Protein AF-A0A934L0L3-F1 (afdb_monomer)

Radius of gyration: 34.27 Å; Cα contacts (8 Å, |Δi|>4): 1612; chains: 1; bounding box: 88×77×84 Å

pLDDT: mean 89.63, std 11.17, range [34.09, 98.56]

Foldseek 3Di:
DWKKKWFFALPADPVLVCVLCVLLPHNDDDPQWDDDPPTIIMGDHPDDDDPVSVVVNVPGGRTDDMDIDDQLPPDDAQDWFDLDLRQIFIRLAAAEEEEAAAQDDQVFRLVRLQLCLVLPHQAYEHEQADPDPDPPADGHVHLVRLVSNLVSCVVSVHFYEYEDDDLVCLVSNLVRHLEYEHDQVCLVVLVSLLSNLQPQSNRAYEYEHHQADDLVSNVVSLVSSQSSVVNNPHPDSSYEYEQEAHDDPDDQAQHARPLVSQVVNCSRPSYAYEYELLNRGLACVRSLVVNLSNVLSPHSYYHAHEGCQLVPRSPSSRSHDHSVSSSVSSVVSVLSSLLVVVLVVLQPPPPPDNQFADPDDFFDADPLNVLLVVLCVVVVFAFFHFTDQLLLQQLLCCLQQLAGDALVRLVVLNPDPDPCSSLVSLVVSLLDLSNLLLVLLLVCLLLLLACDPPQNLFPLLLVQQSVVSSVCSNVQPFVLNLLCCLLQPWFKSNPSSSPSSQSRQSPNQLLSSLQSSCLRQLLARCPPPDPLLSLLSSLLSQQWDWDDDPPPSIITTDGHLVGDSDDDPDPDARWGQENVRDTHGAPRPRRSSVVNSVCQPDPPVLSRLLLLLQVSVCSLQVAGLFPPSSHDDPPGDGLRPPSSVVLSVQCVVVSRRPSSSVSSCSSHSLSRGGQRGPDPDPCCSSSSSGRPKFFRQLQSLQLLLCQQLVHWDWKWAVPPPPIDTDDTPDGSSNDSHLRIDDPSNVVCFPASSNRSDPVSGDRDDDPVNLCCLQPNPVSLCSLPPRPNNVVLLPDPPSQQSLCCSQSSGGDDPVRVVSLVVVVVPDDSSVSSSSVSSSSSSHSSRRISD

Solvent-accessible surface area (backbone atoms only — not comparable to full-atom values): 44257 Å² total; per-residue (Å²): 107,34,39,37,41,38,27,37,37,82,82,37,53,74,65,40,57,54,49,47,38,45,76,73,74,37,93,64,96,48,96,49,50,48,83,43,86,75,29,28,38,40,39,52,34,76,57,78,78,52,73,68,57,52,52,58,54,66,67,39,66,43,52,72,48,76,45,78,54,67,89,43,84,82,74,92,66,64,36,60,34,68,43,45,96,86,37,48,32,15,63,92,32,75,28,37,32,26,18,33,64,47,37,85,46,65,68,60,43,41,52,30,33,46,54,27,42,77,51,63,35,56,24,30,33,36,18,16,51,45,95,59,96,48,92,87,49,78,48,47,51,44,68,66,22,38,53,46,48,32,53,23,16,62,75,54,72,24,31,28,36,32,50,55,90,50,67,85,48,45,71,62,49,59,70,48,32,33,23,44,26,36,48,34,89,48,42,79,38,56,68,40,35,22,49,56,26,38,36,89,84,65,50,24,37,37,40,26,43,29,44,83,56,52,72,65,58,45,52,55,38,53,46,36,24,39,52,15,16,46,57,60,68,43,91,64,71,46,49,34,40,28,52,36,19,32,68,68,93,63,80,94,38,68,16,54,65,58,56,70,52,41,49,52,47,30,66,47,68,32,38,23,29,24,31,24,28,21,66,5,31,48,31,42,84,45,21,51,62,43,43,44,51,33,48,74,51,62,30,18,23,38,44,43,35,31,31,83,56,20,91,74,44,90,50,69,27,59,18,24,28,35,64,72,58,46,44,49,40,46,53,52,48,54,51,48,50,54,51,54,50,54,64,51,49,77,75,64,58,83,86,61,86,44,80,52,44,41,95,67,84,73,52,74,83,37,74,67,31,54,43,38,52,50,49,27,57,78,68,76,48,61,66,27,57,39,32,12,67,33,35,48,56,36,36,49,29,40,62,50,36,44,35,70,46,50,40,66,57,30,51,52,58,70,68,53,83,59,93,57,52,66,59,54,48,53,54,56,51,69,71,36,70,46,22,17,39,36,52,28,40,58,46,32,39,48,50,20,31,16,30,47,82,74,30,53,45,34,53,67,22,20,51,36,28,42,50,50,49,22,52,38,51,63,70,61,55,31,46,64,59,54,52,47,47,37,71,67,37,56,31,35,28,61,82,29,26,49,19,33,53,64,61,26,41,71,50,75,48,27,56,39,48,34,47,54,47,33,36,65,47,43,9,19,67,59,84,81,49,59,65,70,48,49,52,18,38,10,35,31,38,39,34,64,41,76,44,76,59,93,52,87,86,40,38,31,34,35,82,37,73,88,48,66,72,60,91,67,96,54,104,60,84,62,52,37,32,39,84,88,70,50,72,47,81,45,60,92,79,56,68,47,42,54,60,52,48,54,45,56,75,63,45,92,82,39,47,40,41,32,26,50,44,24,41,54,41,18,66,70,50,80,51,24,53,33,72,56,51,49,46,54,49,96,90,47,67,49,57,41,72,66,49,54,61,50,50,21,51,51,26,57,76,50,64,31,35,63,67,58,51,52,51,54,48,66,57,20,41,50,64,37,17,9,48,62,68,74,58,90,56,79,66,41,55,68,52,47,28,18,29,56,68,40,60,51,54,28,38,34,43,52,39,39,54,21,62,55,14,51,50,67,61,78,43,36,22,70,59,56,82,75,65,40,71,50,67,80,66,58,49,54,46,68,56,47,44,37,55,48,51,46,75,63,38,55,69,43,24,52,42,65,26,79,81,34,54,81,77,59,45,41,72,74,89,50,72,67,53,54,48,40,66,77,65,31,68,70,52,49,48,37,65,73,68,11,60,41,32,52,53,45,63,69,43,98,56,34,66,51,52,48,28,14,47,62,57,26,31,75,70,50,71,69,54,51,52,52,49,51,65,58,44,77,77,56,58,72,64,58,47,49,50,52,48,54,53,51,49,62,73,26,69,74,48,47,26,48,82

Nearest PDB structures (foldseek):
  4c1l-assembly1_A  TM=9.726E-01  e=7.140E-23  Pyrococcus furiosus
  1zco-assembly1_A  TM=9.753E-01  e=2.040E-22  Pyrococcus furiosus
  3pg9-assembly1_F  TM=7.643E-01  e=1.333E-24  Thermotoga maritima
  3pg8-assembly1_B  TM=9.707E-01  e=3.123E-20  Thermotoga maritima
  4grs-assembly1_D  TM=7.682E-01  e=1.241E-23  Thermotoga maritima MSB8

Sequence (849 aa):
MTSIAVCFLHDAPAESVQQCLSLLGFAGPDPRWRWHPPGLLTVVLAETPTPELLERVRRLAGLRSVVERSNGQGRTTRLGVDLGGGVIAGAGRLCIVAGPCSVEGRTQIEEIAALAAENGADAVRGGAFKPRSSPYSFGGLGEAGLELLAAAGARCGLPVVTEVLDAGDLDLVARYADVLQIGSRNMHNSTLLFRAGCHARGRPVLLKRGMAATLEETRLAAEYVQLGRLCAGFDEPRLMLCERGVRTFEPEVRFALDVAAIPLLQRTLQLPVIADPSHAAGQRDLVEPLARAAVAAGADGLLIEVHTDPDRAWSDGAQTLGPAAFGSLVRHVRALVAVVALLMVSLTARAQGSPFESSGPTAAVSRIDALVDERLRQLGLEASPPCSDGVFVRRVHLAVLGTLPTAAEARAFLADDEPDKRSRLVDAVLDRPEFAAFQAMRWCDLLRVKAEFPINLWPNAVQAYQRWIEDSLRRGMPYDQFVRTLLLATGSNFRAPESNFLRAVADRTPAGLAKASALTFLGARIESWPQERRDGLASCFAQVAYKSTLEWKEEIVFFDPTRPLGAGKSGRAAGVVLPDGSTQKVEPGADPRIAFTDWLLQEPSHWLARSLCNRIWFWLFGRGVVHEVDDLRADNEAAVPGLLEHLAAELLAAQWDQKRVFREILLSATWQRSPLPRSRDAGAAVHFAHYSIRRLEAEVLIDAICQITGTSEEYSSPIPEPFTVIPPGTRAIALADGSTTSAFLELFGRPPRDLGLASERNDRPTAEQCLHLLNSSHVRKKLESGPAIVRLLRSGNALDELYLTFLSRFPTAAERDAIRRHATAGNPRRVASDVAWALLNSAEFLYQH

Structure (mmCIF, N/CA/C/O backbone):
data_AF-A0A934L0L3-F1
#
_entry.id   AF-A0A934L0L3-F1
#
loop_
_atom_site.group_PDB
_atom_site.id
_atom_site.type_symbol
_atom_site.label_atom_id
_atom_site.label_alt_id
_atom_site.label_comp_id
_atom_site.label_asym_id
_atom_site.label_entity_id
_atom_site.label_seq_id
_atom_site.pdbx_PDB_ins_code
_atom_site.Cartn_x
_atom_site.Cartn_y
_atom_site.Cartn_z
_atom_site.occupancy
_atom_site.B_iso_or_equiv
_atom_site.auth_seq_id
_atom_site.auth_comp_id
_atom_site.auth_asym_id
_atom_site.auth_atom_id
_atom_site.pdbx_PDB_model_num
ATOM 1 N N . MET A 1 1 ? 16.358 34.759 -9.720 1.00 59.41 1 MET A N 1
ATOM 2 C CA . MET A 1 1 ? 17.603 34.924 -10.493 1.00 59.41 1 MET A CA 1
ATOM 3 C C . MET A 1 1 ? 17.548 34.013 -11.701 1.00 59.41 1 MET A C 1
ATOM 5 O O . MET A 1 1 ? 17.260 32.832 -11.535 1.00 59.41 1 MET A O 1
ATOM 9 N N . THR A 1 2 ? 17.790 34.569 -12.884 1.00 74.69 2 THR A N 1
ATOM 10 C CA . THR A 1 2 ? 17.682 33.876 -14.174 1.00 74.69 2 THR A CA 1
ATOM 11 C C . THR A 1 2 ? 19.037 33.920 -14.866 1.00 74.69 2 THR A C 1
ATOM 13 O O . THR A 1 2 ? 19.644 34.985 -14.969 1.00 74.69 2 THR A O 1
ATOM 16 N N . SER A 1 3 ? 19.535 32.768 -15.314 1.00 81.06 3 SER A N 1
ATOM 17 C CA . SER A 1 3 ? 20.805 32.674 -16.037 1.00 81.06 3 SER A CA 1
ATOM 18 C C . SER A 1 3 ? 20.553 32.662 -17.541 1.00 81.06 3 SER A C 1
ATOM 20 O O . SER A 1 3 ? 19.686 31.935 -18.024 1.00 81.06 3 SER A O 1
ATOM 22 N N . ILE A 1 4 ? 21.325 33.442 -18.291 1.00 84.81 4 ILE A N 1
ATOM 23 C CA . ILE A 1 4 ? 21.291 33.466 -19.754 1.00 84.81 4 ILE A CA 1
ATOM 24 C C . ILE A 1 4 ? 22.689 33.205 -20.318 1.00 84.81 4 ILE A C 1
ATOM 26 O O . ILE A 1 4 ? 23.695 33.681 -19.789 1.00 84.81 4 ILE A O 1
ATOM 30 N N . ALA A 1 5 ? 22.745 32.435 -21.400 1.00 83.69 5 ALA A N 1
ATOM 31 C CA . ALA A 1 5 ? 23.943 32.206 -22.194 1.00 83.69 5 ALA A CA 1
ATOM 32 C C . ALA A 1 5 ? 23.775 32.906 -23.548 1.00 83.69 5 ALA A C 1
ATOM 34 O O . ALA A 1 5 ? 22.867 32.583 -24.313 1.00 83.69 5 ALA A O 1
ATOM 35 N N . VAL A 1 6 ? 24.640 33.874 -23.833 1.00 84.94 6 VAL A N 1
ATOM 36 C CA . VAL A 1 6 ? 24.663 34.653 -25.071 1.00 84.94 6 VAL A CA 1
ATOM 37 C C . VAL A 1 6 ? 25.855 34.189 -25.901 1.00 84.94 6 VAL A C 1
ATOM 39 O O . VAL A 1 6 ? 27.008 34.363 -25.510 1.00 84.94 6 VAL A O 1
ATOM 42 N N . CYS A 1 7 ? 25.574 33.558 -27.035 1.00 83.19 7 CYS A N 1
ATOM 43 C CA . CYS A 1 7 ? 26.579 33.041 -27.950 1.00 83.19 7 CYS A CA 1
ATOM 44 C C . CYS A 1 7 ? 26.795 34.030 -29.092 1.00 83.19 7 CYS A C 1
ATOM 46 O O . CYS A 1 7 ? 25.869 34.328 -29.844 1.00 83.19 7 CYS A O 1
ATOM 48 N N . PHE A 1 8 ? 28.028 34.480 -29.250 1.00 83.38 8 PHE A N 1
ATOM 49 C CA . PHE A 1 8 ? 28.519 35.290 -30.351 1.00 83.38 8 PHE A CA 1
ATOM 50 C C . PHE A 1 8 ? 29.225 34.411 -31.393 1.00 83.38 8 PHE A C 1
ATOM 52 O O . PHE A 1 8 ? 29.723 33.322 -31.092 1.00 83.38 8 PHE A O 1
ATOM 59 N N . LEU A 1 9 ? 29.250 34.884 -32.635 1.00 78.69 9 LEU A N 1
ATOM 60 C CA . LEU A 1 9 ? 30.102 34.368 -33.698 1.00 78.69 9 LEU A CA 1
ATOM 61 C C . LEU A 1 9 ? 31.576 34.660 -33.372 1.00 78.69 9 LEU A C 1
ATOM 63 O O . LEU A 1 9 ? 31.891 35.568 -32.604 1.00 78.69 9 LEU A O 1
ATOM 67 N N . HIS A 1 10 ? 32.484 33.871 -33.946 1.00 71.06 10 HIS A N 1
ATOM 68 C CA . HIS A 1 10 ? 33.921 33.968 -33.661 1.00 71.06 10 HIS A CA 1
ATOM 69 C C . HIS A 1 10 ? 34.530 35.330 -34.046 1.00 71.06 10 HIS A C 1
ATOM 71 O O . HIS A 1 10 ? 35.522 35.755 -33.461 1.00 71.06 10 HIS A O 1
ATOM 77 N N . ASP A 1 11 ? 33.919 36.008 -35.013 1.00 73.44 11 ASP A N 1
ATOM 78 C CA . ASP A 1 11 ? 34.282 37.308 -35.575 1.00 73.44 11 ASP A CA 1
ATOM 79 C C . ASP A 1 11 ? 33.437 38.468 -35.015 1.00 73.44 11 ASP A C 1
ATOM 81 O O . ASP A 1 11 ? 33.457 39.573 -35.559 1.00 73.44 11 ASP A O 1
ATOM 85 N N . ALA A 1 12 ? 32.683 38.242 -33.932 1.00 75.69 12 ALA A N 1
ATOM 86 C CA . ALA A 1 12 ? 31.831 39.274 -33.360 1.00 75.69 12 ALA A CA 1
ATOM 87 C C . ALA A 1 12 ? 32.644 40.507 -32.906 1.00 75.69 12 ALA A C 1
ATOM 89 O O . ALA A 1 12 ? 33.650 40.358 -32.201 1.00 75.69 12 ALA A O 1
ATOM 90 N N . PRO A 1 13 ? 32.204 41.738 -33.242 1.00 77.25 13 PRO A N 1
ATOM 91 C CA . PRO A 1 13 ? 32.889 42.952 -32.812 1.00 77.25 13 PRO A CA 1
ATOM 92 C C . PRO A 1 13 ? 32.948 43.052 -31.283 1.00 77.25 13 PRO A C 1
ATOM 94 O O . PRO A 1 13 ? 31.936 42.861 -30.605 1.00 77.25 13 PRO A O 1
ATOM 97 N N . ALA A 1 14 ? 34.101 43.434 -30.722 1.00 76.69 14 ALA A N 1
ATOM 98 C CA . ALA A 1 14 ? 34.268 43.607 -29.271 1.00 76.69 14 ALA A CA 1
ATOM 99 C C . ALA A 1 14 ? 33.242 44.591 -28.665 1.00 76.69 14 ALA A C 1
ATOM 101 O O . ALA A 1 14 ? 32.788 44.418 -27.532 1.00 76.69 14 ALA A O 1
ATOM 102 N N . GLU A 1 15 ? 32.820 45.584 -29.451 1.00 84.19 15 GLU A N 1
ATOM 103 C CA . GLU A 1 15 ? 31.772 46.545 -29.098 1.00 84.19 15 GLU A CA 1
ATOM 104 C C . GLU A 1 15 ? 30.406 45.880 -28.872 1.00 84.19 15 GLU A C 1
ATOM 106 O O . GLU A 1 15 ? 29.655 46.308 -28.000 1.00 84.19 15 GLU A O 1
ATOM 111 N N . SER A 1 16 ? 30.096 44.790 -29.582 1.00 84.75 16 SER A N 1
ATOM 112 C CA . SER A 1 16 ? 28.811 44.083 -29.459 1.00 84.75 16 SER A CA 1
ATOM 113 C C . SER A 1 16 ? 28.675 43.360 -28.117 1.00 84.75 16 SER A C 1
ATOM 115 O O . SER A 1 16 ? 27.586 43.315 -27.544 1.00 84.75 16 SER A O 1
ATOM 117 N N . VAL A 1 17 ? 29.782 42.860 -27.555 1.00 83.44 17 VAL A N 1
ATOM 118 C CA . VAL A 1 17 ? 29.801 42.269 -26.205 1.00 83.44 17 VAL A CA 1
ATOM 119 C C . VAL A 1 17 ? 29.563 43.346 -25.144 1.00 83.44 17 VAL A C 1
ATOM 121 O O . VAL A 1 17 ? 28.759 43.146 -24.233 1.00 83.44 17 VAL A O 1
ATOM 124 N N . GLN A 1 18 ? 30.197 44.515 -25.287 1.00 85.56 18 GLN A N 1
ATOM 125 C CA . GLN A 1 18 ? 29.990 45.656 -24.385 1.00 85.56 18 GLN A CA 1
ATOM 126 C C . GLN A 1 18 ? 28.561 46.201 -24.472 1.00 85.56 18 GLN A C 1
ATOM 128 O O . GLN A 1 18 ? 27.929 46.477 -23.453 1.00 85.56 18 GLN A O 1
ATOM 133 N N . GLN A 1 19 ? 28.009 46.280 -25.682 1.00 88.25 19 GLN A N 1
ATOM 134 C CA . GLN A 1 19 ? 26.629 46.690 -25.905 1.00 88.25 19 GLN A CA 1
ATOM 135 C C . GLN A 1 19 ? 25.639 45.682 -25.303 1.00 88.25 19 GLN A C 1
ATOM 137 O O . GLN A 1 19 ? 24.652 46.090 -24.695 1.00 88.25 19 GLN A O 1
ATOM 142 N N . CYS A 1 20 ? 25.924 44.377 -25.388 1.00 89.19 20 CYS A N 1
ATOM 143 C CA . CYS A 1 20 ? 25.141 43.338 -24.718 1.00 89.19 20 CYS A CA 1
ATOM 144 C C . CYS A 1 20 ? 25.147 43.505 -23.197 1.00 89.19 20 CYS A C 1
ATOM 146 O O . CYS A 1 20 ? 24.089 43.460 -22.574 1.00 89.19 20 CYS A O 1
ATOM 148 N N . LEU A 1 21 ? 26.319 43.717 -22.595 1.00 89.06 21 LEU A N 1
ATOM 149 C CA . LEU A 1 21 ? 26.448 43.943 -21.155 1.00 89.06 21 LEU A CA 1
ATOM 150 C C . LEU A 1 21 ? 25.685 45.198 -20.717 1.00 89.06 21 LEU A C 1
ATOM 152 O O . LEU A 1 21 ? 24.921 45.134 -19.756 1.00 89.06 21 LEU A O 1
ATOM 156 N N . SER A 1 22 ? 25.801 46.291 -21.474 1.00 89.19 22 SER A N 1
ATOM 157 C CA . SER A 1 22 ? 25.073 47.536 -21.215 1.00 89.19 22 SER A CA 1
ATOM 158 C C . SER A 1 22 ? 23.554 47.352 -21.294 1.00 89.19 22 SER A C 1
ATOM 160 O O . SER A 1 22 ? 22.842 47.776 -20.384 1.00 89.19 22 SER A O 1
ATOM 162 N N . LEU A 1 23 ? 23.050 46.658 -22.324 1.00 89.62 23 LEU A N 1
ATOM 163 C CA . LEU A 1 23 ? 21.625 46.325 -22.451 1.00 89.62 23 LEU A CA 1
ATOM 164 C C . LEU A 1 23 ? 21.117 45.499 -21.265 1.00 89.62 23 LEU A C 1
ATOM 166 O O . LEU A 1 23 ? 19.986 45.691 -20.826 1.00 89.62 23 LEU A O 1
ATOM 170 N N . LEU A 1 24 ? 21.956 44.608 -20.739 1.00 88.38 24 LEU A N 1
ATOM 171 C CA . LEU A 1 24 ? 21.658 43.759 -19.587 1.00 88.38 24 LEU A CA 1
ATOM 172 C C . LEU A 1 24 ? 21.902 44.454 -18.233 1.00 88.38 24 LEU A C 1
ATOM 174 O O . LEU A 1 24 ? 21.756 43.817 -17.191 1.00 88.38 24 LEU A O 1
ATOM 178 N N . GLY A 1 25 ? 22.239 45.749 -18.233 1.00 87.12 25 GLY A N 1
ATOM 179 C CA . GLY A 1 25 ? 22.380 46.564 -17.024 1.00 87.12 25 GLY A CA 1
ATOM 180 C C . GLY A 1 25 ? 23.762 46.521 -16.367 1.00 87.12 25 GLY A C 1
ATOM 181 O O . GLY A 1 25 ? 23.889 46.885 -15.199 1.00 87.12 25 GLY A O 1
ATOM 182 N N . PHE A 1 26 ? 24.801 46.095 -17.088 1.00 87.88 26 PHE A N 1
ATOM 183 C CA . PHE A 1 26 ? 26.179 46.046 -16.599 1.00 87.88 26 PHE A CA 1
ATOM 184 C C . PHE A 1 26 ? 27.032 47.136 -17.257 1.00 87.88 26 PHE A C 1
ATOM 186 O O . PHE A 1 26 ? 27.120 47.220 -18.478 1.00 87.88 26 PHE A O 1
ATOM 193 N N . ALA A 1 27 ? 27.693 47.957 -16.437 1.00 79.38 27 ALA A N 1
ATOM 194 C CA . ALA A 1 27 ? 28.583 49.034 -16.889 1.00 79.38 27 ALA A CA 1
ATOM 195 C C . ALA A 1 27 ? 30.083 48.678 -16.788 1.00 79.38 27 ALA A C 1
ATOM 197 O O . ALA A 1 27 ? 30.936 49.505 -17.098 1.00 79.38 27 ALA A O 1
ATOM 198 N N . GLY A 1 28 ? 30.418 47.465 -16.330 1.00 76.69 28 GLY A N 1
ATOM 199 C CA . GLY A 1 28 ? 31.792 47.016 -16.097 1.00 76.69 28 GLY A CA 1
ATOM 200 C C . GLY A 1 28 ? 31.872 45.578 -15.560 1.00 76.69 28 GLY A C 1
ATOM 201 O O . GLY A 1 28 ? 30.868 44.857 -15.599 1.00 76.69 28 GLY A O 1
ATOM 202 N N . PRO A 1 29 ? 33.051 45.141 -15.071 1.00 80.00 29 PRO A N 1
ATOM 203 C CA . PRO A 1 29 ? 33.240 43.828 -14.455 1.00 80.00 29 PRO A CA 1
ATOM 204 C C . PRO A 1 29 ? 32.281 43.610 -13.282 1.00 80.00 29 PRO A C 1
ATOM 206 O O . PRO A 1 29 ? 32.235 44.415 -12.356 1.00 80.00 29 PRO A O 1
ATOM 209 N N . ASP A 1 30 ? 31.528 42.516 -13.314 1.00 87.62 30 ASP A N 1
ATOM 210 C CA . ASP A 1 30 ? 30.567 42.144 -12.276 1.00 87.62 30 ASP A CA 1
ATOM 211 C C . ASP A 1 30 ? 30.617 40.619 -12.097 1.00 87.62 30 ASP A C 1
ATOM 213 O O . ASP A 1 30 ? 30.682 39.900 -13.098 1.00 87.62 30 ASP A O 1
ATOM 217 N N . PRO A 1 31 ? 30.586 40.089 -10.859 1.00 81.81 31 PRO A N 1
ATOM 218 C CA . PRO A 1 31 ? 30.641 38.644 -10.612 1.00 81.81 31 PRO A CA 1
ATOM 219 C C . PRO A 1 31 ? 29.486 37.860 -11.253 1.00 81.81 31 PRO A C 1
ATOM 221 O O . PRO A 1 31 ? 29.557 36.637 -11.364 1.00 81.81 31 PRO A O 1
ATOM 224 N N . ARG A 1 32 ? 28.413 38.541 -11.665 1.00 85.69 32 ARG A N 1
ATOM 225 C CA . ARG A 1 32 ? 27.239 37.936 -12.294 1.00 85.69 32 ARG A CA 1
ATOM 226 C C . ARG A 1 32 ? 27.411 37.669 -13.782 1.00 85.69 32 ARG A C 1
ATOM 228 O O . ARG A 1 32 ? 26.543 37.013 -14.350 1.00 85.69 32 ARG A O 1
ATOM 235 N N . TRP A 1 33 ? 28.484 38.121 -14.428 1.00 88.38 33 TRP A N 1
ATOM 236 C CA . TRP A 1 33 ? 28.755 37.747 -15.814 1.00 88.38 33 TRP A CA 1
ATOM 237 C C . TRP A 1 33 ? 30.172 37.222 -16.015 1.00 88.38 33 TRP A C 1
ATOM 239 O O . TRP A 1 33 ? 31.101 37.533 -15.275 1.00 88.38 33 TRP A O 1
ATOM 249 N N . ARG A 1 34 ? 30.337 36.385 -17.040 1.00 84.94 34 ARG A N 1
ATOM 250 C CA . ARG A 1 34 ? 31.628 35.811 -17.416 1.00 84.94 34 ARG A CA 1
ATOM 251 C C . ARG A 1 34 ? 31.729 35.639 -18.924 1.00 84.94 34 ARG A C 1
ATOM 253 O O . ARG A 1 34 ? 30.832 35.073 -19.545 1.00 84.94 34 ARG A O 1
ATOM 260 N N . TRP A 1 35 ? 32.839 36.108 -19.489 1.00 83.25 35 TRP A N 1
ATOM 261 C CA . TRP A 1 35 ? 33.219 35.852 -20.876 1.00 83.25 35 TRP A CA 1
ATOM 262 C C . TRP A 1 35 ? 34.044 34.565 -20.977 1.00 83.25 35 TRP A C 1
ATOM 264 O O . TRP A 1 35 ? 35.013 34.377 -20.239 1.00 83.25 35 TRP A O 1
ATOM 274 N N . HIS A 1 36 ? 33.663 33.695 -21.906 1.00 78.62 36 HIS A N 1
ATOM 275 C CA . HIS A 1 36 ? 34.315 32.435 -22.241 1.00 78.62 36 HIS A CA 1
ATOM 276 C C . HIS A 1 36 ? 34.736 32.493 -23.718 1.00 78.62 36 HIS A C 1
ATOM 278 O O . HIS A 1 36 ? 33.886 32.410 -24.614 1.00 78.62 36 HIS A O 1
ATOM 284 N N . PRO A 1 37 ? 36.036 32.663 -24.008 1.00 67.19 37 PRO A N 1
ATOM 285 C CA . PRO A 1 37 ? 36.528 32.643 -25.379 1.00 67.19 37 PRO A CA 1
ATOM 286 C C . PRO A 1 37 ? 36.218 31.307 -26.090 1.00 67.19 37 PRO A C 1
ATOM 288 O O . PRO A 1 37 ? 36.249 30.258 -25.444 1.00 67.19 37 PRO A O 1
ATOM 291 N N . PRO A 1 38 ? 35.965 31.318 -27.413 1.00 61.53 38 PRO A N 1
ATOM 292 C CA . PRO A 1 38 ? 36.091 32.475 -28.294 1.00 61.53 38 PRO A CA 1
ATOM 293 C C . PRO A 1 38 ? 34.780 33.242 -28.573 1.00 61.53 38 PRO A C 1
ATOM 295 O O . PRO A 1 38 ? 34.768 34.061 -29.484 1.00 61.53 38 PRO A O 1
ATOM 298 N N . GLY A 1 39 ? 33.687 33.014 -27.834 1.00 78.06 39 GLY A N 1
ATOM 299 C CA . GLY A 1 39 ? 32.414 33.658 -28.191 1.00 78.06 39 GLY A CA 1
ATOM 300 C C . GLY A 1 39 ? 31.223 33.423 -27.266 1.00 78.06 39 GLY A C 1
ATOM 301 O O . GLY A 1 39 ? 30.093 33.531 -27.721 1.00 78.06 39 GLY A O 1
ATOM 302 N N . LEU A 1 40 ? 31.406 33.050 -26.000 1.00 83.62 40 LEU A N 1
ATOM 303 C CA . LEU A 1 40 ? 30.284 32.789 -25.092 1.00 83.62 40 LEU A CA 1
ATOM 304 C C . LEU A 1 40 ? 30.293 33.765 -23.912 1.00 83.62 40 LEU A C 1
ATOM 306 O O . LEU A 1 40 ? 31.241 33.811 -23.138 1.00 83.62 40 LEU A O 1
ATOM 310 N N . LEU A 1 41 ? 29.193 34.486 -23.718 1.00 85.88 41 LEU A N 1
ATOM 311 C CA . LEU A 1 41 ? 28.944 35.316 -22.545 1.00 85.88 41 LEU A CA 1
ATOM 312 C C . LEU A 1 41 ? 27.863 34.660 -21.677 1.00 85.88 41 LEU A C 1
ATOM 314 O O . LEU A 1 41 ? 26.738 34.462 -22.125 1.00 85.88 41 LEU A O 1
ATOM 318 N N . THR A 1 42 ? 28.173 34.342 -20.424 1.00 84.94 42 THR A N 1
ATOM 319 C CA . THR A 1 42 ? 27.178 33.865 -19.447 1.00 84.94 42 THR A CA 1
ATOM 320 C C . THR A 1 42 ? 26.840 34.977 -18.470 1.00 84.94 42 THR A C 1
ATOM 322 O O . THR A 1 42 ? 27.763 35.582 -17.929 1.00 84.94 42 THR A O 1
ATOM 325 N N . VAL A 1 43 ? 25.554 35.229 -18.222 1.00 84.56 43 VAL A N 1
ATOM 326 C CA . VAL A 1 43 ? 25.067 36.323 -17.365 1.00 84.56 43 VAL A CA 1
ATOM 327 C C . VAL A 1 43 ? 23.999 35.808 -16.399 1.00 84.56 43 VAL A C 1
ATOM 329 O O . VAL A 1 43 ? 23.135 35.022 -16.781 1.00 84.56 43 VAL A O 1
ATOM 332 N N . VAL A 1 44 ? 24.039 36.264 -15.150 1.00 83.25 44 VAL A N 1
ATOM 333 C CA . VAL A 1 44 ? 23.041 36.007 -14.108 1.00 83.25 44 VAL A CA 1
ATOM 334 C C . VAL A 1 44 ? 22.300 37.305 -13.804 1.00 83.25 44 VAL A C 1
ATOM 336 O O . VAL A 1 44 ? 22.880 38.281 -13.335 1.00 83.25 44 VAL A O 1
ATOM 339 N N . LEU A 1 45 ? 20.997 37.313 -14.055 1.00 82.00 45 LEU A N 1
ATOM 340 C CA . LEU A 1 45 ? 20.125 38.458 -13.822 1.00 82.00 45 LEU A CA 1
ATOM 341 C C . LEU A 1 45 ? 19.330 38.262 -12.527 1.00 82.00 45 LEU A C 1
ATOM 343 O O . LEU A 1 45 ? 18.960 37.139 -12.168 1.00 82.00 45 LEU A O 1
ATOM 347 N N . ALA A 1 46 ? 19.066 39.357 -11.811 1.00 77.06 46 ALA A N 1
ATOM 348 C CA . ALA A 1 46 ? 18.252 39.325 -10.594 1.00 77.06 46 ALA A CA 1
ATOM 349 C C . ALA A 1 46 ? 16.809 38.888 -10.906 1.00 77.06 46 ALA A C 1
ATOM 351 O O . ALA A 1 46 ? 16.258 38.017 -10.225 1.00 77.06 46 ALA A O 1
ATOM 352 N N . GLU A 1 47 ? 16.272 39.416 -12.005 1.00 78.50 47 GLU A N 1
ATOM 353 C CA . GLU A 1 47 ? 14.920 39.192 -12.511 1.00 78.50 47 GLU A CA 1
ATOM 354 C C . GLU A 1 47 ? 14.956 38.527 -13.894 1.00 78.50 47 GLU A C 1
ATOM 356 O O . GLU A 1 47 ? 15.984 38.522 -14.577 1.00 78.50 47 GLU A O 1
ATOM 361 N N . THR A 1 48 ? 13.836 37.934 -14.304 1.00 79.00 48 THR A N 1
ATOM 362 C CA . THR A 1 48 ? 13.698 37.347 -15.641 1.00 79.00 48 THR A CA 1
ATOM 363 C C . THR A 1 48 ? 13.654 38.465 -16.687 1.00 79.00 48 THR A C 1
ATOM 365 O O . THR A 1 48 ? 12.847 39.383 -16.540 1.00 79.00 48 THR A O 1
ATOM 368 N N . PRO A 1 49 ? 14.501 38.422 -17.732 1.00 80.62 49 PRO A N 1
ATOM 369 C CA . PRO A 1 49 ? 14.517 39.457 -18.760 1.00 80.62 49 PRO A CA 1
ATOM 370 C C . PRO A 1 49 ? 13.193 39.472 -19.534 1.00 80.62 49 PRO A C 1
ATOM 372 O O . PRO A 1 49 ? 12.636 38.417 -19.838 1.00 80.62 49 PRO A O 1
ATOM 375 N N . THR A 1 50 ? 12.686 40.661 -19.869 1.00 84.75 50 THR A N 1
ATOM 376 C CA . THR A 1 50 ? 11.449 40.768 -20.654 1.00 84.75 50 THR A CA 1
ATOM 377 C C . THR A 1 50 ? 11.674 40.305 -22.103 1.00 84.75 50 THR A C 1
ATOM 379 O O . THR A 1 50 ? 12.806 40.382 -22.606 1.00 84.75 50 THR A O 1
ATOM 382 N N . PRO A 1 51 ? 10.626 39.845 -22.812 1.00 84.81 51 PRO A N 1
ATOM 383 C CA . PRO A 1 51 ? 10.733 39.457 -24.220 1.00 84.81 51 PRO A CA 1
ATOM 384 C C . PRO A 1 51 ? 11.351 40.547 -25.108 1.00 84.81 51 PRO A C 1
ATOM 386 O O . PRO A 1 51 ? 12.175 40.244 -25.970 1.00 84.81 51 PRO A O 1
ATOM 389 N N . GLU A 1 52 ? 11.030 41.817 -24.851 1.00 86.38 52 GLU A N 1
ATOM 390 C CA . GLU A 1 52 ? 11.537 42.971 -25.601 1.00 86.38 52 GLU A CA 1
ATOM 391 C C . GLU A 1 52 ? 13.039 43.177 -25.372 1.00 86.38 52 GLU A C 1
ATOM 393 O O . GLU A 1 52 ? 13.783 43.499 -26.302 1.00 86.38 52 GLU A O 1
ATOM 398 N N . LEU A 1 53 ? 13.516 42.971 -24.138 1.00 86.06 53 LEU A N 1
ATOM 399 C CA . LEU A 1 53 ? 14.942 43.033 -23.824 1.00 86.06 53 LEU A CA 1
ATOM 400 C C . LEU A 1 53 ? 15.706 41.921 -24.551 1.00 86.06 53 LEU A C 1
ATOM 402 O O . LEU A 1 53 ? 16.743 42.185 -25.161 1.00 86.06 53 LEU A O 1
ATOM 406 N N . LEU A 1 54 ? 15.179 40.696 -24.538 1.00 84.88 54 LEU A N 1
ATOM 407 C CA . LEU A 1 54 ? 15.784 39.569 -25.249 1.00 84.88 54 LEU A CA 1
ATOM 408 C C . LEU A 1 54 ? 15.798 39.787 -26.762 1.00 84.88 54 LEU A C 1
ATOM 410 O O . LEU A 1 54 ? 16.776 39.433 -27.416 1.00 84.88 54 LEU A O 1
ATOM 414 N N . GLU A 1 55 ? 14.756 40.389 -27.332 1.00 86.19 55 GLU A N 1
ATOM 415 C CA . GLU A 1 55 ? 14.726 40.732 -28.753 1.00 86.19 55 GLU A CA 1
ATOM 416 C C . GLU A 1 55 ? 15.788 41.781 -29.110 1.00 86.19 55 GLU A C 1
ATOM 418 O O . GLU A 1 55 ? 16.491 41.634 -30.110 1.00 86.19 55 GLU A O 1
ATOM 423 N N . ARG A 1 56 ? 15.981 42.799 -28.263 1.00 87.81 56 ARG A N 1
ATOM 424 C CA . ARG A 1 56 ? 17.056 43.789 -28.440 1.00 87.81 56 ARG A CA 1
ATOM 425 C C . ARG A 1 56 ? 18.440 43.151 -28.382 1.00 87.81 56 ARG A C 1
ATOM 427 O O . ARG A 1 56 ? 19.276 43.478 -29.218 1.00 87.81 56 ARG A O 1
ATOM 434 N N . VAL A 1 57 ? 18.667 42.229 -27.444 1.00 87.56 57 VAL A N 1
ATOM 435 C CA . VAL A 1 57 ? 19.920 41.460 -27.376 1.00 87.56 57 VAL A CA 1
ATOM 436 C C . VAL A 1 57 ? 20.088 40.616 -28.640 1.00 87.56 57 VAL A C 1
ATOM 438 O O . VAL A 1 57 ? 21.148 40.661 -29.252 1.00 87.56 57 VAL A O 1
ATOM 441 N N . ARG A 1 58 ? 19.039 39.924 -29.105 1.00 87.19 58 ARG A N 1
ATOM 442 C CA . ARG A 1 58 ? 19.083 39.094 -30.325 1.00 87.19 58 ARG A CA 1
ATOM 443 C C . ARG A 1 58 ? 19.422 39.871 -31.606 1.00 87.19 58 ARG A C 1
ATOM 445 O O . ARG A 1 58 ? 19.864 39.255 -32.568 1.00 87.19 58 ARG A O 1
ATOM 452 N N . ARG A 1 59 ? 19.227 41.194 -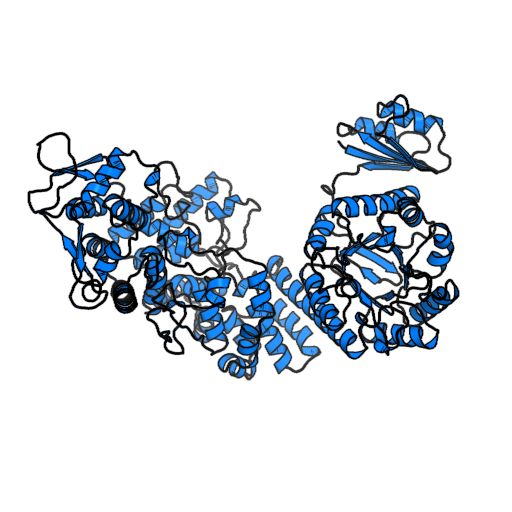31.629 1.00 88.12 59 ARG A N 1
ATOM 453 C CA . ARG A 1 59 ? 19.535 42.073 -32.774 1.00 88.12 59 ARG A CA 1
ATOM 454 C C . ARG A 1 59 ? 20.979 42.594 -32.795 1.00 88.12 59 ARG A C 1
ATOM 456 O O . ARG A 1 59 ? 21.329 43.320 -33.722 1.00 88.12 59 ARG A O 1
ATOM 463 N N . LEU A 1 60 ? 21.805 42.273 -31.796 1.00 89.19 60 LEU A N 1
ATOM 464 C CA . LEU A 1 60 ? 23.208 42.695 -31.772 1.00 89.19 60 LEU A CA 1
ATOM 465 C C . LEU A 1 60 ? 24.011 42.048 -32.908 1.00 89.19 60 LEU A C 1
ATOM 467 O O . LEU A 1 60 ? 23.836 40.871 -33.227 1.00 89.19 60 LEU A O 1
ATOM 471 N N . ALA A 1 61 ? 24.921 42.823 -33.499 1.00 83.50 61 ALA A N 1
ATOM 472 C CA . ALA A 1 61 ? 25.796 42.340 -34.558 1.00 83.50 61 ALA A CA 1
ATOM 473 C C . ALA A 1 61 ? 26.697 41.199 -34.054 1.00 83.50 61 ALA A C 1
ATOM 475 O O . ALA A 1 61 ? 27.210 41.233 -32.936 1.00 83.50 61 ALA A O 1
ATOM 476 N N . GLY A 1 62 ? 26.881 40.168 -34.881 1.00 79.44 62 GLY A N 1
ATOM 477 C CA . GLY A 1 62 ? 27.722 39.022 -34.532 1.00 79.44 62 GLY A CA 1
ATOM 478 C C . GLY A 1 62 ? 27.126 38.089 -33.473 1.00 79.44 62 GLY A C 1
ATOM 479 O O . GLY A 1 62 ? 27.839 37.226 -32.972 1.00 79.44 62 GLY A O 1
ATOM 480 N N . LEU A 1 63 ? 25.848 38.223 -33.106 1.00 84.19 63 LEU A N 1
ATOM 481 C CA . LEU A 1 63 ? 25.197 37.310 -32.169 1.00 84.19 63 LEU A CA 1
ATOM 482 C C . LEU A 1 63 ? 24.628 36.083 -32.897 1.00 84.19 63 LEU A C 1
ATOM 484 O O . LEU A 1 63 ? 23.910 36.208 -33.885 1.00 84.19 63 LEU A O 1
ATOM 488 N N . ARG A 1 64 ? 24.936 34.885 -32.388 1.00 83.00 64 ARG A N 1
ATOM 489 C CA . ARG A 1 64 ? 24.448 33.601 -32.914 1.00 83.00 64 ARG A CA 1
ATOM 490 C C . ARG A 1 64 ? 23.168 33.149 -32.220 1.00 83.00 64 ARG A C 1
ATOM 492 O O . ARG A 1 64 ? 22.215 32.765 -32.886 1.00 83.00 64 ARG A O 1
ATOM 499 N N . SER A 1 65 ? 23.146 33.150 -30.887 1.00 81.88 65 SER A N 1
ATOM 500 C CA . SER A 1 65 ? 21.980 32.687 -30.125 1.00 81.88 65 SER A CA 1
ATOM 501 C C . SER A 1 65 ? 21.944 33.233 -28.698 1.00 81.88 65 SER A C 1
ATOM 503 O O . SER A 1 65 ? 22.972 33.555 -28.105 1.00 81.88 65 SER A O 1
ATOM 505 N N . VAL A 1 66 ? 20.736 33.325 -28.133 1.00 82.69 66 VAL A N 1
ATOM 506 C CA . VAL A 1 66 ? 20.506 33.606 -26.708 1.00 82.69 66 VAL A CA 1
ATOM 507 C C . VAL A 1 66 ? 19.704 32.452 -26.134 1.00 82.69 66 VAL A C 1
ATOM 509 O O . VAL A 1 66 ? 18.589 32.195 -26.590 1.00 82.69 66 VAL A O 1
ATOM 512 N N . VAL A 1 67 ? 20.268 31.770 -25.141 1.00 78.25 67 VAL A N 1
ATOM 513 C CA . VAL A 1 67 ? 19.640 30.634 -24.469 1.00 78.25 67 VAL A CA 1
ATOM 514 C C . VAL A 1 67 ? 19.341 31.014 -23.027 1.00 78.25 67 VAL A C 1
ATOM 516 O O . VAL A 1 67 ? 20.248 31.246 -22.226 1.00 78.25 67 VAL A O 1
ATOM 519 N N . GLU A 1 68 ? 18.057 31.054 -22.689 1.00 74.12 68 GLU A N 1
ATOM 520 C CA . GLU A 1 68 ? 17.608 31.158 -21.305 1.00 74.12 68 GLU A CA 1
ATOM 521 C C . GLU A 1 68 ? 17.797 29.810 -20.608 1.00 74.12 68 GLU A C 1
ATOM 523 O O . GLU A 1 68 ? 17.332 28.769 -21.078 1.00 74.12 68 GLU A O 1
ATOM 528 N N . ARG A 1 69 ? 18.501 29.813 -19.478 1.00 68.44 69 ARG A N 1
ATOM 529 C CA . ARG A 1 69 ? 18.763 28.616 -18.680 1.00 68.44 69 ARG A CA 1
ATOM 530 C C . ARG A 1 69 ? 17.811 28.640 -17.490 1.00 68.44 69 ARG A C 1
ATOM 532 O O . ARG A 1 69 ? 18.119 29.174 -16.428 1.00 68.44 69 ARG A O 1
ATOM 539 N N . SER A 1 70 ? 16.613 28.095 -17.690 1.00 52.44 70 SER A N 1
ATOM 540 C CA . SER A 1 70 ? 15.712 27.760 -16.585 1.00 52.44 70 SER A CA 1
ATOM 541 C C . SER A 1 70 ? 16.214 26.495 -15.876 1.00 52.44 70 SER A C 1
ATOM 543 O O . SER A 1 70 ? 16.911 25.676 -16.475 1.00 52.44 70 SER A O 1
ATOM 545 N N . ASN A 1 71 ? 15.857 26.307 -14.601 1.00 52.19 71 ASN A N 1
ATOM 546 C CA . ASN A 1 71 ? 16.198 25.124 -13.789 1.00 52.19 71 ASN A CA 1
ATOM 547 C C . ASN A 1 71 ? 15.490 23.825 -14.265 1.00 52.19 71 ASN A C 1
ATOM 549 O O . ASN A 1 71 ? 14.937 23.084 -13.459 1.00 52.19 71 ASN A O 1
ATOM 553 N N . GLY A 1 72 ? 15.448 23.556 -15.573 1.00 47.38 72 GLY A N 1
ATOM 554 C CA . GLY A 1 72 ? 14.816 22.369 -16.159 1.00 47.38 72 GLY A CA 1
ATOM 555 C C . GLY A 1 72 ? 13.286 22.429 -16.270 1.00 47.38 72 GLY A C 1
ATOM 556 O O . GLY A 1 72 ? 12.679 21.452 -16.697 1.00 47.38 72 GLY A O 1
ATOM 557 N N . GLN A 1 73 ? 12.642 23.558 -15.944 1.00 38.38 73 GLN A N 1
ATOM 558 C CA . GLN A 1 73 ? 11.174 23.671 -15.846 1.00 38.38 73 GLN A CA 1
ATOM 559 C C . GLN A 1 73 ? 10.407 23.818 -17.184 1.00 38.38 73 GLN A C 1
ATOM 561 O O . GLN A 1 73 ? 9.220 24.120 -17.162 1.00 38.38 73 GLN A O 1
ATOM 566 N N . GLY A 1 74 ? 11.032 23.596 -18.348 1.00 37.91 74 GLY A N 1
ATOM 567 C CA . GLY A 1 74 ? 10.396 23.878 -19.652 1.00 37.91 74 GLY A CA 1
ATOM 568 C C . GLY A 1 74 ? 10.367 22.750 -20.688 1.00 37.91 74 GLY A C 1
ATOM 569 O O . GLY A 1 74 ? 9.675 22.884 -21.692 1.00 37.91 74 GLY A O 1
ATOM 570 N N . ARG A 1 75 ? 11.104 21.649 -20.498 1.00 49.94 75 ARG A N 1
ATOM 571 C CA . ARG A 1 75 ? 11.106 20.522 -21.451 1.00 49.94 75 ARG A CA 1
ATOM 572 C C . ARG A 1 75 ? 10.204 19.400 -20.926 1.00 49.94 75 ARG A C 1
ATOM 574 O O . ARG A 1 75 ? 10.162 19.155 -19.724 1.00 49.94 75 ARG A O 1
ATOM 581 N N . THR A 1 76 ? 9.439 18.751 -21.796 1.00 46.94 76 THR A N 1
ATOM 582 C CA . THR A 1 76 ? 8.468 17.704 -21.418 1.00 46.94 76 THR A CA 1
ATOM 583 C C . THR A 1 76 ? 8.911 16.298 -21.832 1.00 46.94 76 THR A C 1
ATOM 585 O O . THR A 1 76 ? 8.197 15.333 -21.564 1.00 46.94 76 THR A O 1
ATOM 588 N N . THR A 1 77 ? 10.093 16.154 -22.443 1.00 58.56 77 THR A N 1
ATOM 589 C CA . THR A 1 77 ? 10.520 14.923 -23.126 1.00 58.56 77 THR A CA 1
ATOM 590 C C . THR A 1 77 ? 11.944 14.533 -22.731 1.00 58.56 77 THR A C 1
ATOM 592 O O . THR A 1 77 ? 12.869 15.332 -22.871 1.00 58.56 77 THR A O 1
ATOM 595 N N . ARG A 1 78 ? 12.141 13.281 -22.283 1.00 72.94 78 ARG A N 1
ATOM 596 C CA . ARG A 1 78 ? 13.482 12.717 -22.037 1.00 72.94 78 ARG A CA 1
ATOM 597 C C . ARG A 1 78 ? 14.279 12.662 -23.341 1.00 72.94 78 ARG A C 1
ATOM 599 O O . ARG A 1 78 ? 13.777 12.152 -24.341 1.00 72.94 78 ARG A O 1
ATOM 606 N N . LEU A 1 79 ? 15.517 13.147 -23.313 1.00 82.19 79 LEU A N 1
ATOM 607 C CA . LEU A 1 79 ? 16.401 13.147 -24.477 1.00 82.19 79 LEU A CA 1
ATOM 608 C C . LEU A 1 79 ? 17.057 11.775 -24.678 1.00 82.19 79 LEU A C 1
ATOM 610 O O . LEU A 1 79 ? 17.281 11.033 -23.723 1.00 82.19 79 LEU A O 1
ATOM 614 N N . GLY A 1 80 ? 17.369 11.456 -25.933 1.00 88.94 80 GLY A N 1
ATOM 615 C CA . GLY A 1 80 ? 18.269 10.368 -26.309 1.00 88.94 80 GLY A CA 1
ATOM 616 C C . GLY A 1 80 ? 19.583 10.942 -26.836 1.00 88.94 80 GLY A C 1
ATOM 617 O O . GLY A 1 80 ? 19.596 12.036 -27.400 1.00 88.94 80 GLY A O 1
ATOM 618 N N . VAL A 1 81 ? 20.684 10.224 -26.643 1.00 92.62 81 VAL A N 1
ATOM 619 C CA . VAL A 1 81 ? 22.003 10.583 -27.179 1.00 92.62 81 VAL A CA 1
ATOM 620 C C . VAL A 1 81 ? 22.471 9.461 -28.094 1.00 92.62 81 VAL A C 1
ATOM 622 O O . VAL A 1 81 ? 22.517 8.313 -27.665 1.00 92.62 81 VAL A O 1
ATOM 625 N N . ASP A 1 82 ? 22.805 9.799 -29.340 1.00 92.62 82 ASP A N 1
ATOM 626 C CA . ASP A 1 82 ? 23.439 8.883 -30.293 1.00 92.62 82 ASP A CA 1
ATOM 627 C C . ASP A 1 82 ? 24.930 8.754 -29.964 1.00 92.62 82 ASP A C 1
ATOM 629 O O . ASP A 1 82 ? 25.647 9.756 -29.916 1.00 92.62 82 ASP A O 1
ATOM 633 N N . LEU A 1 83 ? 25.378 7.529 -29.700 1.00 92.81 83 LEU A N 1
ATOM 634 C CA . LEU A 1 83 ? 26.765 7.184 -29.400 1.00 92.81 83 LEU A CA 1
ATOM 635 C C . LEU A 1 83 ? 27.582 6.938 -30.676 1.00 92.81 83 LEU A C 1
ATOM 637 O O . LEU A 1 83 ? 28.802 6.877 -30.587 1.00 92.81 83 LEU A O 1
ATOM 641 N N . GLY A 1 84 ? 26.939 6.801 -31.838 1.00 85.38 84 GLY A N 1
ATOM 642 C CA . GLY A 1 84 ? 27.530 6.357 -33.099 1.00 85.38 84 GLY A CA 1
ATOM 643 C C . GLY A 1 84 ? 26.870 5.072 -33.609 1.00 85.38 84 GLY A C 1
ATOM 644 O O . GLY A 1 84 ? 26.328 4.282 -32.839 1.00 85.38 84 GLY A O 1
ATOM 645 N N . GLY A 1 85 ? 26.883 4.854 -34.929 1.00 79.81 85 GLY A N 1
ATOM 646 C CA . GLY A 1 85 ? 26.354 3.622 -35.537 1.00 79.81 85 GLY A CA 1
ATOM 647 C C . GLY A 1 85 ? 24.845 3.387 -35.349 1.00 79.81 85 GLY A C 1
ATOM 648 O O . GLY A 1 85 ? 24.380 2.274 -35.569 1.00 79.81 85 GLY A O 1
ATOM 649 N N . GLY A 1 86 ? 24.076 4.409 -34.944 1.00 83.25 86 GLY A N 1
ATOM 650 C CA . GLY A 1 86 ? 22.639 4.305 -34.655 1.00 83.25 86 GLY A CA 1
ATOM 651 C C . GLY A 1 86 ? 22.304 3.833 -33.232 1.00 83.25 86 GLY A C 1
ATOM 652 O O . GLY A 1 86 ? 21.131 3.589 -32.926 1.00 83.25 86 GLY A O 1
ATOM 653 N N . VAL A 1 87 ? 23.308 3.708 -32.359 1.00 91.81 87 VAL A N 1
ATOM 654 C CA . VAL A 1 87 ? 23.146 3.308 -30.956 1.00 91.81 87 VAL A CA 1
ATOM 655 C C . VAL A 1 87 ? 22.727 4.514 -30.123 1.00 91.81 87 VAL A C 1
ATOM 657 O O . VAL A 1 87 ? 23.457 5.493 -30.025 1.00 91.81 87 VAL A O 1
ATOM 660 N N . ILE A 1 88 ? 21.560 4.437 -29.480 1.00 92.00 88 ILE A N 1
ATOM 661 C CA . ILE A 1 88 ? 20.995 5.539 -28.689 1.00 92.00 88 ILE A CA 1
ATOM 662 C C . ILE A 1 88 ? 20.872 5.121 -27.225 1.00 92.00 88 ILE A C 1
ATOM 664 O O . ILE A 1 88 ? 20.219 4.120 -26.929 1.00 92.00 88 ILE A O 1
ATOM 668 N N . ALA A 1 89 ? 21.420 5.930 -26.319 1.00 90.94 89 ALA A N 1
ATOM 669 C CA . ALA A 1 89 ? 21.154 5.844 -24.885 1.00 90.94 89 ALA A CA 1
ATOM 670 C C . ALA A 1 89 ? 20.093 6.873 -24.472 1.00 90.94 89 ALA A C 1
ATOM 672 O O . ALA A 1 89 ? 20.180 8.046 -24.847 1.00 90.94 89 ALA A O 1
ATOM 673 N N . GLY A 1 90 ? 19.106 6.453 -23.679 1.00 89.12 90 GLY A N 1
ATOM 674 C CA . GLY A 1 90 ? 17.974 7.296 -23.283 1.00 89.12 90 GLY A CA 1
ATOM 675 C C . GLY A 1 90 ? 16.779 7.180 -24.222 1.00 89.12 90 GLY A C 1
ATOM 676 O O . GLY A 1 90 ? 16.683 6.252 -25.024 1.00 89.12 90 GLY A O 1
ATOM 677 N N . ALA A 1 91 ? 15.815 8.095 -24.083 1.00 84.19 91 ALA A N 1
ATOM 678 C CA . ALA A 1 91 ? 14.542 8.060 -24.818 1.00 84.19 91 ALA A CA 1
ATOM 679 C C . ALA A 1 91 ? 13.825 6.685 -24.771 1.00 84.19 91 ALA A C 1
ATOM 681 O O . ALA A 1 91 ? 13.245 6.233 -25.758 1.00 84.19 91 ALA A O 1
ATOM 682 N N . GLY A 1 92 ? 13.878 6.003 -23.619 1.00 80.44 92 GLY A N 1
ATOM 683 C CA . GLY A 1 92 ? 13.250 4.691 -23.415 1.00 80.44 92 GLY A CA 1
ATOM 684 C C . GLY A 1 92 ? 14.075 3.490 -23.893 1.00 80.44 92 GLY A C 1
ATOM 685 O O . GLY A 1 92 ? 13.575 2.368 -23.854 1.00 80.44 92 GLY A O 1
ATOM 686 N N . ARG A 1 93 ? 15.326 3.695 -24.328 1.00 87.06 93 ARG A N 1
ATOM 687 C CA . ARG A 1 93 ? 16.263 2.624 -24.693 1.00 87.06 93 ARG A CA 1
ATOM 688 C C . ARG A 1 93 ? 17.325 2.441 -23.612 1.00 87.06 93 ARG A C 1
ATOM 690 O O . ARG A 1 93 ? 17.976 3.408 -23.224 1.00 87.06 93 ARG A O 1
ATOM 697 N N . LEU A 1 94 ? 17.504 1.195 -23.168 1.00 93.62 94 LEU A N 1
ATOM 698 C CA . LEU A 1 94 ? 18.599 0.791 -22.287 1.00 93.62 94 LEU A CA 1
ATOM 699 C C . LEU A 1 94 ? 19.847 0.496 -23.131 1.00 93.62 94 LEU A C 1
ATOM 701 O O . LEU A 1 94 ? 19.823 -0.449 -23.914 1.00 93.62 94 LEU A O 1
ATOM 705 N N . CYS A 1 95 ? 20.922 1.264 -22.935 1.00 95.94 95 CYS A N 1
ATOM 706 C CA . CYS A 1 95 ? 22.208 1.073 -23.615 1.00 95.94 95 CYS A CA 1
ATOM 707 C C . CYS A 1 95 ? 23.238 0.388 -22.701 1.00 95.94 95 CYS A C 1
ATOM 709 O O . CYS A 1 95 ? 23.569 0.908 -21.635 1.00 95.94 95 CYS A O 1
ATOM 711 N N . ILE A 1 96 ? 23.793 -0.750 -23.114 1.00 98.06 96 ILE A N 1
ATOM 712 C CA . ILE A 1 96 ? 24.814 -1.493 -22.364 1.00 98.06 96 ILE A CA 1
ATOM 713 C C . ILE A 1 96 ? 26.188 -1.245 -22.988 1.00 98.06 96 ILE A C 1
ATOM 715 O O . ILE A 1 96 ? 26.476 -1.694 -24.092 1.00 98.06 96 ILE A O 1
ATOM 719 N N . VAL A 1 97 ? 27.062 -0.567 -22.251 1.00 98.44 97 VAL A N 1
ATOM 720 C CA . VAL A 1 97 ? 28.460 -0.338 -22.622 1.00 98.44 97 VAL A CA 1
ATOM 721 C C . VAL A 1 97 ? 29.335 -1.314 -21.838 1.00 98.44 97 VAL A C 1
ATOM 723 O O . VAL A 1 97 ? 29.351 -1.269 -20.607 1.00 98.44 97 VAL A O 1
ATOM 726 N N . ALA A 1 98 ? 30.072 -2.189 -22.522 1.00 98.31 98 ALA A N 1
ATOM 727 C CA . ALA A 1 98 ? 30.850 -3.243 -21.869 1.00 98.31 98 ALA A CA 1
ATOM 728 C C . ALA A 1 98 ? 32.259 -3.392 -22.447 1.00 98.31 98 ALA A C 1
ATOM 730 O O . ALA A 1 98 ? 32.490 -3.178 -23.631 1.00 98.31 98 ALA A O 1
ATOM 731 N N . GLY A 1 99 ? 33.225 -3.745 -21.606 1.00 97.75 99 GLY A N 1
ATOM 732 C CA . GLY A 1 99 ? 34.608 -3.978 -22.024 1.00 97.75 99 GLY A CA 1
ATOM 733 C C . GLY A 1 99 ? 35.579 -3.858 -20.853 1.00 97.75 99 GLY A C 1
ATOM 734 O O . GLY A 1 99 ? 35.136 -3.660 -19.718 1.00 97.75 99 GLY A O 1
ATOM 735 N N . PRO A 1 100 ? 36.894 -3.984 -21.074 1.00 97.69 100 PRO A N 1
ATOM 736 C CA . PRO A 1 100 ? 37.830 -4.076 -19.966 1.00 97.69 100 PRO A CA 1
ATOM 737 C C . PRO A 1 100 ? 38.038 -2.748 -19.234 1.00 97.69 100 PRO A C 1
ATOM 739 O O . PRO A 1 100 ? 37.789 -1.644 -19.745 1.00 97.69 100 PRO A O 1
ATOM 742 N N . CYS A 1 101 ? 38.579 -2.852 -18.016 1.00 95.94 101 CYS A N 1
ATOM 743 C CA . CYS A 1 101 ? 39.019 -1.683 -17.266 1.00 95.94 101 CYS A CA 1
ATOM 744 C C . CYS A 1 101 ? 40.118 -0.912 -18.026 1.00 95.94 101 CYS A C 1
ATOM 746 O O . CYS A 1 101 ? 40.047 0.320 -18.154 1.00 95.94 101 CYS A O 1
ATOM 748 N N . SER A 1 102 ? 41.087 -1.635 -18.591 1.00 96.75 102 SER A N 1
ATOM 749 C CA . SER A 1 102 ? 42.175 -1.123 -19.430 1.00 96.75 102 SER A CA 1
ATOM 750 C C . SER A 1 102 ? 42.355 -1.958 -20.696 1.00 96.75 102 SER A C 1
ATOM 752 O O . SER A 1 102 ? 42.105 -3.159 -20.685 1.00 96.75 102 SER A O 1
ATOM 754 N N . VAL A 1 103 ? 42.817 -1.329 -21.777 1.00 97.50 103 VAL A N 1
ATOM 755 C CA . VAL A 1 103 ? 43.297 -2.058 -22.960 1.00 97.50 103 VAL A CA 1
ATOM 756 C C . VAL A 1 103 ? 44.688 -2.606 -22.644 1.00 97.50 103 VAL A C 1
ATOM 758 O O . VAL A 1 103 ? 45.577 -1.834 -22.285 1.00 97.50 103 VAL A O 1
ATOM 761 N N . GLU A 1 104 ? 44.864 -3.923 -22.748 1.00 96.75 104 GLU A N 1
ATOM 762 C CA . GLU A 1 104 ? 46.096 -4.620 -22.326 1.00 96.75 104 GLU A CA 1
ATOM 763 C C . GLU A 1 104 ? 46.889 -5.166 -23.518 1.00 96.75 104 GLU A C 1
ATOM 765 O O . GLU A 1 104 ? 48.107 -5.316 -23.460 1.00 96.75 104 GLU A O 1
ATOM 770 N N . GLY A 1 105 ? 46.214 -5.400 -24.641 1.00 95.31 105 GLY A N 1
ATOM 771 C CA . GLY A 1 105 ? 46.835 -5.835 -25.882 1.00 95.31 105 GLY A CA 1
ATOM 772 C C . GLY A 1 105 ? 45.796 -6.161 -26.944 1.00 95.31 105 GLY A C 1
ATOM 773 O O . GLY A 1 105 ? 44.597 -6.180 -26.673 1.00 95.31 105 GLY A O 1
ATOM 774 N N . ARG A 1 106 ? 46.268 -6.432 -28.166 1.00 96.56 106 ARG A N 1
ATOM 775 C CA . ARG A 1 106 ? 45.410 -6.690 -29.331 1.00 96.56 106 ARG A CA 1
ATOM 776 C C . ARG A 1 106 ? 44.454 -7.860 -29.107 1.00 96.56 106 ARG A C 1
ATOM 778 O O . ARG A 1 106 ? 43.249 -7.675 -29.205 1.00 96.56 106 ARG A O 1
ATOM 785 N N . THR A 1 107 ? 44.986 -9.038 -28.785 1.00 96.19 107 THR A N 1
ATOM 786 C CA . THR A 1 107 ? 44.180 -10.254 -28.608 1.00 96.19 107 THR A CA 1
ATOM 787 C C . THR A 1 107 ? 43.118 -10.064 -27.526 1.00 96.19 107 THR A C 1
ATOM 789 O O . THR A 1 107 ? 41.951 -10.356 -27.751 1.00 96.19 107 THR A O 1
ATOM 792 N N . GLN A 1 108 ? 43.507 -9.466 -26.395 1.00 96.94 108 GLN A N 1
ATOM 793 C CA . GLN A 1 108 ? 42.622 -9.202 -25.263 1.00 96.94 108 GLN A CA 1
ATOM 794 C C . GLN A 1 108 ? 41.423 -8.325 -25.645 1.00 96.94 108 GLN A C 1
ATOM 796 O O . GLN A 1 108 ? 40.282 -8.708 -25.392 1.00 96.94 108 GLN A O 1
ATOM 801 N N . ILE A 1 109 ? 41.648 -7.164 -26.269 1.00 98.12 109 ILE A N 1
ATOM 802 C CA . ILE A 1 109 ? 40.536 -6.261 -26.591 1.00 98.12 109 ILE A CA 1
ATOM 803 C C . ILE A 1 109 ? 39.661 -6.796 -27.726 1.00 98.12 109 ILE A C 1
ATOM 805 O O . ILE A 1 109 ? 38.450 -6.596 -27.700 1.00 98.12 109 ILE A O 1
ATOM 809 N N . GLU A 1 110 ? 40.247 -7.500 -28.697 1.00 97.62 110 GLU A N 1
ATOM 810 C CA . GLU A 1 110 ? 39.501 -8.106 -29.801 1.00 97.62 110 GLU A CA 1
ATOM 811 C C . GLU A 1 110 ? 38.569 -9.223 -29.306 1.00 97.62 110 GLU A C 1
ATOM 813 O O . GLU A 1 110 ? 37.401 -9.253 -29.692 1.00 97.62 110 GLU A O 1
ATOM 818 N N . GLU A 1 111 ? 39.044 -10.093 -28.409 1.00 97.56 111 GLU A N 1
ATOM 819 C CA . GLU A 1 111 ? 38.224 -11.144 -27.793 1.00 97.56 111 GLU A CA 1
ATOM 820 C C . GLU A 1 111 ? 37.124 -10.567 -26.894 1.00 97.56 111 GLU A C 1
ATOM 822 O O . GLU A 1 111 ? 35.979 -11.014 -26.953 1.00 97.56 111 GLU A O 1
ATOM 827 N N . ILE A 1 112 ? 37.433 -9.550 -26.081 1.00 98.00 112 ILE A N 1
ATOM 828 C CA . ILE A 1 112 ? 36.437 -8.945 -25.185 1.00 98.00 112 ILE A CA 1
ATOM 829 C C . ILE A 1 112 ? 35.388 -8.150 -25.969 1.00 98.00 112 ILE A C 1
ATOM 831 O O . ILE A 1 112 ? 34.213 -8.194 -25.609 1.00 98.00 112 ILE A O 1
ATOM 835 N N . ALA A 1 113 ? 35.768 -7.447 -27.040 1.00 97.81 113 ALA A N 1
ATOM 836 C CA . ALA A 1 113 ? 34.811 -6.745 -27.896 1.00 97.81 113 ALA A CA 1
ATOM 837 C C . ALA A 1 113 ? 33.864 -7.727 -28.603 1.00 97.81 113 ALA A C 1
ATOM 839 O O . ALA A 1 113 ? 32.656 -7.486 -28.631 1.00 97.81 113 ALA A O 1
ATOM 840 N N . ALA A 1 114 ? 34.389 -8.855 -29.098 1.00 97.31 114 ALA A N 1
ATOM 841 C CA . ALA A 1 114 ? 33.573 -9.924 -29.671 1.00 97.31 114 ALA A CA 1
ATOM 842 C C . ALA A 1 114 ? 32.615 -10.513 -28.624 1.00 97.31 114 ALA A C 1
ATOM 844 O O . ALA A 1 114 ? 31.408 -10.556 -28.852 1.00 97.31 114 ALA A O 1
ATOM 845 N N . LEU A 1 115 ? 33.120 -10.851 -27.432 1.00 96.94 115 LEU A N 1
ATOM 846 C CA . LEU A 1 115 ? 32.313 -11.331 -26.308 1.00 96.94 115 LEU A CA 1
ATOM 847 C C . LEU A 1 115 ? 31.202 -10.340 -25.922 1.00 96.94 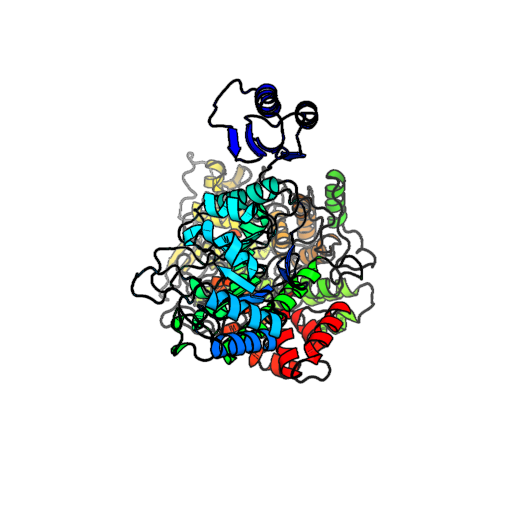115 LEU A C 1
ATOM 849 O O . LEU A 1 115 ? 30.071 -10.749 -25.640 1.00 96.94 115 LEU A O 1
ATOM 853 N N . ALA A 1 116 ? 31.526 -9.045 -25.879 1.00 96.62 116 ALA A N 1
ATOM 854 C CA . ALA A 1 116 ? 30.577 -7.988 -25.567 1.00 96.62 116 ALA A CA 1
ATOM 855 C C . ALA A 1 116 ? 29.461 -7.934 -26.621 1.00 96.62 116 ALA A C 1
ATOM 857 O O . ALA A 1 116 ? 28.287 -7.978 -26.253 1.00 96.62 116 ALA A O 1
ATOM 858 N N . ALA A 1 117 ? 29.816 -7.923 -27.910 1.00 96.12 117 ALA A N 1
ATOM 859 C CA . ALA A 1 117 ? 28.863 -7.923 -29.019 1.00 96.12 117 ALA A CA 1
ATOM 860 C C . ALA A 1 117 ? 27.970 -9.177 -29.023 1.00 96.12 117 ALA A C 1
ATOM 862 O O . ALA A 1 117 ? 26.748 -9.063 -29.095 1.00 96.12 117 ALA A O 1
ATOM 863 N N . GLU A 1 118 ? 28.557 -10.368 -28.870 1.00 95.81 118 GLU A N 1
ATOM 864 C CA . GLU A 1 118 ? 27.841 -11.654 -28.849 1.00 95.81 118 GLU A CA 1
ATOM 865 C C . GLU A 1 118 ? 26.803 -11.736 -27.724 1.00 95.81 118 GLU A C 1
ATOM 867 O O . GLU A 1 118 ? 25.728 -12.311 -27.896 1.00 95.81 118 GLU A O 1
ATOM 872 N N . ASN A 1 119 ? 27.099 -11.132 -26.570 1.00 94.50 119 ASN A N 1
ATOM 873 C CA . ASN A 1 119 ? 26.173 -11.078 -25.439 1.00 94.50 119 ASN A CA 1
ATOM 874 C C . ASN A 1 119 ? 25.224 -9.872 -25.497 1.00 94.50 119 ASN A C 1
ATOM 876 O O . ASN A 1 119 ? 24.389 -9.718 -24.606 1.00 94.50 119 ASN A O 1
ATOM 880 N N . GLY A 1 120 ? 25.301 -9.055 -26.550 1.00 91.81 120 GLY A N 1
ATOM 881 C CA . GLY A 1 120 ? 24.384 -7.954 -26.810 1.00 91.81 120 GLY A CA 1
ATOM 882 C C . GLY A 1 120 ? 24.737 -6.648 -26.105 1.00 91.81 120 GLY A C 1
ATOM 883 O O . GLY A 1 120 ? 23.822 -5.914 -25.749 1.00 91.81 120 GLY A O 1
ATOM 884 N N . ALA A 1 121 ? 26.013 -6.346 -25.876 1.00 96.44 121 ALA A N 1
ATOM 885 C CA . ALA A 1 121 ? 26.427 -4.975 -25.587 1.00 96.44 121 ALA A CA 1
ATOM 886 C C . ALA A 1 121 ? 26.170 -4.075 -26.806 1.00 96.44 121 ALA A C 1
ATOM 888 O O . ALA A 1 121 ? 26.293 -4.516 -27.947 1.00 96.44 121 ALA A O 1
ATOM 889 N N . ASP A 1 122 ? 25.839 -2.815 -26.553 1.00 97.19 122 ASP A N 1
ATOM 890 C CA . ASP A 1 122 ? 25.536 -1.821 -27.583 1.00 97.19 122 ASP A CA 1
ATOM 891 C C . ASP A 1 122 ? 26.757 -0.945 -27.911 1.00 97.19 122 ASP A C 1
ATOM 893 O O . ASP A 1 122 ? 26.814 -0.340 -28.974 1.00 97.19 122 ASP A O 1
ATOM 897 N N . ALA A 1 123 ? 27.749 -0.885 -27.018 1.00 98.06 123 ALA A N 1
ATOM 898 C CA . ALA A 1 123 ? 29.018 -0.191 -27.232 1.00 98.06 123 ALA A CA 1
ATOM 899 C C . ALA A 1 123 ? 30.159 -0.863 -26.454 1.00 98.06 123 ALA A C 1
ATOM 901 O O . ALA A 1 123 ? 29.927 -1.547 -25.450 1.00 98.06 123 ALA A O 1
ATOM 902 N N . VAL A 1 124 ? 31.399 -0.633 -26.892 1.00 98.19 124 VAL A N 1
ATOM 903 C CA . VAL A 1 124 ? 32.600 -1.162 -26.236 1.00 98.19 124 VAL A CA 1
ATOM 904 C C . VAL A 1 124 ? 33.326 -0.073 -25.456 1.00 98.19 124 VAL A C 1
ATOM 906 O O . VAL A 1 124 ? 33.524 1.039 -25.948 1.00 98.19 124 VAL A O 1
ATOM 909 N N . ARG A 1 125 ? 33.756 -0.389 -24.229 1.00 98.38 125 ARG A N 1
ATOM 910 C CA . ARG A 1 125 ? 34.629 0.493 -23.437 1.00 98.38 125 ARG A CA 1
ATOM 911 C C . ARG A 1 125 ? 36.036 -0.066 -23.270 1.00 98.38 125 ARG A C 1
ATOM 913 O O . ARG A 1 125 ? 36.216 -1.274 -23.210 1.00 98.38 125 ARG A O 1
ATOM 920 N N . GLY A 1 126 ? 37.022 0.807 -23.074 1.00 97.25 126 GLY A N 1
ATOM 921 C CA . GLY A 1 126 ? 38.384 0.395 -22.716 1.00 97.25 126 GLY A CA 1
ATOM 922 C C . GLY A 1 126 ? 39.265 1.581 -22.342 1.00 97.25 126 GLY A C 1
ATOM 923 O O . GLY A 1 126 ? 39.345 2.550 -23.084 1.00 97.25 126 GLY A O 1
ATOM 924 N N . GLY A 1 127 ? 39.929 1.534 -21.184 1.00 95.94 127 GLY A N 1
ATOM 925 C CA . GLY A 1 127 ? 40.813 2.622 -20.757 1.00 95.94 127 GLY A CA 1
ATOM 926 C C . GLY A 1 127 ? 42.176 2.554 -21.446 1.00 95.94 127 GLY A C 1
ATOM 927 O O . GLY A 1 127 ? 42.962 1.658 -21.139 1.00 95.94 127 GLY A O 1
ATOM 928 N N . ALA A 1 128 ? 42.465 3.507 -22.333 1.00 95.62 128 ALA A N 1
ATOM 929 C CA . ALA A 1 128 ? 43.786 3.664 -22.952 1.00 95.62 128 ALA A CA 1
ATOM 930 C C . ALA A 1 128 ? 44.741 4.518 -22.096 1.00 95.62 128 ALA A C 1
ATOM 932 O O . ALA A 1 128 ? 45.939 4.246 -22.046 1.00 95.62 128 ALA A O 1
ATOM 933 N N . PHE A 1 129 ? 44.184 5.484 -21.361 1.00 93.00 129 PHE A N 1
ATOM 934 C CA . PHE A 1 129 ? 44.854 6.279 -20.334 1.00 93.00 129 PHE A CA 1
ATOM 935 C C . PHE A 1 129 ? 44.192 5.999 -18.979 1.00 93.00 129 PHE A C 1
ATOM 937 O O . PHE A 1 129 ? 42.962 6.008 -18.878 1.00 93.00 129 PHE A O 1
ATOM 944 N N . LYS A 1 130 ? 44.973 5.719 -17.927 1.00 89.12 130 LYS A N 1
ATOM 945 C CA . LYS A 1 130 ? 44.437 5.336 -16.607 1.00 89.12 130 LYS A CA 1
ATOM 946 C C . LYS A 1 130 ? 44.839 6.329 -15.504 1.00 89.12 130 LYS A C 1
ATOM 948 O O . LYS A 1 130 ? 46.025 6.451 -15.207 1.00 89.12 130 LYS A O 1
ATOM 953 N N . PRO A 1 131 ? 43.877 6.958 -14.797 1.00 79.50 131 PRO A N 1
ATOM 954 C CA . PRO A 1 131 ? 44.172 7.835 -13.668 1.00 79.50 131 PRO A CA 1
ATOM 955 C C . PRO A 1 131 ? 44.398 6.988 -12.408 1.00 79.50 131 PRO A C 1
ATOM 957 O O . PRO A 1 131 ? 43.454 6.644 -11.684 1.00 79.50 131 PRO A O 1
ATOM 960 N N . ARG A 1 132 ? 45.647 6.573 -12.174 1.00 79.69 132 ARG A N 1
ATOM 961 C CA . ARG A 1 132 ? 46.009 5.683 -11.061 1.00 79.69 132 ARG A CA 1
ATOM 962 C C . ARG A 1 132 ? 46.291 6.469 -9.784 1.00 79.69 132 ARG A C 1
ATOM 964 O O . ARG A 1 132 ? 46.957 7.495 -9.807 1.00 79.69 132 ARG A O 1
ATOM 971 N N . SER A 1 133 ? 45.820 5.943 -8.651 1.00 76.81 133 SER A N 1
ATOM 972 C CA . SER A 1 133 ? 46.138 6.499 -7.328 1.00 76.81 133 SER A CA 1
ATOM 973 C C . SER A 1 133 ? 47.606 6.287 -6.934 1.00 76.81 133 SER A C 1
ATOM 975 O O . SER A 1 133 ? 48.121 7.024 -6.105 1.00 76.81 133 SER A O 1
ATOM 977 N N . SER A 1 134 ? 48.266 5.275 -7.509 1.00 80.94 134 SER A N 1
ATOM 978 C CA . SER A 1 134 ? 49.689 4.986 -7.312 1.00 80.94 134 SER A CA 1
ATOM 979 C C . SER A 1 134 ? 50.442 5.168 -8.634 1.00 80.94 134 SER A C 1
ATOM 981 O O . SER A 1 134 ? 49.984 4.630 -9.647 1.00 80.94 134 SER A O 1
ATOM 983 N N . PRO A 1 135 ? 51.596 5.863 -8.641 1.00 83.62 135 PRO A N 1
ATOM 984 C CA . PRO A 1 135 ? 52.387 6.094 -9.852 1.00 83.62 135 PRO A CA 1
ATOM 985 C C . PRO A 1 135 ? 53.061 4.823 -10.396 1.00 83.62 135 PRO A C 1
ATOM 987 O O . PRO A 1 135 ? 53.473 4.801 -11.547 1.00 83.62 135 PRO A O 1
ATOM 990 N N . TYR A 1 136 ? 53.152 3.752 -9.599 1.00 86.62 136 TYR A N 1
ATOM 991 C CA . TYR A 1 136 ? 53.756 2.468 -9.999 1.00 86.62 136 TYR A CA 1
ATOM 992 C C . TYR A 1 136 ? 52.769 1.515 -10.674 1.00 86.62 136 TYR A C 1
ATOM 994 O O . TYR A 1 136 ? 53.111 0.404 -11.070 1.00 86.62 136 TYR A O 1
ATOM 1002 N N . SER A 1 137 ? 51.506 1.915 -10.736 1.00 89.12 137 SER A N 1
ATOM 1003 C CA . SER A 1 137 ? 50.462 1.116 -11.344 1.00 89.12 137 SER A CA 1
ATOM 1004 C C . SER A 1 137 ? 50.426 1.305 -12.860 1.00 89.12 137 SER A C 1
ATOM 1006 O O . SER A 1 137 ? 50.705 2.392 -13.351 1.00 89.12 137 SER A O 1
ATOM 1008 N N . PHE A 1 138 ? 49.987 0.281 -13.599 1.00 90.38 138 PHE A N 1
ATOM 1009 C CA . PHE A 1 138 ? 49.828 0.352 -15.055 1.00 90.38 138 PHE A CA 1
ATOM 1010 C C . PHE A 1 138 ? 49.037 1.601 -15.501 1.00 90.38 138 PHE A C 1
ATOM 1012 O O . PHE A 1 138 ? 47.875 1.777 -15.111 1.00 90.38 138 PHE A O 1
ATOM 1019 N N . GLY A 1 139 ? 49.684 2.459 -16.298 1.00 87.62 139 GLY A N 1
ATOM 1020 C CA . GLY A 1 139 ? 49.160 3.755 -16.752 1.00 87.62 139 GLY A CA 1
ATOM 1021 C C . GLY A 1 139 ? 48.278 3.697 -18.005 1.00 87.62 139 GLY A C 1
ATOM 1022 O O . GLY A 1 139 ? 47.662 4.703 -18.356 1.00 87.62 139 GLY A O 1
ATOM 1023 N N . GLY A 1 140 ? 48.170 2.525 -18.639 1.00 93.19 140 GLY A N 1
ATOM 1024 C CA . GLY A 1 140 ? 47.529 2.351 -19.944 1.00 93.19 140 GLY A CA 1
ATOM 1025 C C . GLY A 1 140 ? 48.532 2.384 -21.105 1.00 93.19 140 GLY A C 1
ATOM 1026 O O . GLY A 1 140 ? 49.694 2.739 -20.922 1.00 93.19 140 GLY A O 1
ATOM 1027 N N . LEU A 1 141 ? 48.085 1.977 -22.298 1.00 95.56 141 LEU A N 1
ATOM 1028 C CA . LEU A 1 141 ? 48.914 1.906 -23.513 1.00 95.56 141 LEU A CA 1
ATOM 1029 C C . LEU A 1 141 ? 48.961 3.222 -24.315 1.00 95.56 141 LEU A C 1
ATOM 1031 O O . LEU A 1 141 ? 49.578 3.265 -25.378 1.00 95.56 141 LEU A O 1
ATOM 1035 N N . GLY A 1 142 ? 48.295 4.284 -23.851 1.00 94.62 142 GLY A N 1
ATOM 1036 C CA . GLY A 1 142 ? 48.232 5.565 -24.559 1.00 94.62 142 GLY A CA 1
ATOM 1037 C C . GLY A 1 142 ? 47.581 5.436 -25.940 1.00 94.62 142 GLY A C 1
ATOM 1038 O O . GLY A 1 142 ? 46.600 4.709 -26.099 1.00 94.62 142 GLY A O 1
ATOM 1039 N N . GLU A 1 143 ? 48.129 6.111 -26.954 1.00 97.19 143 GLU A N 1
ATOM 1040 C CA . GLU A 1 143 ? 47.582 6.086 -28.322 1.00 97.19 143 GLU A CA 1
ATOM 1041 C C . GLU A 1 143 ? 47.495 4.670 -28.912 1.00 97.19 143 GLU A C 1
ATOM 1043 O O . GLU A 1 143 ? 46.470 4.326 -29.494 1.00 97.19 143 GLU A O 1
ATOM 1048 N N . ALA A 1 144 ? 48.483 3.802 -28.667 1.00 97.00 144 ALA A N 1
ATOM 1049 C CA . ALA A 1 144 ? 48.424 2.412 -29.126 1.00 97.00 144 ALA A CA 1
ATOM 1050 C C . ALA A 1 144 ? 47.193 1.675 -28.561 1.00 97.00 144 ALA A C 1
ATOM 1052 O O . ALA A 1 144 ? 46.563 0.874 -29.246 1.00 97.00 144 ALA A O 1
ATOM 1053 N N . GLY A 1 145 ? 46.799 1.978 -27.319 1.00 97.75 145 GLY A N 1
ATOM 1054 C CA . GLY A 1 145 ? 45.566 1.454 -26.731 1.00 97.75 145 GLY A CA 1
ATOM 1055 C C . GLY A 1 145 ? 44.300 1.992 -27.404 1.00 97.75 145 GLY A C 1
ATOM 1056 O O . GLY A 1 145 ? 43.340 1.242 -27.575 1.00 97.75 145 GLY A O 1
ATOM 1057 N N . LEU A 1 146 ? 44.298 3.269 -27.807 1.00 98.12 146 LEU A N 1
ATOM 1058 C CA . LEU A 1 146 ? 43.190 3.883 -28.547 1.00 98.12 146 LEU A CA 1
ATOM 1059 C C . LEU A 1 146 ? 43.013 3.250 -29.932 1.00 98.12 146 LEU A C 1
ATOM 1061 O O . LEU A 1 146 ? 41.888 2.926 -30.308 1.00 98.12 146 LEU A O 1
ATOM 1065 N N . GLU A 1 147 ? 44.109 3.029 -30.661 1.00 98.31 147 GLU A N 1
ATOM 1066 C CA . GLU A 1 147 ? 44.100 2.369 -31.971 1.00 98.31 147 GLU A CA 1
ATOM 1067 C C . GLU A 1 147 ? 43.530 0.949 -31.890 1.00 98.31 147 GLU A C 1
ATOM 1069 O O . GLU A 1 147 ? 42.664 0.571 -32.683 1.00 98.31 147 GLU A O 1
ATOM 1074 N N . LEU A 1 148 ? 43.984 0.164 -30.906 1.00 98.44 148 LEU A N 1
ATOM 1075 C CA . LEU A 1 148 ? 43.511 -1.204 -30.694 1.00 98.44 148 LEU A CA 1
ATOM 1076 C C . LEU A 1 148 ? 42.019 -1.247 -30.344 1.00 98.44 148 LEU A C 1
ATOM 1078 O O . LEU A 1 148 ? 41.284 -2.074 -30.885 1.00 98.44 148 LEU A O 1
ATOM 1082 N N . LEU A 1 149 ? 41.562 -0.342 -29.475 1.00 98.44 149 LEU A N 1
ATOM 1083 C CA . LEU A 1 149 ? 40.155 -0.246 -29.094 1.00 98.44 149 LEU A CA 1
ATOM 1084 C C . LEU A 1 149 ? 39.268 0.161 -30.278 1.00 98.44 149 LEU A C 1
ATOM 1086 O O . LEU A 1 149 ? 38.224 -0.454 -30.490 1.00 98.44 149 LEU A O 1
ATOM 1090 N N . ALA A 1 150 ? 39.699 1.144 -31.073 1.00 98.06 150 ALA A N 1
ATOM 1091 C CA . ALA A 1 150 ? 39.002 1.562 -32.288 1.00 98.06 150 ALA A CA 1
ATOM 1092 C C . ALA A 1 150 ? 38.892 0.425 -33.309 1.00 98.06 150 ALA A C 1
ATOM 1094 O O . ALA A 1 150 ? 37.814 0.185 -33.853 1.00 98.06 150 ALA A O 1
ATOM 1095 N N . ALA A 1 151 ? 39.979 -0.320 -33.528 1.00 98.00 151 ALA A N 1
ATOM 1096 C CA . ALA A 1 151 ? 39.979 -1.465 -34.432 1.00 98.00 151 ALA A CA 1
ATOM 1097 C C . ALA A 1 151 ? 39.034 -2.584 -33.955 1.00 98.00 151 ALA A C 1
ATOM 1099 O O . ALA A 1 151 ? 38.301 -3.156 -34.765 1.00 98.00 151 ALA A O 1
ATOM 1100 N N . ALA A 1 152 ? 39.018 -2.882 -32.653 1.00 98.00 152 ALA A N 1
ATOM 1101 C CA . ALA A 1 152 ? 38.135 -3.893 -32.074 1.00 98.00 152 ALA A CA 1
ATOM 1102 C C . ALA A 1 152 ? 36.652 -3.484 -32.145 1.00 98.00 152 ALA A C 1
ATOM 1104 O O . ALA A 1 152 ? 35.817 -4.292 -32.557 1.00 98.00 152 ALA A O 1
ATOM 1105 N N . GLY A 1 153 ? 36.335 -2.225 -31.818 1.00 97.19 153 GLY A N 1
ATOM 1106 C CA . GLY A 1 153 ? 34.985 -1.668 -31.942 1.00 97.19 153 GLY A CA 1
ATOM 1107 C C . GLY A 1 153 ? 34.479 -1.703 -33.384 1.00 97.19 153 GLY A C 1
ATOM 1108 O O . GLY A 1 153 ? 33.416 -2.263 -33.648 1.00 97.19 153 GLY A O 1
ATOM 1109 N N . ALA A 1 154 ? 35.286 -1.229 -34.340 1.00 96.81 154 AL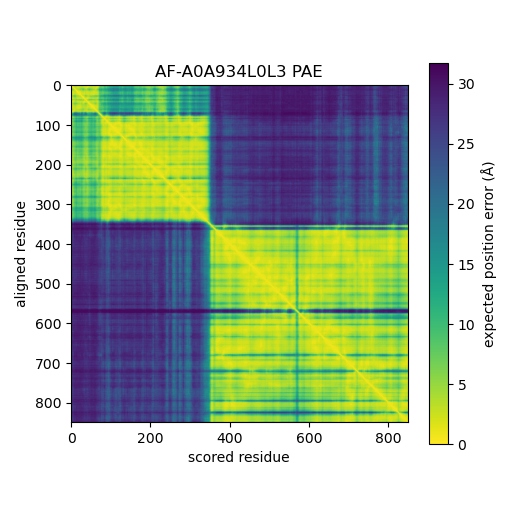A A N 1
ATOM 1110 C CA . ALA A 1 154 ? 34.941 -1.241 -35.762 1.00 96.81 154 ALA A CA 1
ATOM 1111 C C . ALA A 1 154 ? 34.673 -2.657 -36.297 1.00 96.81 154 ALA A C 1
ATOM 1113 O O . ALA A 1 154 ? 33.710 -2.867 -37.031 1.00 96.81 154 ALA A O 1
ATOM 1114 N N . ARG A 1 155 ? 35.486 -3.645 -35.896 1.00 96.62 155 ARG A N 1
ATOM 1115 C CA . ARG A 1 155 ? 35.288 -5.053 -36.278 1.00 96.62 155 ARG A CA 1
ATOM 1116 C C . ARG A 1 155 ? 33.974 -5.642 -35.772 1.00 96.62 155 ARG A C 1
ATOM 1118 O O . ARG A 1 155 ? 33.411 -6.498 -36.445 1.00 96.62 155 ARG A O 1
ATOM 1125 N N . CYS A 1 156 ? 33.519 -5.214 -34.598 1.00 96.06 156 CYS A N 1
ATOM 1126 C CA . CYS A 1 156 ? 32.309 -5.735 -33.962 1.00 96.06 156 CYS A CA 1
ATOM 1127 C C . CYS A 1 156 ? 31.072 -4.856 -34.214 1.00 96.06 156 CYS A C 1
ATOM 1129 O O . CYS A 1 156 ? 29.993 -5.183 -33.732 1.00 96.06 156 CYS A O 1
ATOM 1131 N N . GLY A 1 157 ? 31.218 -3.740 -34.939 1.00 95.69 157 GLY A N 1
ATOM 1132 C CA . GLY A 1 157 ? 30.146 -2.762 -35.134 1.00 95.69 157 GLY A CA 1
ATOM 1133 C C . GLY A 1 157 ? 29.735 -2.033 -33.850 1.00 95.69 157 GLY A C 1
ATOM 1134 O O . GLY A 1 157 ? 28.595 -1.592 -33.746 1.00 95.69 157 GLY A O 1
ATOM 1135 N N . LEU A 1 158 ? 30.638 -1.922 -32.870 1.00 97.44 158 LEU A N 1
ATOM 1136 C CA . LEU A 1 158 ? 30.379 -1.292 -31.576 1.00 97.44 158 LEU A CA 1
ATOM 1137 C C . LEU A 1 158 ? 31.024 0.102 -31.505 1.00 97.44 158 LEU A C 1
ATOM 1139 O O . LEU A 1 158 ? 32.239 0.205 -31.703 1.00 97.44 158 LEU A O 1
ATOM 1143 N N . PRO A 1 159 ? 30.266 1.157 -31.152 1.00 97.88 159 PRO A N 1
ATOM 1144 C CA . PRO A 1 159 ? 30.829 2.463 -30.830 1.00 97.88 159 PRO A CA 1
ATOM 1145 C C . PRO A 1 159 ? 31.810 2.383 -29.663 1.00 97.88 159 PRO A C 1
ATOM 1147 O O . PRO A 1 159 ? 31.629 1.593 -28.729 1.00 97.88 159 PRO A O 1
ATOM 1150 N N . VAL A 1 160 ? 32.834 3.230 -29.697 1.00 98.12 160 VAL A N 1
ATOM 1151 C CA . VAL A 1 160 ? 33.920 3.211 -28.712 1.00 98.12 160 VAL A CA 1
ATOM 1152 C C . VAL A 1 160 ? 33.744 4.286 -27.645 1.00 98.12 160 VAL A C 1
ATOM 1154 O O . VAL A 1 160 ? 33.680 5.480 -27.946 1.00 98.12 160 VAL A O 1
ATOM 1157 N N . VAL A 1 161 ? 33.770 3.863 -26.379 1.00 98.38 161 VAL A N 1
ATOM 1158 C CA . VAL A 1 161 ? 33.775 4.731 -25.193 1.00 98.38 161 VAL A CA 1
ATOM 1159 C C . VAL A 1 161 ? 35.125 4.632 -24.477 1.00 98.38 161 VAL A C 1
ATOM 1161 O O . VAL A 1 161 ? 35.518 3.567 -23.997 1.00 98.38 161 VAL A O 1
ATOM 1164 N N . THR A 1 162 ? 35.851 5.742 -24.356 1.00 98.06 162 THR A N 1
ATOM 1165 C CA . THR A 1 162 ? 37.150 5.770 -23.657 1.00 98.06 162 THR A CA 1
ATOM 1166 C C . THR A 1 162 ? 37.372 7.091 -22.930 1.00 98.06 162 THR A C 1
ATOM 1168 O O . THR A 1 162 ? 36.751 8.107 -23.246 1.00 98.06 162 THR A O 1
ATOM 1171 N N . GLU A 1 163 ? 38.209 7.055 -21.896 1.00 97.62 163 GLU A N 1
ATOM 1172 C CA . GLU A 1 163 ? 38.401 8.168 -20.969 1.00 97.62 163 GLU A CA 1
ATOM 1173 C C . GLU A 1 163 ? 39.427 9.184 -21.473 1.00 97.62 163 GLU A C 1
ATOM 1175 O O . GLU A 1 163 ? 40.501 8.814 -21.947 1.00 97.62 163 GLU A O 1
ATOM 1180 N N . VAL A 1 164 ? 39.103 10.468 -21.306 1.00 96.75 164 VAL A N 1
ATOM 1181 C CA . VAL A 1 164 ? 40.020 11.592 -21.508 1.00 96.75 164 VAL A CA 1
ATOM 1182 C C . VAL A 1 164 ? 40.454 12.119 -20.143 1.00 96.75 164 VAL A C 1
ATOM 1184 O O . VAL A 1 164 ? 39.614 12.483 -19.313 1.00 96.75 164 VAL A O 1
ATOM 1187 N N . LEU A 1 165 ? 41.764 12.161 -19.900 1.00 92.81 165 LEU A N 1
ATOM 1188 C CA . LEU A 1 165 ? 42.319 12.628 -18.626 1.00 92.81 165 LEU A CA 1
ATOM 1189 C C . LEU A 1 165 ? 42.714 14.101 -18.651 1.00 92.81 165 LEU A C 1
ATOM 1191 O O . LEU A 1 165 ? 42.515 14.784 -17.646 1.00 92.81 165 LEU A O 1
ATOM 1195 N N . ASP A 1 166 ? 43.226 14.574 -19.786 1.00 92.00 166 ASP A N 1
ATOM 1196 C CA . ASP A 1 166 ? 43.709 15.936 -19.971 1.00 92.00 166 ASP A CA 1
ATOM 1197 C C . ASP A 1 166 ? 43.066 16.601 -21.195 1.00 92.00 166 ASP A C 1
ATOM 1199 O O . ASP A 1 166 ? 42.705 15.949 -22.176 1.00 92.00 166 ASP A O 1
ATOM 1203 N N . ALA A 1 167 ? 42.907 17.924 -21.144 1.00 90.19 167 ALA A N 1
ATOM 1204 C CA . ALA A 1 167 ? 42.302 18.675 -22.236 1.00 90.19 167 ALA A CA 1
ATOM 1205 C C . ALA A 1 167 ? 43.195 18.754 -23.488 1.00 90.19 167 ALA A C 1
ATOM 1207 O O . ALA A 1 167 ? 42.673 18.993 -24.576 1.00 90.19 167 ALA A O 1
ATOM 1208 N N . GLY A 1 168 ? 44.512 18.578 -23.351 1.00 91.00 168 GLY A N 1
ATOM 1209 C CA . GLY A 1 168 ? 45.458 18.482 -24.464 1.00 91.00 168 GLY A CA 1
ATOM 1210 C C . GLY A 1 168 ? 45.294 17.205 -25.291 1.00 91.00 168 GLY A C 1
ATOM 1211 O O . GLY A 1 168 ? 45.545 17.228 -26.491 1.00 91.00 168 GLY A O 1
ATOM 1212 N N . ASP A 1 169 ? 44.779 16.130 -24.689 1.00 93.38 169 ASP A N 1
ATOM 1213 C CA . ASP A 1 169 ? 44.589 14.837 -25.358 1.00 93.38 169 ASP A CA 1
ATOM 1214 C C . ASP A 1 169 ? 43.229 14.718 -26.067 1.00 93.38 169 ASP A C 1
ATOM 1216 O O . ASP A 1 169 ? 42.945 13.700 -26.699 1.00 93.38 169 ASP A O 1
ATOM 1220 N N . LEU A 1 170 ? 42.366 15.739 -25.988 1.00 94.56 170 LEU A N 1
ATOM 1221 C CA . LEU A 1 170 ? 41.016 15.696 -26.562 1.00 94.56 170 LEU A CA 1
ATOM 1222 C C . LEU A 1 170 ? 41.025 15.411 -28.071 1.00 94.56 170 LEU A C 1
ATOM 1224 O O . LEU A 1 170 ? 40.286 14.533 -28.516 1.00 94.56 170 LEU A O 1
ATOM 1228 N N . ASP A 1 171 ? 41.875 16.101 -28.839 1.00 94.56 171 ASP A N 1
ATOM 1229 C CA . ASP A 1 171 ? 41.971 15.925 -30.298 1.00 94.56 171 ASP A CA 1
ATOM 1230 C C . ASP A 1 171 ? 42.438 14.513 -30.672 1.00 94.56 171 ASP A C 1
ATOM 1232 O O . ASP A 1 171 ? 41.955 13.912 -31.640 1.00 94.56 171 ASP A O 1
ATOM 1236 N N . LEU A 1 172 ? 43.371 13.976 -29.881 1.00 96.88 172 LEU A N 1
ATOM 1237 C CA . LEU A 1 172 ? 43.894 12.628 -30.034 1.00 96.88 172 LEU A CA 1
ATOM 1238 C C . LEU A 1 172 ? 42.810 11.591 -29.726 1.00 96.88 172 LEU A C 1
ATOM 1240 O O . LEU A 1 172 ? 42.509 10.742 -30.561 1.00 96.88 172 LEU A O 1
ATOM 1244 N N . VAL A 1 173 ? 42.176 11.673 -28.556 1.00 97.56 173 VAL A N 1
ATOM 1245 C CA . VAL A 1 173 ? 41.174 10.692 -28.123 1.00 97.56 173 VAL A CA 1
ATOM 1246 C C . VAL A 1 173 ? 39.937 10.736 -29.022 1.00 97.56 173 VAL A C 1
ATOM 1248 O O . VAL A 1 173 ? 39.463 9.689 -29.461 1.00 97.56 173 VAL A O 1
ATOM 1251 N N . ALA A 1 174 ? 39.453 11.925 -29.394 1.00 96.44 174 ALA A N 1
ATOM 1252 C CA . ALA A 1 174 ? 38.312 12.087 -30.299 1.00 96.44 174 ALA A CA 1
ATOM 1253 C C . ALA A 1 174 ? 38.588 11.597 -31.735 1.00 96.44 174 ALA A C 1
ATOM 1255 O O . ALA A 1 174 ? 37.652 11.493 -32.546 1.00 96.44 174 ALA A O 1
ATOM 1256 N N . ARG A 1 175 ? 39.857 11.296 -32.067 1.00 96.62 175 ARG A N 1
ATOM 1257 C CA . ARG A 1 175 ? 40.227 10.595 -33.300 1.00 96.62 175 ARG A CA 1
ATOM 1258 C C . ARG A 1 175 ? 39.680 9.179 -33.347 1.00 96.62 175 ARG A C 1
ATOM 1260 O O . ARG A 1 175 ? 39.149 8.790 -34.384 1.00 96.62 175 ARG A O 1
ATOM 1267 N N . TYR A 1 176 ? 39.786 8.475 -32.227 1.00 97.56 176 TYR A N 1
ATOM 1268 C CA . TYR A 1 176 ? 39.524 7.043 -32.108 1.00 97.56 176 TYR A CA 1
ATOM 1269 C C . TYR A 1 176 ? 38.209 6.732 -31.385 1.00 97.56 176 TYR A C 1
ATOM 1271 O O . TYR A 1 176 ? 37.596 5.705 -31.646 1.00 97.56 176 TYR A O 1
ATOM 1279 N N . ALA A 1 177 ? 37.777 7.613 -30.482 1.00 97.38 177 ALA A N 1
ATOM 1280 C CA . ALA A 1 177 ? 36.580 7.434 -29.676 1.00 97.38 177 ALA A CA 1
ATOM 1281 C C . ALA A 1 177 ? 35.333 7.996 -30.360 1.00 97.38 177 ALA A C 1
ATOM 1283 O O . ALA A 1 177 ? 35.377 9.075 -30.964 1.00 97.38 177 ALA A O 1
ATOM 1284 N N . ASP A 1 178 ? 34.205 7.319 -30.165 1.00 97.75 178 ASP A N 1
ATOM 1285 C CA . ASP A 1 178 ? 32.891 7.850 -30.512 1.00 97.75 178 ASP A CA 1
ATOM 1286 C C . ASP A 1 178 ? 32.264 8.612 -29.345 1.00 97.75 178 ASP A C 1
ATOM 1288 O O . ASP A 1 178 ? 31.620 9.637 -29.563 1.00 97.75 178 ASP A O 1
ATOM 1292 N N . VAL A 1 179 ? 32.545 8.195 -28.107 1.00 97.94 179 VAL A N 1
ATOM 1293 C CA . VAL A 1 179 ? 32.107 8.865 -26.877 1.00 97.94 179 VAL A CA 1
ATOM 1294 C C . VAL A 1 179 ? 33.309 9.192 -25.995 1.00 97.94 179 VAL A C 1
ATOM 1296 O O . VAL A 1 179 ? 34.111 8.320 -25.653 1.00 97.94 179 VAL A O 1
ATOM 1299 N N . LEU A 1 180 ? 33.401 10.453 -25.574 1.00 98.12 180 LEU A N 1
ATOM 1300 C CA . LEU A 1 180 ? 34.421 10.939 -24.649 1.00 98.12 180 LEU A CA 1
ATOM 1301 C C . LEU A 1 180 ? 33.945 10.733 -23.208 1.00 98.12 180 LEU A C 1
ATOM 1303 O O . LEU A 1 180 ? 33.027 11.413 -22.746 1.00 98.12 180 LEU A O 1
ATOM 1307 N N . GLN A 1 181 ? 34.564 9.811 -22.475 1.00 98.44 181 GLN A N 1
ATOM 1308 C CA . GLN A 1 181 ? 34.293 9.640 -21.050 1.00 98.44 181 GLN A CA 1
ATOM 1309 C C . GLN A 1 181 ? 35.132 10.626 -20.230 1.00 98.44 181 GLN A C 1
ATOM 1311 O O . GLN A 1 181 ? 36.353 10.672 -20.357 1.00 98.44 181 GLN A O 1
ATOM 1316 N N . ILE A 1 182 ? 34.485 11.361 -19.328 1.00 98.25 182 ILE A N 1
ATOM 1317 C CA . ILE A 1 182 ? 35.150 12.139 -18.282 1.00 98.25 182 ILE A CA 1
ATOM 1318 C C . ILE A 1 182 ? 34.941 11.406 -16.960 1.00 98.25 182 ILE A C 1
ATOM 1320 O O . ILE A 1 182 ? 33.812 11.260 -16.483 1.00 98.25 182 ILE A O 1
ATOM 1324 N N . GLY A 1 183 ? 36.029 10.889 -16.387 1.00 96.25 183 GLY A N 1
ATOM 1325 C CA . GLY A 1 183 ? 35.981 10.108 -15.156 1.00 96.25 183 GLY A CA 1
ATOM 1326 C C . GLY A 1 183 ? 35.635 10.929 -13.915 1.00 96.25 183 GLY A C 1
ATOM 1327 O O . GLY A 1 183 ? 35.750 12.152 -13.882 1.00 96.25 183 GLY A O 1
ATOM 1328 N N . SER A 1 184 ? 35.273 10.228 -12.838 1.00 95.88 184 SER A N 1
ATOM 1329 C CA . SER A 1 184 ? 34.784 10.835 -11.590 1.00 95.88 184 SER A CA 1
ATOM 1330 C C . SER A 1 184 ? 35.788 11.778 -10.920 1.00 95.88 184 SER A C 1
ATOM 1332 O O . SER A 1 184 ? 35.387 12.730 -10.258 1.00 95.88 184 SER A O 1
ATOM 1334 N N . ARG A 1 185 ? 37.096 11.553 -11.108 1.00 94.06 185 ARG A N 1
ATOM 1335 C CA . ARG A 1 185 ? 38.159 12.444 -10.603 1.00 94.06 185 ARG A CA 1
ATOM 1336 C C . ARG A 1 185 ? 38.216 13.780 -11.346 1.00 94.06 185 ARG A C 1
ATOM 1338 O O . ARG A 1 185 ? 38.643 14.771 -10.770 1.00 94.06 185 ARG A O 1
ATOM 1345 N N . ASN A 1 186 ? 37.756 13.804 -12.594 1.00 96.75 186 ASN A N 1
ATOM 1346 C CA . ASN A 1 186 ? 37.769 14.975 -13.462 1.00 96.75 186 ASN A CA 1
ATOM 1347 C C . ASN A 1 186 ? 36.406 15.682 -13.543 1.00 96.75 186 ASN A C 1
ATOM 1349 O O . ASN A 1 186 ? 36.283 16.661 -14.273 1.00 96.75 186 ASN A O 1
ATOM 1353 N N . MET A 1 187 ? 35.396 15.262 -12.767 1.00 97.25 187 MET A N 1
ATOM 1354 C CA . MET A 1 187 ? 34.077 15.915 -12.770 1.00 97.25 187 MET A CA 1
ATOM 1355 C C . MET A 1 187 ? 34.144 17.401 -12.366 1.00 97.25 187 MET A C 1
ATOM 1357 O O . MET A 1 187 ? 33.303 18.186 -12.776 1.00 97.25 187 MET A O 1
ATOM 1361 N N . HIS A 1 188 ? 35.151 17.818 -11.592 1.00 94.50 188 HIS A N 1
ATOM 1362 C CA . HIS A 1 188 ? 35.357 19.230 -11.235 1.00 94.50 188 HIS A CA 1
ATOM 1363 C C . HIS A 1 188 ? 36.402 19.942 -12.110 1.00 94.50 188 HIS A C 1
ATOM 1365 O O . HIS A 1 188 ? 36.699 21.114 -11.885 1.00 94.50 188 HIS A O 1
ATOM 1371 N N . ASN A 1 189 ? 36.952 19.272 -13.128 1.00 95.88 189 ASN A N 1
ATOM 1372 C CA . ASN A 1 189 ? 37.883 19.882 -14.072 1.00 95.88 189 ASN A CA 1
ATOM 1373 C C . ASN A 1 189 ? 37.100 20.692 -15.118 1.00 95.88 189 ASN A C 1
ATOM 1375 O O . ASN A 1 189 ? 36.865 20.245 -16.240 1.00 95.88 189 ASN A O 1
ATOM 1379 N N . SER A 1 190 ? 36.659 21.888 -14.726 1.00 91.69 190 SER A N 1
ATOM 1380 C CA . SER A 1 190 ? 35.816 22.769 -15.545 1.00 91.69 190 SER A CA 1
ATOM 1381 C C . SER A 1 190 ? 36.429 23.096 -16.911 1.00 91.69 190 SER A C 1
ATOM 1383 O O . SER A 1 190 ? 35.701 23.156 -17.902 1.00 91.69 190 SER A O 1
ATOM 1385 N N . THR A 1 191 ? 37.757 23.228 -16.993 1.00 91.06 191 THR A N 1
ATOM 1386 C CA . THR A 1 191 ? 38.484 23.428 -18.255 1.00 91.06 191 THR A CA 1
ATOM 1387 C C . THR A 1 191 ? 38.321 22.234 -19.192 1.00 91.06 191 THR A C 1
ATOM 1389 O O . THR A 1 191 ? 37.975 22.420 -20.359 1.00 91.06 191 THR A O 1
ATOM 1392 N N . LEU A 1 192 ? 38.535 21.011 -18.697 1.00 95.94 192 LEU A N 1
ATOM 1393 C CA . LEU A 1 192 ? 38.351 19.793 -19.488 1.00 95.94 192 LEU A CA 1
ATOM 1394 C C . LEU A 1 192 ? 36.887 19.620 -19.914 1.00 95.94 192 LEU A C 1
ATOM 1396 O O . LEU A 1 192 ? 36.629 19.347 -21.082 1.00 95.94 192 LEU A O 1
ATOM 1400 N N . LEU A 1 193 ? 35.933 19.837 -19.004 1.00 95.62 193 LEU A N 1
ATOM 1401 C CA . LEU A 1 193 ? 34.499 19.736 -19.296 1.00 95.62 193 LEU A CA 1
ATOM 1402 C C . LEU A 1 193 ? 34.062 20.698 -20.405 1.00 95.62 193 LEU A C 1
ATOM 1404 O O . LEU A 1 193 ? 33.412 20.286 -21.367 1.00 95.62 193 LEU A O 1
ATOM 1408 N N . PHE A 1 194 ? 34.445 21.972 -20.290 1.00 92.00 194 PHE A N 1
ATOM 1409 C CA . PHE A 1 194 ? 34.110 22.986 -21.283 1.00 92.00 194 PHE A CA 1
ATOM 1410 C C . PHE A 1 194 ? 34.756 22.670 -22.638 1.00 92.00 194 PHE A C 1
ATOM 1412 O O . PHE A 1 194 ? 34.074 22.678 -23.661 1.00 92.00 194 PHE A O 1
ATOM 1419 N N . ARG A 1 195 ? 36.049 22.310 -22.659 1.00 92.56 195 ARG A N 1
ATOM 1420 C CA . ARG A 1 195 ? 36.763 21.975 -23.904 1.00 92.56 195 ARG A CA 1
ATOM 1421 C C . ARG A 1 195 ? 36.238 20.698 -24.563 1.00 92.56 195 ARG A C 1
ATOM 1423 O O . ARG A 1 195 ? 36.145 20.667 -25.785 1.00 92.56 195 ARG A O 1
ATOM 1430 N N . ALA A 1 196 ? 35.827 19.693 -23.789 1.00 94.06 196 ALA A N 1
ATOM 1431 C CA . ALA A 1 196 ? 35.168 18.499 -24.318 1.00 94.06 196 ALA A CA 1
ATOM 1432 C C . ALA A 1 196 ? 33.825 18.838 -24.994 1.00 94.06 196 ALA A C 1
ATOM 1434 O O . ALA A 1 196 ? 33.509 18.300 -26.056 1.00 94.06 196 ALA A O 1
ATOM 1435 N N . GLY A 1 197 ? 33.060 19.777 -24.422 1.00 91.12 197 GLY A N 1
ATOM 1436 C CA . GLY A 1 197 ? 31.849 20.321 -25.041 1.00 91.12 197 GLY A CA 1
ATOM 1437 C C . GLY A 1 197 ? 32.130 21.101 -26.331 1.00 91.12 197 GLY A C 1
ATOM 1438 O O . GLY A 1 197 ? 31.446 20.885 -27.332 1.00 91.12 197 GLY A O 1
ATOM 1439 N N . CYS A 1 198 ? 33.165 21.951 -26.322 1.00 88.25 198 CYS A N 1
ATOM 1440 C CA . CYS A 1 198 ? 33.585 22.784 -27.458 1.00 88.25 198 CYS A CA 1
ATOM 1441 C C . CYS A 1 198 ? 34.292 22.025 -28.592 1.00 88.25 198 CYS A C 1
ATOM 1443 O O . CYS A 1 198 ? 34.637 22.626 -29.608 1.00 88.25 198 CYS A O 1
ATOM 1445 N N . HIS A 1 199 ? 34.594 20.740 -28.414 1.00 90.56 199 HIS A N 1
ATOM 1446 C CA . HIS A 1 199 ? 35.459 20.020 -29.338 1.00 90.56 199 HIS A CA 1
ATOM 1447 C C . HIS A 1 199 ? 34.840 19.913 -30.745 1.00 90.56 199 HIS A C 1
ATOM 1449 O O . HIS A 1 199 ? 33.707 19.449 -30.898 1.00 90.56 199 HIS A O 1
ATOM 1455 N N . ALA A 1 200 ? 35.611 20.261 -31.783 1.00 83.31 200 ALA A N 1
ATOM 1456 C CA . ALA A 1 200 ? 35.124 20.429 -33.159 1.00 83.31 200 ALA A CA 1
ATOM 1457 C C . ALA A 1 200 ? 34.472 19.170 -33.763 1.00 83.31 200 ALA A C 1
ATOM 1459 O O . ALA A 1 200 ? 33.541 19.272 -34.555 1.00 83.31 200 ALA A O 1
ATOM 1460 N N . ARG A 1 201 ? 34.913 17.968 -33.363 1.00 85.94 201 ARG A N 1
ATOM 1461 C CA . ARG A 1 201 ? 34.302 16.699 -33.815 1.00 85.94 201 ARG A CA 1
ATOM 1462 C C . ARG A 1 201 ? 32.919 16.410 -33.215 1.00 85.94 201 ARG A C 1
ATOM 1464 O O . ARG A 1 201 ? 32.295 15.436 -33.618 1.00 85.94 201 ARG A O 1
ATOM 1471 N N . GLY A 1 202 ? 32.467 17.169 -32.214 1.00 88.31 202 GLY A N 1
ATOM 1472 C CA . GLY A 1 202 ? 31.119 17.024 -31.646 1.00 88.31 202 GLY A CA 1
ATOM 1473 C C . GLY A 1 202 ? 30.810 15.666 -31.000 1.00 88.31 202 GLY A C 1
ATOM 1474 O O . GLY A 1 202 ? 29.638 15.306 -30.879 1.00 88.31 202 GLY A O 1
ATOM 1475 N N . ARG A 1 203 ? 31.838 14.897 -30.603 1.00 93.94 203 ARG A N 1
ATOM 1476 C CA . ARG A 1 203 ? 31.688 13.564 -29.988 1.00 93.94 203 ARG A CA 1
ATOM 1477 C C . ARG A 1 203 ? 30.905 13.657 -28.680 1.00 93.94 203 ARG A C 1
ATOM 1479 O O . ARG A 1 203 ? 31.315 14.478 -27.860 1.00 93.94 203 ARG A O 1
ATOM 1486 N N . PRO A 1 204 ? 29.845 12.858 -28.450 1.00 95.56 204 PRO A N 1
ATOM 1487 C CA . PRO A 1 204 ? 29.119 12.817 -27.183 1.00 95.56 204 PRO A CA 1
ATOM 1488 C C . PRO A 1 204 ? 30.026 12.687 -25.960 1.00 95.56 204 PRO A C 1
ATOM 1490 O O . PRO A 1 204 ? 31.096 12.083 -26.028 1.00 95.56 204 PRO A O 1
ATOM 1493 N N . VAL A 1 205 ? 29.584 13.242 -24.831 1.00 97.69 205 VAL A N 1
ATOM 1494 C CA . VAL A 1 205 ? 30.315 13.163 -23.559 1.00 97.69 205 VAL A CA 1
ATOM 1495 C C . VAL A 1 205 ? 29.566 12.264 -22.583 1.00 97.69 205 VAL A C 1
ATOM 1497 O O . VAL A 1 205 ? 28.359 12.408 -22.402 1.00 97.69 205 VAL A O 1
ATOM 1500 N N . LEU A 1 206 ? 30.295 11.364 -21.926 1.00 98.31 206 LEU A N 1
ATOM 1501 C CA . LEU A 1 206 ? 29.828 10.593 -20.780 1.00 98.31 206 LEU A CA 1
ATOM 1502 C C . LEU A 1 206 ? 30.489 11.135 -19.508 1.00 98.31 206 LEU A C 1
ATOM 1504 O O . LEU A 1 206 ? 31.677 10.915 -19.278 1.00 98.31 206 LEU A O 1
ATOM 1508 N N . LEU A 1 207 ? 29.727 11.839 -18.675 1.00 98.44 207 LEU A N 1
ATOM 1509 C CA . LEU A 1 207 ? 30.228 12.471 -17.457 1.00 98.44 207 LEU A CA 1
ATOM 1510 C C . LEU A 1 207 ? 29.946 11.599 -16.230 1.00 98.44 207 LEU A C 1
ATOM 1512 O O . LEU A 1 207 ? 28.796 11.445 -15.819 1.00 98.44 207 LEU A O 1
ATOM 1516 N N . LYS A 1 208 ? 30.997 11.054 -15.611 1.00 98.38 208 LYS A N 1
ATOM 1517 C CA . LYS A 1 208 ? 30.878 10.309 -14.351 1.00 98.38 208 LYS A CA 1
ATOM 1518 C C . LYS A 1 208 ? 30.739 11.248 -13.160 1.00 98.38 208 LYS A C 1
ATOM 1520 O O . LYS A 1 208 ? 31.552 12.157 -12.992 1.00 98.38 208 LYS A O 1
ATOM 1525 N N . ARG A 1 209 ? 29.767 10.967 -12.287 1.00 98.12 209 ARG A N 1
ATOM 1526 C CA . ARG A 1 209 ? 29.598 11.675 -11.015 1.00 98.12 209 ARG A CA 1
ATOM 1527 C C . ARG A 1 209 ? 30.862 11.556 -10.160 1.00 98.12 209 ARG A C 1
ATOM 1529 O O . ARG A 1 209 ? 31.472 10.488 -10.059 1.00 98.12 209 ARG A O 1
ATOM 1536 N N . GLY A 1 210 ? 31.253 12.666 -9.542 1.00 97.12 210 GLY A N 1
ATOM 1537 C CA . GLY A 1 210 ? 32.361 12.736 -8.602 1.00 97.12 210 GLY A CA 1
ATOM 1538 C C . GLY A 1 210 ? 32.058 11.927 -7.347 1.00 97.12 210 GLY A C 1
ATOM 1539 O O . GLY A 1 210 ? 30.955 11.974 -6.815 1.00 97.12 210 GLY A O 1
ATOM 1540 N N . MET A 1 211 ? 33.052 11.203 -6.837 1.00 94.19 211 MET A N 1
ATOM 1541 C CA . MET A 1 211 ? 32.860 10.277 -5.711 1.00 94.19 211 MET A CA 1
ATOM 1542 C C . MET A 1 211 ? 32.462 10.950 -4.385 1.00 94.19 211 MET A C 1
ATOM 1544 O O . MET A 1 211 ? 32.097 10.255 -3.451 1.00 94.19 211 MET A O 1
ATOM 1548 N N . ALA A 1 212 ? 32.551 12.274 -4.281 1.00 94.06 212 ALA A N 1
ATOM 1549 C CA . ALA A 1 212 ? 32.102 13.050 -3.123 1.00 94.06 212 ALA A CA 1
ATOM 1550 C C . ALA A 1 212 ? 31.090 14.143 -3.513 1.00 94.06 212 ALA A C 1
ATOM 1552 O O . ALA A 1 212 ? 30.783 15.010 -2.704 1.00 94.06 212 ALA A O 1
ATOM 1553 N N . ALA A 1 213 ? 30.606 14.124 -4.758 1.00 93.81 213 ALA A N 1
ATOM 1554 C CA . ALA A 1 213 ? 29.799 15.203 -5.298 1.00 93.81 213 ALA A CA 1
ATOM 1555 C C . ALA A 1 213 ? 28.320 15.053 -4.941 1.00 93.81 213 ALA A C 1
ATOM 1557 O O . ALA A 1 213 ? 27.724 13.974 -5.051 1.00 93.81 213 ALA A O 1
ATOM 1558 N N . THR A 1 214 ? 27.700 16.174 -4.607 1.00 96.00 214 THR A N 1
ATOM 1559 C CA . THR A 1 214 ? 26.248 16.326 -4.519 1.00 96.00 214 THR A CA 1
ATOM 1560 C C . THR A 1 214 ? 25.597 16.284 -5.909 1.00 96.00 214 THR A C 1
ATOM 1562 O O . THR A 1 214 ? 26.256 16.408 -6.950 1.00 96.00 214 THR A O 1
ATOM 1565 N N . LEU A 1 215 ? 24.270 16.126 -5.949 1.00 94.00 215 LEU A N 1
ATOM 1566 C CA . LEU A 1 215 ? 23.513 16.204 -7.205 1.00 94.00 215 LEU A CA 1
ATOM 1567 C C . LEU A 1 215 ? 23.602 17.597 -7.839 1.00 94.00 215 LEU A C 1
ATOM 1569 O O . LEU A 1 215 ? 23.658 17.706 -9.061 1.00 94.00 215 LEU A O 1
ATOM 1573 N N . GLU A 1 216 ? 23.673 18.649 -7.021 1.00 90.69 216 GLU A N 1
ATOM 1574 C CA . GLU A 1 216 ? 23.806 20.024 -7.504 1.00 90.69 216 GLU A CA 1
ATOM 1575 C C . GLU A 1 216 ? 25.173 20.264 -8.150 1.00 90.69 216 GLU A C 1
ATOM 1577 O O . GLU A 1 216 ? 25.251 20.788 -9.257 1.00 90.69 216 GLU A O 1
ATOM 1582 N N . GLU A 1 217 ? 26.261 19.798 -7.537 1.00 94.19 217 GLU A N 1
ATOM 1583 C CA . GLU A 1 217 ? 27.591 19.879 -8.154 1.00 94.19 217 GLU A CA 1
ATOM 1584 C C . GLU A 1 217 ? 27.669 19.071 -9.453 1.00 94.19 217 GLU A C 1
ATOM 1586 O O . GLU A 1 217 ? 28.283 19.512 -10.424 1.00 94.19 217 GLU A O 1
ATOM 1591 N N . THR A 1 218 ? 26.995 17.920 -9.505 1.00 95.62 218 THR A N 1
ATOM 1592 C CA . THR A 1 218 ? 26.875 17.113 -10.729 1.00 95.62 218 THR A CA 1
ATOM 1593 C C . THR A 1 218 ? 26.118 17.877 -11.821 1.00 95.62 218 THR A C 1
ATOM 1595 O O . THR A 1 218 ? 26.532 17.884 -12.982 1.00 95.62 218 THR A O 1
ATOM 1598 N N . ARG A 1 219 ? 25.038 18.578 -11.450 1.00 92.00 219 ARG A N 1
ATOM 1599 C CA . ARG A 1 219 ? 24.252 19.441 -12.343 1.00 92.00 219 ARG A CA 1
ATOM 1600 C C . ARG A 1 219 ? 25.099 20.574 -12.914 1.00 92.00 219 ARG A C 1
ATOM 1602 O O . ARG A 1 219 ? 25.088 20.802 -14.121 1.00 92.00 219 ARG A O 1
ATOM 1609 N N . LEU A 1 220 ? 25.871 21.243 -12.064 1.00 89.00 220 LEU A N 1
ATOM 1610 C CA . LEU A 1 220 ? 26.762 22.330 -12.464 1.00 89.00 220 LEU A CA 1
ATOM 1611 C C . LEU A 1 220 ? 27.944 21.832 -13.312 1.00 89.00 220 LEU A C 1
ATOM 1613 O O . LEU A 1 220 ? 28.369 22.521 -14.235 1.00 89.00 220 LEU A O 1
ATOM 1617 N N . ALA A 1 221 ? 28.452 20.622 -13.077 1.00 94.38 221 ALA A N 1
ATOM 1618 C CA . ALA A 1 221 ? 29.461 20.017 -13.946 1.00 94.38 221 ALA A CA 1
ATOM 1619 C C . ALA A 1 221 ? 28.902 19.723 -15.353 1.00 94.38 221 ALA A C 1
ATOM 1621 O O . ALA A 1 221 ? 29.538 20.039 -16.361 1.00 94.38 221 ALA A O 1
ATOM 1622 N N . ALA A 1 222 ? 27.680 19.189 -15.437 1.00 93.38 222 ALA A N 1
ATOM 1623 C CA . ALA A 1 222 ? 26.980 18.987 -16.707 1.00 93.38 222 ALA A CA 1
ATOM 1624 C C . ALA A 1 222 ? 26.743 20.310 -17.461 1.00 93.38 222 ALA A C 1
ATOM 1626 O O . ALA A 1 222 ? 26.763 20.347 -18.694 1.00 93.38 222 ALA A O 1
ATOM 1627 N N . GLU A 1 223 ? 26.540 21.403 -16.725 1.00 87.69 223 GLU A N 1
ATOM 1628 C CA . GLU A 1 223 ? 26.369 22.747 -17.272 1.00 87.69 223 GLU A CA 1
ATOM 1629 C C . GLU A 1 223 ? 27.614 23.220 -18.036 1.00 87.69 223 GLU A C 1
ATOM 1631 O O . GLU A 1 223 ? 27.478 23.726 -19.147 1.00 87.69 223 GLU A O 1
ATOM 1636 N N . TYR A 1 224 ? 28.826 22.982 -17.522 1.00 90.38 224 TYR A N 1
ATOM 1637 C CA . TYR A 1 224 ? 30.068 23.347 -18.222 1.00 90.38 224 TYR A CA 1
ATOM 1638 C C . TYR A 1 224 ? 30.196 22.680 -19.595 1.00 90.38 224 TYR A C 1
ATOM 1640 O O . TYR A 1 224 ? 30.581 23.336 -20.564 1.00 90.38 224 TYR A O 1
ATOM 1648 N N . VAL A 1 225 ? 29.843 21.395 -19.698 1.00 92.69 225 VAL A N 1
ATOM 1649 C CA . VAL A 1 225 ? 29.872 20.673 -20.980 1.00 92.69 225 VAL A CA 1
ATOM 1650 C C . VAL A 1 225 ? 28.852 21.266 -21.951 1.00 92.69 225 VAL A C 1
ATOM 1652 O O . VAL A 1 225 ? 29.174 21.523 -23.110 1.00 92.69 225 VAL A O 1
ATOM 1655 N N . GLN A 1 226 ? 27.629 21.525 -21.483 1.00 87.75 226 GLN A N 1
ATOM 1656 C CA . GLN A 1 226 ? 26.574 22.114 -22.309 1.00 87.75 226 GLN A CA 1
ATOM 1657 C C . GLN A 1 226 ? 26.911 23.538 -22.769 1.00 87.75 226 GLN A C 1
ATOM 1659 O O . GLN A 1 226 ? 26.641 23.888 -23.913 1.00 87.75 226 GLN A O 1
ATOM 1664 N N . LEU A 1 227 ? 27.532 24.353 -21.916 1.00 84.88 227 LEU A N 1
ATOM 1665 C CA . LEU A 1 227 ? 28.023 25.674 -22.305 1.00 84.88 227 LEU A CA 1
ATOM 1666 C C . LEU A 1 227 ? 29.088 25.566 -23.398 1.00 84.88 227 LEU A C 1
ATOM 1668 O O . LEU A 1 227 ? 29.043 26.319 -24.369 1.00 84.88 227 LEU A O 1
ATOM 1672 N N . GLY A 1 228 ? 29.998 24.596 -23.285 1.00 87.62 228 GLY A N 1
ATOM 1673 C CA . GLY A 1 228 ? 30.977 24.334 -24.334 1.00 87.62 228 GLY A CA 1
ATOM 1674 C C . GLY A 1 228 ? 30.324 23.925 -25.660 1.00 87.62 228 GLY A C 1
ATOM 1675 O O . GLY A 1 228 ? 30.670 24.439 -26.722 1.00 87.62 228 GLY A O 1
ATOM 1676 N N . ARG A 1 229 ? 29.302 23.064 -25.607 1.00 86.88 229 ARG A N 1
ATOM 1677 C CA . ARG A 1 229 ? 28.510 22.666 -26.786 1.00 86.88 229 ARG A CA 1
ATOM 1678 C C . ARG A 1 229 ? 27.854 23.853 -27.469 1.00 86.88 229 ARG A C 1
ATOM 1680 O O . ARG A 1 229 ? 28.010 24.029 -28.676 1.00 86.88 229 ARG A O 1
ATOM 1687 N N . LEU A 1 230 ? 27.177 24.682 -26.678 1.00 82.44 230 LEU A N 1
ATOM 1688 C CA . LEU A 1 230 ? 26.547 25.901 -27.160 1.00 82.44 230 LEU A CA 1
ATOM 1689 C C . LEU A 1 230 ? 27.580 26.826 -27.791 1.00 82.44 230 LEU A C 1
ATOM 1691 O O . LEU A 1 230 ? 27.313 27.362 -28.859 1.00 82.44 230 LEU A O 1
ATOM 1695 N N . CYS A 1 231 ? 28.767 26.969 -27.189 1.00 81.44 231 CYS A N 1
ATOM 1696 C CA . CYS A 1 231 ? 29.872 27.762 -27.730 1.00 81.44 231 CYS A CA 1
ATOM 1697 C C . CYS A 1 231 ? 30.347 27.239 -29.099 1.00 81.44 231 CYS A C 1
ATOM 1699 O O . CYS A 1 231 ? 30.525 28.035 -30.025 1.00 81.44 231 CYS A O 1
ATOM 1701 N N . ALA A 1 232 ? 30.438 25.920 -29.273 1.00 82.06 232 ALA A N 1
ATOM 1702 C CA . ALA A 1 232 ? 30.768 25.287 -30.552 1.00 82.06 232 ALA A CA 1
ATOM 1703 C C . ALA A 1 232 ? 29.613 25.257 -31.574 1.00 82.06 232 ALA A C 1
ATOM 1705 O O . ALA A 1 232 ? 29.824 24.836 -32.707 1.00 82.06 232 ALA A O 1
ATOM 1706 N N . GLY A 1 233 ? 28.418 25.743 -31.218 1.00 79.31 233 GLY A N 1
ATOM 1707 C CA . GLY A 1 233 ? 27.268 25.814 -32.125 1.00 79.31 233 GLY A CA 1
ATOM 1708 C C . GLY A 1 233 ? 26.452 24.522 -32.217 1.00 79.31 233 GLY A C 1
ATOM 1709 O O . GLY A 1 233 ? 25.730 24.338 -33.190 1.00 79.31 233 GLY A O 1
ATOM 1710 N N . PHE A 1 234 ? 26.558 23.630 -31.228 1.00 81.75 234 PHE A N 1
ATOM 1711 C CA . PHE A 1 234 ? 25.691 22.456 -31.126 1.00 81.75 234 PHE A CA 1
ATOM 1712 C C . PHE A 1 234 ? 24.409 22.798 -30.355 1.00 81.75 234 PHE A C 1
ATOM 1714 O O . PHE A 1 234 ? 24.476 23.208 -29.195 1.00 81.75 234 PHE A O 1
ATOM 1721 N N . ASP A 1 235 ? 23.249 22.570 -30.976 1.00 70.56 235 ASP A N 1
ATOM 1722 C CA . ASP A 1 235 ? 21.935 22.788 -30.348 1.00 70.56 235 ASP A CA 1
ATOM 1723 C C . ASP A 1 235 ? 21.500 21.616 -29.444 1.00 70.56 235 ASP A C 1
ATOM 1725 O O . ASP A 1 235 ? 20.715 21.781 -28.505 1.00 70.56 235 ASP A O 1
ATOM 1729 N N . GLU A 1 236 ? 22.037 20.418 -29.692 1.00 75.12 236 GLU A N 1
ATOM 1730 C CA . GLU A 1 236 ? 21.795 19.222 -28.884 1.00 75.12 236 GLU A CA 1
ATOM 1731 C C . GLU A 1 236 ? 22.830 19.082 -27.755 1.00 75.12 236 GLU A C 1
ATOM 1733 O O . GLU A 1 236 ? 24.029 19.261 -27.985 1.00 75.12 236 GLU A O 1
ATOM 1738 N N . PRO A 1 237 ? 22.423 18.664 -26.541 1.00 75.88 237 PRO A N 1
ATOM 1739 C CA . PRO A 1 237 ? 23.351 18.564 -25.418 1.00 75.88 237 PRO A CA 1
ATOM 1740 C C . PRO A 1 237 ? 24.408 17.461 -25.587 1.00 75.88 237 PRO A C 1
ATOM 1742 O O . PRO A 1 237 ? 25.516 17.618 -25.076 1.00 75.88 237 PRO A O 1
ATOM 1745 N N . ARG A 1 238 ? 24.087 16.358 -26.292 1.00 88.75 238 ARG A N 1
ATOM 1746 C CA . ARG A 1 238 ? 24.985 15.204 -26.552 1.00 88.75 238 ARG A CA 1
ATOM 1747 C C . ARG A 1 238 ? 25.828 14.825 -25.327 1.00 88.75 238 ARG A C 1
ATOM 1749 O O . ARG A 1 238 ? 27.057 14.721 -25.393 1.00 88.75 238 ARG A O 1
ATOM 1756 N N . LEU A 1 239 ? 25.139 14.696 -24.196 1.00 94.38 239 LEU A N 1
ATOM 1757 C CA . LEU A 1 239 ? 25.707 14.488 -22.871 1.00 94.38 239 LEU A CA 1
ATOM 1758 C C . LEU A 1 239 ? 24.897 13.423 -22.140 1.00 94.38 239 LEU A C 1
ATOM 1760 O O . LEU A 1 239 ? 23.676 13.529 -22.039 1.00 94.38 239 LEU A O 1
ATOM 1764 N N . MET A 1 240 ? 25.600 12.435 -21.605 1.00 96.81 240 MET A N 1
ATOM 1765 C CA . MET A 1 240 ? 25.070 11.425 -20.700 1.00 96.81 240 MET A CA 1
ATOM 1766 C C . MET A 1 240 ? 25.731 11.582 -19.335 1.00 96.81 240 MET A C 1
ATOM 1768 O O . MET A 1 240 ? 26.927 11.876 -19.248 1.00 96.81 240 MET A O 1
ATOM 1772 N N . LEU A 1 241 ? 24.971 11.352 -18.271 1.00 97.94 241 LEU A N 1
ATOM 1773 C CA . LEU A 1 241 ? 25.503 11.292 -16.913 1.00 97.94 241 LEU A CA 1
ATOM 1774 C C . LEU A 1 241 ? 25.690 9.841 -16.491 1.00 97.94 241 LEU A C 1
ATOM 1776 O O . LEU A 1 241 ? 24.957 8.963 -16.937 1.00 97.94 241 LEU A O 1
ATOM 1780 N N . CYS A 1 242 ? 26.660 9.592 -15.620 1.00 98.38 242 CYS A N 1
ATOM 1781 C CA . CYS A 1 242 ? 26.938 8.265 -15.098 1.00 98.38 242 CYS A CA 1
ATOM 1782 C C . CYS A 1 242 ? 27.011 8.285 -13.569 1.00 98.38 242 CYS A C 1
ATOM 1784 O O . CYS A 1 242 ? 27.967 8.816 -12.992 1.00 98.38 242 CYS A O 1
ATOM 1786 N N . GLU A 1 243 ? 26.000 7.702 -12.924 1.00 98.19 243 GLU A N 1
ATOM 1787 C CA . GLU A 1 243 ? 26.014 7.410 -11.490 1.00 98.19 243 GLU A CA 1
ATOM 1788 C C . GLU A 1 243 ? 26.928 6.204 -11.239 1.00 98.19 243 GLU A C 1
ATOM 1790 O O . GLU A 1 243 ? 26.826 5.183 -11.915 1.00 98.19 243 GLU A O 1
ATOM 1795 N N . ARG A 1 244 ? 27.871 6.333 -10.308 1.00 97.00 244 ARG A N 1
ATOM 1796 C CA . ARG A 1 244 ? 28.983 5.378 -10.137 1.00 97.00 244 ARG A CA 1
ATOM 1797 C C . ARG A 1 244 ? 29.369 5.145 -8.677 1.00 97.00 244 ARG A C 1
ATOM 1799 O O . ARG A 1 244 ? 30.449 4.624 -8.390 1.00 97.00 244 ARG A O 1
ATOM 1806 N N . GLY A 1 245 ? 28.506 5.587 -7.772 1.00 96.12 245 GLY A N 1
ATOM 1807 C CA . GLY A 1 245 ? 28.661 5.544 -6.334 1.00 96.12 245 GLY A CA 1
ATOM 1808 C C . GLY A 1 245 ? 29.386 6.750 -5.746 1.00 96.12 245 GLY A C 1
ATOM 1809 O O . GLY A 1 245 ? 30.318 7.311 -6.339 1.00 96.12 245 GLY A O 1
ATOM 1810 N N . VAL A 1 246 ? 28.969 7.099 -4.530 1.00 96.12 246 VAL A N 1
ATOM 1811 C CA . VAL A 1 246 ? 29.573 8.131 -3.683 1.00 96.12 246 VAL A CA 1
ATOM 1812 C C . VAL A 1 246 ? 30.222 7.516 -2.447 1.00 96.12 246 VAL A C 1
ATOM 1814 O O . VAL A 1 246 ? 29.913 6.401 -2.029 1.00 96.12 246 VAL A O 1
ATOM 1817 N N . ARG A 1 247 ? 31.171 8.240 -1.864 1.00 93.75 247 ARG A N 1
ATOM 1818 C CA . ARG A 1 247 ? 31.850 7.854 -0.635 1.00 93.75 247 ARG A CA 1
ATOM 1819 C C . ARG A 1 247 ? 30.909 8.086 0.543 1.00 93.75 247 ARG A C 1
ATOM 1821 O O . ARG A 1 247 ? 30.415 9.194 0.733 1.00 93.75 247 ARG A O 1
ATOM 1828 N N . THR A 1 248 ? 30.706 7.045 1.334 1.00 89.38 248 THR A N 1
ATOM 1829 C CA . THR A 1 248 ? 29.952 7.083 2.590 1.00 89.38 248 THR A CA 1
ATOM 1830 C C . THR A 1 248 ? 30.839 6.565 3.724 1.00 89.38 248 THR A C 1
ATOM 1832 O O . THR A 1 248 ? 32.047 6.402 3.546 1.00 89.38 248 THR A O 1
ATOM 1835 N N . PHE A 1 249 ? 30.254 6.344 4.900 1.00 89.56 249 PHE A N 1
ATOM 1836 C CA . PHE A 1 249 ? 30.929 5.713 6.035 1.00 89.56 249 PHE A CA 1
ATOM 1837 C C . PHE A 1 249 ? 31.069 4.184 5.895 1.00 89.56 249 PHE A C 1
ATOM 1839 O O . PHE A 1 249 ? 31.731 3.580 6.730 1.00 89.56 249 PHE A O 1
ATOM 1846 N N . GLU A 1 250 ? 30.436 3.566 4.892 1.00 88.44 250 GLU A N 1
ATOM 1847 C CA . GLU A 1 250 ? 30.351 2.109 4.730 1.00 88.44 250 GLU A CA 1
ATOM 1848 C C . GLU A 1 250 ? 31.646 1.530 4.125 1.00 88.44 250 GLU A C 1
ATOM 1850 O O . GLU A 1 250 ? 31.991 1.913 3.002 1.00 88.44 250 GLU A O 1
ATOM 1855 N N . PRO A 1 251 ? 32.373 0.639 4.830 1.00 86.12 251 PRO A N 1
ATOM 1856 C CA . PRO A 1 251 ? 33.620 0.061 4.327 1.00 86.12 251 PRO A CA 1
ATOM 1857 C C . PRO A 1 251 ? 33.450 -1.166 3.417 1.00 86.12 251 PRO A C 1
ATOM 1859 O O . PRO A 1 251 ? 34.387 -1.473 2.680 1.00 86.12 251 PRO A O 1
ATOM 1862 N N . GLU A 1 252 ? 32.314 -1.872 3.454 1.00 86.88 252 GLU A N 1
ATOM 1863 C CA . GLU A 1 252 ? 32.145 -3.163 2.757 1.00 86.88 252 GLU A CA 1
ATOM 1864 C C . GLU A 1 252 ? 32.007 -3.028 1.231 1.00 86.88 252 GLU A C 1
ATOM 1866 O O . GLU A 1 252 ? 32.174 -3.995 0.493 1.00 86.88 252 GLU A O 1
ATOM 1871 N N . VAL A 1 253 ? 31.723 -1.824 0.727 1.00 88.88 253 VAL A N 1
ATOM 1872 C CA . VAL A 1 253 ? 31.654 -1.535 -0.713 1.00 88.88 253 VAL A CA 1
ATOM 1873 C C . VAL A 1 253 ? 32.589 -0.395 -1.082 1.00 88.88 253 VAL A C 1
ATOM 1875 O O . VAL A 1 253 ? 32.829 0.524 -0.300 1.00 88.88 253 VAL A O 1
ATOM 1878 N N . ARG A 1 254 ? 33.105 -0.407 -2.317 1.00 90.94 254 ARG A N 1
ATOM 1879 C CA . ARG A 1 254 ? 34.055 0.623 -2.769 1.00 90.94 254 ARG A CA 1
ATOM 1880 C C . ARG A 1 254 ? 33.428 2.021 -2.763 1.00 90.94 254 ARG A C 1
ATOM 1882 O O . ARG A 1 254 ? 34.088 2.983 -2.366 1.00 90.94 254 ARG A O 1
ATOM 1889 N N . PHE A 1 255 ? 32.183 2.130 -3.229 1.00 95.38 255 PHE A N 1
ATOM 1890 C CA . PHE A 1 255 ? 31.342 3.324 -3.143 1.00 95.38 255 PHE A CA 1
ATOM 1891 C C . PHE A 1 255 ? 29.864 2.917 -3.052 1.00 95.38 255 PHE A C 1
ATOM 1893 O O . PHE A 1 255 ? 29.415 2.026 -3.768 1.00 95.38 255 PHE A O 1
ATOM 1900 N N . ALA A 1 256 ? 29.070 3.610 -2.237 1.00 94.56 256 ALA A N 1
ATOM 1901 C CA . ALA A 1 256 ? 27.636 3.349 -2.171 1.00 94.56 256 ALA A CA 1
ATOM 1902 C C . ALA A 1 256 ? 26.957 3.868 -3.446 1.00 94.56 256 ALA A C 1
ATOM 1904 O O . ALA A 1 256 ? 26.995 5.072 -3.718 1.00 94.56 256 ALA A O 1
ATOM 1905 N N . LEU A 1 257 ? 26.356 2.973 -4.239 1.00 97.06 257 LEU A N 1
ATOM 1906 C CA . LEU A 1 257 ? 25.604 3.356 -5.435 1.00 97.06 257 LEU A CA 1
ATOM 1907 C C . LEU A 1 257 ? 24.350 4.141 -5.027 1.00 97.06 257 LEU A C 1
ATOM 1909 O O . LEU A 1 257 ? 23.415 3.579 -4.460 1.00 97.06 257 LEU A O 1
ATOM 1913 N N . ASP A 1 258 ? 24.315 5.433 -5.345 1.00 96.56 258 ASP A N 1
ATOM 1914 C CA . ASP A 1 258 ? 23.178 6.303 -5.046 1.00 96.56 258 ASP A CA 1
ATOM 1915 C C . ASP A 1 258 ? 22.095 6.137 -6.119 1.00 96.56 258 ASP A C 1
ATOM 1917 O O . ASP A 1 258 ? 21.971 6.921 -7.057 1.00 96.56 258 ASP A O 1
ATOM 1921 N N . VAL A 1 259 ? 21.312 5.065 -6.003 1.00 96.31 259 VAL A N 1
ATOM 1922 C CA . VAL A 1 259 ? 20.263 4.717 -6.973 1.00 96.31 259 VAL A CA 1
ATOM 1923 C C . VAL A 1 259 ? 19.195 5.818 -7.086 1.00 96.31 259 VAL A C 1
ATOM 1925 O O . VAL A 1 259 ? 18.612 6.003 -8.154 1.00 96.31 259 VAL A O 1
ATOM 1928 N N . ALA A 1 260 ? 18.974 6.604 -6.026 1.00 94.25 260 ALA A N 1
ATOM 1929 C CA . ALA A 1 260 ? 18.040 7.730 -6.040 1.00 94.25 260 ALA A CA 1
ATOM 1930 C C . ALA A 1 260 ? 18.520 8.891 -6.931 1.00 94.25 260 ALA A C 1
ATOM 1932 O O . ALA A 1 260 ? 17.692 9.627 -7.479 1.00 94.25 260 ALA A O 1
ATOM 1933 N N . ALA A 1 261 ? 19.834 9.037 -7.140 1.00 95.12 261 ALA A N 1
ATOM 1934 C CA . ALA A 1 261 ? 20.397 10.046 -8.036 1.00 95.12 261 ALA A CA 1
ATOM 1935 C C . ALA A 1 261 ? 19.891 9.906 -9.475 1.00 95.12 261 ALA A C 1
ATOM 1937 O O . ALA A 1 261 ? 19.688 10.914 -10.151 1.00 95.12 261 ALA A O 1
ATOM 1938 N N . ILE A 1 262 ? 19.652 8.672 -9.931 1.00 96.06 262 ILE A N 1
ATOM 1939 C CA . ILE A 1 262 ? 19.252 8.360 -11.307 1.00 96.06 262 ILE A CA 1
ATOM 1940 C C . ILE A 1 262 ? 17.950 9.094 -11.685 1.00 96.06 262 ILE A C 1
ATOM 1942 O O . ILE A 1 262 ? 18.002 9.976 -12.550 1.00 96.06 262 ILE A O 1
ATOM 1946 N N . PRO A 1 263 ? 16.798 8.847 -11.025 1.00 92.38 263 PRO A N 1
ATOM 1947 C CA . PRO A 1 263 ? 15.556 9.538 -11.362 1.00 92.38 263 PRO A CA 1
ATOM 1948 C C . PRO A 1 263 ? 15.591 11.040 -11.039 1.00 92.38 263 PRO A C 1
ATOM 1950 O O . PRO A 1 263 ? 14.949 11.829 -11.735 1.00 92.38 263 PRO A O 1
ATOM 1953 N N . LEU A 1 264 ? 16.345 11.473 -10.020 1.00 91.44 264 LEU A N 1
ATOM 1954 C CA . LEU A 1 264 ? 16.440 12.891 -9.647 1.00 91.44 264 LEU A CA 1
ATOM 1955 C C . LEU A 1 264 ? 17.192 13.722 -10.697 1.00 91.44 264 LEU A C 1
ATOM 1957 O O . LEU A 1 264 ? 16.740 14.813 -11.065 1.00 91.44 264 LEU A O 1
ATOM 1961 N N . LEU A 1 265 ? 18.304 13.199 -11.220 1.00 90.81 265 LEU A N 1
ATOM 1962 C CA . LEU A 1 265 ? 19.066 13.834 -12.295 1.00 90.81 265 LEU A CA 1
ATOM 1963 C C . LEU A 1 265 ? 18.282 13.810 -13.610 1.00 90.81 265 LEU A C 1
ATOM 1965 O O . LEU A 1 265 ? 18.194 14.846 -14.271 1.00 90.81 265 LEU A O 1
ATOM 1969 N N . GLN A 1 266 ? 17.629 12.690 -13.945 1.00 89.19 266 GLN A N 1
ATOM 1970 C CA . GLN A 1 266 ? 16.740 12.605 -15.111 1.00 89.19 266 GLN A CA 1
ATOM 1971 C C . GLN A 1 266 ? 15.625 13.654 -15.051 1.00 89.19 266 GLN A C 1
ATOM 1973 O O . GLN A 1 266 ? 15.365 14.332 -16.041 1.00 89.19 266 GLN A O 1
ATOM 1978 N N . ARG A 1 267 ? 14.982 13.833 -13.890 1.00 83.12 267 ARG A N 1
ATOM 1979 C CA . ARG A 1 267 ? 13.901 14.817 -13.726 1.00 83.12 267 ARG A CA 1
ATOM 1980 C C . ARG A 1 267 ? 14.393 16.254 -13.889 1.00 83.12 267 ARG A C 1
ATOM 1982 O O . ARG A 1 267 ? 13.690 17.079 -14.461 1.00 83.12 267 ARG A O 1
ATOM 1989 N N . THR A 1 268 ? 15.579 16.550 -13.367 1.00 81.94 268 THR A N 1
ATOM 1990 C CA . THR A 1 268 ? 16.096 17.925 -13.297 1.00 81.94 268 THR A CA 1
ATOM 1991 C C . THR A 1 268 ? 16.766 18.361 -14.601 1.00 81.94 268 THR A C 1
ATOM 1993 O O . THR A 1 268 ? 16.657 19.520 -14.988 1.00 81.94 268 THR A O 1
ATOM 1996 N N . LEU A 1 269 ? 17.450 17.442 -15.290 1.00 82.19 269 LEU A N 1
ATOM 1997 C CA . LEU A 1 269 ? 18.256 17.741 -16.479 1.00 82.19 269 LEU A CA 1
ATOM 1998 C C . LEU A 1 269 ? 17.683 17.177 -17.782 1.00 82.19 269 LEU A C 1
ATOM 2000 O O . LEU A 1 269 ? 18.033 17.668 -18.852 1.00 82.19 269 LEU A O 1
ATOM 2004 N N . GLN A 1 270 ? 16.824 16.155 -17.708 1.00 84.88 270 GLN A N 1
ATOM 2005 C CA . GLN A 1 270 ? 16.249 15.442 -18.863 1.00 84.88 270 GLN A CA 1
ATOM 2006 C C . GLN A 1 270 ? 17.282 14.803 -19.803 1.00 84.88 270 GLN A C 1
ATOM 2008 O O . GLN A 1 270 ? 16.956 14.424 -20.929 1.00 84.88 270 GLN A O 1
ATOM 2013 N N . LEU A 1 271 ? 18.520 14.668 -19.329 1.00 90.69 271 LEU A N 1
ATOM 2014 C CA . LEU A 1 271 ? 19.601 13.949 -19.990 1.00 90.69 271 LEU A CA 1
ATOM 2015 C C . LEU A 1 271 ? 19.525 12.455 -19.650 1.00 90.69 271 LEU A C 1
ATOM 2017 O O . LEU A 1 271 ? 19.048 12.119 -18.559 1.00 90.69 271 LEU A O 1
ATOM 2021 N N . PRO A 1 272 ? 20.040 11.569 -20.521 1.00 94.94 272 PRO A N 1
ATOM 2022 C CA . PRO A 1 272 ? 20.218 10.171 -20.167 1.00 94.94 272 PRO A CA 1
ATOM 2023 C C . PRO A 1 272 ? 21.132 10.021 -18.949 1.00 94.94 272 PRO A C 1
ATOM 2025 O O . PRO A 1 272 ? 22.198 10.647 -18.878 1.00 94.94 272 PRO A O 1
ATOM 2028 N N . VAL A 1 273 ? 20.734 9.163 -18.013 1.00 97.31 273 VAL A N 1
ATOM 2029 C CA . VAL A 1 273 ? 21.541 8.799 -16.845 1.00 97.31 273 VAL A CA 1
ATOM 2030 C C . VAL A 1 273 ? 21.787 7.298 -16.864 1.00 97.31 273 VAL A C 1
ATOM 2032 O O . VAL A 1 273 ? 20.862 6.506 -16.695 1.00 97.31 273 VAL A O 1
ATOM 2035 N N . ILE A 1 274 ? 23.041 6.908 -17.071 1.00 97.94 274 ILE A N 1
ATOM 2036 C CA . ILE A 1 274 ? 23.496 5.517 -17.009 1.00 97.94 274 ILE A CA 1
ATOM 2037 C C . ILE A 1 274 ? 24.118 5.216 -15.638 1.00 97.94 274 ILE A C 1
ATOM 2039 O O . ILE A 1 274 ? 24.461 6.136 -14.892 1.00 97.94 274 ILE A O 1
ATOM 2043 N N . ALA A 1 275 ? 24.312 3.940 -15.308 1.00 98.25 275 ALA A N 1
ATOM 2044 C CA . ALA A 1 275 ? 24.960 3.530 -14.060 1.00 98.25 275 ALA A CA 1
ATOM 2045 C C . ALA A 1 275 ? 26.227 2.688 -14.287 1.00 98.25 275 ALA A C 1
ATOM 2047 O O . ALA A 1 275 ? 26.282 1.868 -15.199 1.00 98.25 275 ALA A O 1
ATOM 2048 N N . ASP A 1 276 ? 27.234 2.866 -13.433 1.00 98.44 276 ASP A N 1
ATOM 2049 C CA . ASP A 1 276 ? 28.469 2.072 -13.363 1.00 98.44 276 ASP A CA 1
ATOM 2050 C C . ASP A 1 276 ? 28.477 1.259 -12.056 1.00 98.44 276 ASP A C 1
ATOM 2052 O O . ASP A 1 276 ? 29.001 1.715 -11.031 1.00 98.44 276 ASP A O 1
ATOM 2056 N N . PRO A 1 277 ? 27.857 0.065 -12.058 1.00 97.31 277 PRO A N 1
ATOM 2057 C CA . PRO A 1 277 ? 27.812 -0.800 -10.886 1.00 97.31 277 PRO A CA 1
ATOM 2058 C C . PRO A 1 277 ? 29.164 -1.461 -10.597 1.00 97.31 277 PRO A C 1
ATOM 2060 O O . PRO A 1 277 ? 29.418 -1.802 -9.447 1.00 97.31 277 PRO A O 1
ATOM 2063 N N . SER A 1 278 ? 30.045 -1.613 -11.596 1.00 97.31 278 SER A N 1
ATOM 2064 C CA . SER A 1 278 ? 31.370 -2.221 -11.418 1.00 97.31 278 SER A CA 1
ATOM 2065 C C . SER A 1 278 ? 32.216 -1.417 -10.436 1.00 97.31 278 SER A C 1
ATOM 2067 O O . SER A 1 278 ? 32.670 -1.949 -9.424 1.00 97.31 278 SER A O 1
ATOM 2069 N N . HIS A 1 279 ? 32.377 -0.114 -10.677 1.00 95.00 279 HIS A N 1
ATOM 2070 C CA . HIS A 1 279 ? 33.170 0.719 -9.778 1.00 95.00 279 HIS A CA 1
ATOM 2071 C C . HIS A 1 279 ? 32.479 1.030 -8.454 1.00 95.00 279 HIS A C 1
ATOM 2073 O O . HIS A 1 279 ? 33.187 1.304 -7.485 1.00 95.00 279 HIS A O 1
ATOM 2079 N N . ALA A 1 280 ? 31.144 1.047 -8.417 1.00 92.88 280 ALA A N 1
ATOM 2080 C CA . ALA A 1 280 ? 30.409 1.228 -7.171 1.00 92.88 280 ALA A CA 1
ATOM 2081 C C . ALA A 1 280 ? 30.621 0.019 -6.248 1.00 92.88 280 ALA A C 1
ATOM 2083 O O . ALA A 1 280 ? 31.087 0.176 -5.123 1.00 92.88 280 ALA A O 1
ATOM 2084 N N . ALA A 1 281 ? 30.397 -1.192 -6.769 1.00 88.62 281 ALA A N 1
ATOM 2085 C CA . ALA A 1 281 ? 30.614 -2.434 -6.039 1.00 88.62 281 ALA A CA 1
ATOM 2086 C C . ALA A 1 281 ? 32.063 -2.578 -5.555 1.00 88.62 281 ALA A C 1
ATOM 2088 O O . ALA A 1 281 ? 32.309 -2.772 -4.369 1.00 88.62 281 ALA A O 1
ATOM 2089 N N . GLY A 1 282 ? 33.029 -2.512 -6.479 1.00 90.88 282 GLY A N 1
ATOM 2090 C CA . GLY A 1 282 ? 34.410 -2.924 -6.206 1.00 90.88 282 GLY A CA 1
ATOM 2091 C C . GLY A 1 282 ? 34.626 -4.441 -6.151 1.00 90.88 282 GLY A C 1
ATOM 2092 O O . GLY A 1 282 ? 35.771 -4.875 -6.048 1.00 90.88 282 GLY A O 1
ATOM 2093 N N . GLN A 1 283 ? 33.561 -5.236 -6.296 1.00 93.75 283 GLN A N 1
ATOM 2094 C CA . GLN A 1 283 ? 33.584 -6.697 -6.261 1.00 93.75 283 GLN A CA 1
ATOM 2095 C C . GLN A 1 283 ? 32.551 -7.314 -7.214 1.00 93.75 283 GLN A C 1
ATOM 2097 O O . GLN A 1 283 ? 31.477 -6.757 -7.445 1.00 93.75 283 GLN A O 1
ATOM 2102 N N . ARG A 1 284 ? 32.907 -8.460 -7.804 1.00 93.62 284 ARG A N 1
ATOM 2103 C CA . ARG A 1 284 ? 32.218 -9.100 -8.939 1.00 93.62 284 ARG A CA 1
ATOM 2104 C C . ARG A 1 284 ? 30.781 -9.532 -8.631 1.00 93.62 284 ARG A C 1
ATOM 2106 O O . ARG A 1 284 ? 29.910 -9.414 -9.488 1.00 93.62 284 ARG A O 1
ATOM 2113 N N . ASP A 1 285 ? 30.539 -10.033 -7.427 1.00 92.25 285 ASP A N 1
ATOM 2114 C CA . ASP A 1 285 ? 29.258 -10.575 -6.958 1.00 92.25 285 ASP A CA 1
ATOM 2115 C C . ASP A 1 285 ? 28.170 -9.503 -6.781 1.00 92.25 285 ASP A C 1
ATOM 2117 O O . ASP A 1 285 ? 26.987 -9.789 -6.967 1.00 92.25 285 ASP A O 1
ATOM 2121 N N . LEU A 1 286 ? 28.559 -8.255 -6.510 1.00 95.19 286 LEU A N 1
ATOM 2122 C CA . LEU A 1 286 ? 27.625 -7.137 -6.351 1.00 95.19 286 LEU A CA 1
ATOM 2123 C C . LEU A 1 286 ? 27.298 -6.405 -7.660 1.00 95.19 286 LEU A C 1
ATOM 2125 O O . LEU A 1 286 ? 26.317 -5.659 -7.709 1.00 95.19 286 LEU A O 1
ATOM 2129 N N . VAL A 1 287 ? 28.052 -6.629 -8.742 1.00 97.38 287 VAL A N 1
ATOM 2130 C CA . VAL A 1 287 ? 27.842 -5.919 -10.019 1.00 97.38 287 VAL A CA 1
ATOM 2131 C C . VAL A 1 287 ? 26.448 -6.177 -10.586 1.00 97.38 287 VAL A C 1
ATOM 2133 O O . VAL A 1 287 ? 25.757 -5.242 -10.987 1.00 97.38 287 VAL A O 1
ATOM 2136 N N . GLU A 1 288 ? 26.009 -7.435 -10.615 1.00 96.25 288 GLU A N 1
ATOM 2137 C CA . GLU A 1 288 ? 24.712 -7.795 -11.188 1.00 96.25 288 GLU A CA 1
ATOM 2138 C C . GLU A 1 288 ? 23.516 -7.302 -10.345 1.00 96.25 288 GLU A C 1
ATOM 2140 O O . GLU A 1 288 ? 22.621 -6.677 -10.923 1.00 96.25 288 GLU A O 1
ATOM 2145 N N . PRO A 1 289 ? 23.474 -7.496 -9.010 1.00 96.31 289 PRO A N 1
ATOM 2146 C CA . PRO A 1 289 ? 22.434 -6.906 -8.167 1.00 96.31 289 PRO A CA 1
ATOM 2147 C C . PRO A 1 289 ? 22.315 -5.385 -8.324 1.00 96.31 289 PRO A C 1
ATOM 2149 O O . PRO A 1 289 ? 21.209 -4.870 -8.504 1.00 96.31 289 PRO A O 1
ATOM 2152 N N . LEU A 1 290 ? 23.442 -4.667 -8.330 1.00 96.81 290 LEU A N 1
ATOM 2153 C CA . LEU A 1 290 ? 23.451 -3.211 -8.483 1.00 96.81 290 LEU A CA 1
ATOM 2154 C C . LEU A 1 290 ? 23.031 -2.766 -9.891 1.00 96.81 290 LEU A C 1
ATOM 2156 O O . LEU A 1 290 ? 22.306 -1.781 -10.027 1.00 96.81 290 LEU A O 1
ATOM 2160 N N . ALA A 1 291 ? 23.412 -3.509 -10.935 1.00 97.25 291 ALA A N 1
ATOM 2161 C CA . ALA A 1 291 ? 22.948 -3.261 -12.299 1.00 97.25 291 ALA A CA 1
ATOM 2162 C C . ALA A 1 291 ? 21.420 -3.373 -12.405 1.00 97.25 291 ALA A C 1
ATOM 2164 O O . ALA A 1 291 ? 20.768 -2.501 -12.981 1.00 97.25 291 ALA A O 1
ATOM 2165 N N . ARG A 1 292 ? 20.832 -4.419 -11.809 1.00 95.56 292 ARG A N 1
ATOM 2166 C CA . ARG A 1 292 ? 19.372 -4.598 -11.770 1.00 95.56 292 ARG A CA 1
ATOM 2167 C C . ARG A 1 292 ? 18.690 -3.476 -10.989 1.00 95.56 292 ARG A C 1
ATOM 2169 O O . ARG A 1 292 ? 17.681 -2.960 -11.458 1.00 95.56 292 ARG A O 1
ATOM 2176 N N . ALA A 1 293 ? 19.244 -3.073 -9.843 1.00 94.88 293 ALA A N 1
ATOM 2177 C CA . ALA A 1 293 ? 18.708 -1.971 -9.044 1.00 94.88 293 ALA A CA 1
ATOM 2178 C C . ALA A 1 293 ? 18.709 -0.642 -9.818 1.00 94.88 293 ALA A C 1
ATOM 2180 O O . ALA A 1 293 ? 17.701 0.062 -9.834 1.00 94.88 293 ALA A O 1
ATOM 2181 N N . ALA A 1 294 ? 19.802 -0.331 -10.522 1.00 96.38 294 ALA A N 1
ATOM 2182 C CA . ALA A 1 294 ? 19.895 0.865 -11.354 1.00 96.38 294 ALA A CA 1
ATOM 2183 C C . ALA A 1 294 ? 18.868 0.860 -12.500 1.00 96.38 294 ALA A C 1
ATOM 2185 O O . ALA A 1 294 ? 18.186 1.860 -12.724 1.00 96.38 294 ALA A O 1
ATOM 2186 N N . VAL A 1 295 ? 18.713 -0.271 -13.198 1.00 94.94 295 VAL A N 1
ATOM 2187 C CA . VAL A 1 295 ? 17.717 -0.418 -14.274 1.00 94.94 295 VAL A CA 1
ATOM 2188 C C . VAL A 1 295 ? 16.290 -0.320 -13.731 1.00 94.94 295 VAL A C 1
ATOM 2190 O O . VAL A 1 295 ? 15.469 0.377 -14.321 1.00 94.94 295 VAL A O 1
ATOM 2193 N N . ALA A 1 296 ? 15.997 -0.937 -12.582 1.00 90.00 296 ALA A N 1
ATOM 2194 C CA . ALA A 1 296 ? 14.695 -0.824 -11.919 1.00 90.00 296 ALA A CA 1
ATOM 2195 C C . ALA A 1 296 ? 14.366 0.622 -11.510 1.00 90.00 296 ALA A C 1
ATOM 2197 O O . ALA A 1 296 ? 13.218 1.045 -11.610 1.00 90.00 296 ALA A O 1
ATOM 2198 N N . ALA A 1 297 ? 15.373 1.399 -11.102 1.00 88.75 297 ALA A N 1
ATOM 2199 C CA . ALA A 1 297 ? 15.231 2.824 -10.806 1.00 88.75 297 ALA A CA 1
ATOM 2200 C C . ALA A 1 297 ? 15.109 3.714 -12.056 1.00 88.75 297 ALA A C 1
ATOM 2202 O O . ALA A 1 297 ? 14.903 4.923 -11.935 1.00 88.75 297 ALA A O 1
ATOM 2203 N N . GLY A 1 298 ? 15.209 3.123 -13.251 1.00 90.50 298 GLY A N 1
ATOM 2204 C CA . GLY A 1 298 ? 14.988 3.790 -14.527 1.00 90.50 298 GLY A CA 1
ATOM 2205 C C . GLY A 1 298 ? 16.252 4.271 -15.233 1.00 90.50 298 GLY A C 1
ATOM 2206 O O . GLY A 1 298 ? 16.136 5.182 -16.050 1.00 90.50 298 GLY A O 1
ATOM 2207 N N . ALA A 1 299 ? 17.433 3.712 -14.938 1.00 95.44 299 ALA A N 1
ATOM 2208 C CA . ALA A 1 299 ? 18.667 4.037 -15.661 1.00 95.44 299 ALA A CA 1
ATOM 2209 C C . ALA A 1 299 ? 18.530 3.797 -17.174 1.00 95.44 299 ALA A C 1
ATOM 2211 O O . ALA A 1 299 ? 18.019 2.769 -17.614 1.00 95.44 299 ALA A O 1
ATOM 2212 N N . ASP A 1 300 ? 19.058 4.727 -17.967 1.00 95.56 300 ASP A N 1
ATOM 2213 C CA . ASP A 1 300 ? 19.035 4.688 -19.434 1.00 95.56 300 ASP A CA 1
ATOM 2214 C C . ASP A 1 300 ? 20.168 3.825 -20.023 1.00 95.56 300 ASP A C 1
ATOM 2216 O O . ASP A 1 300 ? 20.279 3.639 -21.236 1.00 95.56 300 ASP A O 1
ATOM 2220 N N . GLY A 1 301 ? 21.038 3.288 -19.171 1.00 96.75 301 GLY A N 1
ATOM 2221 C CA . GLY A 1 301 ? 22.134 2.435 -19.595 1.00 96.75 301 GLY A CA 1
ATOM 2222 C C . GLY A 1 301 ? 22.996 1.930 -18.451 1.00 96.75 301 GLY A C 1
ATOM 2223 O O . GLY A 1 301 ? 22.839 2.329 -17.295 1.00 96.75 301 GLY A O 1
ATOM 2224 N N . LEU A 1 302 ? 23.938 1.061 -18.799 1.00 98.38 302 LEU A N 1
ATOM 2225 C CA . LEU A 1 302 ? 24.904 0.464 -17.887 1.00 98.38 302 LEU A CA 1
ATOM 2226 C C . LEU A 1 302 ? 26.311 0.559 -18.472 1.00 98.38 302 LEU A C 1
ATOM 2228 O O . LEU A 1 302 ? 26.500 0.351 -19.667 1.00 98.38 302 LEU A O 1
ATOM 2232 N N . LEU A 1 303 ? 27.296 0.825 -17.621 1.00 98.44 303 LEU A N 1
ATOM 2233 C CA . LEU A 1 303 ? 28.717 0.774 -17.947 1.00 98.44 303 LEU A CA 1
ATOM 2234 C C . LEU A 1 303 ? 29.363 -0.354 -17.135 1.00 98.44 303 LEU A C 1
ATOM 2236 O O . LEU A 1 303 ? 29.557 -0.214 -15.930 1.00 98.44 303 LEU A O 1
ATOM 2240 N N . ILE A 1 304 ? 29.671 -1.473 -17.790 1.00 98.38 304 ILE A N 1
ATOM 2241 C CA . ILE A 1 304 ? 30.081 -2.726 -17.143 1.00 98.38 304 ILE A CA 1
ATOM 2242 C C . ILE A 1 304 ? 31.522 -3.080 -17.508 1.00 98.38 304 ILE A C 1
ATOM 2244 O O . ILE A 1 304 ? 31.916 -3.017 -18.673 1.00 98.38 304 ILE A O 1
ATOM 2248 N N . GLU A 1 305 ? 32.309 -3.488 -16.515 1.00 98.19 305 GLU A N 1
ATOM 2249 C CA . GLU A 1 305 ? 33.644 -4.037 -16.755 1.00 98.19 305 GLU A CA 1
ATOM 2250 C C . GLU A 1 305 ? 33.591 -5.541 -17.016 1.00 98.19 305 GLU A C 1
ATOM 2252 O O . GLU A 1 305 ? 33.032 -6.303 -16.224 1.00 98.19 305 GLU A O 1
ATOM 2257 N N . VAL A 1 306 ? 34.188 -5.960 -18.134 1.00 97.62 306 VAL A N 1
ATOM 2258 C CA . VAL A 1 306 ? 34.221 -7.355 -18.592 1.00 97.62 306 VAL A CA 1
ATOM 2259 C C . VAL A 1 306 ? 35.633 -7.727 -19.024 1.00 97.62 306 VAL A C 1
ATOM 2261 O O . VAL A 1 306 ? 36.318 -6.933 -19.668 1.00 97.62 306 VAL A O 1
ATOM 2264 N N . HIS A 1 307 ? 36.059 -8.942 -18.691 1.00 97.12 307 HIS A N 1
ATOM 2265 C CA . HIS A 1 307 ? 37.324 -9.517 -19.138 1.00 97.12 307 HIS A CA 1
ATOM 2266 C C . HIS A 1 307 ? 37.165 -11.019 -19.385 1.00 97.12 307 HIS A C 1
ATOM 2268 O O . HIS A 1 307 ? 36.362 -11.672 -18.718 1.00 97.12 307 HIS A O 1
ATOM 2274 N N . THR A 1 308 ? 37.916 -11.582 -20.334 1.00 94.50 308 THR A N 1
ATOM 2275 C CA . THR A 1 308 ? 37.897 -13.031 -20.611 1.00 94.50 308 THR A CA 1
ATOM 2276 C C . THR A 1 308 ? 38.510 -13.835 -19.464 1.00 94.50 308 THR A C 1
ATOM 2278 O O . THR A 1 308 ? 37.997 -14.896 -19.120 1.00 94.50 308 THR A O 1
ATOM 2281 N N . ASP A 1 309 ? 39.536 -13.279 -18.816 1.00 94.25 309 ASP A N 1
ATOM 2282 C CA . ASP A 1 309 ? 40.170 -13.812 -17.604 1.00 94.25 309 ASP A CA 1
ATOM 2283 C C . ASP A 1 309 ? 40.325 -12.710 -16.534 1.00 94.25 309 ASP A C 1
ATOM 2285 O O . ASP A 1 309 ? 41.371 -12.058 -16.460 1.00 94.25 309 ASP A O 1
ATOM 2289 N N . PRO A 1 310 ? 39.265 -12.384 -15.773 1.00 93.88 310 PRO A N 1
ATOM 2290 C CA . PRO A 1 310 ? 39.279 -11.261 -14.833 1.00 93.88 310 PRO A CA 1
ATOM 2291 C C . PRO A 1 310 ? 40.356 -11.338 -13.744 1.00 93.88 310 PRO A C 1
ATOM 2293 O O . PRO A 1 310 ? 40.819 -10.300 -13.276 1.00 93.88 310 PRO A O 1
ATOM 2296 N N . ASP A 1 311 ? 40.768 -12.543 -13.345 1.00 93.31 311 ASP A N 1
ATOM 2297 C CA . ASP A 1 311 ? 41.739 -12.737 -12.262 1.00 93.31 311 ASP A CA 1
ATOM 2298 C C . ASP A 1 311 ? 43.172 -12.399 -12.714 1.00 93.31 311 ASP A C 1
ATOM 2300 O O . ASP A 1 311 ? 44.047 -12.153 -11.882 1.00 93.31 311 ASP A O 1
ATOM 2304 N N . ARG A 1 312 ? 43.405 -12.324 -14.033 1.00 93.12 312 ARG A N 1
ATOM 2305 C CA . ARG A 1 312 ? 44.669 -11.889 -14.648 1.00 93.12 312 ARG A CA 1
ATOM 2306 C C . ARG A 1 312 ? 44.632 -10.482 -15.250 1.00 93.12 312 ARG A C 1
ATOM 2308 O O . ARG A 1 312 ? 45.627 -10.064 -15.841 1.00 93.12 312 ARG A O 1
ATOM 2315 N N . ALA A 1 313 ? 43.530 -9.749 -15.097 1.00 93.75 313 ALA A N 1
ATOM 2316 C CA . ALA A 1 313 ? 43.419 -8.381 -15.600 1.00 93.75 313 ALA A CA 1
ATOM 2317 C C . ALA A 1 313 ? 44.466 -7.456 -14.949 1.00 93.75 313 ALA A C 1
ATOM 2319 O O . ALA A 1 313 ? 44.711 -7.508 -13.740 1.00 93.75 313 ALA A O 1
ATOM 2320 N N . TRP A 1 314 ? 45.058 -6.552 -15.730 1.00 92.06 314 TRP A N 1
ATOM 2321 C CA . TRP A 1 314 ? 46.106 -5.631 -15.262 1.00 92.06 314 TRP A CA 1
ATOM 2322 C C . TRP A 1 314 ? 45.551 -4.487 -14.397 1.00 92.06 314 TRP A C 1
ATOM 2324 O O . TRP A 1 314 ? 46.303 -3.742 -13.753 1.00 92.06 314 TRP A O 1
ATOM 2334 N N . SER A 1 315 ? 44.226 -4.312 -14.375 1.00 89.19 315 SER A N 1
ATOM 2335 C CA . SER A 1 315 ? 43.539 -3.391 -13.470 1.00 89.19 315 SER A CA 1
ATOM 2336 C C . SER A 1 315 ? 42.110 -3.834 -13.138 1.00 89.19 315 SER A C 1
ATOM 2338 O O . SER A 1 315 ? 41.417 -4.397 -13.976 1.00 89.19 315 SER A O 1
ATOM 2340 N N . ASP A 1 316 ? 41.684 -3.562 -11.895 1.00 89.44 316 ASP A N 1
ATOM 2341 C CA . ASP A 1 316 ? 40.312 -3.746 -11.387 1.00 89.44 316 ASP A CA 1
ATOM 2342 C C . ASP A 1 316 ? 39.693 -5.157 -11.617 1.00 89.44 316 ASP A C 1
ATOM 2344 O O . ASP A 1 316 ? 38.477 -5.313 -11.745 1.00 89.44 316 ASP A O 1
ATOM 2348 N N . GLY A 1 317 ? 40.503 -6.225 -11.593 1.00 91.50 317 GLY A N 1
ATOM 2349 C CA . GLY A 1 317 ? 40.031 -7.610 -11.786 1.00 91.50 317 GLY A CA 1
ATOM 2350 C C . GLY A 1 317 ? 38.959 -8.083 -10.786 1.00 91.50 317 GLY A C 1
ATOM 2351 O O . GLY A 1 317 ? 38.052 -8.839 -11.145 1.00 91.50 317 GLY A O 1
ATOM 2352 N N . ALA A 1 318 ? 38.994 -7.573 -9.547 1.00 92.88 318 ALA A N 1
ATOM 2353 C CA . ALA A 1 318 ? 38.053 -7.932 -8.480 1.00 92.88 318 ALA A CA 1
ATOM 2354 C C . ALA A 1 318 ? 36.593 -7.545 -8.780 1.00 92.88 318 ALA A C 1
ATOM 2356 O O . ALA A 1 318 ? 35.681 -8.264 -8.382 1.00 92.88 318 ALA A O 1
ATOM 2357 N N . GLN A 1 319 ? 36.365 -6.447 -9.510 1.00 94.06 319 GLN A N 1
ATOM 2358 C CA . GLN A 1 319 ? 35.032 -5.947 -9.891 1.00 94.06 319 GLN A CA 1
ATOM 2359 C C . GLN A 1 319 ? 34.627 -6.314 -11.326 1.00 94.06 319 GLN A C 1
ATOM 2361 O O . GLN A 1 319 ? 33.521 -6.001 -11.766 1.00 94.06 319 GLN A O 1
ATOM 2366 N N . THR A 1 320 ? 35.532 -6.940 -12.075 1.00 96.75 320 THR A N 1
ATOM 2367 C CA . THR A 1 320 ? 35.354 -7.221 -13.499 1.00 96.75 320 THR A CA 1
ATOM 2368 C C . THR A 1 320 ? 34.629 -8.549 -13.693 1.00 96.75 320 THR A C 1
ATOM 2370 O O . THR A 1 320 ? 35.010 -9.556 -13.097 1.00 96.75 320 THR A O 1
ATOM 2373 N N . LEU A 1 321 ? 33.578 -8.574 -14.516 1.00 97.44 321 LEU A N 1
ATOM 2374 C CA . LEU A 1 321 ? 32.810 -9.787 -14.801 1.00 97.44 321 LEU A CA 1
ATOM 2375 C C . LEU A 1 321 ? 33.529 -10.687 -15.815 1.00 97.44 321 LEU A C 1
ATOM 2377 O O . LEU A 1 321 ? 34.143 -10.206 -16.766 1.00 97.44 321 LEU A O 1
ATOM 2381 N N . GLY A 1 322 ? 33.391 -12.002 -15.638 1.00 96.06 322 GLY A N 1
ATOM 2382 C CA . GLY A 1 322 ? 33.770 -12.991 -16.650 1.00 96.06 322 GLY A CA 1
ATOM 2383 C C . GLY A 1 322 ? 32.658 -13.233 -17.686 1.00 96.06 322 GLY A C 1
ATOM 2384 O O . GLY A 1 322 ? 31.519 -12.801 -17.472 1.00 96.06 322 GLY A O 1
ATOM 2385 N N . PRO A 1 323 ? 32.935 -13.993 -18.763 1.00 94.12 323 PRO A N 1
ATOM 2386 C CA . PRO A 1 323 ? 32.005 -14.219 -19.877 1.00 94.12 323 PRO A CA 1
ATOM 2387 C C . PRO A 1 323 ? 30.605 -14.694 -19.461 1.00 94.12 323 PRO A C 1
ATOM 2389 O O . PRO A 1 323 ? 29.595 -14.096 -19.833 1.00 94.12 323 PRO A O 1
ATOM 2392 N N . ALA A 1 324 ? 30.534 -15.742 -18.634 1.00 92.69 324 ALA A N 1
ATOM 2393 C CA . ALA A 1 324 ? 29.263 -16.330 -18.213 1.00 92.69 324 ALA A CA 1
ATOM 2394 C C . ALA A 1 324 ? 28.425 -15.370 -17.348 1.00 92.69 324 ALA A C 1
ATOM 2396 O O . ALA A 1 324 ? 27.209 -15.266 -17.534 1.00 92.69 324 ALA A O 1
ATOM 2397 N N . ALA A 1 325 ? 29.077 -14.650 -16.430 1.00 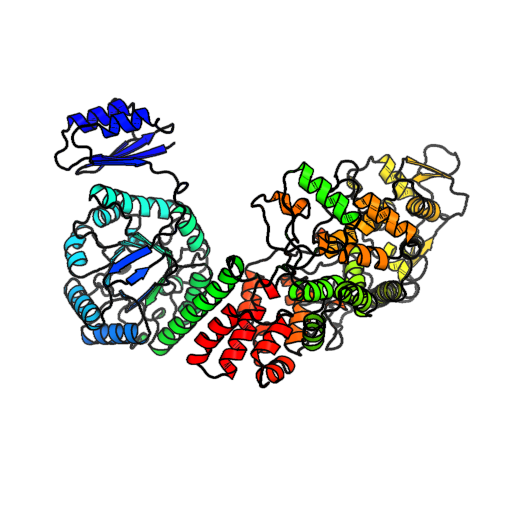94.12 325 ALA A N 1
ATOM 2398 C CA . ALA A 1 325 ? 28.424 -13.683 -15.550 1.00 94.12 325 ALA A CA 1
ATOM 2399 C C . ALA A 1 325 ? 27.914 -12.467 -16.335 1.00 94.12 325 ALA A C 1
ATOM 2401 O O . ALA A 1 325 ? 26.787 -12.028 -16.119 1.00 94.12 325 ALA A O 1
ATOM 2402 N N . PHE A 1 326 ? 28.691 -11.971 -17.303 1.00 97.50 326 PHE A N 1
ATOM 2403 C CA . PHE A 1 326 ? 28.257 -10.876 -18.167 1.00 97.50 326 PHE A CA 1
ATOM 2404 C C . PHE A 1 326 ? 27.037 -11.261 -19.016 1.00 97.50 326 PHE A C 1
ATOM 2406 O O . PHE A 1 326 ? 26.030 -10.553 -19.002 1.00 97.50 326 PHE A O 1
ATOM 2413 N N . GLY A 1 327 ? 27.068 -12.424 -19.678 1.00 94.19 327 GLY A N 1
ATOM 2414 C CA . GLY A 1 327 ? 25.919 -12.910 -20.445 1.00 94.19 327 GLY A CA 1
ATOM 2415 C C . GLY A 1 327 ? 24.667 -13.121 -19.585 1.00 94.19 327 GLY A C 1
ATOM 2416 O O . GLY A 1 327 ? 23.549 -12.850 -20.025 1.00 94.19 327 GLY A O 1
ATOM 2417 N N . SER A 1 328 ? 24.841 -13.577 -18.338 1.00 93.19 328 SER A N 1
ATOM 2418 C CA . SER A 1 328 ? 23.762 -13.663 -17.343 1.00 93.19 328 SER A CA 1
ATOM 2419 C C . SER A 1 328 ? 23.166 -12.289 -17.037 1.00 93.19 328 SER A C 1
ATOM 2421 O O . SER A 1 328 ? 21.957 -12.102 -17.188 1.00 93.19 328 SER A O 1
ATOM 2423 N N . LEU A 1 329 ? 24.014 -11.315 -16.696 1.00 96.38 329 LEU A N 1
ATOM 2424 C CA . LEU A 1 329 ? 23.608 -9.947 -16.391 1.00 96.38 329 LEU A CA 1
ATOM 2425 C C . LEU A 1 329 ? 22.800 -9.334 -17.537 1.00 96.38 329 LEU A C 1
ATOM 2427 O O . LEU A 1 329 ? 21.695 -8.854 -17.286 1.00 96.38 329 LEU A O 1
ATOM 2431 N N . VAL A 1 330 ? 23.296 -9.387 -18.782 1.00 95.38 330 VAL A N 1
ATOM 2432 C CA . VAL A 1 330 ? 22.611 -8.777 -19.939 1.00 95.38 330 VAL A CA 1
ATOM 2433 C C . VAL A 1 330 ? 21.215 -9.370 -20.135 1.00 95.38 330 VAL A C 1
ATOM 2435 O O . VAL A 1 330 ? 20.247 -8.627 -20.321 1.00 95.38 330 VAL A O 1
ATOM 2438 N N . ARG A 1 331 ? 21.075 -10.699 -20.029 1.00 91.19 331 ARG A N 1
ATOM 2439 C CA . ARG A 1 331 ? 19.763 -11.360 -20.111 1.00 91.19 331 ARG A CA 1
ATOM 2440 C C . ARG A 1 331 ? 18.821 -10.882 -19.011 1.00 91.19 331 ARG A C 1
ATOM 2442 O O . ARG A 1 331 ? 17.669 -10.564 -19.300 1.00 91.19 331 ARG A O 1
ATOM 2449 N N . HIS A 1 332 ? 19.296 -10.812 -17.770 1.00 91.19 332 HIS A N 1
ATOM 2450 C CA . HIS A 1 332 ? 18.457 -10.429 -16.639 1.00 91.19 332 HIS A CA 1
ATOM 2451 C C . HIS A 1 332 ? 18.021 -8.962 -16.692 1.00 91.19 332 HIS A C 1
ATOM 2453 O O . HIS A 1 332 ? 16.847 -8.679 -16.458 1.00 91.19 332 HIS A O 1
ATOM 2459 N N . VAL A 1 333 ? 18.910 -8.027 -17.045 1.00 91.31 333 VAL A N 1
ATOM 2460 C CA . VAL A 1 333 ? 18.539 -6.602 -17.120 1.00 91.31 333 VAL A CA 1
ATOM 2461 C C . VAL A 1 333 ? 17.617 -6.305 -18.304 1.00 91.31 333 VAL A C 1
ATOM 2463 O O . VAL A 1 333 ? 16.692 -5.511 -18.164 1.00 91.31 333 VAL A O 1
ATOM 2466 N N . ARG A 1 334 ? 17.783 -6.987 -19.446 1.00 89.62 334 ARG A N 1
ATOM 2467 C CA . ARG A 1 334 ? 16.854 -6.857 -20.583 1.00 89.62 334 ARG A CA 1
ATOM 2468 C C . ARG A 1 334 ? 15.475 -7.440 -20.273 1.00 89.62 334 ARG A C 1
ATOM 2470 O O . ARG A 1 334 ? 14.469 -6.814 -20.603 1.00 89.62 334 ARG A O 1
ATOM 2477 N N . ALA A 1 335 ? 15.417 -8.589 -19.596 1.00 84.50 335 ALA A N 1
ATOM 2478 C CA . ALA A 1 335 ? 14.156 -9.151 -19.112 1.00 84.50 335 ALA A CA 1
ATOM 2479 C C . ALA A 1 335 ? 13.459 -8.193 -18.132 1.00 84.50 335 ALA A C 1
ATOM 2481 O O . ALA A 1 335 ? 12.260 -7.952 -18.249 1.00 84.50 335 ALA A O 1
ATOM 2482 N N . LEU A 1 336 ? 14.221 -7.579 -17.223 1.00 84.44 336 LEU A N 1
ATOM 2483 C CA . LEU A 1 336 ? 13.703 -6.589 -16.283 1.00 84.44 336 LEU A CA 1
ATOM 2484 C C . LEU A 1 336 ? 13.099 -5.370 -16.996 1.00 84.44 336 LEU A C 1
ATOM 2486 O O . LEU A 1 336 ? 12.002 -4.959 -16.635 1.00 84.44 336 LEU A O 1
ATOM 2490 N N . VAL A 1 337 ? 13.750 -4.826 -18.033 1.00 82.38 337 VAL A N 1
ATOM 2491 C CA . VAL A 1 337 ? 13.185 -3.721 -18.836 1.00 82.38 337 VAL A CA 1
ATOM 2492 C C . VAL A 1 337 ? 11.858 -4.117 -19.477 1.00 82.38 337 VAL A C 1
ATOM 2494 O O . VAL A 1 337 ? 10.912 -3.335 -19.436 1.00 82.38 337 VAL A O 1
ATOM 2497 N N . ALA A 1 338 ? 11.759 -5.327 -20.034 1.00 74.44 338 ALA A N 1
ATOM 2498 C CA . ALA A 1 338 ? 10.512 -5.810 -20.624 1.00 74.44 338 ALA A CA 1
ATOM 2499 C C . ALA A 1 338 ? 9.387 -5.898 -19.579 1.00 74.44 338 ALA A C 1
ATOM 2501 O O . ALA A 1 338 ? 8.267 -5.466 -19.850 1.00 74.44 338 ALA A O 1
ATOM 2502 N N . VAL A 1 339 ? 9.692 -6.385 -18.371 1.00 72.94 339 VAL A N 1
ATOM 2503 C CA . VAL A 1 339 ? 8.733 -6.441 -17.257 1.00 72.94 339 VAL A CA 1
ATOM 2504 C C . VAL A 1 339 ? 8.324 -5.039 -16.802 1.00 72.94 339 VAL A C 1
ATOM 2506 O O . VAL A 1 339 ? 7.135 -4.762 -16.686 1.00 72.94 339 VAL A O 1
ATOM 2509 N N . VAL A 1 340 ? 9.276 -4.130 -16.586 1.00 68.12 340 VAL A N 1
ATOM 2510 C CA . VAL A 1 340 ? 8.981 -2.747 -16.171 1.00 68.12 340 VAL A CA 1
ATOM 2511 C C . VAL A 1 340 ? 8.149 -2.022 -17.235 1.00 68.12 340 VAL A C 1
ATOM 2513 O O . VAL A 1 340 ? 7.195 -1.321 -16.900 1.00 68.12 340 VAL A O 1
ATOM 2516 N N . ALA A 1 341 ? 8.447 -2.228 -18.520 1.00 62.69 341 ALA A N 1
ATOM 2517 C CA . ALA A 1 341 ? 7.659 -1.677 -19.618 1.00 62.69 341 ALA A CA 1
ATOM 2518 C C . ALA A 1 341 ? 6.234 -2.252 -19.650 1.00 62.69 341 ALA A C 1
ATOM 2520 O O . ALA A 1 341 ? 5.286 -1.497 -19.843 1.00 62.69 341 ALA A O 1
ATOM 2521 N N . LEU A 1 342 ? 6.061 -3.555 -19.402 1.00 57.44 342 LEU A N 1
ATOM 2522 C CA . LEU A 1 342 ? 4.742 -4.187 -19.281 1.00 57.44 342 LEU A CA 1
ATOM 2523 C C . LEU A 1 342 ? 3.928 -3.588 -18.130 1.00 57.44 342 LEU A C 1
ATOM 2525 O O . LEU A 1 342 ? 2.767 -3.241 -18.327 1.00 57.44 342 LEU A O 1
ATOM 2529 N N . LEU A 1 343 ? 4.554 -3.381 -16.970 1.00 56.09 343 LEU A N 1
ATOM 2530 C CA . LEU A 1 343 ? 3.924 -2.745 -15.809 1.00 56.09 343 LEU A CA 1
ATOM 2531 C C . LEU A 1 343 ? 3.509 -1.285 -16.080 1.00 56.09 343 LEU A C 1
ATOM 2533 O O . LEU A 1 343 ? 2.493 -0.830 -15.560 1.00 56.09 343 LEU A O 1
ATOM 2537 N N . MET A 1 344 ? 4.261 -0.559 -16.915 1.00 48.56 344 MET A N 1
ATOM 2538 C CA . MET A 1 344 ? 3.989 0.841 -17.280 1.00 48.56 344 MET A CA 1
ATOM 2539 C C . MET A 1 344 ? 2.970 0.994 -18.424 1.00 48.56 344 MET A C 1
ATOM 2541 O O . MET A 1 344 ? 2.199 1.955 -18.444 1.00 48.56 344 MET A O 1
ATOM 2545 N N . VAL A 1 345 ? 2.917 0.055 -19.376 1.00 45.19 345 VAL A N 1
ATOM 2546 C CA . VAL A 1 345 ? 1.909 0.052 -20.457 1.00 45.19 345 VAL A CA 1
ATOM 2547 C C . VAL A 1 345 ? 0.504 -0.201 -19.898 1.00 45.19 345 VAL A C 1
ATOM 2549 O O . VAL A 1 345 ? -0.460 0.383 -20.399 1.00 45.19 345 VAL A O 1
ATOM 2552 N N . SER A 1 346 ? 0.386 -0.929 -18.783 1.00 42.59 346 SER A N 1
ATOM 2553 C CA . SER A 1 346 ? -0.870 -1.077 -18.031 1.00 42.59 346 SER A CA 1
ATOM 2554 C C . SER A 1 346 ? -1.449 0.248 -17.505 1.00 42.59 346 SER A C 1
ATOM 2556 O O . SER A 1 346 ? -2.625 0.297 -17.156 1.00 42.59 346 SER A O 1
ATOM 2558 N N . LEU A 1 347 ? -0.666 1.336 -17.490 1.00 39.31 347 LEU A N 1
ATOM 2559 C CA . LEU A 1 347 ? -1.096 2.671 -17.050 1.00 39.31 347 LEU A CA 1
ATOM 2560 C C . LEU A 1 347 ? -1.418 3.643 -18.203 1.00 39.31 347 LEU A C 1
ATOM 2562 O O . LEU A 1 347 ? -1.938 4.727 -17.944 1.00 39.31 347 LEU A O 1
ATOM 2566 N N . THR A 1 348 ? -1.130 3.303 -19.468 1.00 34.09 348 THR A N 1
ATOM 2567 C CA . THR A 1 348 ? -1.254 4.256 -20.600 1.00 34.09 348 THR A CA 1
ATOM 2568 C C . THR A 1 348 ? -2.063 3.763 -21.801 1.00 34.09 348 THR A C 1
ATOM 2570 O O . THR A 1 348 ? -2.256 4.524 -22.751 1.00 34.09 348 THR A O 1
ATOM 2573 N N . ALA A 1 349 ? -2.631 2.555 -21.764 1.00 34.91 349 ALA A N 1
ATOM 2574 C CA . ALA A 1 349 ? -3.531 2.074 -22.812 1.00 34.91 349 ALA A CA 1
ATOM 2575 C C . ALA A 1 349 ? -4.913 2.770 -22.776 1.00 34.91 349 ALA A C 1
ATOM 2577 O O . ALA A 1 349 ? -5.921 2.195 -22.375 1.00 34.91 349 ALA A O 1
ATOM 2578 N N . ARG A 1 350 ? -4.982 4.015 -23.260 1.00 38.28 350 ARG A N 1
ATOM 2579 C CA . ARG A 1 350 ? -6.206 4.599 -23.830 1.00 38.28 350 ARG A CA 1
ATOM 2580 C C . ARG A 1 350 ? -6.194 4.333 -25.336 1.00 38.28 350 ARG A C 1
ATOM 2582 O O . ARG A 1 350 ? -5.695 5.177 -26.065 1.00 38.28 350 ARG A O 1
ATOM 2589 N N . ALA A 1 351 ? -6.681 3.170 -25.790 1.00 34.72 351 ALA A N 1
ATOM 2590 C CA . ALA A 1 351 ? -7.136 2.978 -27.188 1.00 34.72 351 ALA A CA 1
ATOM 2591 C C . ALA A 1 351 ? -7.724 1.589 -27.528 1.00 34.72 351 ALA A C 1
ATOM 2593 O O . ALA A 1 351 ? -8.313 1.441 -28.593 1.00 34.72 351 ALA A O 1
ATOM 2594 N N . GLN A 1 352 ? -7.631 0.574 -26.668 1.00 39.62 352 GLN A N 1
ATOM 2595 C CA . GLN A 1 352 ? -8.447 -0.647 -26.768 1.00 39.62 352 GLN A CA 1
ATOM 2596 C C . GLN A 1 352 ? -8.981 -0.936 -25.368 1.00 39.62 352 GLN A C 1
ATOM 2598 O O . GLN A 1 352 ? -8.229 -0.723 -24.421 1.00 39.62 352 GLN A O 1
ATOM 2603 N N . GLY A 1 353 ? -10.268 -1.290 -25.244 1.00 61.62 353 GLY A N 1
ATOM 2604 C CA . GLY A 1 353 ? -11.041 -1.273 -23.990 1.00 61.62 353 GLY A CA 1
ATOM 2605 C C . GLY A 1 353 ? -10.199 -1.543 -22.742 1.00 61.62 353 GLY A C 1
ATOM 2606 O O . GLY A 1 353 ? -9.612 -2.616 -22.613 1.00 61.62 353 GLY A O 1
ATOM 2607 N N . SER A 1 354 ? -10.094 -0.538 -21.868 1.00 80.12 354 SER A N 1
ATOM 2608 C CA . SER A 1 354 ? -9.315 -0.641 -20.634 1.00 80.12 354 SER A CA 1
ATOM 2609 C C . SER A 1 354 ? -9.803 -1.849 -19.829 1.00 80.12 354 SER A C 1
ATOM 2611 O O . SER A 1 354 ? -11.010 -1.952 -19.606 1.00 80.12 354 SER A O 1
ATOM 2613 N N . PRO A 1 355 ? -8.914 -2.733 -19.332 1.00 87.81 355 PRO A N 1
ATOM 2614 C CA . PRO A 1 355 ? -9.331 -3.858 -18.495 1.00 87.81 355 PRO A CA 1
ATOM 2615 C C . PRO A 1 355 ? -9.995 -3.398 -17.189 1.00 87.81 355 PRO A C 1
ATOM 2617 O O . PRO A 1 355 ? -10.618 -4.208 -16.507 1.00 87.81 355 PRO A O 1
ATOM 2620 N N . PHE A 1 356 ? -9.894 -2.108 -16.852 1.00 91.25 356 PHE A N 1
ATOM 2621 C CA . PHE A 1 356 ? -10.449 -1.513 -15.643 1.00 91.25 356 PHE A CA 1
ATOM 2622 C C . PHE A 1 356 ? -11.837 -0.896 -15.818 1.00 91.25 356 PHE A C 1
ATOM 2624 O O . PHE A 1 356 ? -12.472 -0.579 -14.816 1.00 91.25 356 PHE A O 1
ATOM 2631 N N . GLU A 1 357 ? -12.323 -0.718 -17.048 1.00 90.62 357 GLU A N 1
ATOM 2632 C CA . GLU A 1 357 ? -13.555 0.028 -17.335 1.00 90.62 357 GLU A CA 1
ATOM 2633 C C . GLU A 1 357 ? -14.547 -0.830 -18.112 1.00 90.62 357 GLU A C 1
ATOM 2635 O O . GLU A 1 357 ? -14.159 -1.651 -18.940 1.00 90.62 357 GLU A O 1
ATOM 2640 N N . SER A 1 358 ? -15.838 -0.627 -17.864 1.00 84.06 358 SER A N 1
ATOM 2641 C CA . SER A 1 358 ? -16.897 -1.173 -18.713 1.00 84.06 358 SER A CA 1
ATOM 2642 C C . SER A 1 358 ? -17.555 -0.063 -19.532 1.00 84.06 358 SER A C 1
ATOM 2644 O O . SER A 1 358 ? -17.639 1.087 -19.107 1.00 84.06 358 SER A O 1
ATOM 2646 N N . SER A 1 359 ? -18.032 -0.420 -20.725 1.00 63.91 359 SER A N 1
ATOM 2647 C CA . SER A 1 359 ? -18.888 0.428 -21.568 1.00 63.91 359 SER A CA 1
ATOM 2648 C C . SER A 1 359 ? -20.384 0.199 -21.310 1.00 63.91 359 SER A C 1
ATOM 2650 O O . SER A 1 359 ? -21.216 0.667 -22.083 1.00 63.91 359 SER A O 1
ATOM 2652 N N . GLY A 1 360 ? -20.721 -0.591 -20.285 1.00 57.94 360 GLY A N 1
ATOM 2653 C CA . GLY A 1 360 ? -22.088 -0.979 -19.952 1.00 57.94 360 GLY A CA 1
ATOM 2654 C C . GLY A 1 360 ? -22.856 0.114 -19.200 1.00 57.94 360 GLY A C 1
ATOM 2655 O O . GLY A 1 360 ? -22.260 1.094 -18.748 1.00 57.94 360 GLY A O 1
ATOM 2656 N N . PRO A 1 361 ? -24.184 -0.043 -19.062 1.00 49.94 361 PRO A N 1
ATOM 2657 C CA . PRO A 1 361 ? -25.009 0.897 -18.318 1.00 49.94 361 PRO A CA 1
ATOM 2658 C C . PRO A 1 361 ? -24.546 1.005 -16.858 1.00 49.94 361 PRO A C 1
ATOM 2660 O O . PRO A 1 361 ? -24.170 0.018 -16.225 1.00 49.94 361 PRO A O 1
ATOM 2663 N N . THR A 1 362 ? -24.573 2.225 -16.325 1.00 57.50 362 THR A N 1
ATOM 2664 C CA . THR A 1 362 ? -24.370 2.512 -14.903 1.00 57.50 362 THR A CA 1
ATOM 2665 C C . THR A 1 362 ? -25.422 1.791 -14.058 1.00 57.50 362 THR A C 1
ATOM 2667 O O . THR A 1 362 ? -26.569 1.642 -14.482 1.00 57.50 362 THR A O 1
ATOM 2670 N N . ALA A 1 363 ? -25.036 1.350 -12.854 1.00 61.09 363 ALA A N 1
ATOM 2671 C CA . ALA A 1 363 ? -25.977 0.820 -11.868 1.00 61.09 363 ALA A CA 1
ATOM 2672 C C . ALA A 1 363 ? -27.151 1.796 -11.652 1.00 61.09 363 ALA A C 1
ATOM 2674 O O . ALA A 1 363 ? -27.005 3.004 -11.860 1.00 61.09 363 ALA A O 1
ATOM 2675 N N . ALA A 1 364 ? -28.311 1.277 -11.235 1.00 65.38 364 ALA A N 1
ATOM 2676 C CA . ALA A 1 364 ? -29.456 2.118 -10.893 1.00 65.38 364 ALA A CA 1
ATOM 2677 C C . ALA A 1 364 ? -29.031 3.188 -9.873 1.00 65.38 364 ALA A C 1
ATOM 2679 O O . ALA A 1 364 ? -28.414 2.862 -8.860 1.00 65.38 364 ALA A O 1
ATOM 2680 N N . VAL A 1 365 ? -29.336 4.456 -10.165 1.00 77.38 365 VAL A N 1
ATOM 2681 C CA . VAL A 1 365 ? -28.865 5.602 -9.374 1.00 77.38 365 VAL A CA 1
ATOM 2682 C C . VAL A 1 365 ? -29.421 5.505 -7.955 1.00 77.38 365 VAL A C 1
ATOM 2684 O O . VAL A 1 365 ? -30.620 5.684 -7.734 1.00 77.38 365 VAL A O 1
ATOM 2687 N N . SER A 1 366 ? -28.544 5.214 -6.996 1.00 91.06 366 SER A N 1
ATOM 2688 C CA . SER A 1 366 ? -28.885 5.190 -5.575 1.00 91.06 366 SER A CA 1
ATOM 2689 C C . SER A 1 366 ? -28.879 6.603 -4.983 1.00 91.06 366 SER A C 1
ATOM 2691 O O . SER A 1 366 ? -28.401 7.566 -5.593 1.00 91.06 366 SER A O 1
ATOM 2693 N N . ARG A 1 367 ? -29.371 6.750 -3.748 1.00 95.50 367 ARG A N 1
ATOM 2694 C CA . ARG A 1 367 ? -29.286 8.032 -3.037 1.00 95.50 367 ARG A CA 1
ATOM 2695 C C . ARG A 1 367 ? -27.835 8.443 -2.756 1.00 95.50 367 ARG A C 1
ATOM 2697 O O . ARG A 1 367 ? -27.538 9.634 -2.830 1.00 95.50 367 ARG A O 1
ATOM 2704 N N . ILE A 1 368 ? -26.943 7.474 -2.519 1.00 97.06 368 ILE A N 1
ATOM 2705 C CA . ILE A 1 368 ? -25.488 7.686 -2.420 1.00 97.06 368 ILE A CA 1
ATOM 2706 C C . ILE A 1 368 ? -24.976 8.363 -3.694 1.00 97.06 368 ILE A C 1
ATOM 2708 O O . ILE A 1 368 ? -24.318 9.400 -3.622 1.00 97.06 368 ILE A O 1
ATOM 2712 N N . ASP A 1 369 ? -25.333 7.813 -4.855 1.00 95.94 369 ASP A N 1
ATOM 2713 C CA . ASP A 1 369 ? -24.869 8.312 -6.152 1.00 95.94 369 ASP A CA 1
ATOM 2714 C C . ASP A 1 369 ? -25.360 9.732 -6.417 1.00 95.94 369 ASP A C 1
ATOM 2716 O O . ASP A 1 369 ? -24.572 10.594 -6.794 1.00 95.94 369 ASP A O 1
ATOM 2720 N N . ALA A 1 370 ? -26.630 10.013 -6.116 1.00 95.75 370 ALA A N 1
ATOM 2721 C CA . ALA A 1 370 ? -27.191 11.352 -6.259 1.00 95.75 370 ALA A CA 1
ATOM 2722 C C . ALA A 1 370 ? -26.439 12.408 -5.424 1.00 95.75 370 ALA A C 1
ATOM 2724 O O . ALA A 1 370 ? -26.193 13.508 -5.915 1.00 95.75 370 ALA A O 1
ATOM 2725 N N . LEU A 1 371 ? -26.058 12.089 -4.180 1.00 97.62 371 LEU A N 1
ATOM 2726 C CA . LEU A 1 371 ? -25.320 13.008 -3.301 1.00 97.62 371 LEU A CA 1
ATOM 2727 C C . LEU A 1 371 ? -23.883 13.237 -3.781 1.00 97.62 371 LEU A C 1
ATOM 2729 O O . LEU A 1 371 ? -23.397 14.371 -3.788 1.00 97.62 371 LEU A O 1
ATOM 2733 N N . VAL A 1 372 ? -23.206 12.170 -4.206 1.00 96.81 372 VAL A N 1
ATOM 2734 C CA . VAL A 1 372 ? -21.835 12.249 -4.720 1.00 96.81 372 VAL A CA 1
ATOM 2735 C C . VAL A 1 372 ? -21.808 13.015 -6.042 1.00 96.81 372 VAL A C 1
ATOM 2737 O O . VAL A 1 372 ? -21.005 13.931 -6.194 1.00 96.81 372 VAL A O 1
ATOM 2740 N N . ASP A 1 373 ? -22.708 12.711 -6.977 1.00 94.62 373 ASP A N 1
ATOM 2741 C CA . ASP A 1 373 ? -22.774 13.380 -8.281 1.00 94.62 373 ASP A CA 1
ATOM 2742 C C . ASP A 1 373 ? -23.160 14.852 -8.168 1.00 94.62 373 ASP A C 1
ATOM 2744 O O . ASP A 1 373 ? -22.617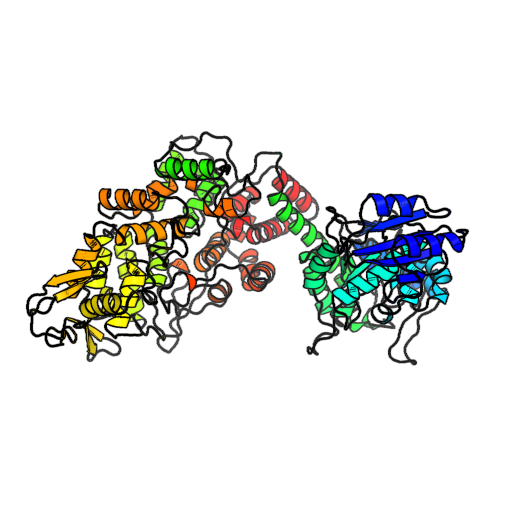 15.692 -8.888 1.00 94.62 373 ASP A O 1
ATOM 2748 N N . GLU A 1 374 ? -24.047 15.192 -7.231 1.00 96.00 374 GLU A N 1
ATOM 2749 C CA . GLU A 1 374 ? -24.331 16.580 -6.877 1.00 96.00 374 GLU A CA 1
ATOM 2750 C C . GLU A 1 374 ? -23.064 17.310 -6.431 1.00 96.00 374 GLU A C 1
ATOM 2752 O O . GLU A 1 374 ? -22.742 18.379 -6.957 1.00 96.00 374 GLU A O 1
ATOM 2757 N N . ARG A 1 375 ? -22.297 16.707 -5.515 1.00 95.88 375 ARG A N 1
ATOM 2758 C CA . ARG A 1 375 ? -21.054 17.300 -5.019 1.00 95.88 375 ARG A CA 1
ATOM 2759 C C . ARG A 1 375 ? -20.010 17.460 -6.122 1.00 95.88 375 ARG A C 1
ATOM 2761 O O . ARG A 1 375 ? -19.364 18.503 -6.199 1.00 95.88 375 ARG A O 1
ATOM 2768 N N . LEU A 1 376 ? -19.853 16.460 -6.985 1.00 94.62 376 LEU A N 1
ATOM 2769 C CA . LEU A 1 376 ? -18.913 16.521 -8.104 1.00 94.62 376 LEU A CA 1
ATOM 2770 C C . LEU A 1 376 ? -19.287 17.624 -9.095 1.00 94.62 376 LEU A C 1
ATOM 2772 O O . LEU A 1 376 ? -18.418 18.393 -9.502 1.00 94.62 376 LEU A O 1
ATOM 2776 N N . ARG A 1 377 ? -20.578 17.777 -9.408 1.00 94.56 377 ARG A N 1
ATOM 2777 C CA . ARG A 1 377 ? -21.063 18.835 -10.301 1.00 94.56 377 ARG A CA 1
ATOM 2778 C C . ARG A 1 377 ? -20.830 20.232 -9.730 1.00 94.56 377 ARG A C 1
ATOM 2780 O O . ARG A 1 377 ? -20.411 21.115 -10.471 1.00 94.56 377 ARG A O 1
ATOM 2787 N N . GLN A 1 378 ? -21.043 20.424 -8.426 1.00 95.38 378 GLN A N 1
ATOM 2788 C CA . GLN A 1 378 ? -20.749 21.692 -7.739 1.00 95.38 378 GLN A CA 1
ATOM 2789 C C . GLN A 1 378 ? -19.267 22.078 -7.817 1.00 95.38 378 GLN A C 1
ATOM 2791 O O . GLN A 1 378 ? -18.941 23.262 -7.852 1.00 95.38 378 GLN A O 1
ATOM 2796 N N . LEU A 1 379 ? -18.377 21.086 -7.849 1.00 93.62 379 LEU A N 1
ATOM 2797 C CA . LEU A 1 379 ? -16.928 21.276 -7.917 1.00 93.62 379 LEU A CA 1
ATOM 2798 C C . LEU A 1 379 ? -16.372 21.250 -9.351 1.00 93.62 379 LEU A C 1
ATOM 2800 O O . LEU A 1 379 ? -15.170 21.420 -9.534 1.00 93.62 379 LEU A O 1
ATOM 2804 N N . GLY A 1 380 ? -17.212 21.025 -10.368 1.00 93.25 380 GLY A N 1
ATOM 2805 C CA . GLY A 1 380 ? -16.763 20.879 -11.757 1.00 93.25 380 GLY A CA 1
ATOM 2806 C C . GLY A 1 380 ? -15.897 19.636 -12.001 1.00 93.25 380 GLY A C 1
ATOM 2807 O O . GLY A 1 380 ? -15.055 19.639 -12.897 1.00 93.25 380 GLY A O 1
ATOM 2808 N N . LEU A 1 381 ? -16.074 18.585 -11.196 1.00 92.81 381 LEU A N 1
ATOM 2809 C CA . LEU A 1 381 ? -15.333 17.329 -11.288 1.00 92.81 381 LEU A CA 1
ATOM 2810 C C . LEU A 1 381 ? -16.115 16.289 -12.099 1.00 92.81 381 LEU A C 1
ATOM 2812 O O . LEU A 1 381 ? -17.327 16.144 -11.947 1.00 92.81 381 LEU A O 1
ATOM 2816 N N . GLU A 1 382 ? -15.409 15.523 -12.929 1.00 90.56 382 GLU A N 1
ATOM 2817 C CA . GLU A 1 382 ? -15.997 14.453 -13.740 1.00 90.56 382 GLU A CA 1
ATOM 2818 C C . GLU A 1 382 ? -15.857 13.092 -13.044 1.00 90.56 382 GLU A C 1
ATOM 2820 O O . GLU A 1 382 ? -14.756 12.685 -12.657 1.00 90.56 382 GLU A O 1
ATOM 2825 N N . ALA A 1 383 ? -16.976 12.377 -12.906 1.00 91.25 383 ALA A N 1
ATOM 2826 C CA . ALA A 1 383 ? -16.995 11.011 -12.401 1.00 91.25 383 ALA A CA 1
ATOM 2827 C C . ALA A 1 383 ? -16.446 10.023 -13.441 1.00 91.25 383 ALA A C 1
ATOM 2829 O O . ALA A 1 383 ? -16.712 10.121 -14.637 1.00 91.25 383 ALA A O 1
ATOM 2830 N N . SER A 1 384 ? -15.700 9.028 -12.975 1.00 91.75 384 SER A N 1
ATOM 2831 C CA . SER A 1 384 ? -15.192 7.951 -13.824 1.00 91.75 384 SER A CA 1
ATOM 2832 C C . SER A 1 384 ? -16.296 6.941 -14.141 1.00 91.75 384 SER A C 1
ATOM 2834 O O . SER A 1 384 ? -17.184 6.735 -13.308 1.00 91.75 384 SER A O 1
ATOM 2836 N N . PRO A 1 385 ? -16.252 6.289 -15.318 1.00 90.75 385 PRO A N 1
ATOM 2837 C CA . PRO A 1 385 ? -17.249 5.290 -15.690 1.00 90.75 385 PRO A CA 1
ATOM 2838 C C . PRO A 1 385 ? -17.196 4.075 -14.751 1.00 90.75 385 PRO A C 1
ATOM 2840 O O . PRO A 1 385 ? -16.234 3.931 -13.988 1.00 90.75 385 PRO A O 1
ATOM 2843 N N . PRO A 1 386 ? -18.188 3.172 -14.804 1.00 91.69 386 PRO A N 1
ATOM 2844 C CA . PRO A 1 386 ? -18.159 1.940 -14.030 1.00 91.69 386 PRO A CA 1
ATOM 2845 C C . PRO A 1 386 ? -16.927 1.079 -14.331 1.00 91.69 386 PRO A C 1
ATOM 2847 O O . PRO A 1 386 ? -16.428 1.017 -15.459 1.00 91.69 386 PRO A O 1
ATOM 2850 N N . CYS A 1 387 ? -16.451 0.367 -13.315 1.00 93.75 387 CYS A N 1
ATOM 2851 C CA . CYS A 1 387 ? -15.376 -0.594 -13.455 1.00 93.75 387 CYS A CA 1
ATOM 2852 C C . CYS A 1 387 ? -15.821 -1.821 -14.267 1.00 93.75 387 CYS A C 1
ATOM 2854 O O . CYS A 1 387 ? -17.019 -2.112 -14.399 1.00 93.75 387 CYS A O 1
ATOM 2856 N N . SER A 1 388 ? -14.851 -2.539 -14.832 1.00 93.38 388 SER A N 1
ATOM 2857 C CA . SER A 1 388 ? -15.108 -3.809 -15.515 1.00 93.38 388 SER A CA 1
ATOM 2858 C C . SER A 1 388 ? -15.573 -4.895 -14.536 1.00 93.38 388 SER A C 1
ATOM 2860 O O . SER A 1 388 ? -15.368 -4.797 -13.325 1.00 93.38 388 SER A O 1
ATOM 2862 N N . ASP A 1 389 ? -16.175 -5.967 -15.050 1.00 94.06 389 ASP A N 1
ATOM 2863 C CA . ASP A 1 389 ? -16.610 -7.092 -14.213 1.00 94.06 389 ASP A CA 1
ATOM 2864 C C . ASP A 1 389 ? -15.446 -7.825 -13.538 1.00 94.06 389 ASP A C 1
ATOM 2866 O O . ASP A 1 389 ? -15.592 -8.269 -12.401 1.00 94.06 389 ASP A O 1
ATOM 2870 N N . GLY A 1 390 ? -14.277 -7.883 -14.189 1.00 95.19 390 GLY A N 1
ATOM 2871 C CA . GLY A 1 390 ? -13.052 -8.426 -13.592 1.00 95.19 390 GLY A CA 1
ATOM 2872 C C . GLY A 1 390 ? -12.598 -7.614 -12.379 1.00 95.19 390 GLY A C 1
ATOM 2873 O O . GLY A 1 390 ? -12.280 -8.181 -11.335 1.00 95.19 390 GLY A O 1
ATOM 2874 N N . VAL A 1 391 ? -12.666 -6.281 -12.474 1.00 96.19 391 VAL A N 1
ATOM 2875 C CA . VAL A 1 391 ? -12.411 -5.401 -11.326 1.00 96.19 391 VAL A CA 1
ATOM 2876 C C . VAL A 1 391 ? -13.471 -5.602 -10.248 1.00 96.19 391 VAL A C 1
ATOM 2878 O O . VAL A 1 391 ? -13.119 -5.762 -9.085 1.00 96.19 391 VAL A O 1
ATOM 2881 N N . PHE A 1 392 ? -14.758 -5.636 -10.605 1.00 96.75 392 PHE A N 1
ATOM 2882 C CA . PHE A 1 392 ? -15.845 -5.769 -9.633 1.00 96.75 392 PHE A CA 1
ATOM 2883 C C . PHE A 1 392 ? -15.739 -7.059 -8.806 1.00 96.75 392 PHE A C 1
ATOM 2885 O O . PHE A 1 392 ? -15.725 -6.990 -7.575 1.00 96.75 392 PHE A O 1
ATOM 2892 N N . VAL A 1 393 ? -15.611 -8.225 -9.459 1.00 97.81 393 VAL A N 1
ATOM 2893 C CA . VAL A 1 393 ? -15.520 -9.522 -8.762 1.00 97.81 393 VAL A CA 1
ATOM 2894 C C . VAL A 1 393 ? -14.294 -9.577 -7.861 1.00 97.81 393 VAL A C 1
ATOM 2896 O O . VAL A 1 393 ? -14.374 -10.045 -6.726 1.00 97.81 393 VAL A O 1
ATOM 2899 N N . ARG A 1 394 ? -13.165 -9.036 -8.321 1.00 98.06 394 ARG A N 1
ATOM 2900 C CA . ARG A 1 394 ? -11.933 -8.983 -7.542 1.00 98.06 394 ARG A CA 1
ATOM 2901 C C . ARG A 1 394 ? -12.065 -8.061 -6.333 1.00 98.06 394 ARG A C 1
ATOM 2903 O O . ARG A 1 394 ? -11.739 -8.451 -5.210 1.00 98.06 394 ARG A O 1
ATOM 2910 N N . ARG A 1 395 ? -12.550 -6.840 -6.567 1.00 97.75 395 ARG A N 1
ATOM 2911 C CA . ARG A 1 395 ? -12.699 -5.784 -5.564 1.00 97.75 395 ARG A CA 1
ATOM 2912 C C . ARG A 1 395 ? -13.664 -6.211 -4.467 1.00 97.75 395 ARG A C 1
ATOM 2914 O O . ARG A 1 395 ? -13.345 -5.994 -3.304 1.00 97.75 395 ARG A O 1
ATOM 2921 N N . VAL A 1 396 ? -14.797 -6.834 -4.804 1.00 97.94 396 VAL A N 1
ATOM 2922 C CA . VAL A 1 396 ? -15.793 -7.243 -3.801 1.00 97.94 396 VAL A CA 1
ATOM 2923 C C . VAL A 1 396 ? -15.268 -8.368 -2.904 1.00 97.94 396 VAL A C 1
ATOM 2925 O O . VAL A 1 396 ? -15.390 -8.268 -1.687 1.00 97.94 396 VAL A O 1
ATOM 2928 N N . HIS A 1 397 ? -14.584 -9.376 -3.458 1.00 98.56 397 HIS A N 1
ATOM 2929 C CA . HIS A 1 397 ? -13.988 -10.451 -2.656 1.00 98.56 397 HIS A CA 1
ATOM 2930 C C . HIS A 1 397 ? -12.909 -9.917 -1.707 1.00 98.56 397 HIS A C 1
ATOM 2932 O O . HIS A 1 397 ? -12.918 -10.230 -0.518 1.00 98.56 397 HIS A O 1
ATOM 2938 N N . LEU A 1 398 ? -12.023 -9.043 -2.191 1.00 97.88 398 LEU A N 1
ATOM 2939 C CA . LEU A 1 398 ? -11.004 -8.431 -1.339 1.00 97.88 398 LEU A CA 1
ATOM 2940 C C . LEU A 1 398 ? -11.606 -7.509 -0.271 1.00 97.88 398 LEU A C 1
ATOM 2942 O O . LEU A 1 398 ? -11.194 -7.566 0.884 1.00 97.88 398 LEU A O 1
ATOM 2946 N N . ALA A 1 399 ? -12.574 -6.665 -0.640 1.00 96.88 399 ALA A N 1
ATOM 2947 C CA . ALA A 1 399 ? -13.163 -5.675 0.262 1.00 96.88 399 ALA A CA 1
ATOM 2948 C C . ALA A 1 399 ? -13.998 -6.298 1.387 1.00 96.88 399 ALA A C 1
ATOM 2950 O O . ALA A 1 399 ? -14.037 -5.742 2.486 1.00 96.88 399 ALA A O 1
ATOM 2951 N N . VAL A 1 400 ? -14.688 -7.403 1.080 1.00 97.88 400 VAL A N 1
ATOM 2952 C CA . VAL A 1 400 ? -15.710 -8.017 1.940 1.00 97.88 400 VAL A CA 1
ATOM 2953 C C . VAL A 1 400 ? -15.190 -9.268 2.646 1.00 97.88 400 VAL A C 1
ATOM 2955 O O . VAL A 1 400 ? -15.539 -9.496 3.799 1.00 97.88 400 VAL A O 1
ATOM 2958 N N . LEU A 1 401 ? -14.339 -10.065 1.992 1.00 97.75 401 LEU A N 1
ATOM 2959 C CA . LEU A 1 401 ? -13.870 -11.361 2.508 1.00 97.75 401 LEU A CA 1
ATOM 2960 C C . LEU A 1 401 ? -12.367 -11.393 2.820 1.00 97.75 401 LEU A C 1
ATOM 2962 O O . LEU A 1 401 ? -11.874 -12.387 3.358 1.00 97.75 401 LEU A O 1
ATOM 2966 N N . GLY A 1 402 ? -11.613 -10.365 2.414 1.00 97.06 402 GLY A N 1
ATOM 2967 C CA . GLY A 1 402 ? -10.158 -10.345 2.556 1.00 97.06 402 GLY A CA 1
ATOM 2968 C C . GLY A 1 402 ? -9.470 -11.502 1.821 1.00 97.06 402 GLY A C 1
ATOM 2969 O O . GLY A 1 402 ? -8.494 -12.053 2.322 1.00 97.06 402 GLY A O 1
ATOM 2970 N N . THR A 1 403 ? -10.003 -11.950 0.679 1.00 96.44 403 THR A N 1
ATOM 2971 C CA . THR A 1 403 ? -9.449 -13.063 -0.120 1.00 96.44 403 THR A CA 1
ATOM 2972 C C . THR A 1 403 ? -9.687 -12.841 -1.613 1.00 96.44 403 THR A C 1
ATOM 2974 O O . THR A 1 403 ? -10.507 -12.008 -1.998 1.00 96.44 403 THR A O 1
ATOM 2977 N N . LEU A 1 404 ? -8.949 -13.552 -2.467 1.00 97.56 404 LEU A N 1
ATOM 2978 C CA . LEU A 1 404 ? -9.180 -13.552 -3.911 1.00 97.56 404 LEU A CA 1
ATOM 2979 C C . LEU A 1 404 ? -10.357 -14.473 -4.254 1.00 97.56 404 LEU A C 1
ATOM 2981 O O . LEU A 1 404 ? -10.480 -15.531 -3.627 1.00 97.56 404 LEU A O 1
ATOM 2985 N N . PRO A 1 405 ? -11.166 -14.160 -5.285 1.00 98.00 405 PRO A N 1
ATOM 2986 C CA . PRO A 1 405 ? -12.024 -15.181 -5.867 1.00 98.00 405 PRO A CA 1
ATOM 2987 C C . PRO A 1 405 ? -11.149 -16.303 -6.432 1.00 98.00 405 PRO A C 1
ATOM 2989 O O . PRO A 1 405 ? -10.060 -16.068 -6.966 1.00 98.00 405 PRO A O 1
ATOM 2992 N N . THR A 1 406 ? -11.629 -17.535 -6.353 1.00 96.81 406 THR A N 1
ATOM 2993 C CA . THR A 1 406 ? -11.032 -18.637 -7.105 1.00 96.81 406 THR A CA 1
ATOM 2994 C C . THR A 1 406 ? -11.170 -18.385 -8.609 1.00 96.81 406 THR A C 1
ATOM 2996 O O . THR A 1 406 ? -12.087 -17.696 -9.063 1.00 96.81 406 THR A O 1
ATOM 2999 N N . ALA A 1 407 ? -10.295 -18.990 -9.417 1.00 95.25 407 ALA A N 1
ATOM 3000 C CA . ALA A 1 407 ? -10.391 -18.885 -10.875 1.00 95.25 407 ALA A CA 1
ATOM 3001 C C . ALA A 1 407 ? -11.754 -19.368 -11.412 1.00 95.25 407 ALA A C 1
ATOM 3003 O O . ALA A 1 407 ? -12.257 -18.822 -12.392 1.00 95.25 407 ALA A O 1
ATOM 3004 N N . ALA A 1 408 ? -12.373 -20.353 -10.748 1.00 96.00 408 ALA A N 1
ATOM 3005 C CA . ALA A 1 408 ? -13.705 -20.848 -11.082 1.00 96.00 408 ALA A CA 1
ATOM 3006 C C . ALA A 1 408 ? -14.806 -19.820 -10.771 1.00 96.00 408 ALA A C 1
ATOM 3008 O O . ALA A 1 408 ? -15.644 -19.573 -11.634 1.00 96.00 408 ALA A O 1
ATOM 3009 N N . GLU A 1 409 ? -14.780 -19.188 -9.591 1.00 97.81 409 GLU A N 1
ATOM 3010 C CA . GLU A 1 409 ? -15.720 -18.114 -9.229 1.00 97.81 409 GLU A CA 1
ATOM 3011 C C . GLU A 1 409 ? -15.586 -16.916 -10.180 1.00 97.81 409 GLU A C 1
ATOM 3013 O O . GLU A 1 409 ? -16.587 -16.434 -10.709 1.00 97.81 409 GLU A O 1
ATOM 3018 N N . ALA A 1 410 ? -14.353 -16.476 -10.464 1.00 97.44 410 ALA A N 1
ATOM 3019 C CA . ALA A 1 410 ? -14.100 -15.383 -11.400 1.00 97.44 410 ALA A CA 1
ATOM 3020 C C . ALA A 1 410 ? -14.606 -15.725 -12.810 1.00 97.44 410 ALA A C 1
ATOM 3022 O O . ALA A 1 410 ? -15.321 -14.937 -13.421 1.00 97.44 410 ALA A O 1
ATOM 3023 N N . ARG A 1 411 ? -14.298 -16.925 -13.319 1.00 96.06 411 ARG A N 1
ATOM 3024 C CA . ARG A 1 411 ? -14.761 -17.387 -14.635 1.00 96.06 411 ARG A CA 1
ATOM 3025 C C . ARG A 1 411 ? -16.284 -17.456 -14.718 1.00 96.06 411 ARG A C 1
ATOM 3027 O O . ARG A 1 411 ? -16.837 -17.011 -15.717 1.00 96.06 411 ARG A O 1
ATOM 3034 N N . ALA A 1 412 ? -16.941 -18.008 -13.698 1.00 96.38 412 ALA A N 1
ATOM 3035 C CA . ALA A 1 412 ? -18.396 -18.115 -13.657 1.00 96.38 412 ALA A CA 1
ATOM 3036 C C . ALA A 1 412 ? -19.053 -16.730 -13.676 1.00 96.38 412 ALA A C 1
ATOM 3038 O O . ALA A 1 412 ? -19.951 -16.498 -14.474 1.00 96.38 412 ALA A O 1
ATOM 3039 N N . PHE A 1 413 ? -18.548 -15.787 -12.875 1.00 97.06 413 PHE A N 1
ATOM 3040 C CA . PHE A 1 413 ? -19.064 -14.419 -12.843 1.00 97.06 413 PHE A CA 1
ATOM 3041 C C . PHE A 1 413 ? -18.843 -13.656 -14.159 1.00 97.06 413 PHE A C 1
ATOM 3043 O O . PHE A 1 413 ? -19.708 -12.904 -14.604 1.00 97.06 413 PHE A O 1
ATOM 3050 N N . LEU A 1 414 ? -17.684 -13.844 -14.795 1.00 94.62 414 LEU A N 1
ATOM 3051 C CA . LEU A 1 414 ? -17.361 -13.207 -16.076 1.00 94.62 414 LEU A CA 1
ATOM 3052 C C . LEU A 1 414 ? -18.167 -13.774 -17.252 1.00 94.62 414 LEU A C 1
ATOM 3054 O O . LEU A 1 414 ? -18.290 -13.093 -18.263 1.00 94.62 414 LEU A O 1
ATOM 3058 N N . ALA A 1 415 ? -18.668 -15.006 -17.134 1.00 93.75 415 ALA A N 1
ATOM 3059 C CA . ALA A 1 415 ? -19.518 -15.652 -18.133 1.00 93.75 415 ALA A CA 1
ATOM 3060 C C . ALA A 1 415 ? -21.022 -15.436 -17.887 1.00 93.75 415 ALA A C 1
ATOM 3062 O O . ALA A 1 415 ? -21.832 -15.826 -18.722 1.00 93.75 415 ALA A O 1
ATOM 3063 N N . ASP A 1 416 ? -21.393 -14.873 -16.736 1.00 92.25 416 ASP A N 1
ATOM 3064 C CA . ASP A 1 416 ? -22.772 -14.549 -16.384 1.00 92.25 416 ASP A CA 1
ATOM 3065 C C . ASP A 1 416 ? -23.166 -13.220 -17.047 1.00 92.25 416 ASP A C 1
ATOM 3067 O O . ASP A 1 416 ? -22.540 -12.187 -16.797 1.00 92.25 416 ASP A O 1
ATOM 3071 N N . ASP A 1 417 ? -24.189 -13.245 -17.897 1.00 89.62 417 ASP A N 1
ATOM 3072 C CA . ASP A 1 417 ? -24.709 -12.072 -18.613 1.00 89.62 417 ASP A CA 1
ATOM 3073 C C . ASP A 1 417 ? -25.998 -11.516 -17.978 1.00 89.62 417 ASP A C 1
ATOM 3075 O O . ASP A 1 417 ? -26.580 -10.555 -18.486 1.00 89.62 417 ASP A O 1
ATOM 3079 N N . GLU A 1 418 ? -26.453 -12.086 -16.857 1.00 90.88 418 GLU A N 1
ATOM 3080 C CA . GLU A 1 418 ? -27.664 -11.625 -16.182 1.00 90.88 418 GLU A CA 1
ATOM 3081 C C . GLU A 1 418 ? -27.469 -10.222 -15.568 1.00 90.88 418 GLU A C 1
ATOM 3083 O O . GLU A 1 418 ? -26.440 -9.938 -14.936 1.00 90.88 418 GLU A O 1
ATOM 3088 N N . PRO A 1 419 ? -28.469 -9.329 -15.678 1.00 87.81 419 PRO A N 1
ATOM 3089 C CA . PRO A 1 419 ? -28.346 -7.932 -15.255 1.00 87.81 419 PRO A CA 1
ATOM 3090 C C . PRO A 1 419 ? -28.166 -7.756 -13.737 1.00 87.81 419 PRO A C 1
ATOM 3092 O O . PRO A 1 419 ? -27.612 -6.754 -13.287 1.00 87.81 419 PRO A O 1
ATOM 3095 N N . ASP A 1 420 ? -28.604 -8.722 -12.933 1.00 92.44 420 ASP A N 1
ATOM 3096 C CA . ASP A 1 420 ? -28.538 -8.726 -11.469 1.00 92.44 420 ASP A CA 1
ATOM 3097 C C . ASP A 1 420 ? -27.334 -9.514 -10.911 1.00 92.44 420 ASP A C 1
ATOM 3099 O O . ASP A 1 420 ? -27.205 -9.655 -9.688 1.00 92.44 420 ASP A O 1
ATOM 3103 N N . LYS A 1 421 ? -26.406 -9.987 -11.761 1.00 94.81 421 LYS A N 1
ATOM 3104 C CA . LYS A 1 421 ? -25.230 -10.770 -11.332 1.00 94.81 421 LYS A CA 1
ATOM 3105 C C . LYS A 1 421 ? -24.399 -10.088 -10.242 1.00 94.81 421 LYS A C 1
ATOM 3107 O O . LYS A 1 421 ? -23.936 -10.745 -9.311 1.00 94.81 421 LYS A O 1
ATOM 3112 N N . ARG A 1 422 ? -24.243 -8.756 -10.311 1.00 94.94 422 ARG A N 1
ATOM 3113 C CA . ARG A 1 422 ? -23.504 -7.961 -9.311 1.00 94.94 422 ARG A CA 1
ATOM 3114 C C . ARG A 1 422 ? -24.207 -7.973 -7.953 1.00 94.94 422 ARG A C 1
ATOM 3116 O O . ARG A 1 422 ? -23.544 -8.190 -6.943 1.00 94.94 422 ARG A O 1
ATOM 3123 N N . SER A 1 423 ? -25.533 -7.814 -7.924 1.00 95.88 423 SER A N 1
ATOM 3124 C CA . SER A 1 423 ? -26.318 -7.920 -6.686 1.00 95.88 423 SER A CA 1
ATOM 3125 C C . SER A 1 423 ? -26.310 -9.321 -6.097 1.00 95.88 423 SER A C 1
ATOM 3127 O O . SER A 1 423 ? -26.069 -9.452 -4.900 1.00 95.88 423 SER A O 1
ATOM 3129 N N . ARG A 1 424 ? -26.461 -10.364 -6.924 1.00 96.88 424 ARG A N 1
ATOM 3130 C CA . ARG A 1 424 ? -26.356 -11.750 -6.450 1.00 96.88 424 ARG A CA 1
ATOM 3131 C C . ARG A 1 424 ? -24.984 -12.048 -5.860 1.00 96.88 424 ARG A C 1
ATOM 3133 O O . ARG A 1 424 ? -24.903 -12.693 -4.821 1.00 96.88 424 ARG A O 1
ATOM 3140 N N . LEU A 1 425 ? -23.912 -11.565 -6.496 1.00 98.12 425 LEU A N 1
ATOM 3141 C CA . LEU A 1 425 ? -22.561 -11.742 -5.972 1.00 98.12 425 LEU A CA 1
ATOM 3142 C C . LEU A 1 425 ? -22.383 -11.026 -4.628 1.00 98.12 425 LEU A C 1
ATOM 3144 O O . LEU A 1 425 ? -21.839 -11.628 -3.709 1.00 98.12 425 LEU A O 1
ATOM 3148 N N . VAL A 1 426 ? -22.846 -9.776 -4.502 1.00 98.38 426 VAL A N 1
ATOM 3149 C CA . VAL A 1 426 ? -22.797 -9.023 -3.234 1.00 98.38 426 VAL A CA 1
ATOM 3150 C C . VAL A 1 426 ? -23.529 -9.772 -2.121 1.00 98.38 426 VAL A C 1
ATOM 3152 O O . VAL A 1 426 ? -22.964 -9.952 -1.045 1.00 98.38 426 VAL A O 1
ATOM 3155 N N . ASP A 1 427 ? -24.740 -10.258 -2.391 1.00 98.19 427 ASP A N 1
ATOM 3156 C CA . ASP A 1 427 ? -25.526 -11.022 -1.418 1.00 98.19 427 ASP A CA 1
ATOM 3157 C C . ASP A 1 427 ? -24.806 -12.324 -1.024 1.00 98.19 427 ASP A C 1
ATOM 3159 O O . ASP A 1 427 ? -24.648 -12.618 0.161 1.00 98.19 427 ASP A O 1
ATOM 3163 N N . ALA A 1 428 ? -24.247 -13.047 -2.001 1.00 98.06 428 ALA A N 1
ATOM 3164 C CA . ALA A 1 428 ? -23.504 -14.280 -1.756 1.00 98.06 428 ALA A CA 1
ATOM 3165 C C . ALA A 1 428 ? -22.240 -14.068 -0.904 1.00 98.06 428 ALA A C 1
ATOM 3167 O O . ALA A 1 428 ? -21.965 -14.871 -0.013 1.00 98.06 428 ALA A O 1
ATOM 3168 N N . VAL A 1 429 ? -21.458 -13.008 -1.148 1.00 97.94 429 VAL A N 1
ATOM 3169 C CA . VAL A 1 429 ? -20.248 -12.754 -0.347 1.00 97.94 429 VAL A CA 1
ATOM 3170 C C . VAL A 1 429 ? -20.580 -12.246 1.056 1.00 97.94 429 VAL A C 1
ATOM 3172 O O . VAL A 1 429 ? -19.876 -12.587 1.998 1.00 97.94 429 VAL A O 1
ATOM 3175 N N . LEU A 1 430 ? -21.658 -11.483 1.248 1.00 97.88 430 LEU A N 1
ATOM 3176 C CA . LEU A 1 430 ? -22.034 -11.006 2.584 1.00 97.88 430 LEU A CA 1
ATOM 3177 C C . LEU A 1 430 ? -22.499 -12.138 3.511 1.00 97.88 430 LEU A C 1
ATOM 3179 O O . LEU A 1 430 ? -22.399 -12.005 4.732 1.00 97.88 430 LEU A O 1
ATOM 3183 N N . ASP A 1 431 ? -22.965 -13.260 2.962 1.00 96.69 431 ASP A N 1
ATOM 3184 C CA . ASP A 1 431 ? -23.391 -14.437 3.731 1.00 96.69 431 ASP A CA 1
ATOM 3185 C C . ASP A 1 431 ? -22.289 -15.470 3.981 1.00 96.69 431 ASP A C 1
ATOM 3187 O O . ASP A 1 431 ? -22.476 -16.418 4.749 1.00 96.69 431 ASP A O 1
ATOM 3191 N N . ARG A 1 432 ? -21.103 -15.266 3.407 1.00 96.88 432 ARG A N 1
ATOM 3192 C CA . ARG A 1 432 ? -19.957 -16.147 3.624 1.00 96.88 432 ARG A CA 1
ATOM 3193 C C . ARG A 1 432 ? -19.365 -16.000 5.033 1.00 96.88 432 ARG A C 1
ATOM 3195 O O . ARG A 1 432 ? -19.265 -14.887 5.548 1.00 96.88 432 ARG A O 1
ATOM 3202 N N . PRO A 1 433 ? -18.890 -17.092 5.661 1.00 95.62 433 PRO A N 1
ATOM 3203 C CA . PRO A 1 433 ? -18.259 -17.026 6.980 1.00 95.62 433 PRO A CA 1
ATOM 3204 C C . PRO A 1 433 ? -16.988 -16.164 6.992 1.00 95.62 433 PRO A C 1
ATOM 3206 O O . PRO A 1 433 ? -16.668 -15.567 8.019 1.00 95.62 433 PRO A O 1
ATOM 3209 N N . GLU A 1 434 ? -16.287 -16.046 5.860 1.00 96.56 434 GLU A N 1
ATOM 3210 C CA . GLU A 1 434 ? -15.098 -15.201 5.734 1.00 96.56 434 GLU A CA 1
ATOM 3211 C C . GLU A 1 434 ? -15.403 -13.709 5.922 1.00 96.56 434 GLU A C 1
ATOM 3213 O O . GLU A 1 434 ? -14.522 -12.981 6.376 1.00 96.56 434 GLU A O 1
ATOM 3218 N N . PHE A 1 435 ? -16.640 -13.257 5.663 1.00 97.75 435 PHE A N 1
ATOM 3219 C CA . PHE A 1 435 ? -17.066 -11.895 6.000 1.00 97.75 435 PHE A CA 1
ATOM 3220 C C . PHE A 1 435 ? -16.910 -11.636 7.501 1.00 97.75 435 PHE A C 1
ATOM 3222 O O . PHE A 1 435 ? -16.296 -10.652 7.907 1.00 97.75 435 PHE A O 1
ATOM 3229 N N . ALA A 1 436 ? -17.413 -12.549 8.338 1.00 97.50 436 ALA A N 1
ATOM 3230 C CA . ALA A 1 436 ? -17.325 -12.409 9.786 1.00 97.50 436 ALA A CA 1
ATOM 3231 C C . ALA A 1 436 ? -15.870 -12.438 10.271 1.00 97.50 436 ALA A C 1
ATOM 3233 O O . ALA A 1 436 ? -15.503 -11.608 11.097 1.00 97.50 436 ALA A O 1
ATOM 3234 N N . ALA A 1 437 ? -15.036 -13.329 9.726 1.00 97.00 437 ALA A N 1
ATOM 3235 C CA . ALA A 1 437 ? -13.618 -13.413 10.080 1.00 97.00 437 ALA A CA 1
ATOM 3236 C C . ALA A 1 437 ? -12.853 -12.129 9.711 1.00 97.00 437 ALA A C 1
ATOM 3238 O O . ALA A 1 437 ? -12.132 -11.567 10.536 1.00 97.00 437 ALA A O 1
ATOM 3239 N N . PHE A 1 438 ? -13.049 -11.619 8.492 1.00 98.00 438 PHE A N 1
ATOM 3240 C CA . PHE A 1 438 ? -12.351 -10.421 8.030 1.00 98.00 438 PHE A CA 1
ATOM 3241 C C . PHE A 1 438 ? -12.812 -9.159 8.768 1.00 98.00 438 PHE A C 1
ATOM 3243 O O . PHE A 1 438 ? -11.997 -8.332 9.181 1.00 98.00 438 PHE A O 1
ATOM 3250 N N . GLN A 1 439 ? -14.116 -9.037 9.020 1.00 97.75 439 GLN A N 1
ATOM 3251 C CA . GLN A 1 439 ? -14.646 -7.951 9.835 1.00 97.75 439 GLN A CA 1
ATOM 3252 C C . GLN A 1 439 ? -14.210 -8.069 11.302 1.00 97.75 439 GLN A C 1
ATOM 3254 O O . GLN A 1 439 ? -13.914 -7.047 11.921 1.00 97.75 439 GLN A O 1
ATOM 3259 N N . ALA A 1 440 ? -14.098 -9.282 11.851 1.00 98.00 440 ALA A N 1
ATOM 3260 C CA . ALA A 1 440 ? -13.587 -9.500 13.202 1.00 98.00 440 ALA A CA 1
ATOM 3261 C C . ALA A 1 440 ? -12.140 -9.031 13.339 1.00 98.00 440 ALA A C 1
ATOM 3263 O O . ALA A 1 440 ? -11.829 -8.366 14.318 1.00 98.00 440 ALA A O 1
ATOM 3264 N N . MET A 1 441 ? -11.281 -9.291 12.351 1.00 97.25 441 MET A N 1
ATOM 3265 C CA . MET A 1 441 ? -9.902 -8.793 12.337 1.00 97.25 441 MET A CA 1
ATOM 3266 C C . MET A 1 441 ? -9.847 -7.262 12.451 1.00 97.25 441 MET A C 1
ATOM 3268 O O . MET A 1 441 ? -9.149 -6.732 13.316 1.00 97.25 441 MET A O 1
ATOM 3272 N N . ARG A 1 442 ? -10.665 -6.551 11.665 1.00 96.69 442 ARG A N 1
ATOM 3273 C CA . ARG A 1 442 ? -10.762 -5.082 11.724 1.00 96.69 442 ARG A CA 1
ATOM 3274 C C . ARG A 1 442 ? -11.308 -4.584 13.060 1.00 96.69 442 ARG A C 1
ATOM 3276 O O . ARG A 1 442 ? -10.845 -3.574 13.584 1.00 96.69 442 ARG A O 1
ATOM 3283 N N . TRP A 1 443 ? -12.280 -5.288 13.635 1.00 97.75 443 TRP A N 1
ATOM 3284 C CA . TRP A 1 443 ? -12.780 -4.987 14.975 1.00 97.75 443 TRP A CA 1
ATOM 3285 C C . TRP A 1 443 ? -11.739 -5.273 16.059 1.00 97.75 443 TRP A C 1
ATOM 3287 O O . TRP A 1 443 ? -11.637 -4.500 17.005 1.00 97.75 443 TRP A O 1
ATOM 3297 N N . CYS A 1 444 ? -10.927 -6.318 15.915 1.00 97.75 444 CYS A N 1
ATOM 3298 C CA . CYS A 1 444 ? -9.844 -6.636 16.837 1.00 97.75 444 CYS A CA 1
ATOM 3299 C C . CYS A 1 444 ? -8.794 -5.522 16.903 1.00 97.75 444 CYS A C 1
ATOM 3301 O O . CYS A 1 444 ? -8.295 -5.246 17.997 1.00 97.75 444 CYS A O 1
ATOM 3303 N N . ASP A 1 445 ? -8.504 -4.855 15.780 1.00 95.88 445 ASP A N 1
ATOM 3304 C CA . ASP A 1 445 ? -7.625 -3.680 15.752 1.00 95.88 445 ASP A CA 1
ATOM 3305 C C . ASP A 1 445 ? -8.178 -2.554 16.643 1.00 95.88 445 ASP A C 1
ATOM 3307 O O . ASP A 1 445 ? -7.479 -2.020 17.501 1.00 95.88 445 ASP A O 1
ATOM 3311 N N . LEU A 1 446 ? -9.469 -2.247 16.504 1.00 95.75 446 LEU A N 1
ATOM 3312 C CA . LEU A 1 446 ? -10.147 -1.163 17.229 1.00 95.75 446 LEU A CA 1
ATOM 3313 C C . LEU A 1 446 ? -10.396 -1.481 18.706 1.00 95.75 446 LEU A C 1
ATOM 3315 O O . LEU A 1 446 ? -10.359 -0.600 19.568 1.00 95.75 446 LEU A O 1
ATOM 3319 N N . LEU A 1 447 ? -10.666 -2.751 18.997 1.00 97.44 447 LEU A N 1
ATOM 3320 C CA . LEU A 1 447 ? -10.978 -3.261 20.328 1.00 97.44 447 LEU A CA 1
ATOM 3321 C C . LEU A 1 447 ? -9.728 -3.700 21.102 1.00 97.44 447 LEU A C 1
ATOM 3323 O O . LEU A 1 447 ? -9.869 -4.213 22.213 1.00 97.44 447 LEU A O 1
ATOM 3327 N N . ARG A 1 448 ? -8.528 -3.454 20.547 1.00 96.88 448 ARG A N 1
ATOM 3328 C CA . ARG A 1 448 ? -7.220 -3.713 21.173 1.00 96.88 448 ARG A CA 1
ATOM 3329 C C . ARG A 1 448 ? -7.066 -5.170 21.609 1.00 96.88 448 ARG A C 1
ATOM 3331 O O . ARG A 1 448 ? -6.736 -5.474 22.753 1.00 96.88 448 ARG A O 1
ATOM 3338 N N . VAL A 1 449 ? -7.353 -6.103 20.706 1.00 96.81 449 VAL A N 1
ATOM 3339 C CA . VAL A 1 449 ? -7.269 -7.538 21.008 1.00 96.81 449 VAL A CA 1
ATOM 3340 C C . VAL A 1 449 ? -5.812 -8.004 20.901 1.00 96.81 449 VAL A C 1
ATOM 3342 O O . VAL A 1 449 ? -5.327 -8.337 19.815 1.00 96.81 449 VAL A O 1
ATOM 3345 N N . LYS A 1 450 ? -5.109 -7.977 22.043 1.00 94.69 450 LYS A N 1
ATOM 3346 C CA . LYS A 1 450 ? -3.667 -8.251 22.161 1.00 94.69 450 LYS A CA 1
ATOM 3347 C C . LYS A 1 450 ? -3.293 -8.893 23.503 1.00 94.69 450 LYS A C 1
ATOM 3349 O O . LYS A 1 450 ? -3.760 -8.458 24.561 1.00 94.69 450 LYS A O 1
ATOM 3354 N N . ALA A 1 451 ? -2.434 -9.915 23.470 1.00 93.62 451 ALA A N 1
ATOM 3355 C CA . ALA A 1 451 ? -2.014 -10.643 24.669 1.00 93.62 451 ALA A CA 1
ATOM 3356 C C . ALA A 1 451 ? -0.901 -9.928 25.447 1.00 93.62 451 ALA A C 1
ATOM 3358 O O . ALA A 1 451 ? -0.909 -9.966 26.678 1.00 93.62 451 ALA A O 1
ATOM 3359 N N . GLU A 1 452 ? 0.033 -9.290 24.744 1.00 91.88 452 GLU A N 1
ATOM 3360 C CA . GLU A 1 452 ? 1.210 -8.614 25.302 1.00 91.88 452 GLU A CA 1
ATOM 3361 C C . GLU A 1 452 ? 0.912 -7.188 25.795 1.00 91.88 452 GLU A C 1
ATOM 3363 O O . GLU A 1 452 ? -0.156 -6.612 25.556 1.00 91.88 452 GLU A O 1
ATOM 3368 N N . PHE A 1 453 ? 1.890 -6.601 26.486 1.00 88.19 453 PHE A N 1
ATOM 3369 C CA . PHE A 1 453 ? 1.940 -5.180 26.810 1.00 88.19 453 PHE A CA 1
ATOM 3370 C C . PHE A 1 453 ? 1.752 -4.302 25.551 1.00 88.19 453 PHE A C 1
ATOM 3372 O O . PHE A 1 453 ? 2.266 -4.651 24.487 1.00 88.19 453 PHE A O 1
ATOM 3379 N N . PRO A 1 454 ? 1.033 -3.164 25.644 1.00 92.31 454 PRO A N 1
ATOM 3380 C CA . PRO A 1 454 ? 0.447 -2.548 26.842 1.00 92.31 454 PRO A CA 1
ATOM 3381 C C . PRO A 1 454 ? -0.911 -3.120 27.277 1.00 92.31 454 PRO A C 1
ATOM 3383 O O . PRO A 1 454 ? -1.330 -2.886 28.411 1.00 92.31 454 PRO A O 1
ATOM 3386 N N . ILE A 1 455 ? -1.584 -3.904 26.432 1.00 93.31 455 ILE A N 1
ATOM 3387 C CA . ILE A 1 455 ? -2.968 -4.352 26.664 1.00 93.31 455 ILE A CA 1
ATOM 3388 C C . ILE A 1 455 ? -3.049 -5.473 27.718 1.00 93.31 455 ILE A C 1
ATOM 3390 O O . ILE A 1 455 ? -3.895 -5.452 28.622 1.00 93.31 455 ILE A O 1
ATOM 3394 N N . ASN A 1 456 ? -2.128 -6.438 27.656 1.00 91.19 456 ASN A N 1
ATOM 3395 C CA . ASN A 1 456 ? -1.987 -7.519 28.631 1.00 91.19 456 ASN A CA 1
ATOM 3396 C C . ASN A 1 456 ? -3.264 -8.358 28.842 1.00 91.19 456 ASN A C 1
ATOM 3398 O O . ASN A 1 456 ? -3.593 -8.661 29.995 1.00 91.19 456 ASN A O 1
ATOM 3402 N N . LEU A 1 457 ? -4.022 -8.712 27.795 1.00 93.00 457 LEU A N 1
ATOM 3403 C CA . LEU A 1 457 ? -5.225 -9.547 27.971 1.00 93.00 457 LEU A CA 1
ATOM 3404 C C . LEU A 1 457 ? -4.902 -10.998 28.328 1.00 93.00 457 LEU A C 1
ATOM 3406 O O . LEU A 1 457 ? -5.708 -11.646 28.988 1.00 93.00 457 LEU A O 1
ATOM 3410 N N . TRP A 1 458 ? -3.714 -11.475 27.957 1.00 90.50 458 TRP A N 1
ATOM 3411 C CA . TRP A 1 458 ? -3.329 -12.885 27.962 1.00 90.50 458 TRP A CA 1
ATOM 3412 C C . TRP A 1 458 ? -4.061 -13.739 26.912 1.00 90.50 458 TRP A C 1
ATOM 3414 O O . TRP A 1 458 ? -5.191 -13.434 26.524 1.00 90.50 458 TRP A O 1
ATOM 3424 N N . PRO A 1 459 ? -3.436 -14.833 26.442 1.00 89.69 459 PRO A N 1
ATOM 3425 C CA . PRO A 1 459 ? -3.900 -15.574 25.266 1.00 89.69 459 PRO A CA 1
ATOM 3426 C C . PRO A 1 459 ? -5.305 -16.154 25.419 1.00 89.69 459 PRO A C 1
ATOM 3428 O O . PRO A 1 459 ? -6.089 -16.114 24.474 1.00 89.69 459 PRO A O 1
ATOM 3431 N N . ASN A 1 460 ? -5.663 -16.626 26.617 1.00 89.88 460 ASN A N 1
ATOM 3432 C CA . ASN A 1 460 ? -6.995 -17.172 26.883 1.00 89.88 460 ASN A CA 1
ATOM 3433 C C . ASN A 1 460 ? -8.092 -16.117 26.679 1.00 89.88 460 ASN A C 1
ATOM 3435 O O . ASN A 1 460 ? -9.088 -16.395 26.010 1.00 89.88 460 ASN A O 1
ATOM 3439 N N . ALA A 1 461 ? -7.895 -14.901 27.202 1.00 94.31 461 ALA A N 1
ATOM 3440 C CA . ALA A 1 461 ? -8.844 -13.809 27.011 1.00 94.31 461 ALA A CA 1
ATOM 3441 C C . ALA A 1 461 ? -8.854 -13.323 25.559 1.00 94.31 461 ALA A C 1
ATOM 3443 O O . ALA A 1 461 ? -9.927 -13.109 25.010 1.00 94.31 461 ALA A O 1
ATOM 3444 N N . VAL A 1 462 ? -7.688 -13.208 24.910 1.00 95.19 462 VAL A N 1
ATOM 3445 C CA . VAL A 1 462 ? -7.582 -12.830 23.488 1.00 95.19 462 VAL A CA 1
ATOM 3446 C C . VAL A 1 462 ? -8.380 -13.777 22.601 1.00 95.19 462 VAL A C 1
ATOM 3448 O O . VAL A 1 462 ? -9.202 -13.330 21.804 1.00 95.19 462 VAL A O 1
ATOM 3451 N N . GLN A 1 463 ? -8.186 -15.086 22.765 1.00 92.94 463 GLN A N 1
ATOM 3452 C CA . GLN A 1 463 ? -8.899 -16.088 21.981 1.00 92.94 463 GLN A CA 1
ATOM 3453 C C . GLN A 1 463 ? -10.395 -16.093 22.288 1.00 92.94 463 GLN A C 1
ATOM 3455 O O . GLN A 1 463 ? -11.205 -16.286 21.385 1.00 92.94 463 GLN A O 1
ATOM 3460 N N . ALA A 1 464 ? -10.790 -15.943 23.554 1.00 95.75 464 ALA A N 1
ATOM 3461 C CA . ALA A 1 464 ? -12.202 -15.866 23.918 1.00 95.75 464 ALA A CA 1
ATOM 3462 C C . ALA A 1 464 ? -12.859 -14.607 23.330 1.00 95.75 464 ALA A C 1
ATOM 3464 O O . ALA A 1 464 ? -13.967 -14.675 22.802 1.00 95.75 464 ALA A O 1
ATOM 3465 N N . TYR A 1 465 ? -12.153 -13.476 23.371 1.00 97.81 465 TYR A N 1
ATOM 3466 C CA . TYR A 1 465 ? -12.663 -12.193 22.917 1.00 97.81 465 TYR A CA 1
ATOM 3467 C C . TYR A 1 465 ? -12.764 -12.120 21.395 1.00 97.81 465 TYR A C 1
ATOM 3469 O O . TYR A 1 465 ? -13.820 -11.758 20.883 1.00 97.81 465 TYR A O 1
ATOM 3477 N N . GLN A 1 466 ? -11.730 -12.547 20.662 1.00 96.94 466 GLN A N 1
ATOM 3478 C CA . GLN A 1 466 ? -11.797 -12.614 19.201 1.00 96.94 466 GLN A CA 1
ATOM 3479 C C . GLN A 1 466 ? -12.920 -13.546 18.730 1.00 96.94 466 GLN A C 1
ATOM 3481 O O . GLN A 1 466 ? -13.692 -13.153 17.857 1.00 96.94 466 GLN A O 1
ATOM 3486 N N . ARG A 1 467 ? -13.069 -14.731 19.343 1.00 96.88 467 ARG A N 1
ATOM 3487 C CA . ARG A 1 467 ? -14.166 -15.656 19.013 1.00 96.88 467 ARG A CA 1
ATOM 3488 C C . ARG A 1 467 ? -15.531 -15.025 19.252 1.00 96.88 467 ARG A C 1
ATOM 3490 O O . ARG A 1 467 ? -16.405 -15.139 18.402 1.00 96.88 467 ARG A O 1
ATOM 3497 N N . TRP A 1 468 ? -15.707 -14.319 20.370 1.00 98.19 468 TRP A N 1
ATOM 3498 C CA . TRP A 1 468 ? -16.951 -13.604 20.648 1.00 98.19 468 TRP A CA 1
ATOM 3499 C C . TRP A 1 468 ? -17.244 -12.521 19.598 1.00 98.19 468 TRP A C 1
ATOM 3501 O O . TRP A 1 468 ? -18.382 -12.430 19.134 1.00 98.19 468 TRP A O 1
ATOM 3511 N N . ILE A 1 469 ? -16.236 -11.744 19.178 1.00 98.50 469 ILE A N 1
ATOM 3512 C CA . ILE A 1 469 ? -16.384 -10.727 18.123 1.00 98.50 469 ILE A CA 1
ATOM 3513 C C . ILE A 1 469 ? -16.815 -11.390 16.808 1.00 98.50 469 ILE A C 1
ATOM 3515 O O . ILE A 1 469 ? -17.824 -11.000 16.219 1.00 98.50 469 ILE A O 1
ATOM 3519 N N . GLU A 1 470 ? -16.087 -12.416 16.365 1.00 98.06 470 GLU A N 1
ATOM 3520 C CA . GLU A 1 470 ? -16.380 -13.125 15.117 1.00 98.06 470 GLU A CA 1
ATOM 3521 C C . GLU A 1 470 ? -17.760 -13.785 15.143 1.00 98.06 470 GLU A C 1
ATOM 3523 O O . GLU A 1 470 ? -18.537 -13.621 14.204 1.00 98.06 470 GLU A O 1
ATOM 3528 N N . ASP A 1 471 ? -18.114 -14.471 16.229 1.00 98.00 471 ASP A N 1
ATOM 3529 C CA . ASP A 1 471 ? -19.417 -15.118 16.359 1.00 98.00 471 ASP A CA 1
ATOM 3530 C C . ASP A 1 471 ? -20.568 -14.113 16.440 1.00 98.00 471 ASP A C 1
ATOM 3532 O O . ASP A 1 471 ? -21.681 -14.437 16.018 1.00 98.00 471 ASP A O 1
ATOM 3536 N N . SER A 1 472 ? -20.335 -12.914 16.981 1.00 98.12 472 SER A N 1
ATOM 3537 C CA . SER A 1 472 ? -21.334 -11.838 17.002 1.00 98.12 472 SER A CA 1
ATOM 3538 C C . SER A 1 472 ? -21.608 -11.328 15.589 1.00 98.12 472 SER A C 1
ATOM 3540 O O . SER A 1 472 ? -22.765 -11.204 15.191 1.00 98.12 472 SER A O 1
ATOM 3542 N N . LEU A 1 473 ? -20.556 -11.125 14.791 1.00 97.06 473 LEU A N 1
ATOM 3543 C CA . LEU A 1 473 ? -20.672 -10.709 13.390 1.00 97.06 473 LEU A CA 1
ATOM 3544 C C . LEU A 1 473 ? -21.287 -11.812 12.519 1.00 97.06 473 LEU A C 1
ATOM 3546 O O . LEU A 1 473 ? -22.166 -11.542 11.703 1.00 97.06 473 LEU A O 1
ATOM 3550 N N . ARG A 1 474 ? -20.878 -13.068 12.727 1.00 96.56 474 ARG A N 1
ATOM 3551 C CA . ARG A 1 474 ? -21.388 -14.236 11.993 1.00 96.56 474 ARG A CA 1
ATOM 3552 C C . ARG A 1 474 ? -22.880 -14.451 12.217 1.00 96.56 474 ARG A C 1
ATOM 3554 O O . ARG A 1 474 ? -23.595 -14.776 11.275 1.00 96.56 474 ARG A O 1
ATOM 3561 N N . ARG A 1 475 ? -23.352 -14.258 13.452 1.00 96.38 475 ARG A N 1
ATOM 3562 C CA . ARG A 1 475 ? -24.775 -14.353 13.812 1.00 96.38 475 ARG A CA 1
ATOM 3563 C C . ARG A 1 475 ? -25.590 -13.121 13.411 1.00 96.38 475 ARG A C 1
ATOM 3565 O O . ARG A 1 475 ? -26.796 -13.127 13.625 1.00 96.38 475 ARG A O 1
ATOM 3572 N N . GLY A 1 476 ? -24.955 -12.087 12.853 1.00 95.62 476 GLY A N 1
ATOM 3573 C CA . GLY A 1 476 ? -25.628 -10.843 12.491 1.00 95.62 476 GLY A CA 1
ATOM 3574 C C . GLY A 1 476 ? -26.157 -10.085 13.707 1.00 95.62 476 GLY A C 1
ATOM 3575 O O . GLY A 1 476 ? -27.260 -9.553 13.652 1.00 95.62 476 GLY A O 1
ATOM 3576 N N . MET A 1 477 ? -25.409 -10.067 14.820 1.00 97.88 477 MET A N 1
ATOM 3577 C CA . MET A 1 477 ? -25.781 -9.285 16.002 1.00 97.88 477 MET A CA 1
ATOM 3578 C C . MET A 1 477 ? -25.980 -7.810 15.605 1.00 97.88 477 MET A C 1
ATOM 3580 O O . MET A 1 477 ? -25.043 -7.208 15.065 1.00 97.88 477 MET A O 1
ATOM 3584 N N . PRO A 1 478 ? -27.156 -7.216 15.889 1.00 98.19 478 PRO A N 1
ATOM 3585 C CA . PRO A 1 478 ? -27.393 -5.794 15.668 1.00 98.19 478 PRO A CA 1
ATOM 3586 C C . PRO A 1 478 ? -26.329 -4.932 16.358 1.00 98.19 478 PRO A C 1
ATOM 3588 O O . PRO A 1 478 ? -25.901 -5.226 17.479 1.00 98.19 478 PRO A O 1
ATOM 3591 N N . TYR A 1 479 ? -25.851 -3.888 15.678 1.00 98.19 479 TYR A N 1
ATOM 3592 C CA . TYR A 1 479 ? -24.717 -3.103 16.175 1.00 98.19 479 TYR A CA 1
ATOM 3593 C C . TYR A 1 479 ? -25.000 -2.383 17.503 1.00 98.19 479 TYR A C 1
ATOM 3595 O O . TYR A 1 479 ? -24.109 -2.286 18.345 1.00 98.19 479 TYR A O 1
ATOM 3603 N N . ASP A 1 480 ? -26.233 -1.946 17.748 1.00 97.88 480 ASP A N 1
ATOM 3604 C CA . ASP A 1 480 ? -26.657 -1.406 19.045 1.00 97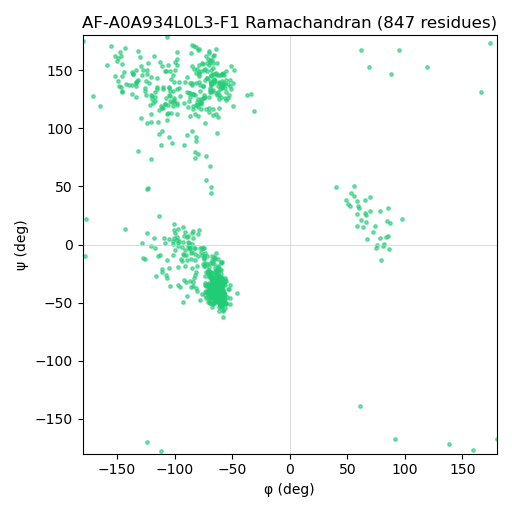.88 480 ASP A CA 1
ATOM 3605 C C . ASP A 1 480 ? -26.478 -2.417 20.185 1.00 97.88 480 ASP A C 1
ATOM 3607 O O . ASP A 1 480 ? -25.957 -2.072 21.248 1.00 97.88 480 ASP A O 1
ATOM 3611 N N . GLN A 1 481 ? -26.841 -3.681 19.954 1.00 98.31 481 GLN A N 1
ATOM 3612 C CA . GLN A 1 481 ? -26.644 -4.761 20.922 1.00 98.31 481 GLN A CA 1
ATOM 3613 C C . GLN A 1 481 ? -25.162 -5.069 21.124 1.00 98.31 481 GLN A C 1
ATOM 3615 O O . GLN A 1 481 ? -24.736 -5.268 22.263 1.00 98.31 481 GLN A O 1
ATOM 3620 N N . PHE A 1 482 ? -24.368 -5.060 20.051 1.00 98.38 482 PHE A N 1
ATOM 3621 C CA . PHE A 1 482 ? -22.917 -5.241 20.124 1.00 98.38 482 PHE A CA 1
ATOM 3622 C C . PHE A 1 482 ? -22.271 -4.168 21.015 1.00 98.38 482 PHE A C 1
ATOM 3624 O O . PHE A 1 482 ? -21.557 -4.489 21.966 1.00 98.38 482 PHE A O 1
ATOM 3631 N N . VAL A 1 483 ? -22.594 -2.894 20.776 1.00 98.31 483 VAL A N 1
ATOM 3632 C CA . VAL A 1 483 ? -22.080 -1.743 21.540 1.00 98.31 483 VAL A CA 1
ATOM 3633 C C . VAL A 1 483 ? -22.544 -1.786 22.994 1.00 98.31 483 VAL A C 1
ATOM 3635 O O . VAL A 1 483 ? -21.730 -1.656 23.911 1.00 98.31 483 VAL A O 1
ATOM 3638 N N . ARG A 1 484 ? -23.841 -2.020 23.227 1.00 98.44 484 ARG A N 1
ATOM 3639 C CA . ARG A 1 484 ? -24.418 -2.116 24.574 1.00 98.44 484 ARG A CA 1
ATOM 3640 C C . ARG A 1 484 ? -23.787 -3.246 25.383 1.00 98.44 484 ARG A C 1
ATOM 3642 O O . ARG A 1 484 ? -23.492 -3.051 26.561 1.00 98.44 484 ARG A O 1
ATOM 3649 N N . THR A 1 485 ? -23.540 -4.396 24.754 1.00 98.25 485 THR A N 1
ATOM 3650 C CA . THR A 1 485 ? -22.891 -5.547 25.397 1.00 98.25 485 THR A CA 1
ATOM 3651 C C . THR A 1 485 ? -21.466 -5.207 25.829 1.00 98.25 485 THR A C 1
ATOM 3653 O O . THR A 1 485 ? -21.095 -5.513 26.957 1.00 98.25 485 THR A O 1
ATOM 3656 N N . LEU A 1 486 ? -20.692 -4.509 24.991 1.00 98.25 486 LEU A N 1
ATOM 3657 C CA . LEU A 1 486 ? -19.325 -4.089 25.324 1.00 98.25 486 LEU A CA 1
ATOM 3658 C C . LEU A 1 486 ? -19.270 -3.028 26.435 1.00 98.25 486 LEU A C 1
ATOM 3660 O O . LEU A 1 486 ? -18.452 -3.134 27.349 1.00 98.25 486 LEU A O 1
ATOM 3664 N N . LEU A 1 487 ? -20.129 -2.003 26.378 1.00 97.81 487 LEU A N 1
ATOM 3665 C CA . LEU A 1 487 ? -20.113 -0.894 27.343 1.00 97.81 487 LEU A CA 1
ATOM 3666 C C . LEU A 1 487 ? -20.583 -1.321 28.740 1.00 97.81 487 LEU A C 1
ATOM 3668 O O . LEU A 1 487 ? -20.009 -0.895 29.748 1.00 97.81 487 LEU A O 1
ATOM 3672 N N . LEU A 1 488 ? -21.603 -2.180 28.810 1.00 97.81 488 LEU A N 1
ATOM 3673 C CA . LEU A 1 488 ? -22.194 -2.646 30.069 1.00 97.81 488 LEU A CA 1
ATOM 3674 C C . LEU A 1 488 ? -21.574 -3.953 30.583 1.00 97.81 488 LEU A C 1
ATOM 3676 O O . LEU A 1 488 ? -21.984 -4.458 31.631 1.00 97.81 488 LEU A O 1
ATOM 3680 N N . ALA A 1 489 ? -20.571 -4.485 29.880 1.00 97.12 489 ALA A N 1
ATOM 3681 C CA . ALA A 1 489 ? -19.947 -5.755 30.207 1.00 97.12 489 ALA A CA 1
ATOM 3682 C C . ALA A 1 489 ? -19.502 -5.828 31.677 1.00 97.12 489 ALA A C 1
ATOM 3684 O O . ALA A 1 489 ? -18.936 -4.883 32.242 1.00 97.12 489 ALA A O 1
ATOM 3685 N N . THR A 1 490 ? -19.778 -6.978 32.290 1.00 96.81 490 THR A N 1
ATOM 3686 C CA . THR A 1 490 ? -19.398 -7.341 33.657 1.00 96.81 490 THR A CA 1
ATOM 3687 C C . THR A 1 490 ? -19.123 -8.837 33.682 1.00 96.81 490 THR A C 1
ATOM 3689 O O . THR A 1 490 ? -19.892 -9.618 33.132 1.00 96.81 490 THR A O 1
ATOM 3692 N N . GLY A 1 491 ? -18.041 -9.246 34.332 1.00 97.31 491 GLY A N 1
ATOM 3693 C CA . GLY A 1 491 ? -17.659 -10.643 34.455 1.00 97.31 491 GLY A CA 1
ATOM 3694 C C . GLY A 1 491 ? -16.167 -10.866 34.266 1.00 97.31 491 GLY A C 1
ATOM 3695 O O . GLY A 1 491 ? -15.366 -9.934 34.231 1.00 97.31 491 GLY A O 1
ATOM 3696 N N . SER A 1 492 ? -15.813 -12.144 34.205 1.00 96.94 492 SER A N 1
ATOM 3697 C CA . SER A 1 492 ? -14.449 -12.616 33.987 1.00 96.94 492 SER A CA 1
ATOM 3698 C C . SER A 1 492 ? -13.984 -12.306 32.569 1.00 96.94 492 SER A C 1
ATOM 3700 O O . SER A 1 492 ? -14.679 -12.644 31.613 1.00 96.94 492 SER A O 1
ATOM 3702 N N . ASN A 1 493 ? -12.767 -11.791 32.419 1.00 94.00 493 ASN A N 1
ATOM 3703 C CA . ASN A 1 493 ? -12.115 -11.636 31.118 1.00 94.00 493 ASN A CA 1
ATOM 3704 C C . ASN A 1 493 ? -11.941 -12.958 30.333 1.00 94.00 493 ASN A C 1
ATOM 3706 O O . ASN A 1 493 ? -11.695 -12.922 29.129 1.00 94.00 493 ASN A O 1
ATOM 3710 N N . PHE A 1 494 ? -12.084 -14.125 30.971 1.00 94.06 494 PHE A N 1
ATOM 3711 C CA . PHE A 1 494 ? -12.048 -15.433 30.303 1.00 94.06 494 PHE A CA 1
ATOM 3712 C C . PHE A 1 494 ? -13.439 -15.997 29.986 1.00 94.06 494 PHE A C 1
ATOM 3714 O O . PHE A 1 494 ? -13.598 -16.667 28.967 1.00 94.06 494 PHE A O 1
ATOM 3721 N N . ARG A 1 495 ? -14.441 -15.760 30.849 1.00 94.88 495 ARG A N 1
ATOM 3722 C CA . ARG A 1 495 ? -15.786 -16.370 30.730 1.00 94.88 495 ARG A CA 1
ATOM 3723 C C . ARG A 1 495 ? -16.875 -15.423 30.227 1.00 94.88 495 ARG A C 1
ATOM 3725 O O . ARG A 1 495 ? -17.885 -15.904 29.730 1.00 94.88 495 ARG A O 1
ATOM 3732 N N . ALA A 1 496 ? -16.666 -14.117 30.341 1.00 97.06 496 ALA A N 1
ATOM 3733 C CA . ALA A 1 496 ? -17.510 -13.053 29.800 1.00 97.06 496 ALA A CA 1
ATOM 3734 C C . ALA A 1 496 ? -16.656 -12.205 28.840 1.00 97.06 496 ALA A C 1
ATOM 3736 O O . ALA A 1 496 ? -16.185 -11.129 29.228 1.00 97.06 496 ALA A O 1
ATOM 3737 N N . PRO A 1 497 ? -16.337 -12.716 27.634 1.00 96.12 497 PRO A N 1
ATOM 3738 C CA . PRO A 1 497 ? -15.284 -12.162 26.787 1.00 96.12 497 PRO A CA 1
ATOM 3739 C C . PRO A 1 497 ? -15.492 -10.690 26.413 1.00 96.12 497 PRO A C 1
ATOM 3741 O O . PRO A 1 497 ? -14.511 -9.971 26.265 1.00 96.12 497 PRO A O 1
ATOM 3744 N N . GLU A 1 498 ? -16.735 -10.219 26.336 1.00 97.50 498 GLU A N 1
ATOM 3745 C CA . GLU A 1 498 ? -17.121 -8.820 26.121 1.00 97.50 498 GLU A CA 1
ATOM 3746 C C . GLU A 1 498 ? -16.530 -7.848 27.162 1.00 97.50 498 GLU A C 1
ATOM 3748 O O . GLU A 1 498 ? -16.228 -6.697 26.840 1.00 97.50 498 GLU A O 1
ATOM 3753 N N . SER A 1 499 ? -16.267 -8.316 28.391 1.00 97.25 499 SER A N 1
ATOM 3754 C CA . SER A 1 499 ? -15.605 -7.532 29.449 1.00 97.25 499 SER A CA 1
ATOM 3755 C C . SER A 1 499 ? -14.184 -7.110 29.081 1.00 97.25 499 SER A C 1
ATOM 3757 O O . SER A 1 499 ? -13.658 -6.134 29.631 1.00 97.25 499 SER A O 1
ATOM 3759 N N . ASN A 1 500 ? -13.579 -7.789 28.099 1.00 97.62 500 ASN A N 1
ATOM 3760 C CA . ASN A 1 500 ? -12.261 -7.441 27.604 1.00 97.62 500 ASN A CA 1
ATOM 3761 C C . ASN A 1 500 ? -12.208 -6.060 26.966 1.00 97.62 500 ASN A C 1
ATOM 3763 O O . ASN A 1 500 ? -11.132 -5.481 26.970 1.00 97.62 500 ASN A O 1
ATOM 3767 N N . PHE A 1 501 ? -13.318 -5.477 26.499 1.00 97.69 501 PHE A N 1
ATOM 3768 C CA . PHE A 1 501 ? -13.294 -4.101 25.994 1.00 97.69 501 PHE A CA 1
ATOM 3769 C C . PHE A 1 501 ? -12.772 -3.108 27.040 1.00 97.69 501 PHE A C 1
ATOM 3771 O O . PHE A 1 501 ? -11.843 -2.347 26.761 1.00 97.69 501 PHE A O 1
ATOM 3778 N N . LEU A 1 502 ? -13.333 -3.154 28.254 1.00 97.00 502 LEU A N 1
ATOM 3779 C CA . LEU A 1 502 ? -12.939 -2.287 29.369 1.00 97.00 502 LEU A CA 1
ATOM 3780 C C . LEU A 1 502 ? -11.572 -2.698 29.923 1.00 97.00 502 LEU A C 1
ATOM 3782 O O . LEU A 1 502 ? -10.719 -1.858 30.200 1.00 97.00 502 LEU A O 1
ATOM 3786 N N . ARG A 1 503 ? -11.328 -4.008 30.024 1.00 95.88 503 ARG A N 1
ATOM 3787 C CA . ARG A 1 503 ? -10.065 -4.561 30.524 1.00 95.88 503 ARG A CA 1
ATOM 3788 C C . ARG A 1 503 ? -8.871 -4.317 29.587 1.00 95.88 503 ARG A C 1
ATOM 3790 O O . ARG A 1 503 ? -7.740 -4.249 30.072 1.00 95.88 503 ARG A O 1
ATOM 3797 N N . ALA A 1 504 ? -9.092 -4.188 28.282 1.00 95.81 504 ALA A N 1
ATOM 3798 C CA . ALA A 1 504 ? -8.060 -3.923 27.280 1.00 95.81 504 ALA A CA 1
ATOM 3799 C C . ALA A 1 504 ? -7.561 -2.471 27.303 1.00 95.81 504 ALA A C 1
ATOM 3801 O O . ALA A 1 504 ? -6.583 -2.149 26.636 1.00 95.81 504 ALA A O 1
ATOM 3802 N N . VAL A 1 505 ? -8.215 -1.566 28.035 1.00 95.38 505 VAL A N 1
ATOM 3803 C CA . VAL A 1 505 ? -7.759 -0.176 28.130 1.00 95.38 505 VAL A CA 1
ATOM 3804 C C . VAL A 1 505 ? -6.566 -0.098 29.086 1.00 95.38 505 VAL A C 1
ATOM 3806 O O . VAL A 1 505 ? -6.673 -0.459 30.258 1.00 95.38 505 VAL A O 1
ATOM 3809 N N . ALA A 1 506 ? -5.420 0.375 28.583 1.00 91.25 506 ALA A N 1
ATOM 3810 C CA . ALA A 1 506 ? -4.196 0.504 29.376 1.00 91.25 506 ALA A CA 1
ATOM 3811 C C . ALA A 1 506 ? -4.363 1.508 30.534 1.00 91.25 506 ALA A C 1
ATOM 3813 O O . ALA A 1 506 ? -4.009 1.211 31.675 1.00 91.25 506 ALA A O 1
ATOM 3814 N N . ASP A 1 507 ? -4.960 2.672 30.256 1.00 93.75 507 ASP A N 1
ATOM 3815 C CA . ASP A 1 507 ? -5.390 3.630 31.275 1.00 93.75 507 ASP A CA 1
ATOM 3816 C C . ASP A 1 507 ? -6.785 3.260 31.798 1.00 93.75 507 ASP A C 1
ATOM 3818 O O . ASP A 1 507 ? -7.810 3.589 31.202 1.00 93.75 507 ASP A O 1
ATOM 3822 N N . ARG A 1 508 ? -6.825 2.568 32.938 1.00 92.19 508 ARG A N 1
ATOM 3823 C CA . ARG A 1 508 ? -8.075 2.123 33.573 1.00 92.19 508 ARG A CA 1
ATOM 3824 C C . ARG A 1 508 ? -8.741 3.186 34.447 1.00 92.19 508 ARG A C 1
ATOM 3826 O O . ARG A 1 508 ? -9.644 2.855 35.218 1.00 92.19 508 ARG A O 1
ATOM 3833 N N . THR A 1 509 ? -8.299 4.441 34.381 1.00 95.12 509 THR A N 1
ATOM 3834 C CA . THR A 1 509 ? -9.029 5.538 35.019 1.00 95.12 509 THR A CA 1
ATOM 3835 C C . THR A 1 509 ? -10.368 5.773 34.307 1.00 95.12 509 THR A C 1
ATOM 3837 O O . THR A 1 509 ? -10.522 5.419 33.134 1.00 95.12 509 THR A O 1
ATOM 3840 N N . PRO A 1 510 ? -11.353 6.410 34.966 1.00 95.00 510 PRO A N 1
ATOM 3841 C CA . PRO A 1 510 ? -12.615 6.750 34.309 1.00 95.00 510 PRO A CA 1
ATOM 3842 C C . PRO A 1 510 ? -12.419 7.619 33.054 1.00 95.00 510 PRO A C 1
ATOM 3844 O O . PRO A 1 510 ? -13.120 7.441 32.061 1.00 95.00 510 PRO A O 1
ATOM 3847 N N . ALA A 1 511 ? -11.414 8.503 33.064 1.00 95.19 511 ALA A N 1
ATOM 3848 C CA . ALA A 1 511 ? -11.015 9.299 31.905 1.00 95.19 511 ALA A CA 1
ATOM 3849 C C . ALA A 1 511 ? -10.447 8.441 30.761 1.00 95.19 511 ALA A C 1
ATOM 3851 O O . ALA A 1 511 ? -10.824 8.647 29.606 1.00 95.19 511 ALA A O 1
ATOM 3852 N N . GLY A 1 512 ? -9.594 7.458 31.062 1.00 96.25 512 GLY A N 1
ATOM 3853 C CA . GLY A 1 512 ? -9.068 6.524 30.063 1.00 96.25 512 GLY A CA 1
ATOM 3854 C C . GLY A 1 512 ? -10.160 5.667 29.411 1.00 96.25 512 GLY A C 1
ATOM 3855 O O . GLY A 1 512 ? -10.208 5.552 28.184 1.00 96.25 512 GLY A O 1
ATOM 3856 N N . LEU A 1 513 ? -11.103 5.147 30.205 1.00 97.06 513 LEU A N 1
ATOM 3857 C CA . LEU A 1 513 ? -12.260 4.388 29.705 1.00 97.06 513 LEU A CA 1
ATOM 3858 C C . LEU A 1 513 ? -13.200 5.246 28.846 1.00 97.06 513 LEU A C 1
ATOM 3860 O O . LEU A 1 513 ? -13.643 4.803 27.783 1.00 97.06 513 LEU A O 1
ATOM 3864 N N . ALA A 1 514 ? -13.461 6.487 29.266 1.00 96.44 514 ALA A N 1
ATOM 3865 C CA . ALA A 1 514 ? -14.221 7.461 28.487 1.00 96.44 514 ALA A CA 1
ATOM 3866 C C . ALA A 1 514 ? -13.558 7.755 27.138 1.00 96.44 514 ALA A C 1
ATOM 3868 O O . ALA A 1 514 ? -14.222 7.717 26.101 1.00 96.44 514 ALA A O 1
ATOM 3869 N N . LYS A 1 515 ? -12.240 7.981 27.138 1.00 96.56 515 LYS A N 1
ATOM 3870 C CA . LYS A 1 515 ? -11.452 8.207 25.922 1.00 96.56 515 LYS A CA 1
ATOM 3871 C C . LYS A 1 515 ? -11.534 7.020 24.964 1.00 96.56 515 LYS A C 1
ATOM 3873 O O . LYS A 1 515 ? -11.834 7.214 23.789 1.00 96.56 515 LYS A O 1
ATOM 3878 N N . ALA A 1 516 ? -11.319 5.800 25.456 1.00 96.81 516 ALA A N 1
ATOM 3879 C CA . ALA A 1 516 ? -11.398 4.594 24.634 1.00 96.81 516 ALA A CA 1
ATOM 3880 C C . ALA A 1 516 ? -12.811 4.372 24.064 1.00 96.81 516 ALA A C 1
ATOM 3882 O O . ALA A 1 516 ? -12.957 4.008 22.895 1.00 96.81 516 ALA A O 1
ATOM 3883 N N . SER A 1 517 ? -13.851 4.632 24.862 1.00 96.94 517 SER A N 1
ATOM 3884 C CA . SER A 1 517 ? -15.253 4.505 24.443 1.00 96.94 517 SER A CA 1
ATOM 3885 C C . SER A 1 517 ? -15.638 5.537 23.386 1.00 96.94 517 SER A C 1
ATOM 3887 O O . SER A 1 517 ? -16.256 5.180 22.383 1.00 96.94 517 SER A O 1
ATOM 3889 N N . ALA A 1 518 ? -15.218 6.792 23.552 1.00 95.81 518 ALA A N 1
ATOM 3890 C CA . ALA A 1 518 ? -15.458 7.834 22.561 1.00 95.81 518 ALA A CA 1
ATOM 3891 C C . ALA A 1 518 ? -14.710 7.565 21.247 1.00 95.81 518 ALA A C 1
ATOM 3893 O O . ALA A 1 518 ? -15.308 7.647 20.175 1.00 95.81 518 ALA A O 1
ATOM 3894 N N . LEU A 1 519 ? -13.442 7.154 21.306 1.00 96.31 519 LEU A N 1
ATOM 3895 C CA . LEU A 1 519 ? -12.691 6.805 20.100 1.00 96.31 519 LEU A CA 1
ATOM 3896 C C . LEU A 1 519 ? -13.334 5.624 19.353 1.00 96.31 519 LEU A C 1
ATOM 3898 O O . LEU A 1 519 ? -13.477 5.654 18.131 1.00 96.31 519 LEU A O 1
ATOM 3902 N N . THR A 1 520 ? -13.758 4.592 20.086 1.00 96.56 520 THR A N 1
ATOM 3903 C CA . THR A 1 520 ? -14.305 3.366 19.486 1.00 96.56 520 THR A CA 1
ATOM 3904 C C . THR A 1 520 ? -15.690 3.602 18.878 1.00 96.56 520 THR A C 1
ATOM 3906 O O . THR A 1 520 ? -15.903 3.238 17.720 1.00 96.56 520 THR A O 1
ATOM 3909 N N . PHE A 1 521 ? -16.611 4.218 19.629 1.00 96.19 521 PHE A N 1
ATOM 3910 C CA . PHE A 1 521 ? -18.041 4.251 19.290 1.00 96.19 521 PHE A CA 1
ATOM 3911 C C . PHE A 1 521 ? -18.551 5.609 18.800 1.00 96.19 521 PHE A C 1
ATOM 3913 O O . PHE A 1 521 ? -19.507 5.652 18.033 1.00 96.19 521 PHE A O 1
ATOM 3920 N N . LEU A 1 522 ? -17.912 6.713 19.193 1.00 94.00 522 LEU A N 1
ATOM 3921 C CA . LEU A 1 522 ? -18.192 8.034 18.620 1.00 94.00 522 LEU A CA 1
ATOM 3922 C C . LEU A 1 522 ? -17.234 8.353 17.462 1.00 94.00 522 LEU A C 1
ATOM 3924 O O . LEU A 1 522 ? -17.489 9.263 16.682 1.00 94.00 522 LEU A O 1
ATOM 3928 N N . GLY A 1 523 ? -16.136 7.604 17.302 1.00 94.12 523 GLY A N 1
ATOM 3929 C CA . GLY A 1 523 ? -15.097 7.935 16.326 1.00 94.12 523 GLY A CA 1
ATOM 3930 C C . GLY A 1 523 ? -14.526 9.327 16.578 1.00 94.12 523 GLY A C 1
ATOM 3931 O O . GLY A 1 523 ? -14.323 10.062 15.624 1.00 94.12 523 GLY A O 1
ATOM 3932 N N . ALA A 1 524 ? -14.372 9.718 17.847 1.00 93.00 524 ALA A N 1
ATOM 3933 C CA . ALA A 1 524 ? -13.960 11.062 18.235 1.00 93.00 524 ALA A CA 1
ATOM 3934 C C . ALA A 1 524 ? -12.736 11.033 19.160 1.00 93.00 524 ALA A C 1
ATOM 3936 O O . ALA A 1 524 ? -12.698 10.295 20.148 1.00 93.00 524 ALA A O 1
ATOM 3937 N N . ARG A 1 525 ? -11.767 11.908 18.873 1.00 93.38 525 ARG A N 1
ATOM 3938 C CA . ARG A 1 525 ? -10.588 12.173 19.712 1.00 93.38 525 ARG A CA 1
ATOM 3939 C C . ARG A 1 525 ? -10.914 13.286 20.699 1.00 93.38 525 ARG A C 1
ATOM 3941 O O . ARG A 1 525 ? -10.870 14.471 20.371 1.00 93.38 525 ARG A O 1
ATOM 3948 N N . ILE A 1 526 ? -11.335 12.894 21.898 1.00 91.69 526 ILE A N 1
ATOM 3949 C CA . ILE A 1 526 ? -11.945 13.813 22.867 1.00 91.69 526 ILE A CA 1
ATOM 3950 C C . ILE A 1 526 ? -10.950 14.749 23.558 1.00 91.69 526 ILE A C 1
ATOM 3952 O O . ILE A 1 526 ? -11.370 15.592 24.337 1.00 91.69 526 ILE A O 1
ATOM 3956 N N . GLU A 1 527 ? -9.647 14.645 23.305 1.00 89.44 527 GLU A N 1
ATOM 3957 C CA . GLU A 1 527 ? -8.614 15.490 23.919 1.00 89.44 527 GLU A CA 1
ATOM 3958 C C . GLU A 1 527 ? -8.815 16.982 23.646 1.00 89.44 527 GLU A C 1
ATOM 3960 O O . GLU A 1 527 ? -8.476 17.809 24.491 1.00 89.44 527 GLU A O 1
ATOM 3965 N N . SER A 1 528 ? -9.396 17.317 22.493 1.00 85.81 528 SER A N 1
ATOM 3966 C CA . SER A 1 528 ? -9.746 18.686 22.108 1.00 85.81 528 SER A CA 1
ATOM 3967 C C . SER A 1 528 ? -11.044 19.186 22.752 1.00 85.81 528 SER A C 1
ATOM 3969 O O . SER A 1 528 ? -11.357 20.373 22.660 1.00 85.81 528 SER A O 1
ATOM 3971 N N . TRP A 1 529 ? -11.821 18.313 23.401 1.00 89.94 529 TRP A N 1
ATOM 3972 C CA . TRP A 1 529 ? -13.095 18.695 24.002 1.00 89.94 529 TRP A CA 1
ATOM 3973 C C . TRP A 1 529 ? -12.897 19.522 25.280 1.00 89.94 529 TRP A C 1
ATOM 3975 O O . TRP A 1 529 ? -11.927 19.304 26.024 1.00 89.94 529 TRP A O 1
ATOM 3985 N N . PRO A 1 530 ? -13.856 20.419 25.600 1.00 90.50 530 PRO A N 1
ATOM 3986 C CA . PRO A 1 530 ? -13.874 21.132 26.872 1.00 90.50 530 PRO A CA 1
ATOM 3987 C C . PRO A 1 530 ? -13.710 20.173 28.054 1.00 90.50 530 PRO A C 1
ATOM 3989 O O . PRO A 1 530 ? -14.289 19.085 28.064 1.00 90.50 530 PRO A O 1
ATOM 3992 N N . GLN A 1 531 ? -12.926 20.577 29.056 1.00 89.19 531 GLN A N 1
ATOM 3993 C CA . GLN A 1 531 ? -12.610 19.721 30.203 1.00 89.19 531 GLN A CA 1
ATOM 3994 C C . GLN A 1 531 ? -13.871 19.232 30.928 1.00 89.19 531 GLN A C 1
ATOM 3996 O O . GLN A 1 531 ? -13.979 18.048 31.208 1.00 89.19 531 GLN A O 1
ATOM 4001 N N . GLU A 1 532 ? -14.861 20.104 31.122 1.00 86.56 532 GLU A N 1
ATOM 4002 C CA . GLU A 1 532 ? -16.146 19.748 31.737 1.00 86.56 532 GLU A CA 1
ATOM 4003 C C . GLU A 1 532 ? -16.871 18.619 30.986 1.00 86.56 532 GLU A C 1
ATOM 4005 O O . GLU A 1 532 ? -17.379 17.683 31.600 1.00 86.56 532 GLU A O 1
ATOM 4010 N N . ARG A 1 533 ? -16.848 18.648 29.648 1.00 88.69 533 ARG A N 1
ATOM 4011 C CA . ARG A 1 533 ? -17.439 17.606 28.796 1.00 88.69 533 ARG A CA 1
ATOM 4012 C C . ARG A 1 533 ? -16.696 16.274 28.935 1.00 88.69 533 ARG A C 1
ATOM 4014 O O . ARG A 1 533 ? -17.323 15.216 28.954 1.00 88.69 533 ARG A O 1
ATOM 4021 N N . ARG A 1 534 ? -15.362 16.318 29.038 1.00 91.75 534 ARG A N 1
ATOM 4022 C CA . ARG A 1 534 ? -14.530 15.126 29.273 1.00 91.75 534 ARG A CA 1
ATOM 4023 C C . ARG A 1 534 ? -14.772 14.531 30.658 1.00 91.75 534 ARG A C 1
ATOM 4025 O O . ARG A 1 534 ? -14.939 13.320 30.764 1.00 91.75 534 ARG A O 1
ATOM 4032 N N . ASP A 1 535 ? -14.826 15.371 31.686 1.00 90.69 535 ASP A N 1
ATOM 4033 C CA . ASP A 1 535 ? -15.072 14.962 33.071 1.00 90.69 535 ASP A CA 1
ATOM 4034 C C . ASP A 1 535 ? -16.486 14.376 33.228 1.00 90.69 535 ASP A C 1
ATOM 4036 O O . ASP A 1 535 ? -16.673 13.365 33.909 1.00 90.69 535 ASP A O 1
ATOM 4040 N N . GLY A 1 536 ? -17.468 14.947 32.522 1.00 89.75 536 GLY A N 1
ATOM 4041 C CA . GLY A 1 536 ? -18.822 14.412 32.399 1.00 89.75 536 GLY A CA 1
ATOM 4042 C C . GLY A 1 536 ? -18.847 12.987 31.852 1.00 89.75 536 GLY A C 1
ATOM 4043 O O . GLY A 1 536 ? -19.336 12.073 32.519 1.00 89.75 536 GLY A O 1
ATOM 4044 N N . LEU A 1 537 ? -18.235 12.759 30.687 1.00 92.38 537 LEU A N 1
ATOM 4045 C CA . LEU A 1 537 ? -18.155 11.415 30.112 1.00 92.38 537 LEU A CA 1
ATOM 4046 C C . LEU A 1 537 ? -17.366 10.452 31.015 1.00 92.38 537 LEU A C 1
ATOM 4048 O O . LEU A 1 537 ? -17.774 9.307 31.195 1.00 92.38 537 LEU A O 1
ATOM 4052 N N . ALA A 1 538 ? -16.275 10.912 31.635 1.00 94.19 538 ALA A N 1
ATOM 4053 C CA . ALA A 1 538 ? -15.504 10.122 32.593 1.00 94.19 538 ALA A CA 1
ATOM 4054 C C . ALA A 1 538 ? -16.351 9.682 33.797 1.00 94.19 538 ALA A C 1
ATOM 4056 O O . ALA A 1 538 ? -16.220 8.546 34.252 1.00 94.19 538 ALA A O 1
ATOM 4057 N N . SER A 1 539 ? -17.269 10.526 34.281 1.00 92.12 539 SER A N 1
ATOM 4058 C CA . SER A 1 539 ? -18.160 10.181 35.398 1.00 92.12 539 SER A CA 1
ATOM 4059 C C . SER A 1 539 ? -19.037 8.954 35.113 1.00 92.12 539 SER A C 1
ATOM 4061 O O . SER A 1 539 ? -19.311 8.178 36.029 1.00 92.12 539 SER A O 1
ATOM 4063 N N . CYS A 1 540 ? -19.369 8.697 33.840 1.00 93.25 540 CYS A N 1
ATOM 4064 C CA . CYS A 1 540 ? -20.134 7.521 33.421 1.00 93.25 540 CYS A CA 1
ATOM 4065 C C . CYS A 1 540 ? -19.392 6.200 33.689 1.00 93.25 540 CYS A C 1
ATOM 4067 O O . CYS A 1 540 ? -20.022 5.156 33.813 1.00 93.25 540 CYS A O 1
ATOM 4069 N N . PHE A 1 541 ? -18.061 6.240 33.814 1.00 95.44 541 PHE A N 1
ATOM 4070 C CA . PHE A 1 541 ? -17.205 5.076 34.063 1.00 95.44 541 PHE A CA 1
ATOM 4071 C C . PHE A 1 541 ? -16.605 5.060 35.480 1.00 95.44 541 PHE A C 1
ATOM 4073 O O . PHE A 1 541 ? -15.806 4.180 35.800 1.00 95.44 541 PHE A O 1
ATOM 4080 N N . ALA A 1 542 ? -16.986 6.002 36.354 1.00 92.81 542 ALA A N 1
ATOM 4081 C CA . ALA A 1 542 ? -16.392 6.176 37.687 1.00 92.81 542 ALA A CA 1
ATOM 4082 C C . ALA A 1 542 ? -16.533 4.947 38.604 1.00 92.81 542 ALA A C 1
ATOM 4084 O O . ALA A 1 542 ? -15.691 4.704 39.471 1.00 92.81 542 ALA A O 1
ATOM 4085 N N . GLN A 1 543 ? -17.589 4.161 38.394 1.00 94.12 543 GLN A N 1
ATOM 4086 C CA . GLN A 1 543 ? -17.932 2.991 39.202 1.00 94.12 543 GLN A CA 1
ATOM 4087 C C . GLN A 1 543 ? -17.498 1.661 38.561 1.00 94.12 543 GLN A C 1
ATOM 4089 O O . GLN A 1 543 ? -17.850 0.596 39.063 1.00 94.12 543 GLN A O 1
ATOM 4094 N N . VAL A 1 544 ? -16.702 1.690 37.484 1.00 96.38 544 VAL A N 1
ATOM 4095 C CA . VAL A 1 544 ? -16.061 0.478 36.947 1.00 96.38 544 VAL A CA 1
ATOM 4096 C C . VAL A 1 544 ? -14.921 0.057 37.872 1.00 96.38 544 VAL A C 1
ATOM 4098 O O . VAL A 1 544 ? -14.031 0.848 38.198 1.00 96.38 544 VAL A O 1
ATOM 4101 N N . ALA A 1 545 ? -14.941 -1.202 38.297 1.00 95.88 545 ALA A N 1
ATOM 4102 C CA . ALA A 1 545 ? -13.959 -1.795 39.188 1.00 95.88 545 ALA A CA 1
ATOM 4103 C C . ALA A 1 545 ? -13.423 -3.120 38.637 1.00 95.88 545 ALA A C 1
ATOM 4105 O O . ALA A 1 545 ? -14.019 -3.756 37.767 1.00 95.88 545 ALA A O 1
ATOM 4106 N N . TYR A 1 546 ? -12.276 -3.528 39.176 1.00 96.38 546 TYR A N 1
ATOM 4107 C CA . TYR A 1 546 ? -11.563 -4.734 38.782 1.00 96.38 546 TYR A CA 1
ATOM 4108 C C . TYR A 1 546 ? -11.168 -5.516 40.030 1.00 96.38 546 TYR A C 1
ATOM 4110 O O . TYR A 1 546 ? -10.782 -4.916 41.037 1.00 96.38 546 TYR A O 1
ATOM 4118 N N . LYS A 1 547 ? -11.262 -6.844 39.976 1.00 95.44 547 LYS A N 1
ATOM 4119 C CA . LYS A 1 547 ? -10.731 -7.724 41.023 1.00 95.44 547 LYS A CA 1
ATOM 4120 C C . LYS A 1 547 ? -10.066 -8.949 40.411 1.00 95.44 547 LYS A C 1
ATOM 4122 O O . LYS A 1 547 ? -10.616 -9.560 39.496 1.00 95.44 547 LYS A O 1
ATOM 4127 N N . SER A 1 548 ? -8.913 -9.324 40.946 1.00 94.31 548 SER A N 1
ATOM 4128 C CA . SER A 1 548 ? -8.245 -10.576 40.594 1.00 94.31 548 SER A CA 1
ATOM 4129 C C . SER A 1 548 ? -8.998 -11.775 41.168 1.00 94.31 548 SER A C 1
ATOM 4131 O O . SER A 1 548 ? -9.703 -11.655 42.175 1.00 94.31 548 SER A O 1
ATOM 4133 N N . THR A 1 549 ? -8.816 -12.941 40.557 1.00 93.81 549 THR A N 1
ATOM 4134 C CA . THR A 1 549 ? -9.284 -14.219 41.109 1.00 93.81 549 THR A CA 1
ATOM 4135 C C . THR A 1 549 ? -8.093 -15.097 41.512 1.00 93.81 549 THR A C 1
ATOM 4137 O O . THR A 1 549 ? -6.937 -14.674 41.442 1.00 93.81 549 THR A O 1
ATOM 4140 N N . LEU A 1 550 ? -8.374 -16.316 41.988 1.00 93.56 550 LEU A N 1
ATOM 4141 C CA . LEU A 1 550 ? -7.343 -17.333 42.224 1.00 93.56 550 LEU A CA 1
ATOM 4142 C C . LEU A 1 550 ? -6.764 -17.886 40.915 1.00 93.56 550 LEU A C 1
ATOM 4144 O O . LEU A 1 550 ? -5.661 -18.430 40.919 1.00 93.56 550 LEU A O 1
ATOM 4148 N N . GLU A 1 551 ? -7.499 -17.774 39.809 1.00 91.38 551 GLU A N 1
ATOM 4149 C CA . GLU A 1 551 ? -7.009 -18.201 38.510 1.00 91.38 551 GLU A CA 1
ATOM 4150 C C . GLU A 1 551 ? -6.028 -17.170 37.970 1.00 91.38 551 GLU A C 1
ATOM 4152 O O . GLU A 1 551 ? -6.302 -15.972 37.874 1.00 91.38 551 GLU A O 1
ATOM 4157 N N . TRP A 1 552 ? -4.837 -17.648 37.633 1.00 87.12 552 TRP A N 1
ATOM 4158 C CA . TRP A 1 552 ? -3.760 -16.781 37.203 1.00 87.12 552 TRP A CA 1
ATOM 4159 C C . TRP A 1 552 ? -4.160 -15.984 35.953 1.00 87.12 552 TRP A C 1
ATOM 4161 O O . TRP A 1 552 ? -4.578 -16.555 34.948 1.00 87.12 552 TRP A O 1
ATOM 4171 N N . LYS A 1 553 ? -4.006 -14.653 36.030 1.00 89.50 553 LYS A N 1
ATOM 4172 C CA . LYS A 1 553 ? -4.328 -13.668 34.974 1.00 89.50 553 LYS A CA 1
ATOM 4173 C C . LYS A 1 553 ? -5.811 -13.512 34.637 1.00 89.50 553 LYS A C 1
ATOM 4175 O O . LYS A 1 553 ? -6.140 -12.708 33.760 1.00 89.50 553 LYS A O 1
ATOM 4180 N N . GLU A 1 554 ? -6.692 -14.187 35.364 1.00 93.44 554 GLU A N 1
ATOM 4181 C CA . GLU A 1 554 ? -8.104 -13.846 35.346 1.00 93.44 554 GLU A CA 1
ATOM 4182 C C . GLU A 1 554 ? -8.350 -12.572 36.167 1.00 93.44 554 GLU A C 1
ATOM 4184 O O . GLU A 1 554 ? -7.847 -12.395 37.282 1.00 93.44 554 GLU A O 1
ATOM 4189 N N . GLU A 1 555 ? -9.171 -11.689 35.616 1.00 94.75 555 GLU A N 1
ATOM 4190 C CA . GLU A 1 555 ? -9.660 -10.492 36.278 1.00 94.75 555 GLU A CA 1
ATOM 4191 C C . GLU A 1 555 ? -11.152 -10.330 35.986 1.00 94.75 555 GLU A C 1
ATOM 4193 O O . GLU A 1 555 ? -11.615 -10.536 34.862 1.00 94.75 555 GLU A O 1
ATOM 4198 N N . ILE A 1 556 ? -11.914 -9.965 37.011 1.00 97.19 556 ILE A N 1
ATOM 4199 C CA . ILE A 1 556 ? -13.341 -9.685 36.893 1.00 97.19 556 ILE A CA 1
ATOM 4200 C C . ILE A 1 556 ? -13.520 -8.176 36.785 1.00 97.19 556 ILE A C 1
ATOM 4202 O O . ILE A 1 556 ? -13.161 -7.450 37.714 1.00 97.19 556 ILE A O 1
ATOM 4206 N N . VAL A 1 557 ? -14.113 -7.727 35.681 1.00 97.62 557 VAL A N 1
ATOM 4207 C CA . VAL A 1 557 ? -14.639 -6.365 35.528 1.00 97.62 557 VAL A CA 1
ATOM 4208 C C . VAL A 1 557 ? -16.032 -6.335 36.137 1.00 97.62 557 VAL A C 1
ATOM 4210 O O . VAL A 1 557 ? -16.846 -7.202 35.828 1.00 97.62 557 VAL A O 1
ATOM 4213 N N . PHE A 1 558 ? -16.328 -5.377 37.010 1.00 96.56 558 PHE A N 1
ATOM 4214 C CA . PHE A 1 558 ? -17.651 -5.269 37.620 1.00 96.56 558 PHE A CA 1
ATOM 4215 C C . PHE A 1 558 ? -18.037 -3.831 37.950 1.00 96.56 558 PHE A C 1
ATOM 4217 O O . PHE A 1 558 ? -17.194 -2.941 38.051 1.00 96.56 558 PHE A O 1
ATOM 4224 N N . PHE A 1 559 ? -19.339 -3.627 38.114 1.00 94.38 559 PHE A N 1
ATOM 4225 C CA . PHE A 1 559 ? -19.921 -2.394 38.621 1.00 94.38 559 PHE A CA 1
ATOM 4226 C C . PHE A 1 559 ? -19.839 -2.353 40.156 1.00 94.38 559 PHE A C 1
ATOM 4228 O O . PHE A 1 559 ? -20.348 -3.251 40.828 1.00 94.38 559 PHE A O 1
ATOM 4235 N N . ASP A 1 560 ? -19.202 -1.318 40.706 1.00 93.75 560 ASP A N 1
ATOM 4236 C CA . ASP A 1 560 ? -19.050 -1.090 42.145 1.00 93.75 560 ASP A CA 1
ATOM 4237 C C . ASP A 1 560 ? -19.834 0.163 42.587 1.00 93.75 560 ASP A C 1
ATOM 4239 O O . ASP A 1 560 ? -19.306 1.281 42.518 1.00 93.75 560 ASP A O 1
ATOM 4243 N N . PRO A 1 561 ? -21.079 0.004 43.079 1.00 89.88 561 PRO A N 1
ATOM 4244 C CA . PRO A 1 561 ? -21.918 1.129 43.492 1.00 89.88 561 PRO A CA 1
ATOM 4245 C C . PRO A 1 561 ? -21.393 1.856 44.739 1.00 89.88 561 PRO A C 1
ATOM 4247 O O . PRO A 1 561 ? -21.916 2.914 45.084 1.00 89.88 561 PRO A O 1
ATOM 4250 N N . THR A 1 562 ? -20.387 1.309 45.436 1.00 88.00 562 THR A N 1
ATOM 4251 C CA . THR A 1 562 ? -19.805 1.942 46.631 1.00 88.00 562 THR A CA 1
ATOM 4252 C C . THR A 1 562 ? -18.803 3.043 46.286 1.00 88.00 562 THR A C 1
ATOM 4254 O O . THR A 1 562 ? -18.515 3.903 47.121 1.00 88.00 562 THR A O 1
ATOM 4257 N N . ARG A 1 563 ? -18.289 3.059 45.048 1.00 86.69 563 ARG A N 1
ATOM 4258 C CA . ARG A 1 563 ? -17.386 4.110 44.566 1.00 86.69 563 ARG A CA 1
ATOM 4259 C C . ARG A 1 563 ? -18.140 5.422 44.339 1.00 86.69 563 ARG A C 1
ATOM 4261 O O . ARG A 1 563 ? -19.271 5.399 43.849 1.00 86.69 563 ARG A O 1
ATOM 4268 N N . PRO A 1 564 ? -17.525 6.579 44.632 1.00 79.69 564 PRO A N 1
ATOM 4269 C CA . PRO A 1 564 ? -18.159 7.866 44.385 1.00 79.69 564 PRO A CA 1
ATOM 4270 C C . PRO A 1 564 ? -18.297 8.138 42.879 1.00 79.69 564 PRO A C 1
ATOM 4272 O O . PRO A 1 564 ? -17.354 7.950 42.111 1.00 79.69 564 PRO A O 1
ATOM 4275 N N . LEU A 1 565 ? -19.453 8.670 42.478 1.00 73.06 565 LEU A N 1
ATOM 4276 C CA . LEU A 1 565 ? -19.733 9.232 41.149 1.00 73.06 565 LEU A CA 1
ATOM 4277 C C . LEU A 1 565 ? -19.017 10.588 40.960 1.00 73.06 565 LEU A C 1
ATOM 4279 O O . LEU A 1 565 ? -19.651 11.604 40.718 1.00 73.06 565 LEU A O 1
ATOM 4283 N N . GLY A 1 566 ? -17.691 10.639 41.131 1.00 61.41 566 GLY A N 1
ATOM 4284 C CA . GLY A 1 566 ? -16.896 11.866 40.966 1.00 61.41 566 GLY A CA 1
ATOM 4285 C C . GLY A 1 566 ? -17.249 13.026 41.923 1.00 61.41 566 GLY A C 1
ATOM 4286 O O . GLY A 1 566 ? -18.246 13.022 42.641 1.00 61.41 566 GLY A O 1
ATOM 4287 N N . ALA A 1 567 ? -16.387 14.044 41.986 1.00 43.94 567 ALA A N 1
ATOM 4288 C CA . ALA A 1 567 ? -16.546 15.191 42.884 1.00 43.94 567 ALA A CA 1
ATOM 4289 C C . ALA A 1 567 ? -17.501 16.250 42.300 1.00 43.94 567 ALA A C 1
ATOM 4291 O O . ALA A 1 567 ? -17.074 17.319 41.863 1.00 43.94 567 ALA A O 1
ATOM 4292 N N . GLY A 1 568 ? -18.806 15.983 42.315 1.00 44.00 568 GLY A N 1
ATOM 4293 C CA . GLY A 1 568 ? -19.803 17.036 42.132 1.00 44.00 568 GLY A CA 1
ATOM 4294 C C . GLY A 1 568 ? -19.718 18.035 43.290 1.00 44.00 568 GLY A C 1
ATOM 4295 O O . GLY A 1 568 ? -20.033 17.698 44.432 1.00 44.00 568 GLY A O 1
ATOM 4296 N N . LYS A 1 569 ? -19.292 19.277 43.025 1.00 38.62 569 LYS A N 1
ATOM 4297 C CA . LYS A 1 569 ? -19.358 20.397 43.983 1.00 38.62 569 LYS A CA 1
ATOM 4298 C C . LYS A 1 569 ? -20.816 20.815 44.217 1.00 38.62 569 LYS A C 1
ATOM 4300 O O . LYS A 1 569 ? -21.232 21.877 43.778 1.00 38.62 569 LYS A O 1
ATOM 4305 N N . SER A 1 570 ? -21.624 19.970 44.840 1.00 39.50 570 SER A N 1
ATOM 4306 C CA . SER A 1 570 ? -22.856 20.303 45.570 1.00 39.50 570 SER A CA 1
ATOM 4307 C C . SER A 1 570 ? -23.615 19.006 45.818 1.00 39.50 570 SER A C 1
ATOM 4309 O O . SER A 1 570 ? -23.808 18.218 44.901 1.00 39.50 570 SER A O 1
ATOM 4311 N N . GLY A 1 571 ? -24.055 18.775 47.056 1.00 39.00 571 GLY A N 1
ATOM 4312 C CA . GLY A 1 571 ? -24.839 17.602 47.461 1.00 39.00 571 GLY A CA 1
ATOM 4313 C C . GLY A 1 571 ? -26.260 17.556 46.881 1.00 39.00 571 GLY A C 1
ATOM 4314 O O . GLY A 1 571 ? -27.219 17.381 47.626 1.00 39.00 571 GLY A O 1
ATOM 4315 N N . ARG A 1 572 ? -26.418 17.741 45.567 1.00 40.56 572 ARG A N 1
ATOM 4316 C CA . ARG A 1 572 ? -27.642 17.463 44.808 1.00 40.56 572 ARG A CA 1
ATOM 4317 C C . ARG A 1 572 ? -27.449 16.164 44.024 1.00 40.56 572 ARG A C 1
ATOM 4319 O O . ARG A 1 572 ? -26.323 15.822 43.691 1.00 40.56 572 ARG A O 1
ATOM 4326 N N . ALA A 1 573 ? -28.550 15.436 43.818 1.00 46.22 573 ALA A N 1
ATOM 4327 C CA . ALA A 1 573 ? -28.605 14.083 43.253 1.00 46.22 573 ALA A CA 1
ATOM 4328 C C . ALA A 1 573 ? -27.522 13.806 42.192 1.00 46.22 573 ALA A C 1
ATOM 4330 O O . ALA A 1 573 ? -27.369 14.589 41.258 1.00 46.22 573 ALA A O 1
ATOM 4331 N N . ALA A 1 574 ? -26.794 12.695 42.355 1.00 58.91 574 ALA A N 1
ATOM 4332 C CA . ALA A 1 574 ? -25.672 12.310 41.504 1.00 58.91 574 ALA A CA 1
ATOM 4333 C C . ALA A 1 574 ? -26.149 12.053 40.063 1.00 58.91 574 ALA A C 1
ATOM 4335 O O . ALA A 1 574 ? -26.681 10.994 39.742 1.00 58.91 574 ALA A O 1
ATOM 4336 N N . GLY A 1 575 ? -26.029 13.064 39.208 1.00 70.25 575 GLY A N 1
ATOM 4337 C CA . GLY A 1 575 ? -26.238 12.945 37.771 1.00 70.25 575 GLY A CA 1
ATOM 4338 C C . GLY A 1 575 ? -24.909 12.818 37.037 1.00 70.25 575 GLY A C 1
ATOM 4339 O O . GLY A 1 575 ? -23.876 13.257 37.543 1.00 70.25 575 GLY A O 1
ATOM 4340 N N . VAL A 1 576 ? -24.945 12.242 35.839 1.00 83.12 576 VAL A N 1
ATOM 4341 C CA . VAL A 1 576 ? -23.817 12.238 34.900 1.00 83.12 576 VAL A CA 1
ATOM 4342 C C . VAL A 1 576 ? -24.069 13.260 33.800 1.00 83.12 576 VAL A C 1
ATOM 4344 O O . VAL A 1 576 ? -25.205 13.432 33.354 1.00 83.12 576 VAL A O 1
ATOM 4347 N N . VAL A 1 577 ? -23.014 13.949 33.370 1.00 86.06 577 VAL A N 1
ATOM 4348 C CA . VAL A 1 577 ? -23.077 14.870 32.229 1.00 86.06 577 VAL A CA 1
ATOM 4349 C C . VAL A 1 577 ? -22.706 14.096 30.970 1.00 86.06 577 VAL A C 1
ATOM 4351 O O . VAL A 1 577 ? -21.627 13.510 30.885 1.00 86.06 577 VAL A O 1
ATOM 4354 N N . LEU A 1 578 ? -23.616 14.077 30.005 1.00 90.06 578 LEU A N 1
ATOM 4355 C CA . LEU A 1 578 ? -23.471 13.368 28.741 1.00 90.06 578 LEU A CA 1
ATOM 4356 C C . LEU A 1 578 ? -22.716 14.232 27.717 1.00 90.06 578 LEU A C 1
ATOM 4358 O O . LEU A 1 578 ? -22.569 15.444 27.908 1.00 90.06 578 LEU A O 1
ATOM 4362 N N . PRO A 1 579 ? -22.212 13.653 26.612 1.00 88.50 579 PRO A N 1
ATOM 4363 C CA . PRO A 1 579 ? -21.427 14.416 25.650 1.00 88.50 579 PRO A CA 1
ATOM 4364 C C . PRO A 1 579 ? -22.172 15.568 24.969 1.00 88.50 579 PRO A C 1
ATOM 4366 O O . PRO A 1 579 ? -21.512 16.437 24.424 1.00 88.50 579 PRO A O 1
ATOM 4369 N N . ASP A 1 580 ? -23.494 15.643 24.956 1.00 86.62 580 ASP A N 1
ATOM 4370 C CA . ASP A 1 580 ? -24.216 16.825 24.452 1.00 86.62 580 ASP A CA 1
ATOM 4371 C C . ASP A 1 580 ? -24.382 17.942 25.505 1.00 86.62 580 ASP A C 1
ATOM 4373 O O . ASP A 1 580 ? -24.952 18.990 25.211 1.00 86.62 580 ASP A O 1
ATOM 4377 N N . GLY A 1 581 ? -23.868 17.737 26.722 1.00 84.75 581 GLY A N 1
ATOM 4378 C CA . GLY A 1 581 ? -24.014 18.643 27.861 1.00 84.75 581 GLY A CA 1
ATOM 4379 C C . GLY A 1 581 ? -25.288 18.412 28.678 1.00 84.75 581 GLY A C 1
ATOM 4380 O O . GLY A 1 581 ? -25.463 19.045 29.720 1.00 84.75 581 GLY A O 1
ATOM 4381 N N . SER A 1 582 ? -26.171 17.502 28.256 1.00 87.06 582 SER A N 1
ATOM 4382 C CA . SER A 1 582 ? -27.341 17.130 29.048 1.00 87.06 582 SER A CA 1
ATOM 4383 C C . SER A 1 582 ? -26.921 16.402 30.329 1.00 87.06 582 SER A C 1
ATOM 4385 O O . SER A 1 582 ? -25.907 15.707 30.381 1.00 87.06 582 SER A O 1
ATOM 4387 N N . THR A 1 583 ? -27.686 16.595 31.404 1.00 86.44 583 THR A N 1
ATOM 4388 C CA . THR A 1 583 ? -27.453 15.905 32.679 1.00 86.44 583 THR A CA 1
ATOM 4389 C C . THR A 1 583 ? -28.501 14.821 32.863 1.00 86.44 583 THR A C 1
ATOM 4391 O O . THR A 1 583 ? -29.691 15.124 32.951 1.00 86.44 583 THR A O 1
ATOM 4394 N N . GLN A 1 584 ? -28.059 13.572 32.983 1.00 85.88 584 GLN A N 1
ATOM 4395 C CA . GLN A 1 584 ? -28.927 12.438 33.275 1.00 85.88 584 GLN A CA 1
ATOM 4396 C C . GLN A 1 584 ? -28.824 12.085 34.757 1.00 85.88 584 GLN A C 1
ATOM 4398 O O . GLN A 1 584 ? -27.739 11.825 35.277 1.00 85.88 584 GLN A O 1
ATOM 4403 N N . LYS A 1 585 ? -29.963 12.058 35.454 1.00 85.31 585 LYS A N 1
ATOM 4404 C CA . LYS A 1 585 ? -30.016 11.614 36.851 1.00 85.31 585 LYS A CA 1
ATOM 4405 C C . LYS A 1 585 ? -29.737 10.108 36.920 1.00 85.31 585 LYS A C 1
ATOM 4407 O O . LYS A 1 585 ? -30.369 9.343 36.193 1.00 85.31 585 LYS A O 1
ATOM 4412 N N . VAL A 1 586 ? -28.838 9.692 37.812 1.00 83.56 586 VAL A N 1
ATOM 4413 C CA . VAL A 1 586 ? -28.569 8.278 38.103 1.00 83.56 586 VAL A CA 1
ATOM 4414 C C . VAL A 1 586 ? -29.125 7.971 39.491 1.00 83.56 586 VAL A C 1
ATOM 4416 O O . VAL A 1 586 ? -28.780 8.630 40.473 1.00 83.56 586 VAL A O 1
ATOM 4419 N N . GLU A 1 587 ? -30.049 7.014 39.577 1.00 84.19 587 GLU A N 1
ATOM 4420 C CA . GLU A 1 587 ? -30.613 6.612 40.868 1.00 84.19 587 GLU A CA 1
ATOM 4421 C C . GLU A 1 587 ? -29.554 5.900 41.733 1.00 84.19 587 GLU A C 1
ATOM 4423 O O . GLU A 1 587 ? -28.651 5.253 41.194 1.00 84.19 587 GLU A O 1
ATOM 4428 N N . PRO A 1 588 ? -29.635 5.983 43.074 1.00 81.06 588 PRO A N 1
ATOM 4429 C CA . PRO A 1 588 ? -28.693 5.296 43.952 1.00 81.06 588 PRO A CA 1
ATOM 4430 C C . PRO A 1 588 ? -28.608 3.793 43.646 1.00 81.06 588 PRO A C 1
ATOM 4432 O O . PRO A 1 588 ? -29.619 3.095 43.638 1.00 81.06 588 PRO A O 1
ATOM 4435 N N . GLY A 1 589 ? -27.392 3.294 43.410 1.00 83.62 589 GLY A N 1
ATOM 4436 C CA . GLY A 1 589 ? -27.139 1.888 43.073 1.00 83.62 589 GLY A CA 1
ATOM 4437 C C . GLY A 1 589 ? -27.381 1.510 41.606 1.00 83.62 589 GLY A C 1
ATOM 4438 O O . GLY A 1 589 ? -27.146 0.356 41.253 1.00 83.62 589 GLY A O 1
ATOM 4439 N N . ALA A 1 590 ? -27.811 2.444 40.751 1.00 89.69 590 ALA A N 1
ATOM 4440 C CA . ALA A 1 590 ? -27.899 2.227 39.310 1.00 89.69 590 ALA A CA 1
ATOM 4441 C C . ALA A 1 590 ? -26.534 2.419 38.629 1.00 89.69 590 ALA A C 1
ATOM 4443 O O . ALA A 1 590 ? -25.731 3.250 39.052 1.00 89.69 590 ALA A O 1
ATOM 4444 N N . ASP A 1 591 ? -26.282 1.664 37.557 1.00 93.00 591 ASP A N 1
ATOM 4445 C CA . ASP A 1 591 ? -25.029 1.746 36.803 1.00 93.00 591 ASP A CA 1
ATOM 4446 C C . ASP A 1 591 ? -25.014 2.992 35.893 1.00 93.00 591 ASP A C 1
ATOM 4448 O O . ASP A 1 591 ? -25.818 3.077 34.957 1.00 93.00 591 ASP A O 1
ATOM 4452 N N . PRO A 1 592 ? -24.101 3.957 36.110 1.00 92.31 592 PRO A N 1
ATOM 4453 C CA . PRO A 1 592 ? -24.037 5.189 35.326 1.00 92.31 592 PRO A CA 1
ATOM 4454 C C . PRO A 1 592 ? -23.684 4.957 33.852 1.00 92.31 592 PRO A C 1
ATOM 4456 O O . PRO A 1 592 ? -24.004 5.797 33.009 1.00 92.31 592 PRO A O 1
ATOM 4459 N N . ARG A 1 593 ? -23.087 3.811 33.497 1.00 95.06 593 ARG A N 1
ATOM 4460 C CA . ARG A 1 593 ? -22.808 3.457 32.097 1.00 95.06 593 ARG A CA 1
ATOM 4461 C C . ARG A 1 593 ? -24.087 3.261 31.288 1.00 95.06 593 ARG A C 1
ATOM 4463 O O . ARG A 1 593 ? -24.061 3.450 30.072 1.00 95.06 593 ARG A O 1
ATOM 4470 N N . ILE A 1 594 ? -25.198 2.905 31.942 1.00 95.56 594 ILE A N 1
ATOM 4471 C CA . ILE A 1 594 ? -26.509 2.765 31.292 1.00 95.56 594 ILE A CA 1
ATOM 4472 C C . ILE A 1 594 ? -26.948 4.114 30.727 1.00 95.56 594 ILE A C 1
ATOM 4474 O O . ILE A 1 594 ? -27.329 4.173 29.565 1.00 95.56 594 ILE A O 1
ATOM 4478 N N . ALA A 1 595 ? -26.795 5.201 31.491 1.00 92.62 595 ALA A N 1
ATOM 4479 C CA . ALA A 1 595 ? -27.137 6.546 31.030 1.00 92.62 595 ALA A CA 1
ATOM 4480 C C . ALA A 1 595 ? -26.354 6.941 29.767 1.00 92.62 595 ALA A C 1
ATOM 4482 O O . ALA A 1 595 ? -26.947 7.420 28.803 1.00 92.62 595 ALA A O 1
ATOM 4483 N N . PHE A 1 596 ? -25.040 6.689 29.740 1.00 94.44 596 PHE A N 1
ATOM 4484 C CA . PHE A 1 596 ? -24.222 6.941 28.549 1.00 94.44 596 PHE A CA 1
ATOM 4485 C C . PHE A 1 596 ? -24.619 6.053 27.367 1.00 94.44 596 PHE A C 1
ATOM 4487 O O . PHE A 1 596 ? -24.710 6.536 26.243 1.00 94.44 596 PHE A O 1
ATOM 4494 N N . THR A 1 597 ? -24.866 4.768 27.614 1.00 96.12 597 THR A N 1
ATOM 4495 C CA . THR A 1 597 ? -25.225 3.809 26.562 1.00 96.12 597 THR A CA 1
ATOM 4496 C C . THR A 1 597 ? -26.582 4.144 25.948 1.00 96.12 597 THR A C 1
ATOM 4498 O O . THR A 1 597 ? -26.709 4.159 24.730 1.00 96.12 597 THR A O 1
ATOM 4501 N N . ASP A 1 598 ? -27.584 4.466 26.766 1.00 94.94 598 ASP A N 1
ATOM 4502 C CA . ASP A 1 598 ? -28.917 4.844 26.290 1.00 94.94 598 ASP A CA 1
ATOM 4503 C C . ASP A 1 598 ? -28.887 6.154 25.514 1.00 94.94 598 ASP A C 1
ATOM 4505 O O . ASP A 1 598 ? -29.474 6.236 24.436 1.00 94.94 598 ASP A O 1
ATOM 4509 N N . TRP A 1 599 ? -28.134 7.141 26.005 1.00 94.50 599 TRP A N 1
ATOM 4510 C CA . TRP A 1 599 ? -27.885 8.372 25.265 1.00 94.50 599 TRP A CA 1
ATOM 4511 C C . TRP A 1 599 ? -27.231 8.089 23.910 1.00 94.50 599 TRP A C 1
ATOM 4513 O O . TRP A 1 599 ? -27.736 8.531 22.885 1.00 94.50 599 TRP A O 1
ATOM 4523 N N . LEU A 1 600 ? -26.160 7.293 23.879 1.00 94.44 600 LEU A N 1
ATOM 4524 C CA . LEU A 1 600 ? -25.413 6.983 22.658 1.00 94.44 600 LEU A CA 1
ATOM 4525 C C . LEU A 1 600 ? -26.291 6.319 21.582 1.00 94.44 600 LEU A C 1
ATOM 4527 O O . LEU A 1 600 ? -26.072 6.530 20.391 1.00 94.44 600 LEU A O 1
ATOM 4531 N N . LEU A 1 601 ? -27.274 5.517 22.001 1.00 94.25 601 LEU A N 1
ATOM 4532 C CA . LEU A 1 601 ? -28.207 4.823 21.110 1.00 94.25 601 LEU A CA 1
ATOM 4533 C C . LEU A 1 601 ? -29.377 5.700 20.638 1.00 94.25 601 LEU A C 1
ATOM 4535 O O . LEU A 1 601 ? -29.953 5.414 19.590 1.00 94.25 601 LEU A O 1
ATOM 4539 N N . GLN A 1 602 ? -29.756 6.726 21.405 1.00 91.44 602 GLN A N 1
ATOM 4540 C CA . GLN A 1 602 ? -30.973 7.519 21.174 1.00 91.44 602 GLN A CA 1
ATOM 4541 C C . GLN A 1 602 ? -30.698 8.963 20.752 1.00 91.44 602 GLN A C 1
ATOM 4543 O O . GLN A 1 602 ? -31.635 9.684 20.407 1.00 91.44 602 GLN A O 1
ATOM 4548 N N . GLU A 1 603 ? -29.448 9.418 20.805 1.00 86.69 603 GLU A N 1
ATOM 4549 C CA . GLU A 1 603 ? -29.157 10.830 20.614 1.00 86.69 603 GLU A CA 1
ATOM 4550 C C . GLU A 1 603 ? -29.487 11.311 19.184 1.00 86.69 603 GLU A C 1
ATOM 4552 O O . GLU A 1 603 ? -29.295 10.568 18.210 1.00 86.69 603 GLU A O 1
ATOM 4557 N N . PRO A 1 604 ? -30.008 12.548 19.032 1.00 84.56 604 PRO A N 1
ATOM 4558 C CA . PRO A 1 604 ? -30.661 12.974 17.791 1.00 84.56 604 PRO A CA 1
ATOM 4559 C C . PRO A 1 604 ? -29.722 13.162 16.595 1.00 84.56 604 PRO A C 1
ATOM 4561 O O . PRO A 1 604 ? -30.185 13.219 15.459 1.00 84.56 604 PRO A O 1
ATOM 4564 N N . SER A 1 605 ? -28.418 13.316 16.832 1.00 83.00 605 SER A N 1
ATOM 4565 C CA . SER A 1 605 ? -27.412 13.470 15.777 1.00 83.00 605 SER A CA 1
ATOM 4566 C C . SER A 1 605 ? -26.903 12.132 15.236 1.00 83.00 605 SER A C 1
ATOM 4568 O O . SER A 1 605 ? -26.170 12.121 14.245 1.00 83.00 605 SER A O 1
ATOM 4570 N N . HIS A 1 606 ? -27.300 11.017 15.860 1.00 91.25 606 HIS A N 1
ATOM 4571 C CA . HIS A 1 606 ? -26.998 9.644 15.453 1.00 91.25 606 HIS A CA 1
ATOM 4572 C C . HIS A 1 606 ? -25.502 9.377 15.192 1.00 91.25 606 HIS A C 1
ATOM 4574 O O . HIS A 1 606 ? -25.123 8.600 14.320 1.00 91.25 606 HIS A O 1
ATOM 4580 N N . TRP A 1 607 ? -24.634 10.022 15.957 1.00 90.62 607 TRP A N 1
ATOM 4581 C CA . TRP A 1 607 ? -23.188 9.904 16.023 1.00 90.62 607 TRP A CA 1
ATOM 4582 C C . TRP A 1 607 ? -22.699 8.460 16.060 1.00 90.62 607 TRP A C 1
ATOM 4584 O O . TRP A 1 607 ? -21.752 8.148 15.343 1.00 90.62 607 TRP A O 1
ATOM 4594 N N . LEU A 1 608 ? -23.342 7.561 16.815 1.00 96.06 608 LEU A N 1
ATOM 4595 C CA . LEU A 1 608 ? -22.972 6.140 16.803 1.00 96.06 608 LEU A CA 1
ATOM 4596 C C . LEU A 1 608 ? -23.129 5.529 15.400 1.00 96.06 608 LEU A C 1
ATOM 4598 O O . LEU A 1 608 ? -22.213 4.879 14.888 1.00 96.06 608 LEU A O 1
ATOM 4602 N N . ALA A 1 609 ? -24.278 5.767 14.765 1.00 97.25 609 ALA A N 1
ATOM 4603 C CA . ALA A 1 609 ? -24.565 5.285 13.418 1.00 97.25 609 ALA A CA 1
ATOM 4604 C C . ALA A 1 609 ? -23.645 5.949 12.381 1.00 97.25 609 ALA A C 1
ATOM 4606 O O . ALA A 1 609 ? -23.072 5.260 11.537 1.00 97.25 609 ALA A O 1
ATOM 4607 N N . ARG A 1 610 ? -23.423 7.267 12.486 1.00 96.31 610 ARG A N 1
ATOM 4608 C CA . ARG A 1 610 ? -22.499 8.032 11.630 1.00 96.31 610 ARG A CA 1
ATOM 4609 C C . ARG A 1 610 ? -21.063 7.528 11.764 1.00 96.31 610 ARG A C 1
ATOM 4611 O O . ARG A 1 610 ? -20.394 7.333 10.756 1.00 96.31 610 ARG A O 1
ATOM 4618 N N . SER A 1 611 ? -20.592 7.256 12.978 1.00 96.50 611 SER A N 1
ATOM 4619 C CA . SER A 1 611 ? -19.251 6.718 13.227 1.00 96.50 611 SER A CA 1
ATOM 4620 C C . SER A 1 611 ? -19.064 5.349 12.567 1.00 96.50 611 SER A C 1
ATOM 4622 O O . SER A 1 611 ? -18.104 5.146 11.817 1.00 96.50 611 SER A O 1
ATOM 4624 N N . LEU A 1 612 ? -20.023 4.431 12.754 1.00 97.94 612 LEU A N 1
ATOM 4625 C CA . LEU A 1 612 ? -19.984 3.119 12.106 1.00 97.94 612 LEU A CA 1
ATOM 4626 C C . LEU A 1 612 ? -20.031 3.235 10.577 1.00 97.94 612 LEU A C 1
ATOM 4628 O O . LEU A 1 612 ? -19.216 2.613 9.898 1.00 97.94 612 LEU A O 1
ATOM 4632 N N . CYS A 1 613 ? -20.936 4.048 10.028 1.00 98.31 613 CYS A N 1
ATOM 4633 C CA . CYS A 1 613 ? -21.060 4.231 8.582 1.00 98.31 613 CYS A CA 1
ATOM 4634 C C . CYS A 1 613 ? -19.794 4.846 7.975 1.00 98.31 613 CYS A C 1
ATOM 4636 O O . CYS A 1 613 ? -19.340 4.392 6.926 1.00 98.31 613 CYS A O 1
ATOM 4638 N N . ASN A 1 614 ? -19.164 5.814 8.653 1.00 98.12 614 ASN A N 1
ATOM 4639 C CA . ASN A 1 614 ? -17.898 6.397 8.207 1.00 98.12 614 ASN A CA 1
ATOM 4640 C C . ASN A 1 614 ? -16.780 5.346 8.178 1.00 98.12 614 ASN A C 1
ATOM 4642 O O . ASN A 1 614 ? -15.942 5.348 7.276 1.00 98.12 614 ASN A O 1
ATOM 4646 N N . ARG A 1 615 ? -16.789 4.421 9.144 1.00 97.69 615 ARG A N 1
ATOM 4647 C CA . ARG A 1 615 ? -15.827 3.323 9.248 1.00 97.69 615 ARG A CA 1
ATOM 4648 C C . ARG A 1 615 ? -16.055 2.230 8.204 1.00 97.69 615 ARG A C 1
ATOM 4650 O O . ARG A 1 615 ? -15.089 1.822 7.566 1.00 97.69 615 ARG A O 1
ATOM 4657 N N . ILE A 1 616 ? -17.300 1.820 7.957 1.00 98.38 616 ILE A N 1
ATOM 4658 C CA . ILE A 1 616 ? -17.646 0.910 6.851 1.00 98.38 616 ILE A CA 1
ATOM 4659 C C . ILE A 1 616 ? -17.230 1.534 5.515 1.00 98.38 616 ILE A C 1
ATOM 4661 O O . ILE A 1 616 ? -16.564 0.885 4.708 1.00 98.38 616 ILE A O 1
ATOM 4665 N N . TRP A 1 617 ? -17.537 2.817 5.308 1.00 98.25 617 TRP A N 1
ATOM 4666 C CA . TRP A 1 617 ? -17.113 3.552 4.119 1.00 98.25 617 TRP A CA 1
ATOM 4667 C C . TRP A 1 617 ? -15.585 3.585 3.987 1.00 98.25 617 TRP A C 1
ATOM 4669 O O . TRP A 1 617 ? -15.052 3.263 2.928 1.00 98.25 617 TRP A O 1
ATOM 4679 N N . PHE A 1 618 ? -14.860 3.890 5.067 1.00 97.06 618 PHE A N 1
ATOM 4680 C CA . PHE A 1 618 ? -13.397 3.854 5.095 1.00 97.06 618 PHE A CA 1
ATOM 4681 C C . PHE A 1 618 ? -12.836 2.469 4.754 1.00 97.06 618 PHE A C 1
ATOM 4683 O O . PHE A 1 618 ? -11.922 2.377 3.943 1.00 97.06 618 PHE A O 1
ATOM 4690 N N . TRP A 1 619 ? -13.392 1.388 5.298 1.00 96.12 619 TRP A N 1
ATOM 4691 C CA . TRP A 1 619 ? -12.960 0.027 4.971 1.00 96.12 619 TRP A CA 1
ATOM 4692 C C . TRP A 1 619 ? -13.195 -0.341 3.499 1.00 96.12 619 TRP A C 1
ATOM 4694 O O . TRP A 1 619 ? -12.434 -1.123 2.925 1.00 96.12 619 TRP A O 1
ATOM 4704 N N . LEU A 1 620 ? -14.220 0.236 2.865 1.00 97.06 620 LEU A N 1
ATOM 4705 C CA . LEU A 1 620 ? -14.540 0.003 1.458 1.00 97.06 620 LEU A CA 1
ATOM 4706 C C . LEU A 1 620 ? -13.758 0.912 0.499 1.00 97.06 620 LEU A C 1
ATOM 4708 O O . LEU A 1 620 ? -13.335 0.425 -0.550 1.00 97.06 620 LEU A O 1
ATOM 4712 N N . PHE A 1 621 ? -13.503 2.176 0.849 1.00 95.19 621 PHE A N 1
ATOM 4713 C CA . PHE A 1 621 ? -12.860 3.181 -0.016 1.00 95.19 621 PHE A CA 1
ATOM 4714 C C . PHE A 1 621 ? -11.404 3.518 0.350 1.00 95.19 621 PHE A C 1
ATOM 4716 O O . PHE A 1 621 ? -10.704 4.134 -0.447 1.00 95.19 621 PHE A O 1
ATOM 4723 N N . GLY A 1 622 ? -10.915 3.118 1.526 1.00 92.62 622 GLY A N 1
ATOM 4724 C CA . GLY A 1 622 ? -9.604 3.509 2.070 1.00 92.62 622 GLY A CA 1
ATOM 4725 C C . GLY A 1 622 ? -9.564 4.938 2.627 1.00 92.62 622 GLY A C 1
ATOM 4726 O O . GLY A 1 622 ? -8.535 5.398 3.115 1.00 92.62 622 GLY A O 1
ATOM 4727 N N . ARG A 1 623 ? -10.688 5.656 2.555 1.00 93.62 623 ARG A N 1
ATOM 4728 C CA . ARG A 1 623 ? -10.880 7.018 3.053 1.00 93.62 623 ARG A CA 1
ATOM 4729 C C . ARG A 1 623 ? -12.315 7.149 3.549 1.00 93.62 623 ARG A C 1
ATOM 4731 O O . ARG A 1 623 ? -13.222 6.750 2.831 1.00 93.62 623 ARG A O 1
ATOM 4738 N N . GLY A 1 624 ? -12.514 7.693 4.750 1.00 95.44 624 GLY A N 1
ATOM 4739 C CA . GLY A 1 624 ? -13.848 7.990 5.279 1.00 95.44 624 GLY A CA 1
ATOM 4740 C C . GLY A 1 624 ? -14.506 9.163 4.550 1.00 95.44 624 GLY A C 1
ATOM 4741 O O . GLY A 1 624 ? -13.822 9.982 3.935 1.00 95.44 624 GLY A O 1
ATOM 4742 N N . VAL A 1 625 ? -15.832 9.261 4.640 1.00 96.81 625 VAL A N 1
ATOM 4743 C CA . VAL A 1 625 ? -16.574 10.458 4.212 1.00 96.81 625 VAL A CA 1
ATOM 4744 C C . VAL A 1 625 ? -16.086 11.674 5.004 1.00 96.81 625 VAL A C 1
ATOM 4746 O O . VAL A 1 625 ? -15.843 12.730 4.426 1.00 96.81 625 VAL A O 1
ATOM 4749 N N . VAL A 1 626 ? -15.869 11.490 6.308 1.00 96.69 626 VAL A N 1
ATOM 4750 C CA . VAL A 1 626 ? -15.078 12.377 7.171 1.00 96.69 626 VAL A CA 1
ATOM 4751 C C . VAL A 1 626 ? -13.710 11.727 7.374 1.00 96.69 626 VAL A C 1
ATOM 4753 O O . VAL A 1 626 ? -13.625 10.527 7.660 1.00 96.69 626 VAL A O 1
ATOM 4756 N N . HIS A 1 627 ? -12.635 12.495 7.202 1.00 94.12 627 HIS A N 1
ATOM 4757 C CA . HIS A 1 627 ? -11.265 12.004 7.338 1.00 94.12 627 HIS A CA 1
ATOM 4758 C C . HIS A 1 627 ? -10.485 12.866 8.340 1.00 94.12 627 HIS A C 1
ATOM 4760 O O . HIS A 1 627 ? -10.495 14.083 8.220 1.00 94.12 627 HIS A O 1
ATOM 4766 N N . GLU A 1 628 ? -9.759 12.305 9.305 1.00 93.19 628 GLU A N 1
ATOM 4767 C CA . GLU A 1 628 ? -9.526 10.873 9.560 1.00 93.19 628 GLU A CA 1
ATOM 4768 C C . GLU A 1 628 ? -10.784 10.132 10.065 1.00 93.19 628 GLU A C 1
ATOM 4770 O O . GLU A 1 628 ? -11.731 10.746 10.547 1.00 93.19 628 GLU A O 1
ATOM 4775 N N . VAL A 1 629 ? -10.834 8.803 9.887 1.00 94.25 629 VAL A N 1
ATOM 4776 C CA . VAL A 1 629 ? -12.059 7.997 10.109 1.00 94.25 629 VAL A CA 1
ATOM 4777 C C . VAL A 1 629 ? -12.557 8.022 11.560 1.00 94.25 629 VAL A C 1
ATOM 4779 O O . VAL A 1 629 ? -13.748 7.849 11.805 1.00 94.25 629 VAL A O 1
ATOM 4782 N N . ASP A 1 630 ? -11.645 8.245 12.501 1.00 93.00 630 ASP A N 1
ATOM 4783 C CA . ASP A 1 630 ? -11.855 8.296 13.947 1.00 93.00 630 ASP A CA 1
ATOM 4784 C C . ASP A 1 630 ? -11.623 9.709 14.525 1.00 93.00 630 ASP A C 1
ATOM 4786 O O . ASP A 1 630 ? -11.321 9.860 15.710 1.00 93.00 630 ASP A O 1
ATOM 4790 N N . ASP A 1 631 ? -11.776 10.743 13.689 1.00 92.94 631 ASP A N 1
ATOM 4791 C CA . ASP A 1 631 ? -11.715 12.166 14.055 1.00 92.94 631 ASP A CA 1
ATOM 4792 C C . ASP A 1 631 ? -13.013 12.900 13.656 1.00 92.94 631 ASP A C 1
ATOM 4794 O O . ASP A 1 631 ? -12.997 13.954 13.017 1.00 92.94 631 ASP A O 1
ATOM 4798 N N . LEU A 1 632 ? -14.170 12.322 14.002 1.00 91.38 632 LEU A N 1
ATOM 4799 C CA . LEU A 1 632 ? -15.471 12.977 13.867 1.00 91.38 632 LEU A CA 1
ATOM 4800 C C . LEU A 1 632 ? -15.572 14.109 14.893 1.00 91.38 632 LEU A C 1
ATOM 4802 O O . LEU A 1 632 ? -15.576 13.886 16.107 1.00 91.38 632 LEU A O 1
ATOM 4806 N N . ARG A 1 633 ? -15.700 15.335 14.390 1.00 87.94 633 ARG A N 1
ATOM 4807 C CA . ARG A 1 633 ? -15.905 16.558 15.171 1.00 87.94 633 ARG A CA 1
ATOM 4808 C C . ARG A 1 633 ? -16.680 17.581 14.346 1.00 87.94 633 ARG A C 1
ATOM 4810 O O . ARG A 1 633 ? -16.768 17.457 13.130 1.00 87.94 633 ARG A O 1
ATOM 4817 N N . ALA A 1 634 ? -17.258 18.577 15.012 1.00 80.81 634 ALA A N 1
ATOM 4818 C CA . ALA A 1 634 ? -18.141 19.550 14.365 1.00 80.81 634 ALA A CA 1
ATOM 4819 C C . ALA A 1 634 ? -17.441 20.389 13.276 1.00 80.81 634 ALA A C 1
ATOM 4821 O O . ALA A 1 634 ? -18.089 20.809 12.328 1.00 80.81 634 ALA A O 1
ATOM 4822 N N . ASP A 1 635 ? -16.133 20.612 13.408 1.00 85.62 635 ASP A N 1
ATOM 4823 C CA . ASP A 1 635 ? -15.276 21.380 12.498 1.00 85.62 635 ASP A CA 1
ATOM 4824 C C . ASP A 1 635 ? -14.512 20.506 11.481 1.00 85.62 635 ASP A C 1
ATOM 4826 O O . ASP A 1 635 ? -13.734 21.029 10.685 1.00 85.62 635 ASP A O 1
ATOM 4830 N N . ASN A 1 636 ? -14.712 19.182 11.495 1.00 91.38 636 ASN A N 1
ATOM 4831 C CA . ASN A 1 636 ? -14.170 18.268 10.489 1.00 91.38 636 ASN A CA 1
ATOM 4832 C C . ASN A 1 636 ? -15.295 17.823 9.549 1.00 91.38 636 ASN A C 1
ATOM 4834 O O . ASN A 1 636 ? -16.037 16.881 9.834 1.00 91.38 636 ASN A O 1
ATOM 4838 N N . GLU A 1 637 ? -15.451 18.551 8.447 1.00 90.12 637 GLU A N 1
ATOM 4839 C CA . GLU A 1 637 ? -16.583 18.387 7.540 1.00 90.12 637 GLU A CA 1
ATOM 4840 C C . GLU A 1 637 ? -16.494 17.122 6.672 1.00 90.12 637 GLU A C 1
ATOM 4842 O O . GLU A 1 637 ? -15.426 16.651 6.273 1.00 90.12 637 GLU A O 1
ATOM 4847 N N . ALA A 1 638 ? -17.666 16.593 6.322 1.00 94.62 638 ALA A N 1
ATOM 4848 C CA . ALA A 1 638 ? -17.805 15.513 5.359 1.00 94.62 638 ALA A CA 1
ATOM 4849 C C . ALA A 1 638 ? -17.406 15.975 3.948 1.00 94.62 638 ALA A C 1
ATOM 4851 O O . ALA A 1 638 ? -17.897 16.986 3.447 1.00 94.62 638 ALA A O 1
ATOM 4852 N N . ALA A 1 639 ? -16.592 15.178 3.252 1.00 94.56 639 ALA A N 1
ATOM 4853 C CA . ALA A 1 639 ? -16.202 15.439 1.866 1.00 94.56 639 ALA A CA 1
ATOM 4854 C C . ALA A 1 639 ? -17.410 15.498 0.911 1.00 94.56 639 ALA A C 1
ATOM 4856 O O . ALA A 1 639 ? -17.377 16.212 -0.097 1.00 94.56 639 ALA A O 1
ATOM 4857 N N . VAL A 1 640 ? -18.472 14.753 1.232 1.00 96.75 640 VAL A N 1
ATOM 4858 C CA . VAL A 1 640 ? -19.767 14.780 0.546 1.00 96.75 640 VAL A CA 1
ATOM 4859 C C . VAL A 1 640 ? -20.851 15.084 1.587 1.00 96.75 640 VAL A C 1
ATOM 4861 O O . VAL A 1 640 ? -21.191 14.201 2.379 1.00 96.75 640 VAL A O 1
ATOM 4864 N N . PRO A 1 641 ? -21.383 16.320 1.622 1.00 95.38 641 PRO A N 1
ATOM 4865 C CA . PRO A 1 641 ? -22.421 16.703 2.576 1.00 95.38 641 PRO A CA 1
ATOM 4866 C C . PRO A 1 641 ? -23.679 15.829 2.463 1.00 95.38 641 PRO A C 1
ATOM 4868 O O . PRO A 1 641 ? -24.120 15.512 1.359 1.00 95.38 641 PRO A O 1
ATOM 4871 N N . GLY A 1 642 ? -24.271 15.444 3.597 1.00 95.25 642 GLY A N 1
ATOM 4872 C CA . GLY A 1 642 ? -25.509 14.655 3.657 1.00 95.25 642 GLY A CA 1
ATOM 4873 C C . GLY A 1 642 ? -25.337 13.150 3.425 1.00 95.25 642 GLY A C 1
ATOM 4874 O O . GLY A 1 642 ? -26.260 12.385 3.703 1.00 95.25 642 GLY A O 1
ATOM 4875 N N . LEU A 1 643 ? -24.178 12.700 2.928 1.00 97.56 643 LEU A N 1
ATOM 4876 C CA . LEU A 1 643 ? -23.924 11.281 2.662 1.00 97.56 643 LEU A CA 1
ATOM 4877 C C . LEU A 1 643 ? -23.888 10.458 3.950 1.00 97.56 643 LEU A C 1
ATOM 4879 O O . LEU A 1 643 ? -24.447 9.366 4.004 1.00 97.56 643 LEU A O 1
ATOM 4883 N N . LEU A 1 644 ? -23.243 10.980 4.993 1.00 95.94 644 LEU A N 1
ATOM 4884 C CA . LEU A 1 644 ? -23.110 10.248 6.246 1.00 95.94 644 LEU A CA 1
ATOM 4885 C C . LEU A 1 644 ? -24.436 10.182 7.009 1.00 95.94 644 LEU A C 1
ATOM 4887 O O . LEU A 1 644 ? -24.742 9.165 7.625 1.00 95.94 644 LEU A O 1
ATOM 4891 N N . GLU A 1 645 ? -25.230 11.248 6.936 1.00 95.56 645 GLU A N 1
ATOM 4892 C CA . GLU A 1 645 ? -26.579 11.318 7.493 1.00 95.56 645 GLU A CA 1
ATOM 4893 C C . GLU A 1 645 ? -27.520 10.325 6.795 1.00 95.56 645 GLU A C 1
ATOM 4895 O O . GLU A 1 645 ? -28.278 9.633 7.470 1.00 95.56 645 GLU A O 1
ATOM 4900 N N . HIS A 1 646 ? -27.425 10.203 5.463 1.00 97.25 646 HIS A N 1
ATOM 4901 C CA . HIS A 1 646 ? -28.170 9.203 4.689 1.00 97.25 646 HIS A CA 1
ATOM 4902 C C . HIS A 1 646 ? -27.829 7.775 5.132 1.00 97.25 646 HIS A C 1
ATOM 4904 O O . HIS A 1 646 ? -28.717 7.029 5.530 1.00 97.25 646 HIS A O 1
ATOM 4910 N N . LEU A 1 647 ? -26.541 7.416 5.152 1.00 97.75 647 LEU A N 1
ATOM 4911 C CA . LEU A 1 647 ? -26.108 6.072 5.558 1.00 97.75 647 LEU A CA 1
ATOM 4912 C C . LEU A 1 647 ? -26.501 5.742 7.006 1.00 97.75 647 LEU A C 1
ATOM 4914 O O . LEU A 1 647 ? -26.890 4.614 7.304 1.00 97.75 647 LEU A O 1
ATOM 4918 N N . ALA A 1 648 ? -26.427 6.723 7.910 1.00 97.19 648 ALA A N 1
ATOM 4919 C CA . ALA A 1 648 ? -26.867 6.551 9.290 1.00 97.19 648 ALA A CA 1
ATOM 4920 C C . ALA A 1 648 ? -28.380 6.286 9.380 1.00 97.19 648 ALA A C 1
ATOM 4922 O O . ALA A 1 648 ? -28.794 5.411 10.139 1.00 97.19 648 ALA A O 1
ATOM 4923 N N . ALA A 1 649 ? -29.197 6.992 8.593 1.00 96.75 649 ALA A N 1
ATOM 4924 C CA . ALA A 1 649 ? -30.638 6.757 8.533 1.00 96.75 649 ALA A CA 1
ATOM 4925 C C . ALA A 1 649 ? -30.971 5.355 7.994 1.00 96.75 649 ALA A C 1
ATOM 4927 O O . ALA A 1 649 ? -31.821 4.675 8.567 1.00 96.75 649 ALA A O 1
ATOM 4928 N N . GLU A 1 650 ? -30.264 4.894 6.960 1.00 97.00 650 GLU A N 1
ATOM 4929 C CA . GLU A 1 650 ? -30.427 3.542 6.405 1.00 97.00 650 GLU A CA 1
ATOM 4930 C C . GLU A 1 650 ? -30.029 2.456 7.414 1.00 97.00 650 GLU A C 1
ATOM 4932 O O . GLU A 1 650 ? -30.749 1.472 7.581 1.00 97.00 650 GLU A O 1
ATOM 4937 N N . LEU A 1 651 ? -28.943 2.653 8.172 1.00 97.88 651 LEU A N 1
ATOM 4938 C CA . LEU A 1 651 ? -28.554 1.736 9.250 1.00 97.88 651 LEU A CA 1
ATOM 4939 C C . LEU A 1 651 ? -29.634 1.634 10.338 1.00 97.88 651 LEU A C 1
ATOM 4941 O O . LEU A 1 651 ? -29.934 0.537 10.814 1.00 97.88 651 LEU A O 1
ATOM 4945 N N . LEU A 1 652 ? -30.219 2.765 10.738 1.00 97.31 652 LEU A N 1
ATOM 4946 C CA . LEU A 1 652 ? -31.290 2.803 11.737 1.00 97.31 652 LEU A CA 1
ATOM 4947 C C . LEU A 1 652 ? -32.575 2.152 11.209 1.00 97.31 652 LEU A C 1
ATOM 4949 O O . LEU A 1 652 ? -33.194 1.357 11.917 1.00 97.31 652 LEU A O 1
ATOM 4953 N N . ALA A 1 653 ? -32.946 2.424 9.954 1.00 96.94 653 ALA A N 1
ATOM 4954 C CA . ALA A 1 653 ? -34.078 1.783 9.285 1.00 96.94 653 ALA A CA 1
ATOM 4955 C C . ALA A 1 653 ? -33.882 0.263 9.153 1.00 96.94 653 ALA A C 1
ATOM 4957 O O . ALA A 1 653 ? -34.836 -0.505 9.278 1.00 96.94 653 ALA A O 1
ATOM 4958 N N . ALA A 1 654 ? -32.635 -0.175 8.975 1.00 97.00 654 ALA A N 1
ATOM 4959 C CA . ALA A 1 654 ? -32.222 -1.573 8.964 1.00 97.00 654 ALA A CA 1
ATOM 4960 C C . ALA A 1 654 ? -32.078 -2.199 10.365 1.00 97.00 654 ALA A C 1
ATOM 4962 O O . ALA A 1 654 ? -31.557 -3.307 10.474 1.00 97.00 654 ALA A O 1
ATOM 4963 N N . GLN A 1 655 ? -32.511 -1.516 11.432 1.00 97.06 655 GLN A N 1
ATOM 4964 C CA . GLN A 1 655 ? -32.404 -1.995 12.815 1.00 97.06 655 GLN A CA 1
ATOM 4965 C C . GLN A 1 655 ? -30.970 -2.402 13.190 1.00 97.06 655 GLN A C 1
ATOM 4967 O O . GLN A 1 655 ? -30.746 -3.443 13.804 1.00 97.06 655 GLN A O 1
ATOM 4972 N N . TRP A 1 656 ? -29.997 -1.571 12.808 1.00 97.75 656 TRP A N 1
ATOM 4973 C CA . TRP A 1 656 ? -28.570 -1.763 13.079 1.00 97.75 656 TRP A CA 1
ATOM 4974 C C . TRP A 1 656 ? -27.914 -2.964 12.375 1.00 97.75 656 TRP A C 1
ATOM 4976 O O . TRP A 1 656 ? -26.820 -3.384 12.772 1.00 97.75 656 TRP A O 1
ATOM 4986 N N . ASP A 1 657 ? -28.525 -3.492 11.308 1.00 97.50 657 ASP A N 1
ATOM 4987 C CA . ASP A 1 657 ? -27.897 -4.500 10.449 1.00 97.50 657 ASP A CA 1
ATOM 4988 C C . ASP A 1 657 ? -26.809 -3.878 9.557 1.00 97.50 657 ASP A C 1
ATOM 4990 O O . ASP A 1 657 ? -27.062 -3.231 8.535 1.00 97.50 657 ASP A O 1
ATOM 4994 N N . GLN A 1 658 ? -25.557 -4.138 9.931 1.00 96.38 658 GLN A N 1
ATOM 4995 C CA . GLN A 1 658 ? -24.371 -3.669 9.219 1.00 96.38 658 GLN A CA 1
ATOM 4996 C C . GLN A 1 658 ? -24.314 -4.179 7.771 1.00 96.38 658 GLN A C 1
ATOM 4998 O O . GLN A 1 658 ? -23.852 -3.450 6.889 1.00 96.38 658 GLN A O 1
ATOM 5003 N N . LYS A 1 659 ? -24.788 -5.406 7.491 1.00 97.12 659 LYS A N 1
ATOM 5004 C CA . LYS A 1 659 ? -24.724 -5.987 6.141 1.00 97.12 659 LYS A CA 1
ATOM 5005 C C . LYS A 1 659 ? -25.577 -5.198 5.148 1.00 97.12 659 LYS A C 1
ATOM 5007 O O . LYS A 1 659 ? -25.219 -5.137 3.974 1.00 97.12 659 LYS A O 1
ATOM 5012 N N . ARG A 1 660 ? -26.658 -4.547 5.598 1.00 96.31 660 ARG A N 1
ATOM 5013 C CA . ARG A 1 660 ? -27.507 -3.699 4.737 1.00 96.31 660 ARG A CA 1
ATOM 5014 C C . ARG A 1 660 ? -26.755 -2.465 4.249 1.00 96.31 660 ARG A C 1
ATOM 5016 O O . ARG A 1 660 ? -26.811 -2.176 3.058 1.00 96.31 660 ARG A O 1
ATOM 5023 N N . VAL A 1 661 ? -25.968 -1.830 5.119 1.00 97.44 661 VAL A N 1
ATOM 5024 C CA . VAL A 1 661 ? -25.108 -0.691 4.751 1.00 97.44 661 VAL A CA 1
ATOM 5025 C C . VAL A 1 661 ? -23.996 -1.125 3.794 1.00 97.44 661 VAL A C 1
ATOM 5027 O O . VAL A 1 661 ? -23.765 -0.467 2.781 1.00 97.44 661 VAL A O 1
ATOM 5030 N N . PHE A 1 662 ? -23.335 -2.261 4.062 1.00 98.31 662 PHE A N 1
ATOM 5031 C CA . PHE A 1 662 ? -22.368 -2.834 3.116 1.00 98.31 662 PHE A CA 1
ATOM 5032 C C . PHE A 1 662 ? -23.006 -3.049 1.743 1.00 98.31 662 PHE A C 1
ATOM 5034 O O . PHE A 1 662 ? -22.466 -2.598 0.736 1.00 98.31 662 PHE A O 1
ATOM 5041 N N . ARG A 1 663 ? -24.169 -3.705 1.704 1.00 97.69 663 ARG A N 1
ATOM 5042 C CA . ARG A 1 663 ? -24.894 -3.996 0.468 1.00 97.69 663 ARG A CA 1
ATOM 5043 C C . ARG A 1 663 ? -25.231 -2.726 -0.312 1.00 97.69 663 ARG A C 1
ATOM 5045 O O . ARG A 1 663 ? -25.002 -2.689 -1.516 1.00 97.69 663 ARG A O 1
ATOM 5052 N N . GLU A 1 664 ? -25.747 -1.694 0.351 1.00 96.75 664 GLU A N 1
ATOM 5053 C CA . GLU A 1 664 ? -26.097 -0.427 -0.297 1.00 96.75 664 GLU A CA 1
ATOM 5054 C C . GLU A 1 664 ? -24.870 0.254 -0.920 1.00 96.75 664 GLU A C 1
ATOM 5056 O O . GLU A 1 664 ? -24.899 0.631 -2.092 1.00 96.75 664 GLU A O 1
ATOM 5061 N N . ILE A 1 665 ? -23.757 0.335 -0.180 1.00 98.00 665 ILE A N 1
ATOM 5062 C CA . ILE A 1 665 ? -22.520 0.942 -0.687 1.00 98.00 665 ILE A CA 1
ATOM 5063 C C . ILE A 1 665 ? -21.963 0.134 -1.865 1.00 98.00 665 ILE A C 1
ATOM 5065 O O . ILE A 1 665 ? -21.644 0.718 -2.899 1.00 98.00 665 ILE A O 1
ATOM 5069 N N . LEU A 1 666 ? -21.871 -1.195 -1.746 1.00 97.50 666 LEU A N 1
ATOM 5070 C CA . LEU A 1 666 ? -21.317 -2.073 -2.787 1.00 97.50 666 LEU A CA 1
ATOM 5071 C C . LEU A 1 666 ? -22.130 -2.031 -4.094 1.00 97.50 666 LEU A C 1
ATOM 5073 O O . LEU A 1 666 ? -21.566 -2.213 -5.174 1.00 97.50 666 LEU A O 1
ATOM 5077 N N . LEU A 1 667 ? -23.440 -1.769 -4.006 1.00 95.81 667 LEU A N 1
ATOM 5078 C CA . LEU A 1 667 ? -24.328 -1.636 -5.164 1.00 95.81 667 LEU A CA 1
ATOM 5079 C C . LEU A 1 667 ? -24.435 -0.211 -5.715 1.00 95.81 667 LEU A C 1
ATOM 5081 O O . LEU A 1 667 ? -24.949 -0.043 -6.819 1.00 95.81 667 LEU A O 1
ATOM 5085 N N . SER A 1 668 ? -23.892 0.794 -5.024 1.00 96.31 668 SER A N 1
ATOM 5086 C CA . SER A 1 668 ? -23.820 2.162 -5.548 1.00 96.31 668 SER A CA 1
ATOM 5087 C C . SER A 1 668 ? -22.942 2.244 -6.803 1.00 96.31 668 SER A C 1
ATOM 5089 O O . SER A 1 668 ? -21.920 1.555 -6.922 1.00 96.31 668 SER A O 1
ATOM 5091 N N . ALA A 1 669 ? -23.303 3.124 -7.739 1.00 94.12 669 ALA A N 1
ATOM 5092 C CA . ALA A 1 669 ? -22.451 3.434 -8.883 1.00 94.12 669 ALA A CA 1
ATOM 5093 C C . ALA A 1 669 ? -21.111 4.038 -8.429 1.00 94.12 669 ALA A C 1
ATOM 5095 O O . ALA A 1 669 ? -20.085 3.766 -9.046 1.00 94.12 669 ALA A O 1
ATOM 5096 N N . THR A 1 670 ? -21.110 4.794 -7.327 1.00 95.62 670 THR A N 1
ATOM 5097 C CA . THR A 1 670 ? -19.945 5.436 -6.702 1.00 95.62 670 THR A CA 1
ATOM 5098 C C . THR A 1 670 ? -18.871 4.426 -6.314 1.00 95.62 670 THR A C 1
ATOM 5100 O O . THR A 1 670 ? -17.710 4.586 -6.698 1.00 95.62 670 THR A O 1
ATOM 5103 N N . TRP A 1 671 ? -19.231 3.362 -5.588 1.00 96.31 671 TRP A N 1
ATOM 5104 C CA . TRP A 1 671 ? -18.268 2.318 -5.226 1.00 96.31 671 TRP A CA 1
ATOM 5105 C C . TRP A 1 671 ? -17.816 1.513 -6.440 1.00 96.31 671 TRP A C 1
ATOM 5107 O O . TRP A 1 671 ? -16.678 1.057 -6.480 1.00 96.31 671 TRP A O 1
ATOM 5117 N N . GLN A 1 672 ? -18.676 1.377 -7.449 1.00 95.19 672 GLN A N 1
ATOM 5118 C CA . GLN A 1 672 ? -18.402 0.646 -8.684 1.00 95.19 672 GLN A CA 1
ATOM 5119 C C . GLN A 1 672 ? -17.666 1.473 -9.744 1.00 95.19 672 GLN A C 1
ATOM 5121 O O . GLN A 1 672 ? -17.526 1.009 -10.871 1.00 95.19 672 GLN A O 1
ATOM 5126 N N . ARG A 1 673 ? -17.162 2.673 -9.431 1.00 93.75 673 ARG A N 1
ATOM 5127 C CA . ARG A 1 673 ? -16.381 3.474 -10.388 1.00 93.75 673 ARG A CA 1
ATOM 5128 C C . ARG A 1 673 ? -15.048 2.818 -10.735 1.00 93.75 673 ARG A C 1
ATOM 5130 O O . ARG A 1 673 ? -14.446 2.092 -9.936 1.00 93.75 673 ARG A O 1
ATOM 5137 N N . SER A 1 674 ? -14.580 3.113 -11.939 1.00 93.56 674 SER A N 1
ATOM 5138 C CA . SER A 1 674 ? -13.223 2.850 -12.405 1.00 93.56 674 SER A CA 1
ATOM 5139 C C . SER A 1 674 ? -12.201 3.526 -11.481 1.00 93.56 674 SER A C 1
ATOM 5141 O O . SER A 1 674 ? -12.473 4.616 -10.964 1.00 93.56 674 SER A O 1
ATOM 5143 N N . PRO A 1 675 ? -11.026 2.912 -11.266 1.00 92.19 675 PRO A N 1
ATOM 5144 C CA . PRO A 1 675 ? -9.912 3.555 -10.578 1.00 92.19 675 PRO A CA 1
ATOM 5145 C C . PRO A 1 675 ? -9.193 4.607 -11.430 1.00 92.19 675 PRO A C 1
ATOM 5147 O O . PRO A 1 675 ? -8.357 5.342 -10.908 1.00 92.19 675 PRO A O 1
ATOM 5150 N N . LEU A 1 676 ? -9.462 4.664 -12.739 1.00 91.38 676 LEU A N 1
ATOM 5151 C CA . LEU A 1 676 ? -8.765 5.552 -13.664 1.00 91.38 676 LEU A CA 1
ATOM 5152 C C . LEU A 1 676 ? -9.367 6.961 -13.605 1.00 91.38 676 LEU A C 1
ATOM 5154 O O . LEU A 1 676 ? -10.496 7.150 -14.061 1.00 91.38 676 LEU A O 1
ATOM 5158 N N . PRO A 1 677 ? -8.631 7.969 -13.106 1.00 89.81 677 PRO A N 1
ATOM 5159 C CA . PRO A 1 677 ? -9.177 9.307 -12.952 1.00 89.81 677 PRO A CA 1
ATOM 5160 C C . PRO A 1 677 ? -9.428 9.978 -14.312 1.00 89.81 677 PRO A C 1
ATOM 5162 O O . PRO A 1 677 ? -8.628 9.881 -15.251 1.00 89.81 677 PRO A O 1
ATOM 5165 N N . ARG A 1 678 ? -10.542 10.713 -14.408 1.00 86.19 678 ARG A N 1
ATOM 5166 C CA . ARG A 1 678 ? -10.871 11.568 -15.565 1.00 86.19 678 ARG A CA 1
ATOM 5167 C C . ARG A 1 678 ? -10.196 12.938 -15.493 1.00 86.19 678 ARG A C 1
ATOM 5169 O O . ARG A 1 678 ? -9.837 13.496 -16.526 1.00 86.19 678 ARG A O 1
ATOM 5176 N N . SER A 1 679 ? -9.939 13.421 -14.278 1.00 78.88 679 SER A N 1
ATOM 5177 C CA . SER A 1 679 ? -9.247 14.682 -14.002 1.00 78.88 679 SER A CA 1
ATOM 5178 C C . SER A 1 679 ? -7.813 14.455 -13.509 1.00 78.88 679 SER A C 1
ATOM 5180 O O . SER A 1 679 ? -7.497 13.420 -12.930 1.00 78.88 679 SER A O 1
ATOM 5182 N N . ARG A 1 680 ? -6.936 15.445 -13.722 1.00 75.75 680 ARG A N 1
ATOM 5183 C CA . ARG A 1 680 ? -5.612 15.516 -13.070 1.00 75.75 680 ARG A CA 1
ATOM 5184 C C . ARG A 1 680 ? -5.665 16.200 -11.701 1.00 75.75 680 ARG A C 1
ATOM 5186 O O . ARG A 1 680 ? -4.634 16.298 -11.042 1.00 75.75 680 ARG A O 1
ATOM 5193 N N . ASP A 1 681 ? -6.834 16.695 -11.303 1.00 78.88 681 ASP A N 1
ATOM 5194 C CA . ASP A 1 681 ? -7.045 17.297 -9.993 1.00 78.88 681 ASP A CA 1
ATOM 5195 C C . ASP A 1 681 ? -6.905 16.234 -8.897 1.00 78.88 681 ASP A C 1
ATOM 5197 O O . ASP A 1 681 ? -7.689 15.285 -8.820 1.00 78.88 681 ASP A O 1
ATOM 5201 N N . ALA A 1 682 ? -5.906 16.410 -8.033 1.00 69.56 682 ALA A N 1
ATOM 5202 C CA . ALA A 1 682 ? -5.672 15.536 -6.891 1.00 69.56 682 ALA A CA 1
ATOM 5203 C C . ALA A 1 682 ? -6.848 15.542 -5.889 1.00 69.56 682 ALA A C 1
ATOM 5205 O O . ALA A 1 682 ? -7.025 14.572 -5.151 1.00 69.56 682 ALA A O 1
ATOM 5206 N N . GLY A 1 683 ? -7.677 16.592 -5.883 1.00 79.31 683 GLY A N 1
ATOM 5207 C CA . GLY A 1 683 ? -8.895 16.695 -5.079 1.00 79.31 683 GLY A CA 1
ATOM 5208 C C . GLY A 1 683 ? -10.040 15.792 -5.552 1.00 79.31 683 GLY A C 1
ATOM 5209 O O . GLY A 1 683 ? -10.946 15.504 -4.772 1.00 79.31 683 GLY A O 1
ATOM 5210 N N . ALA A 1 684 ? -9.997 15.267 -6.783 1.00 88.19 684 ALA A N 1
ATOM 5211 C CA . ALA A 1 684 ? -11.071 14.432 -7.327 1.00 88.19 684 ALA A CA 1
ATOM 5212 C C . ALA A 1 684 ? -11.293 13.136 -6.521 1.00 88.19 684 ALA A C 1
ATOM 5214 O O . ALA A 1 684 ? -12.433 12.715 -6.301 1.00 88.19 684 ALA A O 1
ATOM 5215 N N . ALA A 1 685 ? -10.210 12.537 -6.020 1.00 89.25 685 ALA A N 1
ATOM 5216 C CA . ALA A 1 685 ? -10.257 11.337 -5.187 1.00 89.25 685 ALA A CA 1
ATOM 5217 C C . ALA A 1 685 ? -10.945 11.584 -3.830 1.00 89.25 685 ALA A C 1
ATOM 5219 O O . ALA A 1 685 ? -11.628 10.700 -3.315 1.00 89.25 685 ALA A O 1
ATOM 5220 N N . VAL A 1 686 ? -10.811 12.794 -3.266 1.00 93.31 686 VAL A N 1
ATOM 5221 C CA . VAL A 1 686 ? -11.414 13.175 -1.973 1.00 93.31 686 VAL A CA 1
ATOM 5222 C C . VAL A 1 686 ? -12.939 13.134 -2.036 1.00 93.31 686 VAL A C 1
ATOM 5224 O O . VAL A 1 686 ? -13.577 12.764 -1.055 1.00 93.31 686 VAL A O 1
ATOM 5227 N N . HIS A 1 687 ? -13.508 13.471 -3.194 1.00 95.00 687 HIS A N 1
ATOM 5228 C CA . HIS A 1 687 ? -14.951 13.498 -3.440 1.00 95.00 687 HIS A CA 1
ATOM 5229 C C . HIS A 1 687 ? -15.454 12.252 -4.184 1.00 95.00 687 HIS A C 1
ATOM 5231 O O . HIS A 1 687 ? -16.548 12.265 -4.741 1.00 95.00 687 HIS A O 1
ATOM 5237 N N . PHE A 1 688 ? -14.665 11.170 -4.192 1.00 95.31 688 PHE A N 1
ATOM 5238 C CA . PHE A 1 688 ? -15.038 9.866 -4.751 1.00 95.31 688 PHE A CA 1
ATOM 5239 C C . PHE A 1 688 ? -15.384 9.897 -6.253 1.00 95.31 688 PHE A C 1
ATOM 5241 O O . PHE A 1 688 ? -16.187 9.096 -6.731 1.00 95.31 688 PHE A O 1
ATOM 5248 N N . ALA A 1 689 ? -14.759 10.794 -7.030 1.00 94.62 689 ALA A N 1
ATOM 5249 C CA . ALA A 1 689 ? -14.928 10.868 -8.489 1.00 94.62 689 ALA A CA 1
ATOM 5250 C C . ALA A 1 689 ? -14.461 9.594 -9.217 1.00 94.62 689 ALA A C 1
ATOM 5252 O O . ALA A 1 689 ? -14.894 9.301 -10.328 1.00 94.62 689 ALA A O 1
ATOM 5253 N N . HIS A 1 690 ? -13.575 8.828 -8.595 1.00 93.56 690 HIS A N 1
ATOM 5254 C CA . HIS A 1 690 ? -13.091 7.531 -9.048 1.00 93.56 690 HIS A CA 1
ATOM 5255 C C . HIS A 1 690 ? -12.788 6.668 -7.823 1.00 93.56 690 HIS A C 1
ATOM 5257 O O . HIS A 1 690 ? -12.686 7.179 -6.702 1.00 93.56 690 HIS A O 1
ATOM 5263 N N . TYR A 1 691 ? -12.625 5.362 -8.023 1.00 94.19 691 TYR A N 1
ATOM 5264 C CA . TYR A 1 691 ? -12.181 4.498 -6.936 1.00 94.19 691 TYR A CA 1
ATOM 5265 C C . TYR A 1 691 ? -10.713 4.806 -6.592 1.00 94.19 691 TYR A C 1
ATOM 5267 O O . TYR A 1 691 ? -9.869 4.949 -7.480 1.00 94.19 691 TYR A O 1
ATOM 5275 N N . SER A 1 692 ? -10.401 4.955 -5.304 1.00 90.25 692 SER A N 1
ATOM 5276 C CA . SER A 1 692 ? -9.030 5.212 -4.854 1.00 90.25 692 SER A CA 1
ATOM 5277 C C . SER A 1 692 ? -8.269 3.898 -4.720 1.00 90.25 692 SER A C 1
ATOM 5279 O O . SER A 1 692 ? -8.641 3.032 -3.930 1.00 90.25 692 SER A O 1
ATOM 5281 N N . ILE A 1 693 ? -7.186 3.763 -5.484 1.00 90.38 693 ILE A N 1
ATOM 5282 C CA . ILE A 1 693 ? -6.321 2.584 -5.436 1.00 90.38 693 ILE A CA 1
ATOM 5283 C C . ILE A 1 693 ? -5.598 2.544 -4.084 1.00 90.38 693 ILE A C 1
ATOM 5285 O O . ILE A 1 693 ? -5.003 3.538 -3.663 1.00 90.38 693 ILE A O 1
ATOM 5289 N N . ARG A 1 694 ? -5.610 1.387 -3.417 1.00 89.25 694 ARG A N 1
ATOM 5290 C CA . ARG A 1 694 ? -4.904 1.168 -2.145 1.00 89.25 694 ARG A CA 1
ATOM 5291 C C . ARG A 1 694 ? -4.200 -0.178 -2.126 1.00 89.25 694 ARG A C 1
ATOM 5293 O O . ARG A 1 694 ? -4.664 -1.123 -2.755 1.00 89.25 694 ARG A O 1
ATOM 5300 N N . ARG A 1 695 ? -3.077 -0.268 -1.418 1.00 93.25 695 ARG A N 1
ATOM 5301 C CA . ARG A 1 695 ? -2.356 -1.534 -1.251 1.00 93.25 695 ARG A CA 1
ATOM 5302 C C . ARG A 1 695 ? -3.236 -2.524 -0.482 1.00 93.25 695 ARG A C 1
ATOM 5304 O O . ARG A 1 695 ? -4.024 -2.111 0.366 1.00 93.25 695 ARG A O 1
ATOM 5311 N N . LEU A 1 696 ? -3.102 -3.816 -0.771 1.00 95.19 696 LEU A N 1
ATOM 5312 C CA . LEU A 1 696 ? -3.704 -4.851 0.067 1.00 95.19 696 LEU A CA 1
ATOM 5313 C C . LEU A 1 696 ? -3.110 -4.811 1.481 1.00 95.19 696 LEU A C 1
ATOM 5315 O O . LEU A 1 696 ? -1.891 -4.700 1.636 1.00 95.19 696 LEU A O 1
ATOM 5319 N N . GLU A 1 697 ? -3.976 -4.932 2.488 1.00 95.75 697 GLU A N 1
ATOM 5320 C CA . GLU A 1 697 ? -3.593 -5.071 3.898 1.00 95.75 697 GLU A CA 1
ATOM 5321 C C . GLU A 1 697 ? -2.632 -6.267 4.064 1.00 95.75 697 GLU A C 1
ATOM 5323 O O . GLU A 1 697 ? -2.711 -7.237 3.304 1.00 95.75 697 GLU A O 1
ATOM 5328 N N . ALA A 1 698 ? -1.708 -6.210 5.031 1.00 96.62 698 ALA A N 1
ATOM 5329 C CA . ALA A 1 698 ? -0.646 -7.212 5.198 1.00 96.62 698 ALA A CA 1
ATOM 5330 C C . ALA A 1 698 ? -1.180 -8.653 5.239 1.00 96.62 698 ALA A C 1
ATOM 5332 O O . ALA A 1 698 ? -0.664 -9.539 4.556 1.00 96.62 698 ALA A O 1
ATOM 5333 N N . GLU A 1 699 ? -2.246 -8.855 6.011 1.00 97.56 699 GLU A N 1
ATOM 5334 C CA . GLU A 1 699 ? -2.929 -10.126 6.210 1.00 97.56 699 GLU A CA 1
ATOM 5335 C C . GLU A 1 699 ? -3.572 -10.625 4.911 1.00 97.56 699 GLU A C 1
ATOM 5337 O O . GLU A 1 699 ? -3.402 -11.781 4.530 1.00 97.56 699 GLU A O 1
ATOM 5342 N N . VAL A 1 700 ? -4.255 -9.734 4.190 1.00 97.88 700 VAL A N 1
ATOM 5343 C CA . VAL A 1 700 ? -4.912 -10.054 2.915 1.00 97.88 700 VAL A CA 1
ATOM 5344 C C . VAL A 1 700 ? -3.879 -10.392 1.840 1.00 97.88 700 VAL A C 1
ATOM 5346 O O . VAL A 1 700 ? -4.079 -11.326 1.065 1.00 97.88 700 VAL A O 1
ATOM 5349 N N . LEU A 1 701 ? -2.758 -9.666 1.793 1.00 97.56 701 LEU A N 1
ATOM 5350 C CA . LEU A 1 701 ? -1.699 -9.894 0.814 1.00 97.56 701 LEU A CA 1
ATOM 5351 C C . LEU A 1 701 ? -1.018 -11.251 1.021 1.00 97.56 701 LEU A C 1
ATOM 5353 O O . LEU A 1 701 ? -0.858 -11.999 0.055 1.00 97.56 701 LEU A O 1
ATOM 5357 N N . ILE A 1 702 ? -0.630 -11.594 2.254 1.00 97.50 702 ILE A N 1
ATOM 5358 C CA . ILE A 1 702 ? 0.026 -12.884 2.503 1.00 97.50 702 ILE A CA 1
ATOM 5359 C C . ILE A 1 702 ? -0.934 -14.059 2.317 1.00 97.50 702 ILE A C 1
ATOM 5361 O O . ILE A 1 702 ? -0.534 -15.079 1.754 1.00 97.50 702 ILE A O 1
ATOM 5365 N N . ASP A 1 703 ? -2.204 -13.898 2.699 1.00 97.94 703 ASP A N 1
ATOM 5366 C CA . ASP A 1 703 ? -3.245 -14.892 2.442 1.00 97.94 703 ASP A CA 1
ATOM 5367 C C . ASP A 1 703 ? -3.451 -15.103 0.941 1.00 97.94 703 ASP A C 1
ATOM 5369 O O . ASP A 1 703 ? -3.524 -16.245 0.493 1.00 97.94 703 ASP A O 1
ATOM 5373 N N . ALA A 1 704 ? -3.482 -14.028 0.146 1.00 97.75 704 ALA A N 1
ATOM 5374 C CA . ALA A 1 704 ? -3.578 -14.108 -1.309 1.00 97.75 704 ALA A CA 1
ATOM 5375 C C . ALA A 1 704 ? -2.374 -14.848 -1.917 1.00 97.75 704 ALA A C 1
ATOM 5377 O O . ALA A 1 704 ? -2.551 -15.736 -2.751 1.00 97.75 704 ALA A O 1
ATOM 5378 N N . ILE A 1 705 ? -1.149 -14.548 -1.469 1.00 97.25 705 ILE A N 1
ATOM 5379 C CA . ILE A 1 705 ? 0.068 -15.252 -1.911 1.00 97.25 705 ILE A CA 1
ATOM 5380 C C . ILE A 1 705 ? 0.004 -16.739 -1.531 1.00 97.25 705 ILE A C 1
ATOM 5382 O O . ILE A 1 705 ? 0.333 -17.608 -2.342 1.00 97.25 705 ILE A O 1
ATOM 5386 N N . CYS A 1 706 ? -0.440 -17.060 -0.317 1.00 97.00 706 CYS A N 1
ATOM 5387 C CA . CYS A 1 706 ? -0.609 -18.439 0.136 1.00 97.00 706 CYS A CA 1
ATOM 5388 C C . CYS A 1 706 ? -1.678 -19.176 -0.682 1.00 97.00 706 CYS A C 1
ATOM 5390 O O . CYS A 1 706 ? -1.426 -20.287 -1.145 1.00 97.00 706 CYS A O 1
ATOM 5392 N N . GLN A 1 707 ? -2.812 -18.530 -0.960 1.00 95.88 707 GLN A N 1
ATOM 5393 C CA . GLN A 1 707 ? -3.909 -19.064 -1.768 1.00 95.88 707 GLN A CA 1
ATOM 5394 C C . GLN A 1 707 ? -3.456 -19.419 -3.191 1.00 95.88 707 GLN A C 1
ATOM 5396 O O . GLN A 1 707 ? -3.641 -20.558 -3.621 1.00 95.88 707 GLN A O 1
ATOM 5401 N N . ILE A 1 708 ? -2.822 -18.489 -3.916 1.00 95.38 708 ILE A N 1
ATOM 5402 C CA . ILE A 1 708 ? -2.418 -18.717 -5.319 1.00 95.38 708 ILE A CA 1
ATOM 5403 C C . ILE A 1 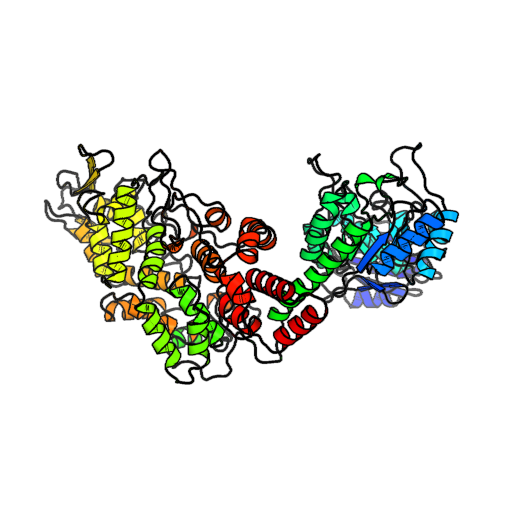708 ? -1.272 -19.728 -5.449 1.00 95.38 708 ILE A C 1
ATOM 5405 O O . ILE A 1 708 ? -1.154 -20.421 -6.460 1.00 95.38 708 ILE A O 1
ATOM 5409 N N . THR A 1 709 ? -0.427 -19.845 -4.422 1.00 95.00 709 THR A N 1
ATOM 5410 C CA . THR A 1 709 ? 0.688 -20.806 -4.413 1.00 95.00 709 THR A CA 1
ATOM 5411 C C . THR A 1 709 ? 0.300 -22.157 -3.815 1.00 95.00 709 THR A C 1
ATOM 5413 O O . THR A 1 709 ? 0.947 -23.165 -4.103 1.00 95.00 709 THR A O 1
ATOM 5416 N N . GLY A 1 710 ? -0.792 -22.224 -3.050 1.00 95.44 710 GLY A N 1
ATOM 5417 C CA . GLY A 1 710 ? -1.196 -23.402 -2.282 1.00 95.44 710 GLY A CA 1
ATOM 5418 C C . GLY A 1 710 ? -0.265 -23.677 -1.104 1.00 95.44 710 GLY A C 1
ATOM 5419 O O . GLY A 1 710 ? -0.053 -24.833 -0.750 1.00 95.44 710 GLY A O 1
ATOM 5420 N N . THR A 1 711 ? 0.354 -22.632 -0.558 1.00 95.56 711 THR A N 1
ATOM 5421 C CA . THR A 1 711 ? 1.251 -22.715 0.601 1.00 95.56 711 THR A CA 1
ATOM 5422 C C . THR A 1 711 ? 0.566 -22.145 1.843 1.00 95.56 711 THR A C 1
ATOM 5424 O O . THR A 1 711 ? -0.567 -21.678 1.771 1.00 95.56 711 THR A O 1
ATOM 5427 N N . SER A 1 712 ? 1.244 -22.184 2.987 1.00 94.88 712 SER A N 1
ATOM 5428 C CA . SER A 1 712 ? 0.804 -21.545 4.228 1.00 94.88 712 SER A CA 1
ATOM 5429 C C . SER A 1 712 ? 1.941 -20.735 4.841 1.00 94.88 712 SER A C 1
ATOM 5431 O O . SER A 1 712 ? 3.102 -20.884 4.446 1.00 94.88 712 SER A O 1
ATOM 5433 N N . GLU A 1 713 ? 1.599 -19.889 5.804 1.00 94.75 713 GLU A N 1
ATOM 5434 C CA . GLU A 1 713 ? 2.551 -19.306 6.744 1.00 94.75 713 GLU A CA 1
ATOM 5435 C C . GLU A 1 713 ? 2.539 -20.078 8.061 1.00 94.75 713 GLU A C 1
ATOM 5437 O O . GLU A 1 713 ? 1.580 -20.786 8.387 1.00 94.75 713 GLU A O 1
ATOM 5442 N N . GLU A 1 714 ? 3.621 -19.917 8.811 1.00 92.38 714 GLU A N 1
ATOM 5443 C CA . GLU A 1 714 ? 3.722 -20.345 10.197 1.00 92.38 714 GLU A CA 1
ATOM 5444 C C . GLU A 1 714 ? 3.751 -19.101 11.075 1.00 92.38 714 GLU A C 1
ATOM 5446 O O . GLU A 1 714 ? 4.442 -18.125 10.778 1.00 92.38 714 GLU A O 1
ATOM 5451 N N . TYR A 1 715 ? 2.979 -19.143 12.153 1.00 93.50 715 TYR A N 1
ATOM 5452 C CA . TYR A 1 715 ? 2.841 -18.032 13.074 1.00 93.50 715 TYR A CA 1
ATOM 5453 C C . TYR A 1 715 ? 3.095 -18.510 14.498 1.00 93.50 715 TYR A C 1
ATOM 5455 O O . TYR A 1 715 ? 2.731 -19.628 14.869 1.00 93.50 715 TYR A O 1
ATOM 5463 N N . SER A 1 716 ? 3.682 -17.642 15.313 1.00 89.75 716 SER A N 1
ATOM 5464 C CA . SER A 1 716 ? 3.913 -17.900 16.732 1.00 89.75 716 SER A CA 1
ATOM 5465 C C . SER A 1 716 ? 3.557 -16.678 17.562 1.00 89.75 716 SER A C 1
ATOM 5467 O O . SER A 1 716 ? 3.770 -15.557 17.113 1.00 89.75 716 SER A O 1
ATOM 5469 N N . SER A 1 717 ? 3.052 -16.875 18.775 1.00 85.75 717 SER A N 1
ATOM 5470 C CA . SER A 1 717 ? 2.922 -15.803 19.764 1.00 85.75 717 SER A CA 1
ATOM 5471 C C . SER A 1 717 ? 4.007 -15.948 20.839 1.00 85.75 717 SER A C 1
ATOM 5473 O O . SER A 1 717 ? 4.220 -17.065 21.329 1.00 85.75 717 SER A O 1
ATOM 5475 N N . PRO A 1 718 ? 4.687 -14.851 21.229 1.00 83.44 718 PRO A N 1
ATOM 5476 C CA . PRO A 1 718 ? 5.611 -14.832 22.361 1.00 83.44 718 PRO A CA 1
ATOM 5477 C C . PRO A 1 718 ? 4.918 -15.022 23.711 1.00 83.44 718 PRO A C 1
ATOM 5479 O O . PRO A 1 718 ? 5.596 -15.284 24.700 1.00 83.44 718 PRO A O 1
ATOM 5482 N N . ILE A 1 719 ? 3.585 -14.914 23.765 1.00 82.88 719 ILE A N 1
ATOM 5483 C CA . ILE A 1 719 ? 2.809 -14.983 25.002 1.00 82.88 719 ILE A CA 1
ATOM 5484 C C . ILE A 1 719 ? 1.818 -16.164 24.925 1.00 82.88 719 ILE A C 1
ATOM 5486 O O . ILE A 1 719 ? 1.045 -16.242 23.969 1.00 82.88 719 ILE A O 1
ATOM 5490 N N . PRO A 1 720 ? 1.787 -17.074 25.923 1.00 73.94 720 PRO A N 1
ATOM 5491 C CA . PRO A 1 720 ? 2.641 -17.124 27.107 1.00 73.94 720 PRO A CA 1
ATOM 5492 C C . PRO A 1 720 ? 4.010 -17.730 26.750 1.00 73.94 720 PRO A C 1
ATOM 5494 O O . PRO A 1 720 ? 4.164 -18.332 25.693 1.00 73.94 720 PRO A O 1
ATOM 5497 N N . GLU A 1 721 ? 5.000 -17.613 27.632 1.00 66.25 721 GLU A N 1
ATOM 5498 C CA . GLU A 1 721 ? 6.226 -18.406 27.497 1.00 66.25 721 GLU A CA 1
ATOM 5499 C C . GLU A 1 721 ? 5.980 -19.854 27.978 1.00 66.25 721 GLU A C 1
ATOM 5501 O O . GLU A 1 721 ? 5.355 -20.034 29.031 1.00 66.25 721 GLU A O 1
ATOM 5506 N N . PRO A 1 722 ? 6.473 -20.892 27.267 1.00 68.94 722 PRO A N 1
ATOM 5507 C CA . PRO A 1 722 ? 7.198 -20.841 25.990 1.00 68.94 722 PRO A CA 1
ATOM 5508 C C . PRO A 1 722 ? 6.270 -20.574 24.791 1.00 68.94 722 PRO A C 1
ATOM 5510 O O . PRO A 1 722 ? 5.087 -20.899 24.847 1.00 68.94 722 PRO A O 1
ATOM 5513 N N . PHE A 1 723 ? 6.834 -20.030 23.702 1.00 79.12 723 PHE A N 1
ATOM 5514 C CA . PHE A 1 723 ? 6.123 -19.620 22.481 1.00 79.12 723 PHE A CA 1
ATOM 5515 C C . PHE A 1 723 ? 4.968 -20.549 22.089 1.00 79.12 723 PHE A C 1
ATOM 5517 O O . PHE A 1 723 ? 5.146 -21.759 21.923 1.00 79.12 723 PHE A O 1
ATOM 5524 N N . THR A 1 724 ? 3.793 -19.966 21.857 1.00 81.06 724 THR A N 1
ATOM 5525 C CA . THR A 1 724 ? 2.645 -20.710 21.329 1.00 81.06 724 THR A CA 1
ATOM 5526 C C . THR A 1 724 ? 2.689 -20.699 19.809 1.00 81.06 724 THR A C 1
ATOM 5528 O O . THR A 1 724 ? 2.613 -19.638 19.193 1.00 81.06 724 THR A O 1
ATOM 5531 N N . VAL A 1 725 ? 2.791 -21.877 19.196 1.00 85.31 725 VAL A N 1
ATOM 5532 C CA . VAL A 1 725 ? 2.706 -22.033 17.738 1.00 85.31 725 VAL A CA 1
ATOM 5533 C C . VAL A 1 725 ? 1.238 -22.078 17.323 1.00 85.31 725 VAL A C 1
ATOM 5535 O O . VAL A 1 725 ? 0.448 -22.847 17.871 1.00 85.31 725 VAL A O 1
ATOM 5538 N N . ILE A 1 726 ? 0.870 -21.247 16.353 1.00 90.25 726 ILE A N 1
ATOM 5539 C CA . ILE A 1 726 ? -0.476 -21.218 15.781 1.00 90.25 726 ILE A CA 1
ATOM 5540 C C . ILE A 1 726 ? -0.617 -22.385 14.789 1.00 90.25 726 ILE A C 1
ATOM 5542 O O . ILE A 1 726 ? 0.331 -22.656 14.047 1.00 90.25 726 ILE A O 1
ATOM 5546 N N . PRO A 1 727 ? -1.771 -23.084 14.739 1.00 91.06 727 PRO A N 1
ATOM 5547 C CA . PRO A 1 727 ? -1.957 -24.222 13.844 1.00 91.06 727 PRO A CA 1
ATOM 5548 C C . PRO A 1 727 ? -1.583 -23.911 12.381 1.00 91.06 727 PRO A C 1
ATOM 5550 O O . PRO A 1 727 ? -2.021 -22.881 11.850 1.00 91.06 727 PRO A O 1
ATOM 5553 N N . PRO A 1 728 ? -0.822 -24.792 11.701 1.00 88.12 728 PRO A N 1
ATOM 5554 C CA . PRO A 1 728 ? -0.478 -24.612 10.294 1.00 88.12 728 PRO A CA 1
ATOM 5555 C C . PRO A 1 728 ? -1.719 -24.441 9.415 1.00 88.12 728 PRO A C 1
ATOM 5557 O O . PRO A 1 728 ? -2.736 -25.102 9.620 1.00 88.12 728 PRO A O 1
ATOM 5560 N N . GLY A 1 729 ? -1.630 -23.559 8.420 1.00 90.38 729 GLY A N 1
ATOM 5561 C CA . GLY A 1 729 ? -2.753 -23.250 7.528 1.00 90.38 729 GLY A CA 1
ATOM 5562 C C . GLY A 1 729 ? -3.760 -22.244 8.095 1.00 90.38 729 GLY A C 1
ATOM 5563 O O . GLY A 1 729 ? -4.713 -21.897 7.399 1.00 90.38 729 GLY A O 1
ATOM 5564 N N . THR A 1 730 ? -3.547 -21.736 9.315 1.00 94.12 730 THR A N 1
ATOM 5565 C CA . THR A 1 730 ? -4.309 -20.590 9.825 1.00 94.12 730 THR A CA 1
ATOM 5566 C C . THR A 1 730 ? -4.060 -19.379 8.932 1.00 94.12 730 THR A C 1
ATOM 5568 O O . THR A 1 730 ? -2.917 -18.994 8.697 1.00 94.12 730 THR A O 1
ATOM 5571 N N . ARG A 1 731 ? -5.141 -18.784 8.431 1.00 95.62 731 ARG A N 1
ATOM 5572 C CA . ARG A 1 731 ? -5.095 -17.553 7.640 1.00 95.62 731 ARG A CA 1
ATOM 5573 C C . ARG A 1 731 ? -4.666 -16.368 8.498 1.00 95.62 731 ARG A C 1
ATOM 5575 O O . ARG A 1 731 ? -5.080 -16.267 9.652 1.00 95.62 731 ARG A O 1
ATOM 5582 N N . ALA A 1 732 ? -3.926 -15.432 7.917 1.00 96.75 732 ALA A N 1
ATOM 5583 C CA . ALA A 1 732 ? -3.492 -14.220 8.598 1.00 96.75 732 ALA A CA 1
ATOM 5584 C C . ALA A 1 732 ? -4.679 -13.390 9.107 1.00 96.75 732 ALA A C 1
ATOM 5586 O O . ALA A 1 732 ? -4.636 -12.879 10.224 1.00 96.75 732 ALA A O 1
ATOM 5587 N N . ILE A 1 733 ? -5.772 -13.316 8.333 1.00 96.00 733 ILE A N 1
ATOM 5588 C CA . ILE A 1 733 ? -6.986 -12.600 8.757 1.00 96.00 733 ILE A CA 1
ATOM 5589 C C . ILE A 1 733 ? -7.681 -13.249 9.966 1.00 96.00 733 ILE A C 1
ATOM 5591 O O . ILE A 1 733 ? -8.510 -12.612 10.599 1.00 96.00 733 ILE A O 1
ATOM 5595 N N . ALA A 1 734 ? -7.369 -14.508 10.287 1.00 94.50 734 ALA A N 1
ATOM 5596 C CA . ALA A 1 734 ? -7.939 -15.232 11.424 1.00 94.50 734 ALA A CA 1
ATOM 5597 C C . ALA A 1 734 ? -7.035 -15.179 12.671 1.00 94.50 734 ALA A C 1
ATOM 5599 O O . ALA A 1 734 ? -7.343 -15.797 13.691 1.00 94.50 734 ALA A O 1
ATOM 5600 N N . LEU A 1 735 ? -5.909 -14.457 12.614 1.00 93.88 735 LEU A N 1
ATOM 5601 C CA . LEU A 1 735 ? -5.025 -14.296 13.764 1.00 93.88 735 LEU A CA 1
ATOM 5602 C C . LEU A 1 735 ? -5.688 -13.421 14.831 1.00 93.88 735 LEU A C 1
ATOM 5604 O O . LEU A 1 735 ? -5.902 -12.218 14.655 1.00 93.88 735 LEU A O 1
ATOM 5608 N N . ALA A 1 736 ? -5.979 -14.042 15.973 1.00 90.62 736 ALA A N 1
ATOM 5609 C CA . ALA A 1 736 ? -6.641 -13.370 17.082 1.00 90.62 736 ALA A CA 1
ATOM 5610 C C . ALA A 1 736 ? -5.751 -12.338 17.779 1.00 90.62 736 ALA A C 1
ATOM 5612 O O . ALA A 1 736 ? -6.233 -11.280 18.171 1.00 90.62 736 ALA A O 1
ATOM 5613 N N . ASP A 1 737 ? -4.463 -12.633 17.925 1.00 91.88 737 ASP A N 1
ATOM 5614 C CA . ASP A 1 737 ? -3.547 -11.869 18.767 1.00 91.88 737 ASP A CA 1
ATOM 5615 C C . ASP A 1 737 ? -2.674 -10.908 17.953 1.00 91.88 737 ASP A C 1
ATOM 5617 O O . ASP A 1 737 ? -1.911 -11.347 17.084 1.00 91.88 737 ASP A O 1
ATOM 5621 N N . GLY A 1 738 ? -2.734 -9.613 18.285 1.00 90.12 738 GLY A N 1
ATOM 5622 C CA . GLY A 1 738 ? -1.850 -8.585 17.720 1.00 90.12 738 GLY A CA 1
ATOM 5623 C C . GLY A 1 738 ? -0.357 -8.837 17.979 1.00 90.12 738 GLY A C 1
ATOM 5624 O O . GLY A 1 738 ? 0.479 -8.375 17.207 1.00 90.12 738 GLY A O 1
ATOM 5625 N N . SER A 1 739 ? -0.017 -9.630 19.001 1.00 90.62 739 SER A N 1
ATOM 5626 C CA . SER A 1 739 ? 1.368 -9.998 19.343 1.00 90.62 739 SER A CA 1
ATOM 5627 C C . SER A 1 739 ? 1.946 -11.155 18.530 1.00 90.62 739 SER A C 1
ATOM 5629 O O . SER A 1 739 ? 3.111 -11.505 18.702 1.00 90.62 739 SER A O 1
ATOM 5631 N N . THR A 1 740 ? 1.161 -11.775 17.647 1.00 91.50 740 THR A N 1
ATOM 5632 C CA . THR A 1 740 ? 1.635 -12.896 16.823 1.00 91.50 740 THR A CA 1
ATOM 5633 C C . THR A 1 740 ? 2.783 -12.447 15.919 1.00 91.50 740 THR A C 1
ATOM 5635 O O . THR A 1 740 ? 2.560 -11.623 15.039 1.00 91.50 740 THR A O 1
ATOM 5638 N N . THR A 1 741 ? 3.988 -12.986 16.057 1.00 85.00 741 THR A N 1
ATOM 5639 C CA . THR A 1 741 ? 5.167 -12.537 15.303 1.00 85.00 741 THR A CA 1
ATOM 5640 C C . THR A 1 741 ? 5.146 -13.019 13.851 1.00 85.00 741 THR A C 1
ATOM 5642 O O . THR A 1 741 ? 4.808 -14.167 13.554 1.00 85.00 741 THR A O 1
ATOM 5645 N N . SER A 1 742 ? 5.496 -12.124 12.923 1.00 92.44 742 SER A N 1
ATOM 5646 C CA . SER A 1 742 ? 5.718 -12.448 11.508 1.00 92.44 742 SER A CA 1
ATOM 5647 C C . SER A 1 742 ? 6.452 -11.300 10.826 1.00 92.44 742 SER A C 1
ATOM 5649 O O . SER A 1 742 ? 5.909 -10.203 10.690 1.00 92.44 742 SER A O 1
ATOM 5651 N N . ALA A 1 743 ? 7.649 -11.584 10.305 1.00 92.25 743 ALA A N 1
ATOM 5652 C CA . ALA A 1 743 ? 8.446 -10.598 9.577 1.00 92.25 743 ALA A CA 1
ATOM 5653 C C . ALA A 1 743 ? 7.692 -10.013 8.368 1.00 92.25 743 ALA A C 1
ATOM 5655 O O . ALA A 1 743 ? 7.864 -8.843 8.041 1.00 92.25 743 ALA A O 1
ATOM 5656 N N . PHE A 1 744 ? 6.831 -10.807 7.717 1.00 95.31 744 PHE A N 1
ATOM 5657 C CA . PHE A 1 744 ? 6.002 -10.316 6.619 1.00 95.31 744 PHE A CA 1
ATOM 5658 C C . PHE A 1 744 ? 4.927 -9.350 7.128 1.00 95.31 744 PHE A C 1
ATOM 5660 O O . PHE A 1 744 ? 4.792 -8.250 6.600 1.00 95.31 744 PHE A O 1
ATOM 5667 N N . LEU A 1 745 ? 4.168 -9.725 8.162 1.00 95.81 745 LEU A N 1
ATOM 5668 C CA . LEU A 1 745 ? 3.079 -8.877 8.659 1.00 95.81 745 LEU A CA 1
ATOM 5669 C C . LEU A 1 745 ? 3.595 -7.538 9.205 1.00 95.81 745 LEU A C 1
ATOM 5671 O O . LEU A 1 745 ? 2.976 -6.505 8.962 1.00 95.81 745 LEU A O 1
ATOM 5675 N N . GLU A 1 746 ? 4.750 -7.546 9.871 1.00 93.25 746 GLU A N 1
ATOM 5676 C CA . GLU A 1 746 ? 5.426 -6.336 10.352 1.00 93.25 746 GLU A CA 1
ATOM 5677 C C . GLU A 1 746 ? 5.919 -5.456 9.193 1.00 93.25 746 GLU A C 1
ATOM 5679 O O . GLU A 1 746 ? 5.584 -4.272 9.136 1.00 93.25 746 GLU A O 1
ATOM 5684 N N . LEU A 1 747 ? 6.633 -6.033 8.215 1.00 94.50 747 LEU A N 1
ATOM 5685 C CA . LEU A 1 747 ? 7.138 -5.303 7.042 1.00 94.50 747 LEU A CA 1
ATOM 5686 C C . LEU A 1 747 ? 6.010 -4.645 6.230 1.00 94.50 747 LEU A C 1
ATOM 5688 O O . LEU A 1 747 ? 6.168 -3.545 5.694 1.00 94.50 747 LEU A O 1
ATOM 5692 N N . PHE A 1 748 ? 4.863 -5.317 6.134 1.00 95.25 748 PHE A N 1
ATOM 5693 C CA . PHE A 1 748 ? 3.688 -4.835 5.414 1.00 95.25 748 PHE A CA 1
ATOM 5694 C C . PHE A 1 748 ? 2.704 -4.060 6.304 1.00 95.25 748 PHE A C 1
ATOM 5696 O O . PHE A 1 748 ? 1.583 -3.802 5.871 1.00 95.25 748 PHE A O 1
ATOM 5703 N N . GLY A 1 749 ? 3.117 -3.636 7.503 1.00 93.81 749 GLY A N 1
ATOM 5704 C CA . GLY A 1 749 ? 2.431 -2.597 8.273 1.00 93.81 749 GLY A CA 1
ATOM 5705 C C . GLY A 1 749 ? 1.167 -3.033 9.015 1.00 93.81 749 GLY A C 1
ATOM 5706 O O . GLY A 1 749 ? 0.278 -2.204 9.234 1.00 93.81 749 GLY A O 1
ATOM 5707 N N . ARG A 1 750 ? 1.075 -4.310 9.412 1.00 95.25 750 ARG A N 1
ATOM 5708 C CA . ARG A 1 750 ? 0.034 -4.778 10.339 1.00 95.25 750 ARG A CA 1
ATOM 5709 C C . ARG A 1 750 ? 0.089 -3.964 11.648 1.00 95.25 750 ARG A C 1
ATOM 5711 O O . ARG A 1 750 ? 1.183 -3.799 12.191 1.00 95.25 750 ARG A O 1
ATOM 5718 N N . PRO A 1 751 ? -1.051 -3.499 12.190 1.00 94.12 751 PRO A N 1
ATOM 5719 C CA . PRO A 1 751 ? -1.069 -2.741 13.435 1.00 94.12 751 PRO A CA 1
ATOM 5720 C C . PRO A 1 751 ? -0.680 -3.610 14.645 1.00 94.12 751 PRO A C 1
ATOM 5722 O O . PRO A 1 751 ? -1.056 -4.784 14.705 1.00 94.12 751 PRO A O 1
ATOM 5725 N N . PRO A 1 752 ? 0.003 -3.036 15.653 1.00 91.69 752 PRO A N 1
ATOM 5726 C CA . PRO A 1 752 ? 0.287 -3.724 16.911 1.00 91.69 752 PRO A CA 1
ATOM 5727 C C . PRO A 1 752 ? -0.949 -3.859 17.816 1.00 91.69 752 PRO A C 1
ATOM 5729 O O . PRO A 1 752 ? -0.951 -4.734 18.677 1.00 91.69 752 PRO A O 1
ATOM 5732 N N . ARG A 1 753 ? -2.003 -3.054 17.583 1.00 94.44 753 ARG A N 1
ATOM 5733 C CA . ARG A 1 753 ? -3.275 -2.994 18.340 1.00 94.44 753 ARG A CA 1
ATOM 5734 C C . ARG A 1 753 ? -3.146 -2.416 19.756 1.00 94.44 753 ARG A C 1
ATOM 5736 O O . ARG A 1 753 ? -3.786 -2.904 20.689 1.00 94.44 753 ARG A O 1
ATOM 5743 N N . ASP A 1 754 ? -2.344 -1.369 19.919 1.00 93.56 754 ASP A N 1
ATOM 5744 C CA . ASP A 1 754 ? -2.024 -0.778 21.222 1.00 93.56 754 ASP A CA 1
ATOM 5745 C C . ASP A 1 754 ? -2.975 0.356 21.623 1.00 93.56 754 ASP A C 1
ATOM 5747 O O . ASP A 1 754 ? -3.228 0.570 22.811 1.00 93.56 754 ASP A O 1
ATOM 5751 N N . LEU A 1 755 ? -3.510 1.098 20.651 1.00 91.88 755 LEU A N 1
ATOM 5752 C CA . LEU A 1 755 ? -4.259 2.336 20.887 1.00 91.88 755 LEU A CA 1
ATOM 5753 C C . LEU A 1 755 ? -5.724 2.228 20.440 1.00 91.88 755 LEU A C 1
ATOM 5755 O O . LEU A 1 755 ? -6.593 2.895 21.005 1.00 91.88 755 LEU A O 1
ATOM 5759 N N . GLY A 1 756 ? -6.021 1.367 19.466 1.00 92.19 756 GLY A N 1
ATOM 5760 C CA . GLY A 1 756 ? -7.321 1.307 18.793 1.00 92.19 756 GLY A CA 1
ATOM 5761 C C . GLY A 1 756 ? -7.541 2.469 17.818 1.00 92.19 756 GLY A C 1
ATOM 5762 O O . GLY A 1 756 ? -8.681 2.735 17.436 1.00 92.19 756 GLY A O 1
ATOM 5763 N N . LEU A 1 757 ? -6.466 3.172 17.441 1.00 93.81 757 LEU A N 1
ATOM 5764 C CA . LEU A 1 757 ? -6.493 4.229 16.430 1.00 93.81 757 LEU A CA 1
ATOM 5765 C C . LEU A 1 757 ? -6.434 3.606 15.038 1.00 93.81 757 LEU A C 1
ATOM 5767 O O . LEU A 1 757 ? -5.635 2.706 14.781 1.00 93.81 757 LEU A O 1
ATOM 5771 N N . ALA A 1 758 ? -7.211 4.143 14.101 1.00 91.00 758 ALA A N 1
ATOM 5772 C CA . ALA A 1 758 ? -7.184 3.674 12.718 1.00 91.00 758 ALA A CA 1
ATOM 5773 C C . ALA A 1 758 ? -5.808 3.874 12.053 1.00 91.00 758 ALA A C 1
ATOM 5775 O O . ALA A 1 758 ? -5.442 3.120 11.154 1.00 91.00 758 ALA A O 1
ATOM 5776 N N . SER A 1 759 ? -5.037 4.865 12.510 1.00 91.25 759 SER A N 1
ATOM 5777 C CA . SER A 1 759 ? -3.701 5.194 12.004 1.00 91.25 759 SER A CA 1
ATOM 5778 C C . SER A 1 759 ? -2.580 4.265 12.488 1.00 91.25 759 SER A C 1
ATOM 5780 O O . SER A 1 759 ? -1.460 4.388 11.996 1.00 91.25 759 SER A O 1
ATOM 5782 N N . GLU A 1 760 ? -2.845 3.327 13.409 1.00 93.19 760 GLU A N 1
ATOM 5783 C CA . GLU A 1 760 ? -1.859 2.300 13.790 1.00 93.19 760 GLU A CA 1
ATOM 5784 C C . GLU A 1 760 ? -1.534 1.345 12.634 1.00 93.19 760 GLU A C 1
ATOM 5786 O O . GLU A 1 760 ? -0.431 0.802 12.570 1.00 93.19 760 GLU A O 1
ATOM 5791 N N . ARG A 1 761 ? -2.485 1.136 11.716 1.00 92.06 761 ARG A N 1
ATOM 5792 C CA . ARG A 1 761 ? -2.264 0.357 10.497 1.00 92.06 761 ARG A CA 1
ATOM 5793 C C . ARG A 1 761 ? -1.544 1.230 9.472 1.00 92.06 761 ARG A C 1
ATOM 5795 O O . ARG A 1 761 ? -2.023 2.307 9.117 1.00 92.06 761 ARG A O 1
ATOM 5802 N N . ASN A 1 762 ? -0.401 0.760 8.974 1.00 88.88 762 ASN A N 1
ATOM 5803 C CA . ASN A 1 762 ? 0.415 1.514 8.028 1.00 88.88 762 ASN A CA 1
ATOM 5804 C C . ASN A 1 762 ? 0.398 0.877 6.639 1.00 88.88 762 ASN A C 1
ATOM 5806 O O . ASN A 1 762 ? 1.194 -0.007 6.334 1.00 88.88 762 ASN A O 1
ATOM 5810 N N . ASP A 1 763 ? -0.458 1.402 5.765 1.00 86.19 763 ASP A N 1
ATOM 5811 C C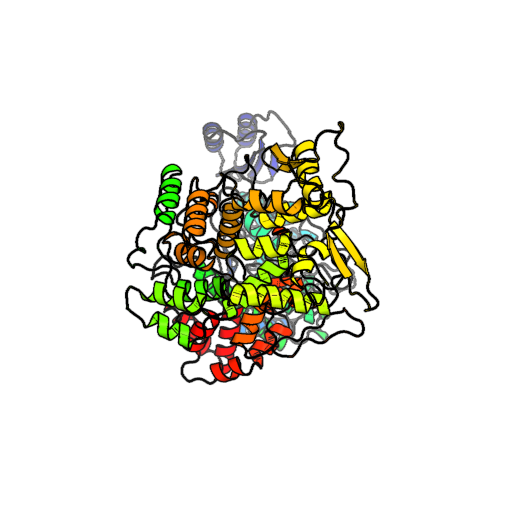A . ASP A 1 763 ? -0.567 0.917 4.390 1.00 86.19 763 ASP A CA 1
ATOM 5812 C C . ASP A 1 763 ? 0.324 1.630 3.369 1.00 86.19 763 ASP A C 1
ATOM 5814 O O . ASP A 1 763 ? 0.196 1.404 2.160 1.00 86.19 763 ASP A O 1
ATOM 5818 N N . ARG A 1 764 ? 1.262 2.466 3.831 1.00 85.31 764 ARG A N 1
ATOM 5819 C CA . ARG A 1 764 ? 2.160 3.196 2.934 1.00 85.31 764 ARG A CA 1
ATOM 5820 C C . ARG A 1 764 ? 3.146 2.238 2.254 1.00 85.31 764 ARG A C 1
ATOM 5822 O O . ARG A 1 764 ? 3.794 1.450 2.944 1.00 85.31 764 ARG A O 1
ATOM 5829 N N . PRO A 1 765 ? 3.301 2.324 0.921 1.00 84.19 765 PRO A N 1
ATOM 5830 C CA . PRO A 1 765 ? 4.269 1.509 0.204 1.00 84.19 765 PRO A CA 1
ATOM 5831 C C . PRO A 1 765 ? 5.700 1.925 0.564 1.00 84.19 765 PRO A C 1
ATOM 5833 O O . PRO A 1 765 ? 6.010 3.118 0.612 1.00 84.19 765 PRO A O 1
ATOM 5836 N N . THR A 1 766 ? 6.585 0.949 0.768 1.00 84.50 766 THR A N 1
ATOM 5837 C CA . THR A 1 766 ? 8.018 1.179 1.017 1.00 84.50 766 THR A CA 1
ATOM 5838 C C . THR A 1 766 ? 8.889 0.442 -0.001 1.00 84.50 766 THR A C 1
ATOM 5840 O O . THR A 1 766 ? 8.485 -0.556 -0.598 1.00 84.50 766 THR A O 1
ATOM 5843 N N . ALA A 1 767 ? 10.120 0.921 -0.207 1.00 82.69 767 ALA A N 1
ATOM 5844 C CA . ALA A 1 767 ? 11.075 0.243 -1.086 1.00 82.69 767 ALA A CA 1
ATOM 5845 C C . ALA A 1 767 ? 11.425 -1.168 -0.576 1.00 82.69 767 ALA A C 1
ATOM 5847 O O . ALA A 1 767 ? 11.602 -2.084 -1.375 1.00 82.69 767 ALA A O 1
ATOM 5848 N N . GLU A 1 768 ? 11.473 -1.355 0.745 1.00 83.94 768 GLU A N 1
ATOM 5849 C CA . GLU A 1 768 ? 11.736 -2.647 1.387 1.00 83.94 768 GLU A CA 1
ATOM 5850 C C . GLU A 1 768 ? 10.644 -3.676 1.071 1.00 83.94 768 GLU A C 1
ATOM 5852 O O . GLU A 1 768 ? 10.963 -4.817 0.738 1.00 83.94 768 GLU A O 1
ATOM 5857 N N . GLN A 1 769 ? 9.368 -3.271 1.081 1.00 90.62 769 GLN A N 1
ATOM 5858 C CA . GLN A 1 769 ? 8.246 -4.124 0.669 1.00 90.62 769 GLN A CA 1
ATOM 5859 C C . GLN A 1 769 ? 8.391 -4.570 -0.793 1.00 90.62 769 GLN A C 1
ATOM 5861 O O . GLN A 1 769 ? 8.271 -5.759 -1.096 1.00 90.62 769 GLN A O 1
ATOM 5866 N N . CYS A 1 770 ? 8.707 -3.638 -1.700 1.00 85.88 770 CYS A N 1
ATOM 5867 C CA . CYS A 1 770 ? 8.933 -3.953 -3.113 1.00 85.88 770 CYS A CA 1
ATOM 5868 C C . CYS A 1 770 ? 10.113 -4.920 -3.297 1.00 85.88 770 CYS A C 1
ATOM 5870 O O . CYS A 1 770 ? 10.000 -5.914 -4.011 1.00 85.88 770 CYS A O 1
ATOM 5872 N N . LEU A 1 771 ? 11.243 -4.664 -2.629 1.00 83.62 771 LEU A N 1
ATOM 5873 C CA . LEU A 1 771 ? 12.421 -5.534 -2.690 1.00 83.62 771 LEU A CA 1
ATOM 5874 C C . LEU A 1 771 ? 12.138 -6.926 -2.120 1.00 83.62 771 LEU A C 1
ATOM 5876 O O . LEU A 1 771 ? 12.629 -7.913 -2.675 1.00 83.62 771 LEU A O 1
ATOM 5880 N N . HIS A 1 772 ? 11.332 -7.018 -1.059 1.00 89.38 772 HIS A N 1
ATOM 5881 C CA . HIS A 1 772 ? 10.911 -8.291 -0.493 1.00 89.38 772 HIS A CA 1
ATOM 5882 C C . HIS A 1 772 ? 10.114 -9.115 -1.513 1.00 89.38 772 HIS A C 1
ATOM 5884 O O . HIS A 1 772 ? 10.450 -10.274 -1.741 1.00 89.38 772 HIS A O 1
ATOM 5890 N N . LEU A 1 773 ? 9.108 -8.535 -2.172 1.00 90.19 773 LEU A N 1
ATOM 5891 C CA . LEU A 1 773 ? 8.291 -9.254 -3.164 1.00 90.19 773 LEU A CA 1
ATOM 5892 C C . LEU A 1 773 ? 9.102 -9.696 -4.390 1.00 90.19 773 LEU A C 1
ATOM 5894 O O . LEU A 1 773 ? 8.913 -10.804 -4.895 1.00 90.19 773 LEU A O 1
ATOM 5898 N N . LEU A 1 774 ? 10.039 -8.855 -4.837 1.00 85.81 774 LEU A N 1
ATOM 5899 C CA . LEU A 1 774 ? 10.852 -9.124 -6.023 1.00 85.81 774 LEU A CA 1
ATOM 5900 C C . LEU A 1 774 ? 11.924 -10.194 -5.775 1.00 85.81 774 LEU A C 1
ATOM 5902 O O . LEU A 1 774 ? 12.164 -11.027 -6.652 1.00 85.81 774 LEU A O 1
ATOM 5906 N N . ASN A 1 775 ? 12.582 -10.165 -4.609 1.00 84.81 775 ASN A N 1
ATOM 5907 C CA . ASN A 1 775 ? 13.850 -10.872 -4.400 1.00 84.81 775 ASN A CA 1
ATOM 5908 C C . ASN A 1 775 ? 13.872 -11.836 -3.205 1.00 84.81 775 ASN A C 1
ATOM 5910 O O . ASN A 1 775 ? 14.826 -12.613 -3.092 1.00 84.81 775 ASN A O 1
ATOM 5914 N N . SER A 1 776 ? 12.886 -11.808 -2.298 1.00 89.00 776 SER A N 1
ATOM 5915 C CA . SER A 1 776 ? 12.963 -12.638 -1.093 1.00 89.00 776 SER A CA 1
ATOM 5916 C C . SER A 1 776 ? 12.879 -14.124 -1.437 1.00 89.00 776 SER A C 1
ATOM 5918 O O . SER A 1 776 ? 12.093 -14.572 -2.277 1.00 89.00 776 SER A O 1
ATOM 5920 N N . SER A 1 777 ? 13.687 -14.929 -0.742 1.00 90.25 777 SER A N 1
ATOM 5921 C CA . SER A 1 777 ? 13.584 -16.385 -0.866 1.00 90.25 777 SER A CA 1
ATOM 5922 C C . SER A 1 777 ? 12.233 -16.910 -0.364 1.00 90.25 777 SER A C 1
ATOM 5924 O O . SER A 1 777 ? 11.802 -17.965 -0.818 1.00 90.25 777 SER A O 1
ATOM 5926 N N . HIS A 1 778 ? 11.555 -16.166 0.518 1.00 92.56 778 HIS A N 1
ATOM 5927 C CA . HIS A 1 778 ? 10.215 -16.464 1.029 1.00 92.56 778 HIS A CA 1
ATOM 5928 C C . HIS A 1 778 ? 9.176 -16.481 -0.097 1.00 92.56 778 HIS A C 1
ATOM 5930 O O . HIS A 1 778 ? 8.573 -17.525 -0.342 1.00 92.56 778 HIS A O 1
ATOM 5936 N N . VAL A 1 779 ? 9.038 -15.387 -0.853 1.00 93.06 779 VAL A N 1
ATOM 5937 C CA . VAL A 1 779 ? 8.076 -15.295 -1.967 1.00 93.06 779 VAL A CA 1
ATOM 5938 C C . VAL A 1 779 ? 8.512 -16.167 -3.144 1.00 93.06 779 VAL A C 1
ATOM 5940 O O . VAL A 1 779 ? 7.698 -16.901 -3.710 1.00 93.06 779 VAL A O 1
ATOM 5943 N N . ARG A 1 780 ? 9.810 -16.160 -3.481 1.00 90.06 780 ARG A N 1
ATOM 5944 C CA . ARG A 1 780 ? 10.339 -16.942 -4.606 1.00 90.06 780 ARG A CA 1
ATOM 5945 C C . ARG A 1 780 ? 10.088 -18.441 -4.436 1.00 90.06 780 ARG A C 1
ATOM 5947 O O . ARG A 1 780 ? 9.577 -19.071 -5.356 1.00 90.06 780 ARG A O 1
ATOM 5954 N N . LYS A 1 781 ? 10.370 -19.009 -3.254 1.00 91.50 781 LYS A N 1
ATOM 5955 C CA . LYS A 1 781 ? 10.113 -20.436 -2.986 1.00 91.50 781 LYS A CA 1
ATOM 5956 C C . LYS A 1 781 ? 8.631 -20.775 -3.141 1.00 91.50 781 LYS A C 1
ATOM 5958 O O . LYS A 1 781 ? 8.318 -21.782 -3.764 1.00 91.50 781 LYS A O 1
ATOM 5963 N N . LYS A 1 782 ? 7.718 -19.932 -2.642 1.00 93.69 782 LYS A N 1
ATOM 5964 C CA . LYS A 1 782 ? 6.271 -20.164 -2.787 1.00 93.69 782 LYS A CA 1
ATOM 5965 C C . LYS A 1 782 ? 5.837 -20.209 -4.257 1.00 93.69 782 LYS A C 1
ATOM 5967 O O . LYS A 1 782 ? 5.053 -21.081 -4.622 1.00 93.69 782 LYS A O 1
ATOM 5972 N N . LEU A 1 783 ? 6.364 -19.324 -5.104 1.00 90.38 783 LEU A N 1
ATOM 5973 C CA . LEU A 1 783 ? 6.071 -19.318 -6.545 1.00 90.38 783 LEU A CA 1
ATOM 5974 C C . LEU A 1 783 ? 6.716 -20.488 -7.308 1.00 90.38 783 LEU A C 1
ATOM 5976 O O . LEU A 1 783 ? 6.132 -20.987 -8.267 1.00 90.38 783 LEU A O 1
ATOM 5980 N N . GLU A 1 784 ? 7.910 -20.928 -6.906 1.00 87.06 784 GLU A N 1
ATOM 5981 C CA . GLU A 1 784 ? 8.649 -21.995 -7.595 1.00 87.06 784 GLU A CA 1
ATOM 5982 C C . GLU A 1 784 ? 8.156 -23.402 -7.226 1.00 87.06 784 GLU A C 1
ATOM 5984 O O . GLU A 1 784 ? 8.085 -24.275 -8.094 1.00 87.06 784 GLU A O 1
ATOM 5989 N N . SER A 1 785 ? 7.829 -23.640 -5.951 1.00 88.69 785 SER A N 1
ATOM 5990 C CA . SER A 1 785 ? 7.533 -24.982 -5.429 1.00 88.69 785 SER A CA 1
ATOM 5991 C C . SER A 1 785 ? 6.137 -25.149 -4.830 1.00 88.69 785 SER A C 1
ATOM 5993 O O . SER A 1 785 ? 5.785 -26.261 -4.429 1.00 88.69 785 SER A O 1
ATOM 5995 N N . GLY A 1 786 ? 5.319 -24.093 -4.791 1.00 91.81 786 GLY A N 1
ATOM 5996 C CA . GLY A 1 786 ? 3.963 -24.165 -4.255 1.00 91.81 786 GLY A CA 1
ATOM 5997 C C . GLY A 1 786 ? 3.091 -25.192 -5.002 1.00 91.81 786 GLY A C 1
ATOM 5998 O O . GLY A 1 786 ? 3.090 -25.238 -6.235 1.00 91.81 786 GLY A O 1
ATOM 5999 N N . PRO A 1 787 ? 2.320 -26.041 -4.304 1.00 93.00 787 PRO A N 1
ATOM 6000 C CA . PRO A 1 787 ? 1.593 -27.131 -4.949 1.00 93.00 787 PRO A CA 1
ATOM 6001 C C . PRO A 1 787 ? 0.469 -26.641 -5.871 1.00 93.00 787 PRO A C 1
ATOM 6003 O O . PRO A 1 787 ? 0.214 -27.273 -6.900 1.00 93.00 787 PRO A O 1
ATOM 6006 N N . ALA A 1 788 ? -0.207 -25.529 -5.552 1.00 89.81 788 ALA A N 1
ATOM 6007 C CA . ALA A 1 788 ? -1.248 -24.989 -6.428 1.00 89.81 788 ALA A CA 1
ATOM 6008 C C . ALA A 1 788 ? -0.639 -24.370 -7.687 1.00 89.81 788 ALA A C 1
ATOM 6010 O O . ALA A 1 788 ? -1.084 -24.705 -8.785 1.00 89.81 788 ALA A O 1
ATOM 6011 N N . ILE A 1 789 ? 0.428 -23.577 -7.546 1.00 88.12 789 ILE A N 1
ATOM 6012 C CA . ILE A 1 789 ? 1.096 -22.966 -8.698 1.00 88.12 789 ILE A CA 1
ATOM 6013 C C . ILE A 1 789 ? 1.722 -24.037 -9.599 1.00 88.12 789 ILE A C 1
ATOM 6015 O O . ILE A 1 789 ? 1.507 -24.024 -10.805 1.00 88.12 789 ILE A O 1
ATOM 6019 N N . VAL A 1 790 ? 2.365 -25.067 -9.038 1.00 87.81 790 VAL A N 1
ATOM 6020 C CA . VAL A 1 790 ? 2.913 -26.190 -9.820 1.00 87.81 790 VAL A CA 1
ATOM 6021 C C . VAL A 1 790 ? 1.822 -26.945 -10.588 1.00 87.81 790 VAL A C 1
ATOM 6023 O O . VAL A 1 790 ? 2.057 -27.351 -11.728 1.00 87.81 790 VAL A O 1
ATOM 6026 N N . ARG A 1 791 ? 0.630 -27.146 -10.004 1.00 87.25 791 ARG A N 1
ATOM 6027 C CA . ARG A 1 791 ? -0.510 -27.747 -10.723 1.00 87.25 791 ARG A CA 1
ATOM 6028 C C . ARG A 1 791 ? -1.018 -26.836 -11.835 1.00 87.25 791 ARG A C 1
ATOM 6030 O O . ARG A 1 791 ? -1.236 -27.312 -12.946 1.00 87.25 791 ARG A O 1
ATOM 6037 N N . LEU A 1 792 ? -1.154 -25.544 -11.554 1.00 84.50 792 LEU A N 1
ATOM 6038 C CA . LEU A 1 792 ? -1.636 -24.543 -12.500 1.00 84.50 792 LEU A CA 1
ATOM 6039 C C . LEU A 1 792 ? -0.711 -24.450 -13.723 1.00 84.50 792 LEU A C 1
ATOM 6041 O O . LEU A 1 792 ? -1.175 -24.550 -14.859 1.00 84.50 792 LEU A O 1
ATOM 6045 N N . LEU A 1 793 ? 0.605 -24.400 -13.504 1.00 81.00 793 LEU A N 1
ATOM 6046 C CA . LEU A 1 793 ? 1.626 -24.349 -14.559 1.00 81.00 793 LEU A CA 1
ATOM 6047 C C . LEU A 1 793 ? 1.699 -25.628 -15.420 1.00 81.00 793 LEU A C 1
ATOM 6049 O O . LEU A 1 793 ? 2.337 -25.625 -16.471 1.00 81.00 793 LEU A O 1
ATOM 6053 N N . ARG A 1 794 ? 1.073 -26.733 -14.990 1.00 80.62 794 ARG A N 1
ATOM 6054 C CA . ARG A 1 794 ? 0.959 -27.983 -15.769 1.00 80.62 794 ARG A CA 1
ATOM 6055 C C . ARG A 1 794 ? -0.325 -28.065 -16.597 1.00 80.62 794 ARG A C 1
ATOM 6057 O O . ARG A 1 794 ? -0.467 -29.007 -17.372 1.00 80.62 794 ARG A O 1
ATOM 6064 N N . SER A 1 795 ? -1.257 -27.130 -16.425 1.00 74.81 795 SER A N 1
ATOM 6065 C CA . SER A 1 795 ? -2.525 -27.127 -17.157 1.00 74.81 795 SER A CA 1
ATOM 6066 C C . SER A 1 795 ? -2.335 -26.743 -18.633 1.00 74.81 795 SER A C 1
ATOM 6068 O O . SER A 1 795 ? -1.446 -25.968 -18.983 1.00 74.81 795 SER A O 1
ATOM 6070 N N . GLY A 1 796 ? -3.189 -27.275 -19.518 1.00 67.56 796 GLY A N 1
ATOM 6071 C CA . GLY A 1 796 ? -3.144 -26.982 -20.960 1.00 67.56 796 GLY A CA 1
ATOM 6072 C C . GLY A 1 796 ? -3.519 -25.538 -21.330 1.00 67.56 796 GLY A C 1
ATOM 6073 O O . GLY A 1 796 ? -3.206 -25.102 -22.432 1.00 67.56 796 GLY A O 1
ATOM 6074 N N . ASN A 1 797 ? -4.144 -24.791 -20.410 1.00 77.69 797 ASN A N 1
ATOM 6075 C CA . ASN A 1 797 ? -4.476 -23.368 -20.551 1.00 77.69 797 ASN A CA 1
ATOM 6076 C C . ASN A 1 797 ? -3.889 -22.538 -19.390 1.00 77.69 797 ASN A C 1
ATOM 6078 O O . ASN A 1 797 ? -4.574 -21.734 -18.760 1.00 77.69 797 ASN A O 1
ATOM 6082 N N . ALA A 1 798 ? -2.607 -22.762 -19.083 1.00 81.25 798 ALA A N 1
ATOM 6083 C CA . ALA A 1 798 ? -1.942 -22.144 -17.935 1.00 81.25 798 ALA A CA 1
ATOM 6084 C C . ALA A 1 798 ? -2.014 -20.609 -17.933 1.00 81.25 798 ALA A C 1
ATOM 6086 O O . ALA A 1 798 ? -2.055 -20.009 -16.867 1.00 81.25 798 ALA A O 1
ATOM 6087 N N . LEU A 1 799 ? -2.054 -19.962 -19.102 1.00 87.00 799 LEU A N 1
ATOM 6088 C CA . LEU A 1 799 ? -2.082 -18.505 -19.181 1.00 87.00 799 LEU A CA 1
ATOM 6089 C C . LEU A 1 799 ? -3.406 -17.909 -18.678 1.00 87.00 799 LEU A C 1
ATOM 6091 O O . LEU A 1 799 ? -3.381 -17.006 -17.844 1.00 87.00 799 LEU A O 1
ATOM 6095 N N . ASP A 1 800 ? -4.551 -18.406 -19.154 1.00 90.12 800 ASP A N 1
ATOM 6096 C CA . ASP A 1 800 ? -5.851 -17.912 -18.684 1.00 90.12 800 ASP A CA 1
ATOM 6097 C C . ASP A 1 800 ? -6.045 -18.225 -17.199 1.00 90.12 800 ASP A C 1
ATOM 6099 O O . ASP A 1 800 ? -6.528 -17.381 -16.450 1.00 90.12 800 ASP A O 1
ATOM 6103 N N . GLU A 1 801 ? -5.624 -19.416 -16.764 1.00 91.12 801 GLU A N 1
ATOM 6104 C CA . GLU A 1 801 ? -5.694 -19.820 -15.359 1.00 91.12 801 GLU A CA 1
ATOM 6105 C C . GLU A 1 801 ? -4.816 -18.943 -14.457 1.00 91.12 801 GLU A C 1
ATOM 6107 O O . GLU A 1 801 ? -5.249 -18.576 -13.366 1.00 91.12 801 GLU A O 1
ATOM 6112 N N . LEU A 1 802 ? -3.615 -18.548 -14.904 1.00 92.31 802 LEU A N 1
ATOM 6113 C CA . LEU A 1 802 ? -2.755 -17.615 -14.165 1.00 92.31 802 LEU A CA 1
ATOM 6114 C C . LEU A 1 802 ? -3.452 -16.264 -13.993 1.00 92.31 802 LEU A C 1
ATOM 6116 O O . LEU A 1 802 ? -3.528 -15.742 -12.885 1.00 92.31 802 LEU A O 1
ATOM 6120 N N . TYR A 1 803 ? -4.002 -15.713 -15.070 1.00 94.75 803 TYR A N 1
ATOM 6121 C CA . TYR A 1 803 ? -4.671 -14.416 -15.033 1.00 94.75 803 TYR A CA 1
ATOM 6122 C C . TYR A 1 803 ? -5.953 -14.434 -14.192 1.00 94.75 803 TYR A C 1
ATOM 6124 O O . TYR A 1 803 ? -6.161 -13.529 -13.386 1.00 94.75 803 TYR A O 1
ATOM 6132 N N . LEU A 1 804 ? -6.767 -15.488 -14.283 1.00 95.25 804 LEU A N 1
ATOM 6133 C CA . LEU A 1 804 ? -7.948 -15.645 -13.431 1.00 95.25 804 LEU A CA 1
ATOM 6134 C C . LEU A 1 804 ? -7.570 -15.834 -11.956 1.00 95.25 804 LEU A C 1
ATOM 6136 O O . LEU A 1 804 ? -8.224 -15.275 -11.082 1.00 95.25 804 LEU A O 1
ATOM 6140 N N . THR A 1 805 ? -6.499 -16.576 -11.673 1.00 95.44 805 THR A N 1
ATOM 6141 C CA . THR A 1 805 ? -6.047 -16.842 -10.298 1.00 95.44 805 THR A CA 1
ATOM 6142 C C . THR A 1 805 ? -5.423 -15.608 -9.642 1.00 95.44 805 THR A C 1
ATOM 6144 O O . THR A 1 805 ? -5.660 -15.359 -8.465 1.00 95.44 805 THR A O 1
ATOM 6147 N N . PHE A 1 806 ? -4.627 -14.829 -10.380 1.00 95.94 806 PHE A N 1
ATOM 6148 C CA . PHE A 1 806 ? -3.908 -13.676 -9.828 1.00 95.94 806 PHE A CA 1
ATOM 6149 C C . PHE A 1 806 ? -4.736 -12.390 -9.912 1.00 95.94 806 PHE A C 1
ATOM 6151 O O . PHE A 1 806 ? -4.781 -11.618 -8.957 1.00 95.94 806 PHE A O 1
ATOM 6158 N N . LEU A 1 807 ? -5.383 -12.150 -11.054 1.00 96.12 807 LEU A N 1
ATOM 6159 C CA . LEU A 1 807 ? -6.026 -10.875 -11.386 1.00 96.12 807 LEU A CA 1
ATOM 6160 C C . LEU A 1 807 ? -7.547 -10.987 -11.568 1.00 96.12 807 LEU A C 1
ATOM 6162 O O . LEU A 1 807 ? -8.205 -9.975 -11.785 1.00 96.12 807 LEU A O 1
ATOM 6166 N N . SER A 1 808 ? -8.123 -12.192 -11.473 1.00 97.19 808 SER A N 1
ATOM 6167 C CA . SER A 1 808 ? -9.575 -12.428 -11.577 1.00 97.19 808 SER A CA 1
ATOM 6168 C C . SER A 1 808 ? -10.200 -11.960 -12.898 1.00 97.19 808 SER A C 1
ATOM 6170 O O . SER A 1 808 ? -11.392 -11.668 -12.964 1.00 97.19 808 SER A O 1
ATOM 6172 N N . ARG A 1 809 ? -9.404 -11.914 -13.971 1.00 95.25 809 ARG A N 1
ATOM 6173 C CA . ARG A 1 809 ? -9.832 -11.583 -15.336 1.00 95.25 809 ARG A CA 1
ATOM 6174 C C . ARG A 1 809 ? -9.070 -12.415 -16.356 1.00 95.25 809 ARG A C 1
ATOM 6176 O O . ARG A 1 809 ? -8.073 -13.039 -16.021 1.00 95.25 809 ARG A O 1
ATOM 6183 N N . PHE A 1 810 ? -9.501 -12.385 -17.611 1.00 93.56 810 PHE A N 1
ATOM 6184 C CA . PHE A 1 810 ? -8.707 -12.924 -18.714 1.00 93.56 810 PHE A CA 1
ATOM 6185 C C . PHE A 1 810 ? -7.592 -11.945 -19.131 1.00 93.56 810 PHE A C 1
ATOM 6187 O O . PHE A 1 810 ? -7.737 -10.728 -18.952 1.00 93.56 810 PHE A O 1
ATOM 6194 N N . PRO A 1 811 ? -6.487 -12.441 -19.717 1.00 92.06 811 PRO A N 1
ATOM 6195 C CA . PRO A 1 811 ? -5.472 -11.572 -20.289 1.00 92.06 811 PRO A CA 1
ATOM 6196 C C . PRO A 1 811 ? -6.009 -10.864 -21.532 1.00 92.06 811 PRO A C 1
ATOM 6198 O O . PRO A 1 811 ? -6.683 -11.464 -22.379 1.00 92.06 811 PRO A O 1
ATOM 6201 N N . THR A 1 812 ? -5.665 -9.587 -21.651 1.00 90.38 812 THR A N 1
ATOM 6202 C CA . THR A 1 812 ? -5.951 -8.750 -22.820 1.00 90.38 812 THR A CA 1
ATOM 6203 C C . THR A 1 812 ? -5.179 -9.240 -24.049 1.00 90.38 812 THR A C 1
ATOM 6205 O O . THR A 1 812 ? -4.193 -9.973 -23.937 1.00 90.38 812 THR A O 1
ATOM 6208 N N . ALA A 1 813 ? -5.589 -8.814 -25.248 1.00 85.94 813 ALA A N 1
ATOM 6209 C CA . ALA A 1 813 ? -4.874 -9.152 -26.482 1.00 85.94 813 ALA A CA 1
ATOM 6210 C C . ALA A 1 813 ? -3.398 -8.704 -26.439 1.00 85.94 813 ALA A C 1
ATOM 6212 O O . ALA A 1 813 ? -2.506 -9.485 -26.766 1.00 85.94 813 ALA A O 1
ATOM 6213 N N . ALA A 1 814 ? -3.135 -7.491 -25.936 1.00 85.44 814 ALA A N 1
ATOM 6214 C CA . ALA A 1 814 ? -1.784 -6.951 -25.794 1.00 85.44 814 ALA A CA 1
ATOM 6215 C C . ALA A 1 814 ? -0.909 -7.779 -24.835 1.00 85.44 814 ALA A C 1
ATOM 6217 O O . ALA A 1 814 ? 0.258 -8.044 -25.133 1.00 85.44 814 ALA A O 1
ATOM 6218 N N . GLU A 1 815 ? -1.471 -8.231 -23.710 1.00 89.50 815 GLU A N 1
ATOM 6219 C CA . GLU A 1 815 ? -0.777 -9.110 -22.762 1.00 89.50 815 GLU A CA 1
ATOM 6220 C C . GLU A 1 815 ? -0.498 -10.489 -23.372 1.00 89.50 815 GLU A C 1
ATOM 6222 O O . GLU A 1 815 ? 0.622 -10.992 -23.269 1.00 89.50 815 GLU A O 1
ATOM 6227 N N . ARG A 1 816 ? -1.471 -11.079 -24.083 1.00 88.38 816 ARG A N 1
ATOM 6228 C CA . ARG A 1 816 ? -1.279 -12.351 -24.802 1.00 88.38 816 ARG A CA 1
ATOM 6229 C C . ARG A 1 816 ? -0.157 -12.247 -25.833 1.00 88.38 816 ARG A C 1
ATOM 6231 O O . ARG A 1 816 ? 0.680 -13.145 -25.911 1.00 88.38 816 ARG A O 1
ATOM 6238 N N . ASP A 1 817 ? -0.105 -11.157 -26.592 1.00 83.62 817 ASP A N 1
ATOM 6239 C CA . ASP A 1 817 ? 0.934 -10.934 -27.599 1.00 83.62 817 ASP A CA 1
ATOM 6240 C C . ASP A 1 817 ? 2.311 -10.676 -26.971 1.00 83.62 817 ASP A C 1
ATOM 6242 O O . ASP A 1 817 ? 3.325 -11.176 -27.468 1.00 83.62 817 ASP A O 1
ATOM 6246 N N . ALA A 1 818 ? 2.380 -9.943 -25.855 1.00 83.38 818 ALA A N 1
ATOM 6247 C CA . ALA A 1 818 ? 3.621 -9.770 -25.104 1.00 83.38 818 ALA A CA 1
ATOM 6248 C C . ALA A 1 818 ? 4.167 -11.105 -24.581 1.00 83.38 818 ALA A C 1
ATOM 6250 O O . ALA A 1 818 ? 5.349 -11.401 -24.761 1.00 83.38 818 ALA A O 1
ATOM 6251 N N . ILE A 1 819 ? 3.298 -11.943 -24.015 1.00 83.69 819 ILE A N 1
ATOM 6252 C CA . ILE A 1 819 ? 3.678 -13.258 -23.496 1.00 83.69 819 ILE A CA 1
ATOM 6253 C C . ILE A 1 819 ? 4.065 -14.202 -24.637 1.00 83.69 819 ILE A C 1
ATOM 6255 O O . ILE A 1 819 ? 5.048 -14.927 -24.508 1.00 83.69 819 ILE A O 1
ATOM 6259 N N . ARG A 1 820 ? 3.379 -14.152 -25.789 1.00 82.19 820 ARG A N 1
ATOM 6260 C CA . ARG A 1 820 ? 3.758 -14.931 -26.980 1.00 82.19 820 ARG A CA 1
ATOM 6261 C C . ARG A 1 820 ? 5.172 -14.580 -27.457 1.00 82.19 820 ARG A C 1
ATOM 6263 O O . ARG A 1 820 ? 5.934 -15.488 -27.774 1.00 82.19 820 ARG A O 1
ATOM 6270 N N . ARG A 1 821 ? 5.543 -13.292 -27.452 1.00 81.44 821 ARG A N 1
ATOM 6271 C CA . ARG A 1 821 ? 6.908 -12.832 -27.785 1.00 81.44 821 ARG A CA 1
ATOM 6272 C C . ARG A 1 821 ? 7.959 -13.275 -26.763 1.00 81.44 821 ARG A C 1
ATOM 6274 O O . ARG A 1 821 ? 9.086 -13.567 -27.148 1.00 81.44 821 ARG A O 1
ATOM 6281 N N . HIS A 1 822 ? 7.606 -13.361 -25.479 1.00 78.12 822 HIS A N 1
ATOM 6282 C CA . HIS A 1 822 ? 8.497 -13.928 -24.454 1.00 78.12 822 HIS A CA 1
ATOM 6283 C C . HIS A 1 822 ? 8.664 -15.447 -24.630 1.00 78.12 822 HIS A C 1
ATOM 6285 O O . HIS A 1 822 ? 9.768 -15.983 -24.540 1.00 78.12 822 HIS A O 1
ATOM 6291 N N . ALA A 1 823 ? 7.573 -16.144 -24.959 1.00 74.81 823 ALA A N 1
ATOM 6292 C CA . ALA A 1 823 ? 7.539 -17.597 -25.094 1.00 74.81 823 ALA A CA 1
ATOM 6293 C C . ALA A 1 823 ? 8.401 -18.136 -26.247 1.00 74.81 823 ALA A C 1
ATOM 6295 O O . ALA A 1 823 ? 8.926 -19.243 -26.144 1.00 74.81 823 ALA A O 1
ATOM 6296 N N . THR A 1 824 ? 8.602 -17.358 -27.317 1.00 60.00 824 THR A N 1
ATOM 6297 C CA . THR A 1 824 ? 9.411 -17.764 -28.481 1.00 60.00 824 THR A CA 1
ATOM 6298 C C . THR A 1 824 ? 10.900 -17.993 -28.182 1.00 60.00 824 THR A C 1
ATOM 6300 O O . THR A 1 824 ? 11.608 -18.502 -29.045 1.00 60.00 824 THR A O 1
ATOM 6303 N N . ALA A 1 825 ? 11.381 -17.668 -26.974 1.00 53.62 825 ALA A N 1
ATOM 6304 C CA . ALA A 1 825 ? 12.793 -17.752 -26.592 1.00 53.62 825 ALA A CA 1
ATOM 6305 C C . ALA A 1 825 ? 13.103 -18.731 -25.435 1.00 53.62 825 ALA A C 1
ATOM 6307 O O . ALA A 1 825 ? 14.246 -18.774 -24.975 1.00 53.62 825 ALA A O 1
ATOM 6308 N N . GLY A 1 826 ? 12.136 -19.514 -24.927 1.00 58.91 826 GLY A N 1
ATOM 6309 C CA . GLY A 1 826 ? 12.349 -20.274 -23.687 1.00 58.91 826 GLY A CA 1
ATOM 6310 C C . GLY A 1 826 ? 11.499 -21.529 -23.479 1.00 58.91 826 GLY A C 1
ATOM 6311 O O . GLY A 1 826 ? 10.548 -21.815 -24.197 1.00 58.91 826 GLY A O 1
ATOM 6312 N N . ASN A 1 827 ? 11.861 -22.295 -22.444 1.00 73.06 827 ASN A N 1
ATOM 6313 C CA . ASN A 1 827 ? 11.101 -23.458 -21.979 1.00 73.06 827 ASN A CA 1
ATOM 6314 C C . ASN A 1 827 ? 9.701 -23.012 -21.489 1.00 73.06 827 ASN A C 1
ATOM 6316 O O . ASN A 1 827 ? 9.645 -22.145 -20.612 1.00 73.06 827 ASN A O 1
ATOM 6320 N N . PRO A 1 828 ? 8.590 -23.622 -21.956 1.00 68.12 828 PRO A N 1
ATOM 6321 C CA . PRO A 1 828 ? 7.225 -23.232 -21.580 1.00 68.12 828 PRO A CA 1
ATOM 6322 C C . PRO A 1 828 ? 6.967 -23.152 -20.070 1.00 68.12 828 PRO A C 1
ATOM 6324 O O . PRO A 1 828 ? 6.248 -22.267 -19.614 1.00 68.12 828 PRO A O 1
ATOM 6327 N N . ARG A 1 829 ? 7.591 -24.030 -19.270 1.00 68.94 829 ARG A N 1
ATOM 6328 C CA . ARG A 1 829 ? 7.463 -23.977 -17.803 1.00 68.94 829 ARG A CA 1
ATOM 6329 C C . ARG A 1 829 ? 8.111 -22.731 -17.215 1.00 68.94 829 ARG A C 1
ATOM 6331 O O . ARG A 1 829 ? 7.539 -22.115 -16.328 1.00 68.94 829 ARG A O 1
ATOM 6338 N N . ARG A 1 830 ? 9.285 -22.353 -17.726 1.00 76.81 830 ARG A N 1
ATOM 6339 C CA . ARG A 1 830 ? 10.012 -21.162 -17.274 1.00 76.81 830 ARG A CA 1
ATOM 6340 C C . ARG A 1 830 ? 9.251 -19.890 -17.634 1.00 76.81 830 ARG A C 1
ATOM 6342 O O . ARG A 1 830 ? 9.088 -19.031 -16.784 1.00 76.81 830 ARG A O 1
ATOM 6349 N N . VAL A 1 831 ? 8.707 -19.830 -18.848 1.00 76.94 831 VAL A N 1
ATOM 6350 C CA . VAL A 1 831 ? 7.853 -18.725 -19.311 1.00 76.94 831 VAL A CA 1
ATOM 6351 C C . VAL A 1 831 ? 6.652 -18.544 -18.383 1.00 76.94 831 VAL A C 1
ATOM 6353 O O . VAL A 1 831 ? 6.357 -17.431 -17.968 1.00 76.94 831 VAL A O 1
ATOM 6356 N N . ALA A 1 832 ? 5.977 -19.633 -18.014 1.00 75.38 832 ALA A N 1
ATOM 6357 C CA . ALA A 1 832 ? 4.816 -19.562 -17.138 1.00 75.38 832 ALA A CA 1
ATOM 6358 C C . ALA A 1 832 ? 5.188 -19.168 -15.688 1.00 75.38 832 ALA A C 1
ATOM 6360 O O . ALA A 1 832 ? 4.450 -18.411 -15.058 1.00 75.38 832 ALA A O 1
ATOM 6361 N N . SER A 1 833 ? 6.353 -19.594 -15.180 1.00 80.81 833 SER A N 1
ATOM 6362 C CA . SER A 1 833 ? 6.903 -19.102 -13.905 1.00 80.81 833 SER A CA 1
ATOM 6363 C C . SER A 1 833 ? 7.256 -17.609 -13.946 1.00 80.81 833 SER A C 1
ATOM 6365 O O . SER A 1 833 ? 6.930 -16.892 -13.002 1.00 80.81 833 SER A O 1
ATOM 6367 N N . ASP A 1 834 ? 7.860 -17.123 -15.035 1.00 85.19 834 ASP A N 1
ATOM 6368 C CA . ASP A 1 834 ? 8.174 -15.699 -15.220 1.00 85.19 834 ASP A CA 1
ATOM 6369 C C . ASP A 1 834 ? 6.888 -14.854 -15.248 1.00 85.19 834 ASP A C 1
ATOM 6371 O O . ASP A 1 834 ? 6.827 -13.791 -14.630 1.00 85.19 834 ASP A O 1
ATOM 6375 N N . VAL A 1 835 ? 5.834 -15.348 -15.914 1.00 88.00 835 VAL A N 1
ATOM 6376 C CA . VAL A 1 835 ? 4.513 -14.700 -15.931 1.00 88.00 835 VAL A CA 1
ATOM 6377 C C . VAL A 1 835 ? 3.903 -14.674 -14.530 1.00 88.00 835 VAL A C 1
ATOM 6379 O O . VAL A 1 835 ? 3.456 -13.619 -14.099 1.00 88.00 835 VAL A O 1
ATOM 6382 N N . ALA A 1 836 ? 3.920 -15.785 -13.787 1.00 89.56 836 ALA A N 1
ATOM 6383 C CA . ALA A 1 836 ? 3.409 -15.818 -12.413 1.00 89.56 836 ALA A CA 1
ATOM 6384 C C . ALA A 1 836 ? 4.133 -14.808 -11.503 1.00 89.56 836 ALA A C 1
ATOM 6386 O O . ALA A 1 836 ? 3.496 -14.086 -10.735 1.00 89.56 836 ALA A O 1
ATOM 6387 N N . TRP A 1 837 ? 5.460 -14.713 -11.628 1.00 91.19 837 TRP A N 1
ATOM 6388 C CA . TRP A 1 837 ? 6.257 -13.730 -10.898 1.00 91.19 837 TRP A CA 1
ATOM 6389 C C . TRP A 1 837 ? 5.920 -12.287 -11.306 1.00 91.19 837 TRP A C 1
ATOM 6391 O O . TRP A 1 837 ? 5.765 -11.429 -10.436 1.00 91.19 837 TRP A O 1
ATOM 6401 N N . ALA A 1 838 ? 5.751 -12.018 -12.604 1.00 90.56 838 ALA A N 1
ATOM 6402 C CA . ALA A 1 838 ? 5.377 -10.696 -13.105 1.00 90.56 838 ALA A CA 1
ATOM 6403 C C . ALA A 1 838 ? 3.970 -10.277 -12.648 1.00 90.56 838 ALA A C 1
ATOM 6405 O O . ALA A 1 838 ? 3.770 -9.128 -12.258 1.00 90.56 838 ALA A O 1
ATOM 6406 N N . LEU A 1 839 ? 3.010 -11.209 -12.643 1.00 93.06 839 LEU A N 1
ATOM 6407 C CA . LEU A 1 839 ? 1.651 -10.966 -12.162 1.00 93.06 839 LEU A CA 1
ATOM 6408 C C . LEU A 1 839 ? 1.641 -10.649 -10.663 1.00 93.06 839 LEU A C 1
ATOM 6410 O O . LEU A 1 839 ? 1.039 -9.649 -10.280 1.00 93.06 839 LEU A O 1
ATOM 6414 N N . LEU A 1 840 ? 2.349 -11.425 -9.830 1.00 93.81 840 LEU A N 1
ATOM 6415 C CA . LEU A 1 840 ? 2.459 -11.163 -8.384 1.00 93.81 840 LEU A CA 1
ATOM 6416 C C . LEU A 1 840 ? 3.031 -9.773 -8.084 1.00 93.81 840 LEU A C 1
ATOM 6418 O O . LEU A 1 840 ? 2.581 -9.102 -7.163 1.00 93.81 840 LEU A O 1
ATOM 6422 N N . ASN A 1 841 ? 4.023 -9.339 -8.861 1.00 91.38 841 ASN A N 1
ATOM 6423 C CA . ASN A 1 841 ? 4.691 -8.052 -8.666 1.00 91.38 841 ASN A CA 1
ATOM 6424 C C . ASN A 1 841 ? 4.002 -6.891 -9.403 1.00 91.38 841 ASN A C 1
ATOM 6426 O O . ASN A 1 841 ? 4.526 -5.777 -9.436 1.00 91.38 841 ASN A O 1
ATOM 6430 N N . SER A 1 842 ? 2.832 -7.130 -10.000 1.00 91.88 842 SER A N 1
ATOM 6431 C CA . SER A 1 842 ? 2.076 -6.089 -10.687 1.00 91.88 842 SER A CA 1
ATOM 6432 C C . SER A 1 842 ? 1.304 -5.198 -9.717 1.00 91.88 842 SER A C 1
ATOM 6434 O O . SER A 1 842 ? 0.811 -5.650 -8.681 1.00 91.88 842 SER A O 1
ATOM 6436 N N . ALA A 1 843 ? 1.127 -3.925 -10.083 1.00 90.00 843 ALA A N 1
ATOM 6437 C CA . ALA A 1 843 ? 0.268 -3.015 -9.325 1.00 90.00 843 ALA A CA 1
ATOM 6438 C C . ALA A 1 843 ? -1.179 -3.545 -9.230 1.00 90.00 843 ALA A C 1
ATOM 6440 O O . ALA A 1 843 ? -1.838 -3.372 -8.214 1.00 90.00 843 ALA A O 1
ATOM 6441 N N . GLU A 1 844 ? -1.661 -4.256 -10.249 1.00 91.94 844 GLU A N 1
ATOM 6442 C CA . GLU A 1 844 ? -3.009 -4.837 -10.261 1.00 91.94 844 GLU A CA 1
ATOM 6443 C C . GLU A 1 844 ? -3.193 -5.971 -9.230 1.00 91.94 844 GLU A C 1
ATOM 6445 O O . GLU A 1 844 ? -4.278 -6.150 -8.662 1.00 91.94 844 GLU A O 1
ATOM 6450 N N . PHE A 1 845 ? -2.130 -6.730 -8.945 1.00 95.38 845 PHE A N 1
ATOM 6451 C CA . PHE A 1 845 ? -2.144 -7.741 -7.889 1.00 95.38 845 PHE A CA 1
ATOM 6452 C C . PHE A 1 845 ? -1.988 -7.114 -6.499 1.00 95.38 845 PHE A C 1
ATOM 6454 O O . PHE A 1 845 ? -2.757 -7.425 -5.590 1.00 95.38 845 PHE A O 1
ATOM 6461 N N . LEU A 1 846 ? -1.016 -6.212 -6.341 1.00 93.88 846 LEU A N 1
ATOM 6462 C CA . LEU A 1 846 ? -0.638 -5.642 -5.042 1.00 93.88 846 LEU A CA 1
ATOM 6463 C C . LEU A 1 846 ? -1.631 -4.610 -4.502 1.00 93.88 846 LEU A C 1
ATOM 6465 O O . LEU A 1 846 ? -1.619 -4.319 -3.302 1.00 93.88 846 LEU A O 1
ATOM 6469 N N . TYR A 1 847 ? -2.478 -4.056 -5.370 1.00 93.25 847 TYR A N 1
ATOM 6470 C CA . TYR A 1 847 ? -3.429 -3.021 -5.008 1.00 93.25 847 TYR A CA 1
ATOM 6471 C C . TYR A 1 847 ? -4.868 -3.433 -5.309 1.00 93.25 847 TYR A C 1
ATOM 6473 O O . TYR A 1 847 ? -5.200 -3.987 -6.360 1.00 93.25 847 TYR A O 1
ATOM 6481 N N . GLN A 1 848 ? -5.744 -3.085 -4.375 1.00 91.50 848 GLN A N 1
ATOM 6482 C CA . GLN A 1 848 ? -7.173 -3.055 -4.591 1.00 91.50 848 GLN A CA 1
ATOM 6483 C C . GLN A 1 848 ? -7.513 -1.802 -5.393 1.00 91.50 848 GLN A C 1
ATOM 6485 O O . GLN A 1 848 ? -7.209 -0.680 -4.977 1.00 91.50 848 GLN A O 1
ATOM 6490 N N . HIS A 1 849 ? -8.139 -2.017 -6.539 1.00 89.19 849 HIS A N 1
ATOM 6491 C CA . HIS A 1 849 ? -8.413 -1.011 -7.550 1.00 89.19 849 HIS A CA 1
ATOM 6492 C C . HIS A 1 849 ? -9.868 -1.046 -7.964 1.00 89.19 849 HIS A C 1
ATOM 6494 O O . HIS A 1 849 ? -10.580 -2.028 -7.655 1.00 89.19 849 HIS A O 1
#

Mean predicted aligned error: 15.6 Å

Secondary structure (DSSP, 8-state):
-EEEEEEEPTT--HHHHHHHHHHTT-SS--TTEE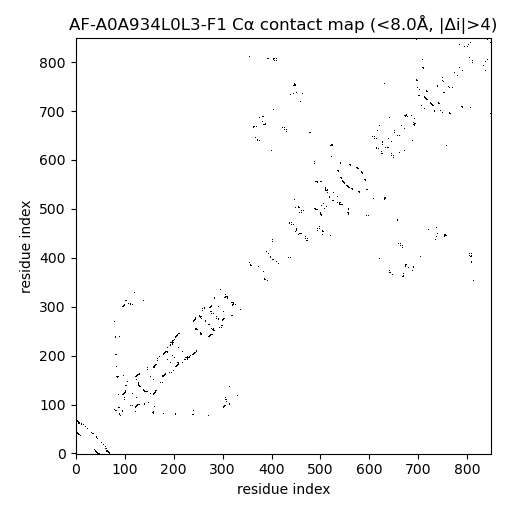EETTTEEEEEESSPPPHHHHHHHHTSTTEEEEEEE-SSTT--S--EEEEETTEEEETTB-EEEEE-SB---HHHHHHHHHHHHHTT-SEEE-BSS---SSTTS----THHHHHHHHHHHHHHT--EEEE--SGGGHHHHHHH-SEEEE-GGGTT-HHHHHHHHH-TT---EEEEPPTT--HHHHHHHHHHHHHHHHHTT-SS--EEEEE--B--S-SSSSSB--TTHHHHHHHHH-S-EEE-HHHHH-SHHHHHHHHHHHHHTT-SEEEEEB-SSGGG-SS-GGGPBPHHHHHHHHHHHHHHHHHHHHHHHTTT--SS--TTB--SPPPP--HHHHHHHHHHHHTTPPPPPBBPHHHHHHHHHHHHHSSPPPHHHHHHHHH---TTHHHHHHHHHHTSHHHHHHHHHHHHHHTT--SSTTT---HHHHHHHHHHHHHHHHTT--HHHHHHHHHS--EETTTSGGGHHHHT-S--SHHHHHHHHIIIII---GGGS-HHHHHHHHHTTTTEEEEE-SSTT-EEEEE-TTS-----SSSS--EEEPTTS-EEE--TT--HHHHHHHHHHH-TT-HHHHHHHHHHHHHHHSS-SSSSTT---TTS--SSTTHHHHHHHHHHHTTT-HHHHHHHHHHSTTTTB-SS-SS--GGGGTTTSSPPPEEPPHHHHHHHHHHHHT-----EE--SSS-EEPPTT--GGG---TT-B-HHHHHTT----SS--GGGS-----HHHHHHHHH-HHHHHHHHH-HHHHHHTTSTTHHHHHHHHHHSSPPPHHHHHHHHHHHTTS-HHHHHHHHHHHHHTSHHHHEE-